Protein 6GSZ (pdb70)

Radius of gyration: 27.94 Å; Cα contacts (8 Å, |Δi|>4): 2329; chains: 1; bounding box: 65×79×64 Å

Sequence (863 aa):
ALSISQVAFEHHRTALGIGETQPRVSWRRFDGNVSDWEQRRAYEIEVKRAGHDADVFRSSESSSDSVLVPWPSSPLQSGEEATVRVRSFGSDGQHDTPWSDAVTVEPGLLTPDDWHDDAVVIASDRPTEVDATHRPIQFRKEFSVDDSYVSARLYITALGLYEARINDQRVGDHVMAPGWQSYQYRHEYNTYDVTDLLKQGPNAIGVTVGEGWYSGRIGYDGGKRNIYGDTLGLLSSLLLVVTKSDGSKLLYIPSDSSSWKSSTGPIISSEIIYDGEEYDSRLEQKGWSQVGFNSTGWLGTHELSFPKERLASPDGPPVRRVAEEHKLANVFSSASGKTVLDFGQNLVGWLRIRRVKGPKGQTIRFVHTEVMENGEVATRPLRQAKATDHFTLSGEEGGVQEEWEPSFTYHGFRYVQVDGWPADTPLDENSVTTAIVVHSDMERTGYFECSNPLISKLHEENILWSMRGNFFSIPTDCPQRDERLGWTGDIHAFSRTANFIYDTAGFLRAWLKDARSEQLNHSYSLPYVIPNIHGNGETPTSIWGDAIVGVPWQLYESFGDKVMMLEEQYGGAKDWVDKGIVRNDVGLWDRSTFQWADWLDPKAPADDPGDATTNKYLVSDAYLLLHSTDMLANISTSLSSKGEEASSNYTEEWHAKLTKKEFQKAWITSSNGTMANETQTGLALPLYFDLFPSAEEQAQSAAKRLVNIIKQNDYKVVGTGFAGTHLLGHTLSKYYGESDAFYSMLRQTEVPSWLYQVVMNGTTTWERWDSMLPNGSINPGQMTSFNHYAVGSSVGSWLHEVIGGLSPAEPGWRRINNIEVVPGGDLQQQASSTKFLTPYGMASTKKWWLDGGFDFHLVAEVPPNTRATVVLPGKGGEKVDVGSGVHEYHVRRCVK

B-factor: mean 21.38, std 12.08, range [8.3, 92.03]

Organism: Aspergillus terreus (NCBI:txid33178)

CATH classification: 2.60.40.10 (+4 more: 2.60.120.260, 2.60.120.260, 1.50.10.10)

Nearest PDB structures (foldseek):
  6gsz-assembly1_A  TM=1.001E+00  e=0.000E+00  Aspergillus terreus
  3w5n-assembly1_A  TM=9.341E-01  e=8.989E-91  Streptomyces avermitilis MA-4680 = NBRC 14893
  6i60-assembly2_B  TM=9.102E-01  e=4.932E-82  Dictyoglomus thermophilum H-6-12
  6i60-assembly1_A  TM=9.029E-01  e=7.164E-81  Dictyoglomus thermophilum H-6-12
  7zg0-assembly1_E  TM=5.127E-01  e=1.166E-01  Mus musculus

InterPro domains:
  IPR008902 Alpha-L-rhamnosidase, concanavalin-like domain [PF05592] (325-424)
  IPR008928 Six-hairpin glycosidase superfamily [SSF48208] (425-848)
  IPR012341 Six-hairpin glycosidase-like superfamily [G3DSA:1.50.10.10] (428-778)
  IPR013737 Bacterial alpha-L-rhamnosidase N-terminal [PF08531] (146-313)
  IPR013783 Immunoglobulin-like fold [G3DSA:2.60.40.10] (1-105)
  IPR016007 Alpha-L-rhamnosidase [PIRSF010631] (3-860)
  IPR016007 Alpha-L-rhamnosidase [PTHR33307] (3-865)
  IPR035396 Alpha-L-rhamnosidase, six-hairpin glycosidase domain [PF17389] (428-776)
  IPR035398 Alpha-L-rhamnosidase C-terminal domain [PF17390] (778-857)
  IPR061277 Rha78A-like, N-terminal immunoglobulin domain [PF25788] (5-107)

Solvent-accessible surface area: 30744 Å² total; per-residue (Å²): 88,18,45,16,68,58,11,10,4,15,31,13,111,111,6,64,3,5,41,39,42,111,0,31,0,16,1,13,4,90,33,101,9,79,95,2,61,4,85,0,10,19,0,27,4,78,34,98,83,115,92,43,75,78,63,116,37,137,34,66,64,0,23,24,2,95,19,40,20,68,74,3,130,36,24,45,80,0,42,0,72,0,75,0,19,0,68,73,52,150,72,67,7,87,64,8,128,58,43,67,0,4,0,0,16,66,68,54,126,37,3,94,90,0,30,2,0,0,8,78,71,113,44,41,121,131,40,34,0,48,2,10,7,0,13,44,70,17,56,1,110,80,69,50,91,32,1,31,0,6,0,0,0,12,0,0,9,42,2,63,0,16,64,75,73,3,38,82,29,14,4,5,11,2,5,4,0,1,78,77,25,0,18,3,8,15,14,84,0,30,131,35,13,95,102,13,79,0,0,2,0,0,18,0,0,0,0,5,8,0,1,34,2,3,70,134,18,27,142,65,44,55,42,26,73,32,8,0,0,0,2,0,2,13,0,27,44,69,120,46,46,88,52,70,16,13,0,38,78,64,4,89,0,19,30,5,15,13,48,17,0,22,4,3,27,3,2,78,30,18,4,116,79,88,54,200,21,34,2,65,45,80,37,109,20,116,67,24,76,31,10,73,103,35,118,28,57,41,136,63,27,26,14,34,8,14,23,32,8,55,107,59,49,86,48,145,21,70,78,59,59,80,8,86,76,50,85,51,0,0,18,1,28,6,6,1,3,0,3,1,77,0,129,0,93,4,64,148,32,60,58,0,91,0,17,1,0,12,18,37,40,133,35,46,18,7,62,106,8,4,79,100,3,139,2,19,1,62,2,11,0,5,34,136,27,82,18,113,11,39,4,26,4,0,1,0,2,0,41,32,0,20,5,43,37,39,2,112,96,20,97,33,45,113,126,5,3,3,0,4,5,0,3,1,25,6,36,55,4,0,88,15,111,16,39,32,102,62,0,26,64,2,4,78,1,0,14,26,0,0,46,2,0,0,1,26,5,0,2,5,0,0,4,2,1,12,2,0,0,21,0,2,7,0,19,6,0,1,62,1,0,2,10,0,10,37,0,0,2,8,0,18,10,6,5,76,2,0,60,31,8,0,96,107,13,93,74,5,2,0,18,0,0,0,24,19,60,44,125,63,32,66,16,1,0,2,6,2,1,1,5,0,4,0,2,72,19,1,22,40,6,15,21,2,120,77,2,4,80,68,15,14,25,1,0,56,24,0,5,63,123,2,11,56,67,41,142,66,8,2,0,37,83,102,15,93,2,37,0,1,39,10,4,37,151,14,68,28,133,75,14,6,76,25,63,3,60,63,40,0,0,0,0,0,1,0,0,31,0,2,55,5,0,5,80,5,0,93,48,24,107,48,50,153,46,12,63,54,4,81,112,112,37,62,103,4,21,123,31,0,35,134,46,32,18,70,116,115,1,47,4,57,40,56,27,7,1,0,0,0,0,0,1,49,13,90,0,18,80,43,62,119,38,9,99,60,0,5,132,68,1,28,83,47,0,118,131,48,90,54,44,1,17,0,2,14,0,0,9,25,8,0,3,15,1,2,29,92,58,69,24,10,104,10,1,2,36,0,0,97,46,52,114,42,26,0,0,2,8,3,12,71,41,114,6,11,1,1,7,5,10,8,42,0,22,53,88,131,25,40,7,4,98,0,71,37,2,0,3,0,4,2,5,6,0,3,4,0,2,2,0,1,32,14,0,0,1,0,24,33,65,56,44,6,10,77,63,1,34,1,71,3,50,30,17,13,105,5,108,88,2,30,0,106,3,33,0,23,13,1,57,0,16,2,99,0,75,38,68,79,86,116,14,0,20,3,27,0,57,3,2,4,6,0,58,2,40,0,30,17,18,41,103,81,28,121,144,50,98,14,2,0,3,91,40,110,30,97,35,176,96,29,110

Foldseek 3Di:
DKAWDQKDWQLENAADAAQFQKTFIATFMDDFDFQWFFQKKWKWKDFPPDDIDIDIDRDRDRARHIRDDPGADAFGKIKMWMKTATPVNPDIYDIDDIGMHHHHQHDPCSLPPAFKKFFPPDFDDPDFGFKKKKKDKDADAAAFDWKKKKKAKLAAKWKDKQNHTFDFFALPPFDALQVQAGEIDMGTCRPSDDHTMMMMMMIGGNFPSFAAADPPRGHGQLNHRTIIMWMWMWTQHPVRDIDIDHHAQPMWMDGFQWGGAHAQAGTEGQNQRHQPQRRGPPGDCVPTGTMHGDDDDCVNYRHFLYFGKGLQDWQFWDDWDAFPVGFIKTFSLFFAKFWKKFWAAADAFFKKKKFFAAADDPRHGDCLLLHPGRSMYIYGHHNPDTDIDIGGRYMAGHRMIGMPRGHPRDDDGRVGMIGGHIAGDFAFFKAKDFPDVLVRLLLLQLLRLQSNQRHLARFQGRHHSHSFNFQLLCLLAVLLVVFGGVCLSSVLSQLVQQQVQCVQQFLFGARTPVDSDPRPAAHEFSRRLSLLRVLLSSQQAAVDLVSLVVSLVSLVSCLVTRADADPQRAHDLVHDYQFQFQQVPDALAGRSPALDDRRLRRRLRSLVSLQSSLVSCVVNVVVVSNVVSVVVSVSSLVVSCVVAADPQLDGVGLFLLSLLSCLVSVSTPDPVSSLVSLVSNLVNCVVVQNADRTGLSRQLRRCVSNVVNVNNQSNLSQQPDCDPQGSSVCVVLSQSHAWNHSPCDPPVGHGDPRSNTGSRGSSNVSCSSCSCCACFVWGAPHRQNLEIERHYDDYNPIFWMKMWGQGSHGIWIWIWGWQDCIKIKIKIAAGRNHKYWYFADADVTDTDITRGRIDIDIHGPGD

Structure (mmCIF, N/CA/C/O backbone):
data_6GSZ
#
_entry.id   6GSZ
#
_cell.length_a   90.260
_cell.length_b   106.248
_cell.length_c   119.832
_cell.angle_alpha   90.00
_cell.angle_beta   90.00
_cell.angle_gamma   90.00
#
_symmetry.space_group_name_H-M   'P 21 21 21'
#
loop_
_entity.id
_entity.type
_entity.pdbx_description
1 polymer Alpha-L-rhamnosidase
2 branched alpha-D-mannopyranose-(1-3)-beta-D-mannopyranose-(1-4)-2-acetamido-2-deoxy-beta-D-glucopyranose-(1-4)-2-acetamido-2-deoxy-beta-D-glucopyranose
3 branched alpha-D-mannopyranose-(1-3)-[alpha-D-mannopyranose-(1-6)]alpha-D-mannopyranose-(1-6)-[alpha-D-mannopyranose-(1-3)]beta-D-mannopyranose-(1-4)-2-acetamido-2-deoxy-beta-D-glucopyranose-(1-4)-2-acetamido-2-deoxy-beta-D-glucopyranose
4 branched alpha-D-mannopyranose-(1-3)-[alpha-D-mannopyranose-(1-6)]beta-D-mannopyranose-(1-4)-2-acetamido-2-deoxy-beta-D-glucopyranose-(1-4)-2-acetamido-2-deoxy-beta-D-glucopyranose
5 branched 2-acetamido-2-deoxy-beta-D-glucopyranose-(1-4)-2-acetamido-2-deoxy-beta-D-glucopyranose
6 branched alpha-D-mannopyranose-(1-3)-[alpha-D-mannopyranose-(1-6)]alpha-D-mannopyranose-(1-6)-beta-D-mannopyranose-(1-4)-2-acetamido-2-deoxy-beta-D-glucopyranose-(1-4)-2-acetamido-2-deoxy-beta-D-glucopyranose
7 non-polymer 2-acetamido-2-deoxy-beta-D-glucopyranose
8 non-polymer 'CALCIUM ION'
9 non-polymer 'PENTAETHYLENE GLYCOL'
10 non-polymer 'TETRAETHYLENE GLYCOL'
11 non-polymer 'TRIETHYLENE GLYCOL'
12 non-polymer 2-(2-METHOXYETHOXY)ETHANOL
13 non-polymer 1,2-ETHANEDIOL
14 non-polymer (2R,3S)-1,4-DIMERCAPTOBUTANE-2,3-DIOL
15 non-polymer 'ACETATE ION'
16 non-polymer '3[N-MORPHOLINO]PROPANE SULFONIC ACID'
17 non-polymer beta-D-glucopyranose
18 water water
#
loop_
_atom_site.group_PDB
_atom_site.id
_atom_site.type_symbol
_atom_site.label_atom_id
_atom_site.label_alt_id
_atom_site.label_comp_id
_atom_site.label_asym_id
_atom_site.label_entity_id
_atom_site.label_seq_id
_atom_site.pdbx_PDB_ins_code
_atom_site.Cartn_x
_atom_site.Cartn_y
_atom_site.Cartn_z
_atom_site.occupancy
_atom_site.B_iso_or_equiv
_atom_site.auth_seq_id
_atom_site.auth_comp_id
_atom_site.auth_asym_id
_atom_site.auth_atom_id
_atom_site.pdbx_PDB_model_num
ATOM 1 N N . ALA A 1 1 ? 68.209 16.859 46.196 1.00 53.12 2 ALA A N 1
ATOM 2 C CA . ALA A 1 1 ? 67.087 17.819 46.192 1.00 41.10 2 ALA A CA 1
ATOM 3 C C . ALA A 1 1 ? 65.939 17.264 45.345 1.00 28.20 2 ALA A C 1
ATOM 4 O O . ALA A 1 1 ? 64.795 17.548 45.704 1.00 30.28 2 ALA A O 1
ATOM 6 N N . LEU A 1 2 ? 66.209 16.517 44.249 1.00 27.68 3 LEU A N 1
ATOM 7 C CA . LEU A 1 2 ? 65.101 15.993 43.442 1.00 22.22 3 LEU A CA 1
ATOM 8 C C . LEU A 1 2 ? 65.493 14.798 42.570 1.00 20.09 3 LEU A C 1
ATOM 9 O O . LEU A 1 2 ? 66.377 14.881 41.716 1.00 23.25 3 LEU A O 1
ATOM 14 N N . SER A 1 3 ? 64.729 13.708 42.713 1.00 17.37 4 SER A N 1
ATOM 15 C CA . SER A 1 3 ? 64.910 12.528 41.882 1.00 18.34 4 SER A CA 1
ATOM 16 C C . SER A 1 3 ? 63.572 11.830 41.643 1.00 16.22 4 SER A C 1
ATOM 17 O O . SER A 1 3 ? 62.575 12.091 42.348 1.00 16.84 4 SER A O 1
ATOM 20 N N . ILE A 1 4 ? 63.594 10.897 40.700 1.00 16.95 5 ILE A N 1
ATOM 21 C CA . ILE A 1 4 ? 62.453 9.999 40.474 1.00 16.52 5 ILE A CA 1
ATOM 22 C C . ILE A 1 4 ? 62.684 8.706 41.267 1.00 17.30 5 ILE A C 1
ATOM 23 O O . ILE A 1 4 ? 63.706 8.049 41.078 1.00 19.14 5 ILE A O 1
ATOM 28 N N . SER A 1 5 ? 61.730 8.388 42.150 1.00 16.89 6 SER A N 1
ATOM 29 C CA . SER A 1 5 ? 61.847 7.255 43.053 1.00 19.37 6 SER A CA 1
ATOM 30 C C . SER A 1 5 ? 61.198 5.987 42.503 1.00 18.13 6 SER A C 1
ATOM 31 O O . SER A 1 5 ? 61.539 4.922 42.985 1.00 23.62 6 SER A O 1
ATOM 34 N N . GLN A 1 6 ? 60.236 6.109 41.581 1.00 17.70 7 GLN A N 1
ATOM 35 C CA . GLN A 1 6 ? 59.445 4.951 41.144 1.00 16.41 7 GLN A CA 1
ATOM 36 C C . GLN A 1 6 ? 58.927 5.309 39.765 1.00 14.91 7 GLN A C 1
ATOM 37 O O . GLN A 1 6 ? 58.484 6.435 39.569 1.00 18.14 7 GLN A O 1
ATOM 43 N N . VAL A 1 7 ? 59.034 4.378 38.833 1.00 14.04 8 VAL A N 1
ATOM 44 C CA . VAL A 1 7 ? 58.407 4.442 37.532 1.00 13.53 8 VAL A CA 1
ATOM 45 C C . VAL A 1 7 ? 57.497 3.224 37.439 1.00 14.66 8 VAL A C 1
ATOM 46 O O . VAL A 1 7 ? 57.983 2.080 37.648 1.00 16.28 8 VAL A O 1
ATOM 50 N N . ALA A 1 8 ? 56.199 3.455 37.170 1.00 12.37 9 ALA A N 1
ATOM 51 C CA . ALA A 1 8 ? 55.248 2.390 37.176 1.00 11.85 9 ALA A CA 1
ATOM 52 C C . ALA A 1 8 ? 54.273 2.496 36.001 1.00 10.50 9 ALA A C 1
ATOM 53 O O . ALA A 1 8 ? 53.991 3.593 35.471 1.00 11.58 9 ALA A O 1
ATOM 55 N N . PHE A 1 9 ? 53.724 1.343 35.606 1.00 11.36 10 PHE A N 1
ATOM 56 C CA . PHE A 1 9 ? 52.819 1.217 34.501 1.00 9.86 10 PHE A CA 1
ATOM 57 C C . PHE A 1 9 ? 51.408 0.915 35.005 1.00 11.46 10 PHE A C 1
ATOM 58 O O . PHE A 1 9 ? 51.217 0.002 35.838 1.00 11.34 10 PHE A O 1
ATOM 66 N N . GLU A 1 10 ? 50.410 1.663 34.496 1.00 11.50 11 GLU A N 1
ATOM 67 C CA . GLU A 1 10 ? 49.038 1.568 35.015 1.00 10.27 11 GLU A CA 1
ATOM 68 C C . GLU A 1 10 ? 49.117 1.652 36.540 1.00 10.59 11 GLU A C 1
ATOM 69 O O . GLU A 1 10 ? 49.754 2.550 37.091 1.00 11.50 11 GLU A O 1
ATOM 75 N N . HIS A 1 11 ? 48.454 0.706 37.228 1.00 9.54 12 HIS A N 1
ATOM 76 C CA . HIS A 1 11 ? 48.472 0.600 38.670 1.00 10.65 12 HIS A CA 1
ATOM 77 C C . HIS A 1 11 ? 49.245 -0.646 39.133 1.00 12.23 12 HIS A C 1
ATOM 78 O O . HIS A 1 11 ? 49.180 -1.024 40.327 1.00 13.28 12 HIS A O 1
ATOM 85 N N . HIS A 1 12 ? 50.089 -1.153 38.242 1.00 11.32 13 HIS A N 1
ATOM 86 C CA . HIS A 1 12 ? 50.901 -2.328 38.564 1.00 11.67 13 HIS A CA 1
ATOM 87 C C . HIS A 1 12 ? 52.119 -1.933 39.402 1.00 12.98 13 HIS A C 1
ATOM 88 O O . HIS A 1 12 ? 52.768 -0.913 39.116 1.00 13.75 13 HIS A O 1
ATOM 95 N N . ARG A 1 13 ? 52.495 -2.738 40.390 1.00 12.01 14 ARG A N 1
ATOM 96 C CA . ARG A 1 13 ? 53.722 -2.497 41.137 1.00 13.47 14 ARG A CA 1
ATOM 97 C C . ARG A 1 13 ? 54.943 -2.823 40.258 1.00 15.65 14 ARG A C 1
ATOM 98 O O . ARG A 1 13 ? 55.980 -2.151 40.318 1.00 19.33 14 ARG A O 1
ATOM 106 N N . THR A 1 14 ? 54.828 -3.938 39.539 1.00 15.19 15 THR A N 1
ATOM 107 C CA . THR A 1 14 ? 55.765 -4.411 38.535 1.00 17.56 15 THR A CA 1
ATOM 108 C C . THR A 1 14 ? 54.945 -4.858 37.324 1.00 13.76 15 THR A C 1
ATOM 109 O O . THR A 1 14 ? 53.780 -5.181 37.467 1.00 15.76 15 THR A O 1
ATOM 113 N N . ALA A 1 15 ? 55.568 -4.874 36.144 1.00 12.35 16 ALA A N 1
ATOM 114 C CA . ALA A 1 15 ? 54.809 -5.006 34.906 1.00 11.70 16 ALA A CA 1
ATOM 115 C C . ALA A 1 15 ? 55.341 -6.151 34.041 1.00 12.93 16 ALA A C 1
ATOM 116 O O . ALA A 1 15 ? 55.885 -5.968 32.971 1.00 14.22 16 ALA A O 1
ATOM 118 N N . LEU A 1 16 ? 55.134 -7.378 34.519 1.00 11.74 17 LEU A N 1
ATOM 119 C CA . LEU A 1 16 ? 55.463 -8.610 33.770 1.00 12.99 17 LEU A CA 1
ATOM 120 C C . LEU A 1 16 ? 54.157 -9.361 33.474 1.00 10.67 17 LEU A C 1
ATOM 121 O O . LEU A 1 16 ? 53.466 -9.802 34.407 1.00 13.01 17 LEU A O 1
ATOM 126 N N . GLY A 1 17 ? 53.852 -9.514 32.187 1.00 10.81 18 GLY A N 1
ATOM 127 C CA . GLY A 1 17 ? 52.700 -10.268 31.757 1.00 12.52 18 GLY A CA 1
ATOM 128 C C . GLY A 1 17 ? 51.391 -9.502 31.803 1.00 13.03 18 GLY A C 1
ATOM 129 O O . GLY A 1 17 ? 50.305 -10.071 31.958 1.00 12.83 18 GLY A O 1
ATOM 130 N N . ILE A 1 18 ? 51.492 -8.172 31.615 1.00 11.82 19 ILE A N 1
ATOM 131 C CA . ILE A 1 18 ? 50.352 -7.276 31.738 1.00 11.10 19 ILE A CA 1
ATOM 132 C C . ILE A 1 18 ? 49.426 -7.386 30.516 1.00 10.44 19 ILE A C 1
ATOM 133 O O . ILE A 1 18 ? 49.768 -7.909 29.447 1.00 12.24 19 ILE A O 1
ATOM 138 N N . GLY A 1 19 ? 48.239 -6.804 30.662 1.00 10.66 20 GLY A N 1
ATOM 139 C CA . GLY A 1 19 ? 47.219 -6.830 29.632 1.00 11.32 20 GLY A CA 1
ATOM 140 C C . GLY A 1 19 ? 47.274 -5.665 28.652 1.00 12.66 20 GLY A C 1
ATOM 141 O O . GLY A 1 19 ? 46.612 -5.687 27.629 1.00 15.64 20 GLY A O 1
ATOM 142 N N . GLU A 1 20 ? 48.037 -4.632 28.970 1.00 11.66 21 GLU A N 1
ATOM 143 C CA . GLU A 1 20 ? 48.065 -3.380 28.178 1.00 12.56 21 GLU A CA 1
ATOM 144 C C . GLU A 1 20 ? 49.219 -3.436 27.171 1.00 12.21 21 GLU A C 1
ATOM 145 O O . GLU A 1 20 ? 50.347 -3.728 27.538 1.00 14.98 21 GLU A O 1
ATOM 151 N N . THR A 1 21 ? 48.939 -3.091 25.920 1.00 13.50 22 THR A N 1
ATOM 152 C CA . THR A 1 21 ? 49.999 -2.930 24.907 1.00 13.88 22 THR A CA 1
ATOM 153 C C . THR A 1 21 ? 50.454 -1.466 24.831 1.00 13.08 22 THR A C 1
ATOM 154 O O . THR A 1 21 ? 51.545 -1.206 24.279 1.00 14.83 22 THR A O 1
ATOM 158 N N . GLN A 1 22 ? 49.660 -0.544 25.402 1.00 11.58 23 GLN A N 1
ATOM 159 C CA . GLN A 1 22 ? 50.010 0.899 25.450 1.00 11.75 23 GLN A CA 1
ATOM 160 C C . GLN A 1 22 ? 49.853 1.337 26.906 1.00 10.94 23 GLN A C 1
ATOM 161 O O . GLN A 1 22 ? 49.022 2.198 27.229 1.00 12.66 23 GLN A O 1
ATOM 167 N N . PRO A 1 23 ? 50.633 0.778 27.850 1.00 11.02 24 PRO A N 1
ATOM 168 C CA . PRO A 1 23 ? 50.436 1.065 29.273 1.00 10.44 24 PRO A CA 1
ATOM 169 C C . PRO A 1 23 ? 50.788 2.519 29.580 1.00 11.03 24 PRO A C 1
ATOM 170 O O . PRO A 1 23 ? 51.834 3.023 29.112 1.00 12.04 24 PRO A O 1
ATOM 174 N N . ARG A 1 24 ? 49.963 3.161 30.417 1.00 10.17 25 ARG A N 1
ATOM 175 C CA . ARG A 1 24 ? 50.266 4.514 30.876 1.00 9.27 25 ARG A CA 1
ATOM 176 C C . ARG A 1 24 ? 51.415 4.448 31.876 1.00 10.27 25 ARG A C 1
ATOM 177 O O . ARG A 1 24 ? 51.622 3.427 32.541 1.00 11.77 25 ARG A O 1
ATOM 185 N N . VAL A 1 25 ? 52.128 5.581 32.001 1.00 10.31 26 VAL A N 1
ATOM 186 C CA . VAL A 1 25 ? 53.348 5.682 32.764 1.00 11.14 26 VAL A CA 1
ATOM 187 C C . VAL A 1 25 ? 53.159 6.739 33.849 1.00 10.68 26 VAL A C 1
ATOM 188 O O . VAL A 1 25 ? 52.611 7.808 33.598 1.00 11.61 26 VAL A O 1
ATOM 192 N N . SER A 1 26 ? 53.707 6.477 35.020 1.00 10.64 27 SER A N 1
ATOM 193 C CA . SER A 1 26 ? 53.714 7.406 36.155 1.00 11.01 27 SER A CA 1
ATOM 194 C C . SER A 1 26 ? 55.085 7.398 36.828 1.00 11.67 27 SER A C 1
ATOM 195 O O . SER A 1 26 ? 55.749 6.372 36.842 1.00 13.27 27 SER A O 1
ATOM 198 N N . TRP A 1 27 ? 55.490 8.531 37.387 1.00 12.38 28 TRP A N 1
ATOM 199 C CA . TRP A 1 27 ? 56.695 8.553 38.180 1.00 13.79 28 TRP A CA 1
ATOM 200 C C . TRP A 1 27 ? 56.442 9.332 39.452 1.00 14.43 28 TRP A C 1
ATOM 201 O O . TRP A 1 27 ? 55.885 10.431 39.408 1.00 17.81 28 TRP A O 1
ATOM 212 N N . ARG A 1 28 ? 56.959 8.829 40.550 1.00 13.68 29 ARG A N 1
ATOM 213 C CA A ARG A 1 28 ? 56.923 9.511 41.821 0.50 15.45 29 ARG A CA 1
ATOM 214 C CA B ARG A 1 28 ? 56.928 9.520 41.851 0.50 14.61 29 ARG A CA 1
ATOM 215 C C . ARG A 1 28 ? 58.270 10.205 42.074 1.00 15.49 29 ARG A C 1
ATOM 216 O O . ARG A 1 28 ? 59.308 9.715 41.672 1.00 17.06 29 ARG A O 1
ATOM 231 N N . PHE A 1 29 ? 58.226 11.344 42.764 1.00 14.57 30 PHE A N 1
ATOM 232 C CA . PHE A 1 29 ? 59.388 12.137 43.064 1.00 14.76 30 PHE A CA 1
ATOM 233 C C . PHE A 1 29 ? 59.826 11.951 44.511 1.00 17.65 30 PHE A C 1
ATOM 234 O O . PHE A 1 29 ? 59.000 11.669 45.416 1.00 20.89 30 PHE A O 1
ATOM 242 N N . ASP A 1 30 ? 61.123 12.166 44.732 1.00 18.78 31 ASP A N 1
ATOM 243 C CA . ASP A 1 30 ? 61.711 12.251 46.080 1.00 19.84 31 ASP A CA 1
ATOM 244 C C . ASP A 1 30 ? 62.562 13.527 46.107 1.00 21.42 31 ASP A C 1
ATOM 245 O O . ASP A 1 30 ? 63.222 13.852 45.167 1.00 24.59 31 ASP A O 1
ATOM 250 N N . GLY A 1 31 ? 62.570 14.223 47.229 1.00 25.51 32 GLY A N 1
ATOM 251 C CA . GLY A 1 31 ? 63.394 15.399 47.342 1.00 25.12 32 GLY A CA 1
ATOM 252 C C . GLY A 1 31 ? 62.674 16.511 48.070 1.00 22.87 32 GLY A C 1
ATOM 253 O O . GLY A 1 31 ? 61.504 16.525 48.153 1.00 25.57 32 GLY A O 1
ATOM 254 N N . ASN A 1 32 ? 63.437 17.469 48.576 1.00 26.02 33 ASN A N 1
ATOM 255 C CA . ASN A 1 32 ? 62.900 18.520 49.435 1.00 25.29 33 ASN A CA 1
ATOM 256 C C . ASN A 1 32 ? 62.855 19.871 48.695 1.00 24.03 33 ASN A C 1
ATOM 257 O O . ASN A 1 32 ? 62.638 20.906 49.322 1.00 28.42 33 ASN A O 1
ATOM 262 N N . VAL A 1 33 ? 62.981 19.856 47.363 1.00 21.99 34 VAL A N 1
ATOM 263 C CA . VAL A 1 33 ? 62.942 21.064 46.553 1.00 22.87 34 VAL A CA 1
ATOM 264 C C . VAL A 1 33 ? 61.661 21.879 46.839 1.00 21.16 34 VAL A C 1
ATOM 265 O O . VAL A 1 33 ? 60.579 21.345 47.000 1.00 20.44 34 VAL A O 1
ATOM 269 N N . SER A 1 34 ? 61.819 23.201 46.808 1.00 22.50 35 SER A N 1
ATOM 270 C CA . SER A 1 34 ? 60.794 24.185 47.095 1.00 20.89 35 SER A CA 1
ATOM 271 C C . SER A 1 34 ? 60.073 24.633 45.821 1.00 18.70 35 SER A C 1
ATOM 272 O O . SER A 1 34 ? 60.711 24.985 44.831 1.00 23.93 35 SER A O 1
ATOM 275 N N . ASP A 1 35 ? 58.739 24.678 45.898 1.00 18.40 36 ASP A N 1
ATOM 276 C CA . ASP A 1 35 ? 57.859 25.262 44.868 1.00 18.04 36 ASP A CA 1
ATOM 277 C C . ASP A 1 35 ? 58.169 24.700 43.480 1.00 19.69 36 ASP A C 1
ATOM 278 O O . ASP A 1 35 ? 58.147 25.411 42.475 1.00 21.96 36 ASP A O 1
ATOM 283 N N . TRP A 1 36 ? 58.381 23.385 43.408 1.00 17.39 37 TRP A N 1
ATOM 284 C CA . TRP A 1 36 ? 58.794 22.777 42.163 1.00 18.03 37 TRP A CA 1
ATOM 285 C C . TRP A 1 36 ? 57.584 22.222 41.406 1.00 14.83 37 TRP A C 1
ATOM 286 O O . TRP A 1 36 ? 56.755 21.507 41.993 1.00 15.61 37 TRP A O 1
ATOM 297 N N . GLU A 1 37 ? 57.546 22.503 40.105 1.00 15.29 38 GLU A N 1
ATOM 298 C CA . GLU A 1 37 ? 56.567 21.945 39.194 1.00 16.36 38 GLU A CA 1
ATOM 299 C C . GLU A 1 37 ? 57.289 21.491 37.932 1.00 16.51 38 GLU A C 1
ATOM 300 O O . GLU A 1 37 ? 58.298 22.068 37.531 1.00 17.89 38 GLU A O 1
ATOM 306 N N . GLN A 1 38 ? 56.767 20.435 37.311 1.00 14.32 39 GLN A N 1
ATOM 307 C CA . GLN A 1 38 ? 57.343 19.923 36.087 1.00 13.71 39 GLN A CA 1
ATOM 308 C C . GLN A 1 38 ? 56.870 20.742 34.871 1.00 13.55 39 GLN A C 1
ATOM 309 O O . GLN A 1 38 ? 55.689 21.069 34.768 1.00 13.58 39 GLN A O 1
ATOM 315 N N . ARG A 1 39 ? 57.791 21.025 33.930 1.00 13.47 40 ARG A N 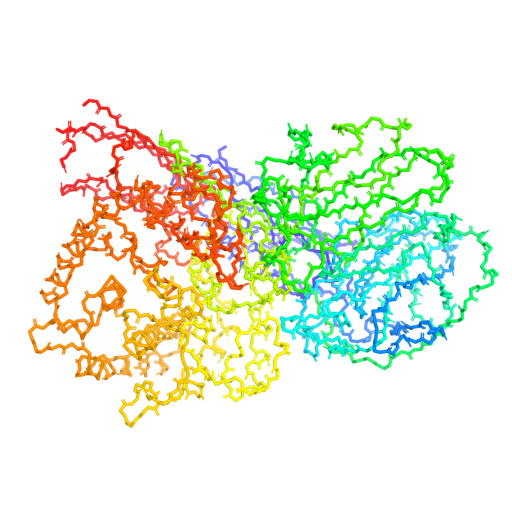1
ATOM 316 C CA A ARG A 1 39 ? 57.433 21.598 32.637 0.40 14.99 40 ARG A CA 1
ATOM 317 C CA B ARG A 1 39 ? 57.388 21.568 32.657 0.60 15.20 40 ARG A CA 1
ATOM 318 C C . ARG A 1 39 ? 57.488 20.561 31.506 1.00 13.96 40 ARG A C 1
ATOM 319 O O . ARG A 1 39 ? 56.796 20.736 30.496 1.00 13.83 40 ARG A O 1
ATOM 334 N N . ALA A 1 40 ? 58.314 19.510 31.655 1.00 12.85 41 ALA A N 1
ATOM 335 C CA . ALA A 1 40 ? 58.513 18.584 30.547 1.00 14.04 41 ALA A CA 1
ATOM 336 C C . ALA A 1 40 ? 59.075 17.293 31.111 1.00 12.38 41 ALA A C 1
ATOM 337 O O . ALA A 1 40 ? 59.558 17.247 32.234 1.00 12.50 41 ALA A O 1
ATOM 339 N N . TYR A 1 41 ? 58.996 16.243 30.305 1.00 12.82 42 TYR A N 1
ATOM 340 C CA . TYR A 1 41 ? 59.602 14.954 30.646 1.00 13.48 42 TYR A CA 1
ATOM 341 C C . TYR A 1 41 ? 60.157 14.324 29.373 1.00 13.88 42 TYR A C 1
ATOM 342 O O . TYR A 1 41 ? 59.761 14.625 28.265 1.00 13.70 42 TYR A O 1
ATOM 351 N N . GLU A 1 42 ? 61.060 13.367 29.613 1.00 14.01 43 GLU A N 1
ATOM 352 C CA . GLU A 1 42 ? 61.585 12.481 28.589 1.00 14.34 43 GLU A CA 1
ATOM 353 C C . GLU A 1 42 ? 61.393 11.040 29.072 1.00 13.46 43 GLU A C 1
ATOM 354 O O . GLU A 1 42 ? 61.715 10.720 30.207 1.00 14.28 43 GLU A O 1
ATOM 360 N N . ILE A 1 43 ? 60.876 10.220 28.167 1.00 13.18 44 ILE A N 1
ATOM 361 C CA . ILE A 1 43 ? 60.767 8.763 28.390 1.00 13.52 44 ILE A CA 1
ATOM 362 C C . ILE A 1 43 ? 61.672 8.078 27.360 1.00 13.11 44 ILE A C 1
ATOM 363 O O . ILE A 1 43 ? 61.495 8.251 26.161 1.00 14.23 44 ILE A O 1
ATOM 368 N N . GLU A 1 44 ? 62.623 7.296 27.873 1.00 14.66 45 GLU A N 1
ATOM 369 C CA . GLU A 1 44 ? 63.525 6.452 27.072 1.00 15.63 45 GLU A CA 1
ATOM 370 C C . GLU A 1 44 ? 62.925 5.048 27.012 1.00 14.64 45 GLU A C 1
ATOM 371 O O . GLU A 1 44 ? 62.659 4.443 28.056 1.00 16.27 45 GLU A O 1
ATOM 377 N N . VAL A 1 45 ? 62.718 4.566 25.795 1.00 14.93 46 VAL A N 1
ATOM 378 C CA . VAL A 1 45 ? 62.246 3.216 25.570 1.00 13.57 46 VAL A CA 1
ATOM 379 C C . VAL A 1 45 ? 63.287 2.429 24.768 1.00 15.94 46 VAL A C 1
ATOM 380 O O . VAL A 1 45 ? 63.595 2.779 23.616 1.00 18.06 46 VAL A O 1
ATOM 384 N N . LYS A 1 46 ? 63.791 1.347 25.381 1.00 15.88 47 LYS A N 1
ATOM 385 C CA . LYS A 1 46 ? 64.812 0.471 24.739 1.00 18.07 47 LYS A CA 1
ATOM 386 C C . LYS A 1 46 ? 64.186 -0.880 24.382 1.00 20.25 47 LYS A C 1
ATOM 387 O O . LYS A 1 46 ? 63.616 -1.520 25.270 1.00 19.83 47 LYS A O 1
ATOM 393 N N . ARG A 1 47 ? 64.282 -1.292 23.117 1.00 21.85 48 ARG A N 1
ATOM 394 C CA . ARG A 1 47 ? 63.883 -2.585 22.631 1.00 25.26 48 ARG A CA 1
ATOM 395 C C . ARG A 1 47 ? 65.150 -3.317 22.223 1.00 30.27 48 ARG A C 1
ATOM 396 O O . ARG A 1 47 ? 66.012 -2.679 21.655 1.00 35.11 48 ARG A O 1
ATOM 404 N N . ALA A 1 48 ? 65.230 -4.615 22.554 1.00 33.80 49 ALA A N 1
ATOM 405 C CA . ALA A 1 48 ? 66.395 -5.418 22.211 1.00 37.68 49 ALA A CA 1
ATOM 406 C C . ALA A 1 48 ? 66.708 -5.193 20.715 1.00 43.67 49 ALA A C 1
ATOM 407 O O . ALA A 1 48 ? 65.702 -5.184 19.864 1.00 51.91 49 ALA A O 1
ATOM 409 N N . GLY A 1 49 ? 68.036 -5.051 20.412 1.00 42.76 50 GLY A N 1
ATOM 410 C CA . GLY A 1 49 ? 68.507 -4.949 19.024 1.00 48.92 50 GLY A CA 1
ATOM 411 C C . GLY A 1 49 ? 68.339 -3.562 18.416 1.00 55.15 50 GLY A C 1
ATOM 412 O O . GLY A 1 49 ? 68.795 -3.355 17.285 1.00 69.77 50 GLY A O 1
ATOM 413 N N . HIS A 1 50 ? 67.695 -2.630 19.140 1.00 46.26 51 HIS A N 1
ATOM 414 C CA . HIS A 1 50 ? 67.465 -1.269 18.632 1.00 44.69 51 HIS A CA 1
ATOM 415 C C . HIS A 1 50 ? 68.102 -0.249 19.577 1.00 45.49 51 HIS A C 1
ATOM 416 O O . HIS A 1 50 ? 68.160 -0.450 20.789 1.00 36.91 51 HIS A O 1
ATOM 423 N N . ASP A 1 51 ? 68.605 0.844 18.991 1.00 41.87 52 ASP A N 1
ATOM 424 C CA . ASP A 1 51 ? 68.917 2.031 19.756 1.00 35.62 52 ASP A CA 1
ATOM 425 C C . ASP A 1 51 ? 67.654 2.444 20.539 1.00 28.88 52 ASP A C 1
ATOM 426 O O . ASP A 1 51 ? 66.530 2.362 20.059 1.00 30.78 52 ASP A O 1
ATOM 428 N N . ALA A 1 52 ? 67.869 2.864 21.781 1.00 28.38 53 ALA A N 1
ATOM 429 C CA . ALA A 1 52 ? 66.883 3.494 22.543 1.00 27.70 53 ALA A CA 1
ATOM 430 C C . ALA A 1 52 ? 66.253 4.650 21.751 1.00 25.61 53 ALA A C 1
ATOM 431 O O . ALA A 1 52 ? 66.935 5.406 21.026 1.00 29.19 53 ALA A O 1
ATOM 433 N N . ASP A 1 53 ? 64.930 4.801 21.902 1.00 21.11 54 ASP A N 1
ATOM 434 C CA . ASP A 1 53 ? 64.233 6.022 21.495 1.00 18.31 54 ASP A CA 1
ATOM 435 C C . ASP A 1 53 ? 63.970 6.869 22.743 1.00 18.41 54 ASP A C 1
ATOM 436 O O . ASP A 1 53 ? 63.672 6.330 23.763 1.00 18.86 54 ASP A O 1
ATOM 441 N N . VAL A 1 54 ? 64.106 8.207 22.610 1.00 18.15 55 VAL A N 1
ATOM 442 C CA . VAL A 1 54 ? 63.759 9.142 23.671 1.00 17.83 55 VAL A CA 1
ATOM 443 C C . VAL A 1 54 ? 62.619 10.011 23.138 1.00 17.12 55 VAL A C 1
ATOM 444 O O . VAL A 1 54 ? 62.724 10.622 22.084 1.00 19.74 55 VAL A O 1
ATOM 448 N N . PHE A 1 55 ? 61.535 10.060 23.907 1.00 15.56 56 PHE A N 1
ATOM 449 C CA . PHE A 1 55 ? 60.347 10.820 23.567 1.00 14.83 56 PHE A CA 1
ATOM 450 C C . PHE A 1 55 ? 60.197 11.960 24.578 1.00 14.58 56 PHE A C 1
ATOM 451 O O . PHE A 1 55 ? 60.094 11.735 25.798 1.00 16.95 56 PHE A O 1
ATOM 459 N N . ARG A 1 56 ? 60.205 13.190 24.085 1.00 15.88 57 ARG A N 1
ATOM 460 C CA . ARG A 1 56 ? 60.038 14.384 24.959 1.00 14.88 57 ARG A CA 1
ATOM 461 C C . ARG A 1 56 ? 58.610 14.914 24.827 1.00 13.80 57 ARG A C 1
ATOM 462 O O . ARG A 1 56 ? 58.058 15.001 23.727 1.00 16.79 57 ARG A O 1
ATOM 470 N N . SER A 1 57 ? 58.040 15.274 25.977 1.00 14.27 58 SER A N 1
ATOM 471 C CA A SER A 1 57 ? 56.729 15.917 26.077 0.50 12.66 58 SER A CA 1
ATOM 472 C CA B SER A 1 57 ? 56.768 15.963 25.989 0.50 13.27 58 SER A CA 1
ATOM 473 C C . SER A 1 57 ? 56.875 17.204 26.871 1.00 12.39 58 SER A C 1
ATOM 474 O O . SER A 1 57 ? 57.409 17.168 27.958 1.00 14.95 58 SER A O 1
ATOM 479 N N . GLU A 1 58 ? 56.322 18.287 26.331 1.00 13.43 59 GLU A N 1
ATOM 480 C CA . GLU A 1 58 ? 56.011 19.504 27.104 1.00 14.82 59 GLU A CA 1
ATOM 481 C C . GLU A 1 58 ? 54.712 19.213 27.838 1.00 13.44 59 GLU A C 1
ATOM 482 O O . GLU A 1 58 ? 53.685 19.024 27.185 1.00 15.66 59 GLU A O 1
ATOM 488 N N . SER A 1 59 ? 54.830 19.016 29.148 1.00 11.45 60 SER A N 1
ATOM 489 C CA . SER A 1 59 ? 53.721 18.568 29.973 1.00 11.11 60 SER A CA 1
ATOM 490 C C . SER A 1 59 ? 54.105 18.688 31.437 1.00 11.81 60 SER A C 1
ATOM 491 O O . SER A 1 59 ? 55.218 18.291 31.803 1.00 13.05 60 SER A O 1
ATOM 494 N N . SER A 1 60 ? 53.148 19.122 32.266 1.00 11.64 61 SER A N 1
ATOM 495 C CA A SER A 1 60 ? 53.344 19.067 33.703 0.50 11.44 61 SER A CA 1
ATOM 496 C CA B SER A 1 60 ? 53.301 19.093 33.698 0.50 13.15 61 SER A CA 1
ATOM 497 C C . SER A 1 60 ? 52.879 17.735 34.292 1.00 13.04 61 SER A C 1
ATOM 498 O O . SER A 1 60 ? 53.035 17.551 35.462 1.00 12.55 61 SER A O 1
ATOM 503 N N . ASP A 1 61 ? 52.314 16.845 33.482 1.00 12.04 62 ASP A N 1
ATOM 504 C CA . ASP A 1 61 ? 51.725 15.601 34.036 1.00 11.99 62 ASP A CA 1
ATOM 505 C C . ASP A 1 61 ? 52.808 14.555 34.326 1.00 12.09 62 ASP A C 1
ATOM 506 O O . ASP A 1 61 ? 53.676 14.287 33.481 1.00 11.17 62 ASP A O 1
ATOM 511 N N . SER A 1 62 ? 52.769 14.041 35.560 1.00 11.85 63 SER A N 1
ATOM 512 C CA . SER A 1 62 ? 53.674 12.955 35.969 1.00 10.98 63 SER A CA 1
ATOM 513 C C . SER A 1 62 ? 52.916 11.675 36.348 1.00 10.94 63 SER A C 1
ATOM 514 O O . SER A 1 62 ? 53.548 10.716 36.817 1.00 11.77 63 SER A O 1
ATOM 517 N N . VAL A 1 63 ? 51.583 11.643 36.112 1.00 10.96 64 VAL A N 1
ATOM 518 C CA . VAL A 1 63 ? 50.758 10.515 36.537 1.00 11.31 64 VAL A CA 1
ATOM 519 C C . VAL A 1 63 ? 49.889 10.054 35.376 1.00 11.06 64 VAL A C 1
ATOM 520 O O . VAL A 1 63 ? 49.071 10.804 34.843 1.00 12.01 64 VAL A O 1
ATOM 524 N N . LEU A 1 64 ? 50.052 8.767 35.047 1.00 10.97 65 LEU A N 1
ATOM 525 C CA . LEU A 1 64 ? 49.216 8.105 34.018 1.00 10.64 65 LEU A CA 1
ATOM 526 C C . LEU A 1 64 ? 49.276 8.857 32.671 1.00 9.64 65 LEU A C 1
ATOM 527 O O . LEU A 1 64 ? 48.236 9.050 31.990 1.00 11.38 65 LEU A O 1
ATOM 532 N N . VAL A 1 65 ? 50.508 9.165 32.252 1.00 10.25 66 VAL A N 1
ATOM 533 C CA . VAL A 1 65 ? 50.733 9.800 30.954 1.00 11.17 66 VAL A CA 1
ATOM 534 C C . VAL A 1 65 ? 50.742 8.720 29.880 1.00 10.10 66 VAL A C 1
ATOM 535 O O . VAL A 1 65 ? 50.863 7.528 30.191 1.00 10.97 66 VAL A O 1
ATOM 539 N N . PRO A 1 66 ? 50.563 9.061 28.591 1.00 11.04 67 PRO A N 1
ATOM 540 C CA . PRO A 1 66 ? 50.503 8.044 27.558 1.00 12.47 67 PRO A CA 1
ATOM 541 C C . PRO A 1 66 ? 51.788 7.258 27.307 1.00 11.74 67 PRO A C 1
ATOM 542 O O . PRO A 1 66 ? 52.891 7.735 27.522 1.00 12.78 67 PRO A O 1
ATOM 546 N N . TRP A 1 67 ? 51.597 5.972 26.961 1.00 10.93 68 TRP A N 1
ATOM 547 C CA . TRP A 1 67 ? 52.713 5.211 26.401 1.00 11.16 68 TRP A CA 1
ATOM 548 C C . TRP A 1 67 ? 53.213 5.936 25.152 1.00 11.66 68 TRP A C 1
ATOM 549 O O . TRP A 1 67 ? 52.406 6.220 24.282 1.00 12.72 68 TRP A O 1
ATOM 560 N N . PRO A 1 68 ? 54.502 6.265 25.060 1.00 12.75 69 PRO A N 1
ATOM 561 C CA . PRO A 1 68 ? 54.969 7.106 23.946 1.00 14.34 69 PRO A CA 1
ATOM 562 C C . PRO A 1 68 ? 55.454 6.385 22.687 1.00 14.18 69 PRO A C 1
ATOM 563 O O . PRO A 1 68 ? 55.732 6.988 21.684 1.00 18.40 69 PRO A O 1
ATOM 567 N N . SER A 1 69 ? 55.580 5.062 22.762 1.00 16.12 70 SER A N 1
ATOM 568 C CA . SER A 1 69 ? 56.202 4.294 21.665 1.00 16.26 70 SER A CA 1
ATOM 569 C C . SER A 1 69 ? 55.101 3.528 20.906 1.00 16.41 70 SER A C 1
ATOM 570 O O . SER A 1 69 ? 53.889 3.721 21.123 1.00 16.61 70 SER A O 1
ATOM 573 N N . SER A 1 70 ? 55.513 2.690 19.948 1.00 17.55 71 SER A N 1
ATOM 574 C CA . SER A 1 70 ? 54.561 1.820 19.286 1.00 17.76 71 SER A CA 1
ATOM 575 C C . SER A 1 70 ? 54.057 0.783 20.302 1.00 15.32 71 SER A C 1
ATOM 576 O O . SER A 1 70 ? 54.712 0.503 21.306 1.00 15.06 71 SER A O 1
ATOM 579 N N . PRO A 1 71 ? 52.858 0.239 20.091 1.00 17.14 72 PRO A N 1
ATOM 580 C CA . PRO A 1 71 ? 52.315 -0.786 21.005 1.00 15.96 72 PRO A CA 1
ATOM 581 C C . PRO A 1 71 ? 53.246 -1.983 21.202 1.00 15.29 72 PRO A C 1
ATOM 582 O O . PRO A 1 71 ? 53.923 -2.415 20.267 1.00 17.05 72 PRO A O 1
ATOM 586 N N . LEU A 1 72 ? 53.338 -2.434 22.441 1.00 15.07 73 LEU A N 1
ATOM 587 C CA . LEU A 1 72 ? 54.085 -3.649 22.756 1.00 14.38 73 LEU A CA 1
ATOM 588 C C . LEU A 1 72 ? 53.301 -4.884 22.293 1.00 15.89 73 LEU A C 1
ATOM 589 O O . LEU A 1 72 ? 52.095 -4.946 22.373 1.00 17.38 73 LEU A O 1
ATOM 594 N N . GLN A 1 73 ? 54.043 -5.854 21.774 1.00 15.74 74 GLN A N 1
ATOM 595 C CA . GLN A 1 73 ? 53.460 -7.159 21.393 1.00 16.43 74 GLN A CA 1
ATOM 596 C C . GLN A 1 73 ? 53.414 -8.114 22.607 1.00 15.24 74 GLN A C 1
ATOM 597 O O . GLN A 1 73 ? 54.147 -7.955 23.596 1.00 14.73 74 GLN A O 1
ATOM 603 N N . SER A 1 74 ? 52.663 -9.217 22.461 1.00 17.08 75 SER A N 1
ATOM 604 C CA . SER A 1 74 ? 52.646 -10.279 23.461 1.00 16.51 75 SER A CA 1
ATOM 605 C C . SER A 1 74 ? 54.071 -10.784 23.689 1.00 14.70 75 SER A C 1
ATOM 606 O O . SER A 1 74 ? 54.784 -11.119 22.706 1.00 16.97 75 SER A O 1
ATOM 609 N N . GLY A 1 75 ? 54.497 -10.850 24.956 1.00 14.24 76 GLY A N 1
ATOM 610 C CA . GLY A 1 75 ? 55.824 -11.339 25.286 1.00 16.51 76 GLY A CA 1
ATOM 611 C C . GLY A 1 75 ? 56.971 -10.395 24.964 1.00 15.20 76 GLY A C 1
ATOM 612 O O . GLY A 1 75 ? 58.140 -10.767 25.151 1.00 18.16 76 GLY A O 1
ATOM 613 N N . GLU A 1 76 ? 56.685 -9.146 24.557 1.00 15.68 77 GLU A N 1
ATOM 614 C CA . GLU A 1 76 ? 57.746 -8.214 24.156 1.00 16.86 77 GLU A CA 1
ATOM 615 C C . GLU A 1 76 ? 58.109 -7.316 25.333 1.00 16.38 77 GLU A C 1
ATOM 616 O O . GLU A 1 76 ? 57.248 -6.569 25.844 1.00 17.37 77 GLU A O 1
ATOM 622 N N . GLU A 1 77 ? 59.366 -7.391 25.764 1.00 15.46 78 GLU A N 1
ATOM 623 C CA . GLU A 1 77 ? 59.855 -6.549 26.863 1.00 15.48 78 GLU A CA 1
ATOM 624 C C . GLU A 1 77 ? 60.439 -5.242 26.319 1.00 16.84 78 GLU A C 1
ATOM 625 O O . GLU A 1 77 ? 61.228 -5.240 25.352 1.00 20.36 78 GLU A O 1
ATOM 631 N N . ALA A 1 78 ? 60.088 -4.156 27.010 1.00 13.92 79 ALA A N 1
ATOM 632 C CA . ALA A 1 78 ? 60.800 -2.875 26.859 1.00 14.37 79 ALA A CA 1
ATOM 633 C C . ALA A 1 78 ? 61.441 -2.490 28.192 1.00 15.06 79 ALA A C 1
ATOM 634 O O . ALA A 1 78 ? 60.889 -2.768 29.295 1.00 14.90 79 ALA A O 1
ATOM 636 N N . THR A 1 79 ? 62.558 -1.753 28.088 1.00 15.19 80 THR A N 1
ATOM 637 C CA . THR A 1 79 ? 63.210 -1.194 29.259 1.00 14.97 80 THR A CA 1
ATOM 638 C C . THR A 1 79 ? 63.018 0.319 29.197 1.00 14.74 80 THR A C 1
ATOM 639 O O . THR A 1 79 ? 63.254 0.893 28.166 1.00 15.77 80 THR A O 1
ATOM 643 N N . VAL A 1 80 ? 62.590 0.908 30.320 1.00 12.79 81 VAL A N 1
ATOM 644 C CA . VAL A 1 80 ? 62.130 2.292 30.338 1.00 13.27 81 VAL A CA 1
ATOM 645 C C . VAL A 1 80 ? 62.874 3.068 31.398 1.00 14.23 81 VAL A C 1
ATOM 646 O O . VAL A 1 80 ? 63.058 2.586 32.515 1.00 13.79 81 VAL A O 1
ATOM 650 N N . ARG A 1 81 ? 63.269 4.312 31.042 1.00 13.86 82 ARG A N 1
ATOM 651 C CA . ARG A 1 81 ? 63.713 5.284 32.038 1.00 14.78 82 ARG A CA 1
ATOM 652 C C . ARG A 1 81 ? 62.980 6.599 31.757 1.00 13.82 82 ARG A C 1
ATOM 653 O O . ARG A 1 81 ? 62.555 6.820 30.636 1.00 13.59 82 ARG A O 1
ATOM 661 N N . VAL A 1 82 ? 62.844 7.422 32.800 1.00 13.46 83 VAL A N 1
ATOM 662 C CA . VAL A 1 82 ? 62.214 8.723 32.705 1.00 13.51 83 VAL A CA 1
ATOM 663 C C . VAL A 1 82 ? 63.121 9.756 33.340 1.00 13.45 83 VAL A C 1
ATOM 664 O O . VAL A 1 82 ? 63.771 9.498 34.328 1.00 14.36 83 VAL A O 1
ATOM 668 N N . ARG A 1 83 ? 63.055 10.985 32.824 1.00 13.67 84 ARG A N 1
ATOM 669 C CA . ARG A 1 83 ? 63.588 12.138 33.558 1.00 14.93 84 ARG A CA 1
ATOM 670 C C . ARG A 1 83 ? 62.631 13.305 33.352 1.00 13.92 84 ARG A C 1
ATOM 671 O O . ARG A 1 83 ? 61.942 13.388 32.377 1.00 14.22 84 ARG A O 1
ATOM 679 N N . SER A 1 84 ? 62.641 14.166 34.350 1.00 14.94 85 SER A N 1
ATOM 680 C CA . SER A 1 84 ? 61.684 15.237 34.483 1.00 14.50 85 SER A CA 1
ATOM 681 C C . SER A 1 84 ? 62.437 16.575 34.602 1.00 16.21 85 SER A C 1
ATOM 682 O O . SER A 1 84 ? 63.451 16.665 35.284 1.00 17.85 85 SER A O 1
ATOM 685 N N . PHE A 1 85 ? 61.899 17.599 33.927 1.00 14.70 86 PHE A N 1
ATOM 686 C CA . PHE A 1 85 ? 62.457 18.938 33.855 1.00 14.84 86 PHE A CA 1
ATOM 687 C C . PHE A 1 85 ? 61.569 19.946 34.598 1.00 15.17 86 PHE A C 1
ATOM 688 O O . PHE A 1 85 ? 60.369 20.027 34.350 1.00 14.70 86 PHE A O 1
ATOM 696 N N . GLY A 1 86 ? 62.205 20.774 35.442 1.00 15.54 87 GLY A N 1
ATOM 697 C CA . GLY A 1 86 ? 61.479 21.750 36.265 1.00 16.60 87 GLY A CA 1
ATOM 698 C C . GLY A 1 86 ? 61.103 23.001 35.498 1.00 18.55 87 GLY A C 1
ATOM 699 O O . GLY A 1 86 ? 61.768 23.398 34.550 1.00 19.10 87 GLY A O 1
ATOM 700 N N . SER A 1 87 ? 59.984 23.593 35.919 1.00 20.65 88 SER A N 1
ATOM 701 C CA . SER A 1 87 ? 59.453 24.785 35.259 1.00 19.99 88 SER A CA 1
ATOM 702 C C . SER A 1 87 ? 60.397 25.969 35.402 1.00 26.34 88 SER A C 1
ATOM 703 O O . SER A 1 87 ? 60.297 26.880 34.594 1.00 34.05 88 SER A O 1
ATOM 706 N N . ASP A 1 88 ? 61.243 25.977 36.436 1.00 26.16 89 ASP A N 1
ATOM 707 C CA . ASP A 1 88 ? 62.113 27.157 36.693 1.00 36.67 89 ASP A CA 1
ATOM 708 C C . ASP A 1 88 ? 63.385 27.053 35.852 1.00 37.08 89 ASP A C 1
ATOM 709 O O . ASP A 1 88 ? 64.255 27.905 35.938 1.00 47.63 89 ASP A O 1
ATOM 714 N N . GLY A 1 89 ? 63.537 25.922 35.155 1.00 37.00 90 GLY A N 1
ATOM 715 C CA . GLY A 1 89 ? 64.699 25.669 34.308 1.00 40.39 90 GLY A CA 1
ATOM 716 C C . GLY A 1 89 ? 65.968 25.426 35.108 1.00 43.61 90 GLY A C 1
ATOM 717 O O . GLY A 1 89 ? 67.044 25.417 34.529 1.00 60.13 90 GLY A O 1
ATOM 718 N N . GLN A 1 90 ? 65.836 25.232 36.431 1.00 43.82 91 GLN A N 1
ATOM 719 C CA . GLN A 1 90 ? 66.988 25.104 37.362 1.00 44.78 91 GLN A CA 1
ATOM 720 C C . GLN A 1 90 ? 67.060 23.719 38.030 1.00 45.66 91 GLN A C 1
ATOM 721 O O . GLN A 1 90 ? 68.192 23.262 38.302 1.00 58.95 91 GLN A O 1
ATOM 727 N N . HIS A 1 91 ? 65.919 23.073 38.341 1.00 34.64 92 HIS A N 1
ATOM 728 C CA . HIS A 1 91 ? 66.016 21.739 38.963 1.00 27.51 92 HIS A CA 1
ATOM 729 C C . HIS A 1 91 ? 65.387 20.668 38.056 1.00 21.42 92 HIS A C 1
ATOM 730 O O . HIS A 1 91 ? 64.159 20.634 37.871 1.00 20.72 92 HIS A O 1
ATOM 737 N N . ASP A 1 92 ? 66.234 19.811 37.478 1.00 19.71 93 ASP A N 1
ATOM 738 C CA . ASP A 1 92 ? 65.816 18.655 36.665 1.00 18.91 93 ASP A CA 1
ATOM 739 C C . ASP A 1 92 ? 66.256 17.378 37.379 1.00 19.46 93 ASP A C 1
ATOM 740 O O . ASP A 1 92 ? 67.237 17.399 38.142 1.00 21.38 93 ASP A O 1
ATOM 745 N N . THR A 1 93 ? 65.531 16.268 37.165 1.00 18.58 94 THR A N 1
ATOM 746 C CA . THR A 1 93 ? 65.933 14.994 37.733 1.00 18.46 94 THR A CA 1
ATOM 747 C C . THR A 1 93 ? 67.012 14.343 36.881 1.00 17.44 94 THR A C 1
ATOM 748 O O . THR A 1 93 ? 67.056 14.510 35.659 1.00 17.50 94 THR A O 1
ATOM 752 N N . PRO A 1 94 ? 67.879 13.520 37.510 1.00 18.87 95 PRO A N 1
ATOM 753 C CA . PRO A 1 94 ? 68.610 12.517 36.751 1.00 19.15 95 PRO A CA 1
ATOM 754 C C . PRO A 1 94 ? 67.626 11.534 36.096 1.00 17.81 95 PRO A C 1
ATOM 755 O O . PRO A 1 94 ? 66.445 11.467 36.455 1.00 17.27 95 PRO A O 1
ATOM 759 N N . TRP A 1 95 ? 68.129 10.738 35.160 1.00 17.66 96 TRP A N 1
ATOM 760 C CA . TRP A 1 95 ? 67.359 9.594 34.684 1.00 16.93 96 TRP A CA 1
ATOM 761 C C . TRP A 1 95 ? 67.030 8.679 35.853 1.00 18.13 96 TRP A C 1
ATOM 762 O O . TRP A 1 95 ? 67.874 8.430 36.730 1.00 17.48 96 TRP A O 1
ATOM 773 N N . SER A 1 96 ? 65.795 8.194 35.840 1.00 15.96 97 SER A N 1
ATOM 774 C CA . SER A 1 96 ? 65.344 7.204 36.776 1.00 16.92 97 SER A CA 1
ATOM 775 C C . SER A 1 96 ? 66.140 5.902 36.629 1.00 17.32 97 SER A C 1
ATOM 776 O O . SER A 1 96 ? 66.759 5.651 35.613 1.00 17.99 97 SER A O 1
ATOM 779 N N . ASP A 1 97 ? 66.063 5.070 37.665 1.00 17.24 98 ASP A N 1
ATOM 780 C CA . ASP A 1 97 ? 66.466 3.681 37.514 1.00 18.05 98 ASP A CA 1
ATOM 781 C C . ASP A 1 97 ? 65.564 3.051 36.454 1.00 19.72 98 ASP A C 1
ATOM 782 O O . ASP A 1 97 ? 64.400 3.408 36.346 1.00 22.64 98 ASP A O 1
ATOM 787 N N . ALA A 1 98 ? 66.136 2.146 35.657 1.00 16.44 99 ALA A N 1
ATOM 788 C CA . ALA A 1 98 ? 65.423 1.477 34.614 1.00 16.38 99 ALA A CA 1
ATOM 789 C C . ALA A 1 98 ? 64.424 0.467 35.206 1.00 15.30 99 ALA A C 1
ATOM 790 O O . ALA A 1 98 ? 64.668 -0.183 36.236 1.00 18.38 99 ALA A O 1
ATOM 792 N N . VAL A 1 99 ? 63.286 0.358 34.528 1.00 14.17 100 VAL A N 1
ATOM 793 C CA . VAL A 1 99 ? 62.271 -0.643 34.832 1.00 14.11 100 VAL A CA 1
ATOM 794 C C . VAL A 1 99 ? 61.869 -1.316 33.518 1.00 14.77 100 VAL A C 1
ATOM 795 O O . VAL A 1 99 ? 62.061 -0.788 32.453 1.00 16.48 100 VAL A O 1
ATOM 799 N N . THR A 1 100 ? 61.267 -2.504 33.635 1.00 16.08 101 THR A N 1
ATOM 800 C CA . THR A 1 100 ? 60.818 -3.251 32.466 1.00 14.45 101 THR A CA 1
ATOM 801 C C . THR A 1 100 ? 59.280 -3.318 32.421 1.00 11.69 101 THR A C 1
ATOM 802 O O . THR A 1 100 ? 58.573 -3.226 33.442 1.00 13.86 101 THR A O 1
ATOM 806 N N . VAL A 1 101 ? 58.778 -3.491 31.210 1.00 13.27 102 VAL A N 1
ATOM 807 C CA . VAL A 1 101 ? 57.354 -3.666 30.958 1.00 12.51 102 VAL A CA 1
ATOM 808 C C . VAL A 1 101 ? 57.172 -4.672 29.818 1.00 12.35 102 VAL A C 1
ATOM 809 O O . VAL A 1 101 ? 57.894 -4.632 28.848 1.00 13.72 102 VAL A O 1
ATOM 813 N N . GLU A 1 102 ? 56.245 -5.622 29.998 1.00 11.93 103 GLU A N 1
ATOM 814 C CA . GLU A 1 102 ? 56.107 -6.727 29.037 1.00 13.37 103 GLU A CA 1
ATOM 815 C C . GLU A 1 102 ? 54.680 -7.246 29.085 1.00 11.39 103 GLU A C 1
ATOM 816 O O . GLU A 1 102 ? 54.228 -7.701 30.144 1.00 12.89 103 GLU A O 1
ATOM 822 N N . PRO A 1 103 ? 53.921 -7.192 27.988 1.00 11.77 104 PRO A N 1
ATOM 823 C CA . PRO A 1 103 ? 52.598 -7.797 27.983 1.00 11.65 104 PRO A CA 1
ATOM 824 C C . PRO A 1 103 ? 52.664 -9.324 28.058 1.00 11.28 104 PRO A C 1
ATOM 825 O O . PRO A 1 103 ? 53.639 -9.949 27.614 1.00 13.47 104 PRO A O 1
ATOM 829 N N . GLY A 1 104 ? 51.556 -9.887 28.546 1.00 10.46 105 GLY A N 1
ATOM 830 C CA . GLY A 1 104 ? 51.353 -11.332 28.613 1.00 11.49 105 GLY A CA 1
ATOM 831 C C . GLY A 1 104 ? 50.803 -11.897 27.312 1.00 12.94 105 GLY A C 1
ATOM 832 O O . GLY A 1 104 ? 51.177 -11.498 26.220 1.00 12.92 105 GLY A O 1
ATOM 833 N N . LEU A 1 105 ? 49.982 -12.931 27.466 1.00 12.25 106 LEU A N 1
ATOM 834 C CA . LEU A 1 105 ? 49.344 -13.628 26.361 1.00 11.41 106 LEU A CA 1
ATOM 835 C C . LEU A 1 105 ? 47.983 -12.980 26.099 1.00 14.38 106 LEU A C 1
ATOM 836 O O . LEU A 1 105 ? 47.070 -13.074 26.931 1.00 16.22 106 LEU A O 1
ATOM 841 N N . LEU A 1 106 ? 47.902 -12.224 25.001 1.00 14.93 107 LEU A N 1
ATOM 842 C CA . LEU A 1 106 ? 46.808 -11.268 24.856 1.00 15.51 107 LEU A CA 1
ATOM 843 C C . LEU A 1 106 ? 45.570 -11.820 24.140 1.00 16.98 107 LEU A C 1
ATOM 844 O O . LEU A 1 106 ? 44.492 -11.271 24.278 1.00 21.11 107 LEU A O 1
ATOM 849 N N . THR A 1 107 ? 45.723 -12.915 23.394 1.00 18.08 108 THR A N 1
ATOM 850 C CA . THR A 1 107 ? 44.652 -13.539 22.700 1.00 18.41 108 THR A CA 1
ATOM 851 C C . THR A 1 107 ? 44.688 -15.039 22.956 1.00 17.23 108 THR A C 1
ATOM 852 O O . THR A 1 107 ? 45.720 -15.565 23.344 1.00 15.15 108 THR A O 1
ATOM 856 N N . PRO A 1 108 ? 43.577 -15.782 22.744 1.00 17.63 109 PRO A N 1
ATOM 857 C CA . PRO A 1 108 ? 43.633 -17.242 22.835 1.00 16.68 109 PRO A CA 1
ATOM 858 C C . PRO A 1 108 ? 44.755 -17.876 22.016 1.00 17.70 109 PRO A C 1
ATOM 859 O O . PRO A 1 108 ? 45.388 -18.803 22.506 1.00 17.85 109 PRO A O 1
ATOM 863 N N . ASP A 1 109 ? 45.004 -17.369 20.809 1.00 17.71 110 ASP A N 1
ATOM 864 C CA . ASP A 1 109 ? 46.028 -17.949 19.944 1.00 18.29 110 ASP A CA 1
ATOM 865 C C . ASP A 1 109 ? 47.406 -17.869 20.614 1.00 15.83 110 ASP A C 1
ATOM 866 O O . ASP A 1 109 ? 48.270 -18.672 20.334 1.00 17.81 110 ASP A O 1
ATOM 871 N N . ASP A 1 110 ? 47.627 -16.846 21.455 1.00 15.55 111 ASP A N 1
ATOM 872 C CA . ASP A 1 110 ? 48.929 -16.667 22.089 1.00 14.76 111 ASP A CA 1
ATOM 873 C C . ASP A 1 110 ? 49.241 -17.800 23.084 1.00 13.71 111 ASP A C 1
ATOM 874 O O . ASP A 1 110 ? 50.375 -17.941 23.506 1.00 15.25 111 ASP A O 1
ATOM 879 N N . TRP A 1 111 ? 48.216 -18.572 23.479 1.00 13.50 112 TRP A N 1
ATOM 880 C CA . TRP A 1 111 ? 48.411 -19.767 24.342 1.00 12.27 112 TRP A CA 1
ATOM 881 C C . TRP A 1 111 ? 48.897 -20.994 23.569 1.00 15.56 112 TRP A C 1
ATOM 882 O O . TRP A 1 111 ? 49.154 -22.018 24.199 1.00 15.54 112 TRP A O 1
ATOM 893 N N . HIS A 1 112 ? 48.988 -20.886 22.237 1.00 16.86 113 HIS A N 1
ATOM 894 C CA . HIS A 1 112 ? 49.507 -21.958 21.411 1.00 20.03 113 HIS A CA 1
ATOM 895 C C . HIS A 1 112 ? 48.659 -23.205 21.696 1.00 19.24 113 HIS A C 1
ATOM 896 O O . HIS A 1 112 ? 47.409 -23.157 21.714 1.00 22.19 113 HIS A O 1
ATOM 903 N N . ASP A 1 113 ? 49.268 -24.326 21.958 1.00 20.86 114 ASP A N 1
ATOM 904 C CA A ASP A 1 113 ? 48.397 -25.526 22.070 0.50 21.79 114 ASP A CA 1
ATOM 905 C CA B ASP A 1 113 ? 48.473 -25.560 22.078 0.50 21.25 114 ASP A CA 1
ATOM 906 C C . ASP A 1 113 ? 48.079 -25.845 23.540 1.00 19.08 114 ASP A C 1
ATOM 907 O O . ASP A 1 113 ? 47.626 -26.916 23.863 1.00 18.72 114 ASP A O 1
ATOM 916 N N . ALA A 1 114 ? 48.290 -24.906 24.442 1.00 15.03 115 ALA A N 1
ATOM 917 C CA . ALA A 1 114 ? 48.019 -25.158 25.865 1.00 13.47 115 ALA A CA 1
ATOM 918 C C . ALA A 1 114 ? 46.516 -25.287 26.071 1.00 13.63 115 ALA A C 1
ATOM 919 O O . ALA A 1 114 ? 45.725 -24.476 25.558 1.00 15.30 115 ALA A O 1
ATOM 921 N N . VAL A 1 115 ? 46.140 -26.344 26.795 1.00 13.13 116 VAL A N 1
ATOM 922 C CA . VAL A 1 115 ? 44.744 -26.590 27.159 1.00 12.49 116 VAL A CA 1
ATOM 923 C C . VAL A 1 115 ? 44.654 -26.884 28.664 1.00 11.11 116 VAL A C 1
ATOM 924 O O . VAL A 1 115 ? 45.643 -27.204 29.346 1.00 12.01 116 VAL A O 1
ATOM 928 N N . VAL A 1 116 ? 43.449 -26.713 29.196 1.00 12.11 117 VAL A N 1
ATOM 929 C CA . VAL A 1 116 ? 43.221 -27.069 30.586 1.00 12.05 117 VAL A CA 1
ATOM 930 C C . VAL A 1 116 ? 43.260 -28.595 30.701 1.00 11.42 117 VAL A C 1
ATOM 931 O O . VAL A 1 116 ? 42.533 -29.259 29.952 1.00 11.98 117 VAL A O 1
ATOM 935 N N . ILE A 1 117 ? 44.063 -29.097 31.652 1.00 10.27 118 ILE A N 1
ATOM 936 C CA . ILE A 1 117 ? 44.103 -30.523 31.870 1.00 11.03 118 ILE A CA 1
ATOM 937 C C . ILE A 1 117 ? 43.636 -30.859 33.278 1.00 11.15 118 ILE A C 1
ATOM 938 O O . ILE A 1 117 ? 43.738 -30.079 34.213 1.00 11.64 118 ILE A O 1
ATOM 943 N N . ALA A 1 118 ? 43.192 -32.120 33.390 1.00 11.87 119 ALA A N 1
ATOM 944 C CA . ALA A 1 118 ? 42.761 -32.725 34.593 1.00 12.32 119 ALA A CA 1
ATOM 945 C C . ALA A 1 118 ? 43.325 -34.140 34.675 1.00 12.23 119 ALA A C 1
ATOM 946 O O . ALA A 1 118 ? 43.639 -34.761 33.663 1.00 13.02 119 ALA A O 1
ATOM 948 N N . SER A 1 119 ? 43.357 -34.660 35.909 1.00 10.79 120 SER A N 1
ATOM 949 C CA . SER A 1 119 ? 43.765 -36.056 36.128 1.00 10.98 120 SER A CA 1
ATOM 950 C C . SER A 1 119 ? 42.752 -37.070 35.591 1.00 12.38 120 SER A C 1
ATOM 951 O O . SER A 1 119 ? 41.547 -36.869 35.645 1.00 12.59 120 SER A O 1
ATOM 954 N N . ASP A 1 120 ? 43.295 -38.219 35.168 1.00 11.98 121 ASP A N 1
ATOM 955 C CA . ASP A 1 120 ? 42.469 -39.379 34.921 1.00 11.62 121 ASP A CA 1
ATOM 956 C C . ASP A 1 120 ? 41.888 -39.958 36.212 1.00 12.04 121 ASP A C 1
ATOM 957 O O . ASP A 1 120 ? 40.999 -40.811 36.142 1.00 14.68 121 ASP A O 1
ATOM 962 N N . ARG A 1 121 ? 42.380 -39.544 37.375 1.00 12.61 122 ARG A N 1
ATOM 963 C CA . ARG A 1 121 ? 41.711 -39.933 38.631 1.00 13.09 122 ARG A CA 1
ATOM 964 C C . ARG A 1 121 ? 40.319 -39.328 38.652 1.00 12.32 122 ARG A C 1
ATOM 965 O O . ARG A 1 121 ? 40.176 -38.151 38.393 1.00 14.32 122 ARG A O 1
ATOM 973 N N . PRO A 1 122 ? 39.252 -40.063 38.989 1.00 12.86 123 PRO A N 1
ATOM 974 C CA . PRO A 1 122 ? 37.926 -39.462 39.011 1.00 14.20 123 PRO A CA 1
ATOM 975 C C . PRO A 1 122 ? 37.819 -38.375 40.083 1.00 13.94 123 PRO A C 1
ATOM 976 O O . PRO A 1 122 ? 38.368 -38.510 41.162 1.00 13.51 123 PRO A O 1
ATOM 980 N N . THR A 1 123 ? 37.092 -37.297 39.761 1.00 11.93 124 THR A N 1
ATOM 981 C CA . THR A 1 123 ? 36.846 -36.264 40.760 1.00 13.02 124 THR A CA 1
ATOM 982 C C . THR A 1 123 ? 35.897 -36.829 41.846 1.00 13.26 124 THR A C 1
ATOM 983 O O . THR A 1 123 ? 35.041 -37.705 41.614 1.00 14.82 124 THR A O 1
ATOM 987 N N . GLU A 1 124 ? 36.031 -36.299 43.050 1.00 12.42 125 GLU A N 1
ATOM 988 C CA . GLU A 1 124 ? 35.193 -36.689 44.138 1.00 12.97 125 GLU A CA 1
ATOM 989 C C . GLU A 1 124 ? 33.770 -36.162 43.921 1.00 12.89 125 GLU A C 1
ATOM 990 O O . GLU A 1 124 ? 33.567 -35.025 43.412 1.00 14.21 125 GLU A O 1
ATOM 996 N N . VAL A 1 125 ? 32.802 -36.936 44.404 1.00 15.13 126 VAL A N 1
ATOM 997 C CA . VAL A 1 125 ? 31.378 -36.615 44.350 1.00 16.96 126 VAL A CA 1
ATOM 998 C C . VAL A 1 125 ? 30.918 -36.208 45.754 1.00 16.20 126 VAL A C 1
ATOM 999 O O . VAL A 1 125 ? 31.155 -36.892 46.756 1.00 19.15 126 VAL A O 1
ATOM 1003 N N . ASP A 1 126 ? 30.341 -35.004 45.823 1.00 16.57 127 ASP A N 1
ATOM 1004 C CA . ASP A 1 126 ? 29.695 -34.473 47.053 1.00 18.33 127 ASP A CA 1
ATOM 1005 C C . ASP A 1 126 ? 30.740 -34.440 48.171 1.00 17.45 127 ASP A C 1
ATOM 1006 O O . ASP A 1 126 ? 30.454 -34.767 49.312 1.00 19.31 127 ASP A O 1
ATOM 1011 N N . ALA A 1 127 ? 31.974 -34.030 47.829 1.00 16.29 128 ALA A N 1
ATOM 1012 C CA . ALA A 1 127 ? 33.067 -34.041 48.823 1.00 14.20 128 ALA A CA 1
ATOM 1013 C C . ALA A 1 127 ? 34.204 -33.119 48.386 1.00 13.00 128 ALA A C 1
ATOM 1014 O O . ALA A 1 127 ? 34.351 -32.816 47.202 1.00 14.22 128 ALA A O 1
ATOM 1016 N N . THR A 1 128 ? 35.058 -32.773 49.351 1.00 12.40 129 THR A N 1
ATOM 1017 C CA . THR A 1 128 ? 36.207 -31.956 49.066 1.00 12.91 129 THR A CA 1
ATOM 1018 C C . THR A 1 128 ? 37.155 -32.669 48.103 1.00 13.51 129 THR A C 1
ATOM 1019 O O . THR A 1 128 ? 37.222 -33.900 48.035 1.00 13.24 129 THR A O 1
ATOM 1023 N N . HIS A 1 129 ? 37.916 -31.900 47.345 1.00 11.73 130 HIS A N 1
ATOM 1024 C CA . HIS A 1 129 ? 38.812 -32.410 46.327 1.00 10.55 130 HIS A CA 1
ATOM 1025 C C . HIS A 1 129 ? 40.234 -32.501 46.858 1.00 11.27 130 HIS A C 1
ATOM 1026 O O . HIS A 1 129 ? 40.881 -31.504 47.190 1.00 13.50 130 HIS A O 1
ATOM 1033 N N . ARG A 1 130 ? 40.763 -33.709 46.870 1.00 12.06 131 ARG A N 1
ATOM 1034 C CA . ARG A 1 130 ? 42.159 -33.913 47.213 1.00 11.82 131 ARG A CA 1
ATOM 1035 C C . ARG A 1 130 ? 43.040 -33.263 46.141 1.00 12.48 131 ARG A C 1
ATOM 1036 O O . ARG A 1 130 ? 42.787 -33.436 44.951 1.00 11.80 131 ARG A O 1
ATOM 1044 N N . PRO A 1 131 ? 44.070 -32.469 46.498 1.00 11.12 132 PRO A N 1
ATOM 1045 C CA . PRO A 1 131 ? 44.898 -31.838 45.478 1.00 10.72 132 PRO A CA 1
ATOM 1046 C C . PRO A 1 131 ? 45.551 -32.849 44.541 1.00 9.97 132 PRO A C 1
ATOM 1047 O O . PRO A 1 131 ? 45.837 -34.018 44.947 1.00 11.75 132 PRO A O 1
ATOM 1051 N N . ILE A 1 132 ? 45.788 -32.426 43.307 1.00 11.35 133 ILE A N 1
ATOM 1052 C CA . ILE A 1 132 ? 46.388 -33.236 42.277 1.00 11.55 133 ILE A CA 1
ATOM 1053 C C . ILE A 1 132 ? 47.739 -32.652 41.881 1.00 12.01 133 ILE A C 1
ATOM 1054 O O . ILE A 1 132 ? 47.836 -31.421 41.681 1.00 12.12 133 ILE A O 1
ATOM 1059 N N . GLN A 1 133 ? 48.767 -33.486 41.797 1.00 11.42 134 GLN A N 1
ATOM 1060 C CA . GLN A 1 133 ? 50.051 -33.181 41.258 1.00 11.73 134 GLN A CA 1
ATOM 1061 C C . GLN A 1 133 ? 50.031 -33.481 39.765 1.00 11.38 134 GLN A C 1
ATOM 1062 O O . GLN A 1 133 ? 49.636 -34.570 39.372 1.00 13.38 134 GLN A O 1
ATOM 1068 N N . PHE A 1 134 ? 50.538 -32.561 38.955 1.00 11.23 135 PHE A N 1
ATOM 1069 C CA . PHE A 1 134 ? 50.670 -32.692 37.529 1.00 10.10 135 PHE A CA 1
ATOM 1070 C C . PHE A 1 134 ? 52.140 -32.532 37.180 1.00 12.03 135 PHE A C 1
ATOM 1071 O O . PHE A 1 134 ? 52.805 -31.668 37.731 1.00 11.95 135 PHE A O 1
ATOM 1079 N N . ARG A 1 135 ? 52.659 -33.380 36.274 1.00 10.75 136 ARG A N 1
ATOM 1080 C CA . ARG A 1 135 ? 54.049 -33.239 35.933 1.00 11.45 136 ARG A CA 1
ATOM 1081 C C . ARG A 1 135 ? 54.298 -33.493 34.438 1.00 11.66 136 ARG A C 1
ATOM 1082 O O . ARG A 1 135 ? 53.575 -34.211 33.761 1.00 12.75 136 ARG A O 1
ATOM 1090 N N . LYS A 1 136 ? 55.392 -32.892 33.977 1.00 11.96 137 LYS A N 1
ATOM 1091 C CA . LYS A 1 136 ? 55.866 -32.973 32.593 1.00 11.73 137 LYS A CA 1
ATOM 1092 C C . LYS A 1 136 ? 57.391 -32.824 32.589 1.00 13.63 137 LYS A C 1
ATOM 1093 O O . LYS A 1 136 ? 57.947 -31.974 33.287 1.00 14.14 137 LYS A O 1
ATOM 1099 N N . GLU A 1 137 ? 58.064 -33.650 31.803 1.00 12.76 138 GLU A N 1
ATOM 1100 C CA . GLU A 1 137 ? 59.490 -33.479 31.516 1.00 13.89 138 GLU A CA 1
ATOM 1101 C C . GLU A 1 137 ? 59.648 -33.034 30.062 1.00 15.92 138 GLU A C 1
ATOM 1102 O O . GLU A 1 137 ? 58.801 -33.353 29.188 1.00 17.42 138 GLU A O 1
ATOM 1108 N N . PHE A 1 138 ? 60.702 -32.234 29.828 1.00 14.62 139 PHE A N 1
ATOM 1109 C CA . PHE A 1 138 ? 60.941 -31.636 28.499 1.00 15.70 139 PHE A CA 1
ATOM 1110 C C . PHE A 1 138 ? 62.433 -31.370 28.381 1.00 16.43 139 PHE A C 1
ATOM 1111 O O . PHE A 1 138 ? 63.156 -31.452 29.358 1.00 19.16 139 PHE A O 1
ATOM 1119 N N . SER A 1 139 ? 62.833 -30.987 27.179 1.00 15.63 140 SER A N 1
ATOM 1120 C CA . SER A 1 139 ? 64.210 -30.761 26.840 1.00 17.75 140 SER A CA 1
ATOM 1121 C C . SER A 1 139 ? 64.395 -29.345 26.330 1.00 17.99 140 SER A C 1
ATOM 1122 O O . SER A 1 139 ? 63.595 -28.882 25.513 1.00 21.62 140 SER A O 1
ATOM 1125 N N . VAL A 1 140 ? 65.492 -28.726 26.750 1.00 16.90 141 VAL A N 1
ATOM 1126 C CA . VAL A 1 140 ? 65.961 -27.482 26.175 1.00 17.31 141 VAL A CA 1
ATOM 1127 C C . VAL A 1 140 ? 67.360 -27.771 25.638 1.00 18.93 141 VAL A C 1
ATOM 1128 O O . VAL A 1 140 ? 68.329 -27.744 26.372 1.00 21.62 141 VAL A O 1
ATOM 1132 N N . ASP A 1 141 ? 67.434 -28.134 24.362 1.00 19.37 142 ASP A N 1
ATOM 1133 C CA . ASP A 1 141 ? 68.717 -28.646 23.812 1.00 21.53 142 ASP A CA 1
ATOM 1134 C C . ASP A 1 141 ? 69.463 -27.628 22.936 1.00 24.07 142 ASP A C 1
ATOM 1135 O O . ASP A 1 141 ? 70.356 -27.966 22.165 1.00 34.46 142 ASP A O 1
ATOM 1140 N N . ASP A 1 142 ? 69.078 -26.372 23.051 1.00 21.60 143 ASP A N 1
ATOM 1141 C CA . ASP A 1 142 ? 69.683 -25.220 22.362 1.00 26.66 143 ASP A CA 1
ATOM 1142 C C . ASP A 1 142 ? 70.034 -24.190 23.436 1.00 27.01 143 ASP A C 1
ATOM 1143 O O . ASP A 1 142 ? 69.415 -24.171 24.510 1.00 25.42 143 ASP A O 1
ATOM 1148 N N . SER A 1 143 ? 70.995 -23.316 23.150 1.00 25.91 144 SER A N 1
ATOM 1149 C CA . SER A 1 143 ? 71.262 -22.196 24.049 1.00 27.96 144 SER A CA 1
ATOM 1150 C C . SER A 1 143 ? 70.035 -21.273 24.079 1.00 25.27 144 SER A C 1
ATOM 1151 O O . SER A 1 143 ? 69.351 -21.073 23.058 1.00 25.11 144 SER A O 1
ATOM 1154 N N . TYR A 1 144 ? 69.743 -20.735 25.265 1.00 23.62 145 TYR A N 1
ATOM 1155 C CA . TYR A 1 144 ? 68.557 -19.895 25.450 1.00 22.49 145 TYR A CA 1
ATOM 1156 C C . TYR A 1 144 ? 68.927 -18.632 26.228 1.00 21.17 145 TYR A C 1
ATOM 1157 O O . TYR A 1 144 ? 69.924 -18.596 26.941 1.00 22.72 145 TYR A O 1
ATOM 1166 N N . VAL A 1 145 ? 68.070 -17.617 26.103 1.00 20.69 146 VAL A N 1
ATOM 1167 C CA . VAL A 1 145 ? 68.324 -16.309 26.699 1.00 21.80 146 VAL A CA 1
ATOM 1168 C C . VAL A 1 145 ? 67.255 -15.903 27.720 1.00 21.94 146 VAL A C 1
ATOM 1169 O O . VAL A 1 145 ? 67.560 -15.097 28.613 1.00 20.72 146 VAL A O 1
ATOM 1173 N N . SER A 1 146 ? 66.029 -16.412 27.588 1.00 19.58 147 SER A N 1
ATOM 1174 C CA . SER A 1 146 ? 64.950 -16.038 28.520 1.00 17.04 147 SER A CA 1
ATOM 1175 C C . SER A 1 146 ? 63.864 -17.101 28.485 1.00 15.81 147 SER A C 1
ATOM 1176 O O . SER A 1 146 ? 63.763 -17.842 27.510 1.00 17.00 147 SER A O 1
ATOM 1179 N N . ALA A 1 147 ? 63.062 -17.148 29.559 1.00 14.66 148 ALA A N 1
ATOM 1180 C CA . ALA A 1 147 ? 61.953 -18.066 29.574 1.00 14.24 148 ALA A CA 1
ATOM 1181 C C . ALA A 1 147 ? 60.836 -17.498 30.442 1.00 13.28 148 ALA A C 1
ATOM 1182 O O . ALA A 1 147 ? 61.096 -16.799 31.435 1.00 13.10 148 ALA A O 1
ATOM 1184 N N . ARG A 1 148 ? 59.607 -17.860 30.058 1.00 12.99 149 ARG A N 1
ATOM 1185 C CA . ARG A 1 148 ? 58.410 -17.441 30.771 1.00 12.62 149 ARG A CA 1
ATOM 1186 C C . ARG A 1 148 ? 57.498 -18.631 31.056 1.00 12.07 149 ARG A C 1
ATOM 1187 O O . ARG A 1 148 ? 57.403 -19.541 30.257 1.00 13.57 149 ARG A O 1
ATOM 1195 N N . LEU A 1 149 ? 56.842 -18.590 32.223 1.00 11.35 150 LEU A N 1
ATOM 1196 C CA . LEU A 1 149 ? 55.750 -19.516 32.536 1.00 12.02 150 LEU A CA 1
ATOM 1197 C C . LEU A 1 149 ? 54.477 -18.695 32.673 1.00 10.78 150 LEU A C 1
ATOM 1198 O O . LEU A 1 149 ? 54.460 -17.724 33.464 1.00 12.16 150 LEU A O 1
ATOM 1203 N N . TYR A 1 150 ? 53.453 -19.073 31.916 1.00 10.11 151 TYR A N 1
ATOM 1204 C CA . TYR A 1 150 ? 52.132 -18.495 31.968 1.00 10.26 151 TYR A CA 1
ATOM 1205 C C . TYR A 1 150 ? 51.200 -19.555 32.536 1.00 9.89 151 TYR A C 1
ATOM 1206 O O . TYR A 1 150 ? 51.223 -20.711 32.044 1.00 11.17 151 TYR A O 1
ATOM 1215 N N . ILE A 1 151 ? 50.475 -19.273 33.622 1.00 9.34 152 ILE A N 1
ATOM 1216 C CA . ILE A 1 151 ? 49.836 -20.362 34.342 1.00 9.72 152 ILE A CA 1
ATOM 1217 C C . ILE A 1 151 ? 48.623 -19.878 35.110 1.00 9.14 152 ILE A C 1
ATOM 1218 O O . ILE A 1 151 ? 48.622 -18.775 35.685 1.00 9.96 152 ILE A O 1
ATOM 1223 N N . THR A 1 152 ? 47.607 -20.723 35.157 1.00 8.95 153 THR A N 1
ATOM 1224 C CA . THR A 1 152 ? 46.502 -20.562 36.055 1.00 9.34 153 THR A CA 1
ATOM 1225 C C . THR A 1 152 ? 45.920 -21.927 36.390 1.00 8.72 153 THR A C 1
ATOM 1226 O O . THR A 1 152 ? 46.366 -22.953 35.896 1.00 10.65 153 THR A O 1
ATOM 1230 N N . ALA A 1 153 ? 44.917 -21.932 37.266 1.00 9.76 154 ALA A N 1
ATOM 1231 C CA . ALA A 1 153 ? 44.259 -23.175 37.634 1.00 9.25 154 ALA A CA 1
ATOM 1232 C C . ALA A 1 153 ? 42.761 -22.968 37.725 1.00 10.26 154 ALA A C 1
ATOM 1233 O O . ALA A 1 153 ? 42.276 -21.840 38.000 1.00 12.22 154 ALA A O 1
ATOM 1235 N N . LEU A 1 154 ? 42.044 -24.066 37.529 1.00 11.15 155 LEU A N 1
ATOM 1236 C CA . LEU A 1 154 ? 40.661 -24.168 37.942 1.00 10.65 155 LEU A CA 1
ATOM 1237 C C . LEU A 1 154 ? 40.718 -24.676 39.384 1.00 9.89 155 LEU A C 1
ATOM 1238 O O . LEU A 1 154 ? 40.681 -25.899 39.645 1.00 11.23 155 LEU A O 1
ATOM 1243 N N . GLY A 1 155 ? 40.953 -23.760 40.297 1.00 10.05 156 GLY A N 1
ATOM 1244 C CA . GLY A 1 155 ? 41.412 -24.020 41.637 1.00 10.08 156 GLY A CA 1
ATOM 1245 C C . GLY A 1 155 ? 42.492 -23.053 41.993 1.00 9.49 156 GLY A C 1
ATOM 1246 O O . GLY A 1 155 ? 42.369 -21.841 41.697 1.00 11.19 156 GLY A O 1
ATOM 1247 N N . LEU A 1 156 ? 43.526 -23.535 42.674 1.00 10.42 157 LEU A N 1
ATOM 1248 C CA . LEU A 1 156 ? 44.719 -22.762 43.049 1.00 9.76 157 LEU A CA 1
ATOM 1249 C C . LEU A 1 156 ? 45.939 -23.598 42.713 1.00 9.60 157 LEU A C 1
ATOM 1250 O O . LEU A 1 156 ? 45.834 -24.853 42.749 1.00 10.81 157 LEU A O 1
ATOM 1255 N N . TYR A 1 157 ? 47.078 -23.001 42.425 1.00 10.20 158 TYR A N 1
ATOM 1256 C CA . TYR A 1 157 ? 48.240 -23.759 42.004 1.00 10.23 158 TYR A CA 1
ATOM 1257 C C . TYR A 1 157 ? 49.495 -23.344 42.766 1.00 10.12 158 TYR A C 1
ATOM 1258 O O . TYR A 1 157 ? 49.668 -22.188 43.185 1.00 11.29 158 TYR A O 1
ATOM 1267 N N . GLU A 1 158 ? 50.448 -24.272 42.829 1.00 10.20 159 GLU A N 1
ATOM 1268 C CA . GLU A 1 158 ? 51.821 -24.023 43.224 1.00 11.08 159 GLU A CA 1
ATOM 1269 C C . GLU A 1 158 ? 52.708 -24.779 42.243 1.00 10.69 159 GLU A C 1
ATOM 1270 O O . GLU A 1 158 ? 52.621 -26.018 42.182 1.00 11.32 159 GLU A O 1
ATOM 1276 N N . ALA A 1 159 ? 53.553 -24.090 41.490 1.00 11.05 160 ALA A N 1
ATOM 1277 C CA . ALA A 1 159 ? 54.411 -24.661 40.470 1.00 11.25 160 ALA A CA 1
ATOM 1278 C C . ALA A 1 159 ? 55.870 -24.710 40.915 1.00 11.93 160 ALA A C 1
ATOM 1279 O O . ALA A 1 159 ? 56.355 -23.861 41.659 1.00 11.53 160 ALA A O 1
ATOM 1281 N N . ARG A 1 160 ? 56.549 -25.772 40.464 1.00 11.45 161 ARG A N 1
ATOM 1282 C CA . ARG A 1 160 ? 57.981 -25.967 40.709 1.00 11.75 161 ARG A CA 1
ATOM 1283 C C . ARG A 1 160 ? 58.635 -26.342 39.376 1.00 12.52 161 ARG A C 1
ATOM 1284 O O . ARG A 1 160 ? 58.094 -27.164 38.612 1.00 13.73 161 ARG A O 1
ATOM 1292 N N . ILE A 1 161 ? 59.831 -25.816 39.113 1.00 11.87 162 ILE A N 1
ATOM 1293 C CA . ILE A 1 161 ? 60.596 -26.207 37.960 1.00 11.81 162 ILE A CA 1
ATOM 1294 C C . ILE A 1 161 ? 61.943 -26.709 38.468 1.00 12.39 162 ILE A C 1
ATOM 1295 O O . ILE A 1 161 ? 62.653 -25.985 39.185 1.00 13.70 162 ILE A O 1
ATOM 1300 N N . ASN A 1 162 ? 62.267 -27.983 38.186 1.00 12.24 163 ASN A N 1
ATOM 1301 C CA . ASN A 1 162 ? 63.486 -28.602 38.725 1.00 14.37 163 ASN A CA 1
ATOM 1302 C C . ASN A 1 162 ? 63.589 -28.421 40.254 1.00 14.34 163 ASN A C 1
ATOM 1303 O O . ASN A 1 162 ? 64.647 -28.042 40.775 1.00 16.72 163 ASN A O 1
ATOM 1308 N N . ASP A 1 163 ? 62.468 -28.675 40.955 1.00 14.65 164 ASP A N 1
ATOM 1309 C CA . ASP A 1 163 ? 62.318 -28.547 42.424 1.00 16.08 164 ASP A CA 1
ATOM 1310 C C . ASP A 1 163 ? 62.630 -27.146 42.966 1.00 17.55 164 ASP A C 1
ATOM 1311 O O . ASP A 1 163 ? 62.975 -27.016 44.142 1.00 21.89 164 ASP A O 1
ATOM 1316 N N . GLN A 1 164 ? 62.470 -26.115 42.152 1.00 13.54 165 GLN A N 1
ATOM 1317 C CA . GLN A 1 164 ? 62.534 -24.737 42.628 1.00 15.28 165 GLN A CA 1
ATOM 1318 C C . GLN A 1 164 ? 61.138 -24.134 42.493 1.00 12.70 165 GLN A C 1
ATOM 1319 O O . GLN A 1 164 ? 60.551 -24.162 41.389 1.00 13.43 165 GLN A O 1
ATOM 1325 N N . ARG A 1 165 ? 60.634 -23.535 43.572 1.00 13.99 166 ARG A N 1
ATOM 1326 C CA . ARG A 1 165 ? 59.328 -22.912 43.508 1.00 13.32 166 ARG A CA 1
ATOM 1327 C C . ARG A 1 165 ? 59.325 -21.809 42.445 1.00 13.19 166 ARG A C 1
ATOM 1328 O O . ARG A 1 165 ? 60.230 -20.989 42.409 1.00 14.48 166 ARG A O 1
ATOM 1336 N N . VAL A 1 166 ? 58.270 -21.753 41.635 1.00 12.34 167 VAL A N 1
ATOM 1337 C CA . VAL A 1 166 ? 58.087 -20.692 40.659 1.00 12.12 167 VAL A CA 1
ATOM 1338 C C . VAL A 1 166 ? 57.371 -19.530 41.334 1.00 12.37 167 VAL A C 1
ATOM 1339 O O . VAL A 1 166 ? 56.240 -19.643 41.705 1.00 13.12 167 VAL A O 1
ATOM 1343 N N . GLY A 1 167 ? 58.098 -18.413 41.441 1.00 11.60 168 GLY A N 1
ATOM 1344 C CA . GLY A 1 167 ? 57.570 -17.204 42.033 1.00 12.29 168 GLY A CA 1
ATOM 1345 C C . GLY A 1 167 ? 57.318 -17.318 43.520 1.00 12.16 168 GLY A C 1
ATOM 1346 O O . GLY A 1 167 ? 57.592 -18.340 44.147 1.00 13.41 168 GLY A O 1
ATOM 1347 N N . ASP A 1 168 ? 56.700 -16.275 44.060 1.00 13.07 169 ASP A N 1
ATOM 1348 C CA . ASP A 1 168 ? 56.387 -16.158 45.490 1.00 14.54 169 ASP A CA 1
ATOM 1349 C C . ASP A 1 168 ? 54.913 -15.803 45.723 1.00 12.10 169 ASP A C 1
ATOM 1350 O O . ASP A 1 168 ? 54.532 -15.271 46.782 1.00 14.15 169 ASP A O 1
ATOM 1355 N N . HIS A 1 169 ? 54.064 -16.067 44.726 1.00 11.32 170 HIS A N 1
ATOM 1356 C CA . HIS A 1 169 ? 52.647 -15.872 44.885 1.00 11.42 170 HIS A CA 1
ATOM 1357 C C . HIS A 1 169 ? 52.029 -17.071 45.604 1.00 12.21 170 HIS A C 1
ATOM 1358 O O . HIS A 1 169 ? 52.312 -18.251 45.236 1.00 13.66 170 HIS A O 1
ATOM 1365 N N . VAL A 1 170 ? 51.129 -16.824 46.548 1.00 10.15 171 VAL A N 1
ATOM 1366 C CA . VAL A 1 170 ? 50.400 -17.885 47.222 1.00 10.27 171 VAL A CA 1
ATOM 1367 C C . VAL A 1 170 ? 48.914 -17.657 46.989 1.00 10.66 171 VAL A C 1
ATOM 1368 O O . VAL A 1 170 ? 48.486 -16.582 46.535 1.00 10.94 171 VAL A O 1
ATOM 1372 N N . MET A 1 171 ? 48.098 -18.660 47.278 1.00 10.69 172 MET A N 1
ATOM 1373 C CA . MET A 1 171 ? 46.655 -18.621 46.995 1.00 11.18 172 MET A CA 1
ATOM 1374 C C . MET A 1 171 ? 46.376 -18.112 45.569 1.00 10.91 172 MET A C 1
ATOM 1375 O O . MET A 1 171 ? 45.452 -17.335 45.318 1.00 12.00 172 MET A O 1
ATOM 1380 N N . ALA A 1 172 ? 47.182 -18.581 44.605 1.00 10.29 173 ALA A N 1
ATOM 1381 C CA . ALA A 1 172 ? 47.172 -18.108 43.236 1.00 10.05 173 ALA A CA 1
ATOM 1382 C C . ALA A 1 172 ? 46.250 -18.961 42.388 1.00 9.15 173 ALA A C 1
ATOM 1383 O O . ALA A 1 172 ? 46.277 -20.199 42.521 1.00 10.04 173 ALA A O 1
ATOM 1385 N N . PRO A 1 173 ? 45.451 -18.402 41.465 1.00 9.49 174 PRO A N 1
ATOM 1386 C CA . PRO A 1 173 ? 45.441 -16.996 41.035 1.00 10.03 174 PRO A CA 1
ATOM 1387 C C . PRO A 1 173 ? 44.517 -16.060 41.795 1.00 10.18 174 PRO A C 1
ATOM 1388 O O . PRO A 1 173 ? 44.391 -14.896 41.394 1.00 11.56 174 PRO A O 1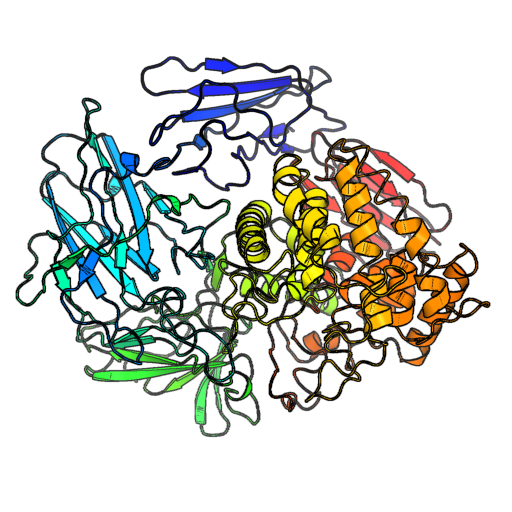
ATOM 1392 N N . GLY A 1 174 ? 43.934 -16.506 42.903 1.00 9.91 175 GLY A N 1
ATOM 1393 C CA . GLY A 1 174 ? 43.035 -15.660 43.670 1.00 9.45 175 GLY A CA 1
ATOM 1394 C C . GLY A 1 174 ? 41.590 -15.898 43.243 1.00 10.31 175 GLY A C 1
ATOM 1395 O O . GLY A 1 174 ? 41.311 -16.860 42.482 1.00 11.15 175 GLY A O 1
ATOM 1396 N N . TRP A 1 175 ? 40.675 -15.084 43.747 1.00 9.86 176 TRP A N 1
ATOM 1397 C CA . TRP A 1 175 ? 39.257 -15.251 43.544 1.00 9.32 176 TRP A CA 1
ATOM 1398 C C . TRP A 1 175 ? 38.692 -14.177 42.608 1.00 10.22 176 TRP A C 1
ATOM 1399 O O . TRP A 1 175 ? 38.517 -13.018 43.030 1.00 11.04 176 TRP A O 1
ATOM 1410 N N . GLN A 1 176 ? 38.455 -14.534 41.343 1.00 9.90 177 GLN A N 1
ATOM 1411 C CA . GLN A 1 176 ? 37.752 -13.694 40.366 1.00 9.87 177 GLN A CA 1
ATOM 1412 C C . GLN A 1 176 ? 36.330 -14.256 40.202 1.00 9.38 177 GLN A C 1
ATOM 1413 O O . GLN A 1 176 ? 36.074 -15.422 40.541 1.00 9.82 177 GLN A O 1
ATOM 1419 N N . SER A 1 177 ? 35.477 -13.499 39.526 1.00 10.22 178 SER A N 1
ATOM 1420 C CA . SER A 1 177 ? 34.205 -13.970 39.021 1.00 10.49 178 SER A CA 1
ATOM 1421 C C . SER A 1 177 ? 34.575 -14.786 37.777 1.00 10.32 178 SER A C 1
ATOM 1422 O O . SER A 1 177 ? 34.441 -14.335 36.650 1.00 11.26 178 SER A O 1
ATOM 1425 N N . TYR A 1 178 ? 34.967 -16.056 38.029 1.00 10.48 179 TYR A N 1
ATOM 1426 C CA . TYR A 1 178 ? 35.726 -16.837 37.036 1.00 10.62 179 TYR A CA 1
ATOM 1427 C C . TYR A 1 178 ? 34.945 -17.076 35.745 1.00 11.26 179 TYR A C 1
ATOM 1428 O O . TYR A 1 178 ? 35.585 -17.241 34.694 1.00 14.73 179 TYR A O 1
ATOM 1437 N N . GLN A 1 179 ? 33.610 -17.126 35.804 1.00 11.42 180 GLN A N 1
ATOM 1438 C CA . GLN A 1 179 ? 32.858 -17.374 34.553 1.00 13.20 180 GLN A CA 1
ATOM 1439 C C . GLN A 1 179 ? 32.953 -16.197 33.574 1.00 13.07 180 GLN A C 1
ATOM 1440 O O . GLN A 1 179 ? 32.577 -16.355 32.400 1.00 15.58 180 GLN A O 1
ATOM 1446 N N . TYR A 1 180 ? 33.341 -15.014 34.078 1.00 11.74 181 TYR A N 1
ATOM 1447 C CA . TYR A 1 180 ? 33.530 -13.806 33.275 1.00 12.04 181 TYR A CA 1
ATOM 1448 C C . TYR A 1 180 ? 35.011 -13.479 33.070 1.00 11.50 181 TYR A C 1
ATOM 1449 O O . TYR A 1 180 ? 35.404 -13.087 31.971 1.00 15.77 181 TYR A O 1
ATOM 1458 N N . ARG A 1 181 ? 35.806 -13.630 34.118 1.00 11.12 182 ARG A N 1
ATOM 1459 C CA . ARG A 1 181 ? 37.199 -13.148 34.121 1.00 10.99 182 ARG A CA 1
ATOM 1460 C C . ARG A 1 181 ? 37.989 -14.108 34.998 1.00 10.72 182 ARG A C 1
ATOM 1461 O O . ARG A 1 181 ? 37.570 -14.380 36.122 1.00 11.96 182 ARG A O 1
ATOM 1469 N N . HIS A 1 182 ? 39.096 -14.594 34.443 1.00 10.00 183 HIS A N 1
ATOM 1470 C CA . HIS A 1 182 ? 39.888 -15.592 35.166 1.00 9.96 183 HIS A CA 1
ATOM 1471 C C . HIS A 1 182 ? 41.356 -15.202 35.022 1.00 8.60 183 HIS A C 1
ATOM 1472 O O . HIS A 1 182 ? 41.887 -15.165 33.908 1.00 10.94 183 HIS A O 1
ATOM 1479 N N . GLU A 1 183 ? 41.976 -14.818 36.150 1.00 9.37 184 GLU A N 1
ATOM 1480 C CA . GLU A 1 183 ? 43.345 -14.283 36.055 1.00 10.27 184 GLU A CA 1
ATOM 1481 C C . GLU A 1 183 ? 44.338 -15.412 35.827 1.00 9.98 184 GLU A C 1
ATOM 1482 O O . GLU A 1 183 ? 44.128 -16.565 36.302 1.00 10.82 184 GLU A O 1
ATOM 1488 N N . TYR A 1 184 ? 45.386 -15.125 35.057 1.00 10.48 185 TYR A N 1
ATOM 1489 C CA . TYR A 1 184 ? 46.526 -16.013 34.920 1.00 10.22 185 TYR A CA 1
ATOM 1490 C C . TYR A 1 184 ? 47.784 -15.219 35.250 1.00 8.39 185 TYR A C 1
ATOM 1491 O O . TYR A 1 184 ? 47.801 -13.965 35.147 1.00 9.74 185 TYR A O 1
ATOM 1500 N N . ASN A 1 185 ? 48.829 -15.890 35.684 1.00 9.79 186 ASN A N 1
ATOM 1501 C CA . ASN A 1 185 ? 50.063 -15.293 36.145 1.00 9.15 186 ASN A CA 1
ATOM 1502 C C . ASN A 1 185 ? 51.217 -15.535 35.188 1.00 9.96 186 ASN A C 1
ATOM 1503 O O . ASN A 1 185 ? 51.243 -16.548 34.493 1.00 10.29 186 ASN A O 1
ATOM 1508 N N . THR A 1 186 ? 52.182 -14.625 35.191 1.00 10.21 187 THR A N 1
ATOM 1509 C CA . THR A 1 186 ? 53.360 -14.689 34.368 1.00 9.80 187 THR A CA 1
ATOM 1510 C C . THR A 1 186 ? 54.603 -14.641 35.259 1.00 10.90 187 THR A C 1
ATOM 1511 O O . THR A 1 186 ? 54.723 -13.759 36.143 1.00 12.13 187 THR A O 1
ATOM 1515 N N . TYR A 1 187 ? 55.556 -15.556 35.014 1.00 10.86 188 TYR A N 1
ATOM 1516 C CA . TYR A 1 187 ? 56.783 -15.616 35.786 1.00 10.37 188 TYR A CA 1
ATOM 1517 C C . TYR A 1 187 ? 57.982 -15.673 34.838 1.00 12.20 188 TYR A C 1
ATOM 1518 O O . TYR A 1 187 ? 57.956 -16.369 33.806 1.00 12.66 188 TYR A O 1
ATOM 1527 N N . ASP A 1 188 ? 59.065 -15.025 35.262 1.00 11.46 189 ASP A N 1
ATOM 1528 C CA . ASP A 1 188 ? 60.347 -15.145 34.584 1.00 12.52 189 ASP A CA 1
ATOM 1529 C C . ASP A 1 188 ? 61.092 -16.348 35.174 1.00 13.84 189 ASP A C 1
ATOM 1530 O O . ASP A 1 188 ? 61.545 -16.317 36.315 1.00 14.44 189 ASP A O 1
ATOM 1535 N N . VAL A 1 189 ? 61.110 -17.441 34.420 1.00 13.44 190 VAL A N 1
ATOM 1536 C CA . VAL A 1 189 ? 61.690 -18.701 34.896 1.00 13.60 190 VAL A CA 1
ATOM 1537 C C . VAL A 1 189 ? 63.045 -18.983 34.227 1.00 13.66 190 VAL A C 1
ATOM 1538 O O . VAL A 1 189 ? 63.555 -20.108 34.297 1.00 14.06 190 VAL A O 1
ATOM 1542 N N . THR A 1 190 ? 63.673 -17.974 33.639 1.00 14.91 191 THR A N 1
ATOM 1543 C CA . THR A 1 190 ? 64.959 -18.102 32.955 1.00 15.11 191 THR A CA 1
ATOM 1544 C C . THR A 1 190 ? 65.971 -18.871 33.816 1.00 15.05 191 THR A C 1
ATOM 1545 O O . THR A 1 190 ? 66.652 -19.771 33.294 1.00 17.80 191 THR A O 1
ATOM 1549 N N . ASP A 1 191 ? 66.083 -18.509 35.102 1.00 15.60 192 ASP A N 1
ATOM 1550 C CA . ASP A 1 191 ? 67.160 -19.000 35.947 1.00 17.00 192 ASP A CA 1
ATOM 1551 C C . ASP A 1 191 ? 66.802 -20.355 36.585 1.00 16.88 192 ASP A C 1
ATOM 1552 O O . ASP A 1 191 ? 67.670 -20.958 37.237 1.00 18.97 192 ASP A O 1
ATOM 1557 N N . LEU A 1 192 ? 65.556 -20.826 36.427 1.00 15.04 193 LEU A N 1
ATOM 1558 C CA . LEU A 1 192 ? 65.155 -22.122 37.003 1.00 14.32 193 LEU A CA 1
ATOM 1559 C C . LEU A 1 192 ? 65.444 -23.259 36.027 1.00 15.41 193 LEU A C 1
ATOM 1560 O O . LEU A 1 192 ? 65.529 -24.419 36.450 1.00 15.26 193 LEU A O 1
ATOM 1565 N N . LEU A 1 193 ? 65.540 -22.954 34.726 1.00 16.46 194 LEU A N 1
ATOM 1566 C CA . LEU A 1 193 ? 65.840 -23.976 33.738 1.00 16.91 194 LEU A CA 1
ATOM 1567 C C . LEU A 1 193 ? 67.311 -24.380 33.811 1.00 18.69 194 LEU A C 1
ATOM 1568 O O . LEU A 1 193 ? 68.187 -23.670 34.350 1.00 20.62 194 LEU A O 1
ATOM 1573 N N . LYS A 1 194 ? 67.576 -25.541 33.221 1.00 20.60 195 LYS A N 1
ATOM 1574 C CA . LYS A 1 194 ? 68.939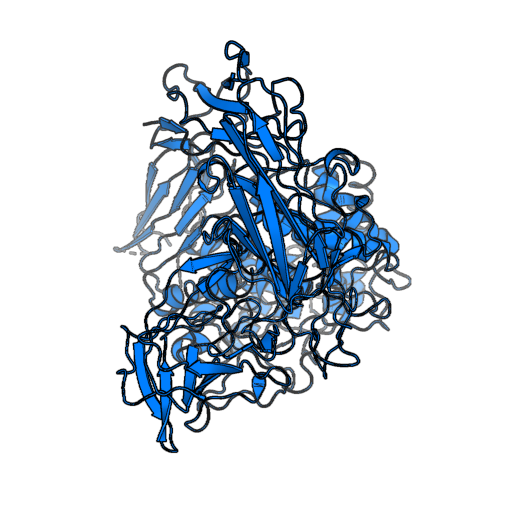 -25.936 32.941 1.00 23.75 195 LYS A CA 1
ATOM 1575 C C . LYS A 1 194 ? 69.006 -26.453 31.506 1.00 19.71 195 LYS A C 1
ATOM 1576 O O . LYS A 1 194 ? 67.999 -26.716 30.818 1.00 19.05 195 LYS A O 1
ATOM 1582 N N . GLN A 1 195 ? 70.232 -26.508 31.013 1.00 24.93 196 GLN A N 1
ATOM 1583 C CA . GLN A 1 195 ? 70.486 -27.019 29.702 1.00 23.87 196 GLN A CA 1
ATOM 1584 C C . GLN A 1 195 ? 70.152 -28.510 29.684 1.00 20.63 196 GLN A C 1
ATOM 1585 O O . GLN A 1 195 ? 70.518 -29.238 30.589 1.00 24.20 196 GLN A O 1
ATOM 1591 N N . GLY A 1 196 ? 69.442 -28.941 28.650 1.00 17.54 197 GLY A N 1
ATOM 1592 C CA . GLY A 1 196 ? 69.133 -30.347 28.519 1.00 17.14 197 GLY A CA 1
ATOM 1593 C C . GLY A 1 196 ? 67.796 -30.675 29.183 1.00 15.59 197 GLY A C 1
ATOM 1594 O O . GLY A 1 196 ? 66.795 -29.990 28.997 1.00 16.65 197 GLY A O 1
ATOM 1595 N N . PRO A 1 197 ? 67.732 -31.751 29.977 1.00 14.97 198 PRO A N 1
ATOM 1596 C CA . PRO A 1 197 ? 66.454 -32.212 30.544 1.00 15.00 198 PRO A CA 1
ATOM 1597 C C . PRO A 1 197 ? 65.964 -31.325 31.683 1.00 14.15 198 PRO A C 1
ATOM 1598 O O . PRO A 1 197 ? 66.773 -30.903 32.501 1.00 15.13 198 PRO A O 1
ATOM 1602 N N . ASN A 1 198 ? 64.648 -31.104 31.717 1.00 12.41 199 ASN A N 1
ATOM 1603 C CA . ASN A 1 198 ? 63.987 -30.279 32.731 1.00 13.63 199 ASN A CA 1
ATOM 1604 C C . ASN A 1 198 ? 62.673 -30.954 33.136 1.00 13.64 199 ASN A C 1
ATOM 1605 O O . ASN A 1 198 ? 62.101 -31.730 32.352 1.00 13.53 199 ASN A O 1
ATOM 1610 N N . ALA A 1 199 ? 62.162 -30.576 34.309 1.00 13.28 200 ALA A N 1
ATOM 1611 C CA . ALA A 1 199 ? 60.844 -31.001 34.708 1.00 13.12 200 ALA A CA 1
ATOM 1612 C C . ALA A 1 199 ? 60.075 -29.831 35.305 1.00 12.39 200 ALA A C 1
ATOM 1613 O O . ALA A 1 199 ? 60.682 -28.969 35.927 1.00 13.49 200 ALA A O 1
ATOM 1615 N N . ILE A 1 200 ? 58.754 -29.867 35.109 1.00 11.83 201 ILE A N 1
ATOM 1616 C CA . ILE A 1 200 ? 57.812 -28.956 35.777 1.00 13.14 201 ILE A CA 1
ATOM 1617 C C . ILE A 1 200 ? 56.811 -29.823 36.523 1.00 12.52 201 ILE A C 1
ATOM 1618 O O . ILE A 1 200 ? 56.312 -30.836 35.972 1.00 13.52 201 ILE A O 1
ATOM 1623 N N . GLY A 1 201 ? 56.550 -29.460 37.776 1.00 12.13 202 GLY A N 1
ATOM 1624 C CA . GLY A 1 201 ? 55.500 -30.077 38.570 1.00 12.18 202 GLY A CA 1
ATOM 1625 C C . GLY A 1 201 ? 54.583 -28.997 39.129 1.00 11.79 202 GLY A C 1
ATOM 1626 O O . GLY A 1 201 ? 55.058 -27.934 39.571 1.00 13.98 202 GLY A O 1
ATOM 1627 N N . VAL A 1 202 ? 53.276 -29.228 39.114 1.00 11.15 203 VAL A N 1
ATOM 1628 C CA . VAL A 1 202 ? 52.329 -28.245 39.633 1.00 10.78 203 VAL A CA 1
ATOM 1629 C C . VAL A 1 202 ? 51.329 -28.982 40.527 1.00 10.33 203 VAL A C 1
ATOM 1630 O O . VAL A 1 202 ? 50.768 -30.036 40.116 1.00 12.01 203 VAL A O 1
ATOM 1634 N N . THR A 1 203 ? 51.099 -28.482 41.726 1.00 11.25 204 THR A N 1
ATOM 1635 C CA . THR A 1 203 ? 50.053 -28.981 42.572 1.00 10.62 204 THR A CA 1
ATOM 1636 C C . THR A 1 203 ? 48.852 -28.066 42.472 1.00 10.44 204 THR A C 1
ATOM 1637 O O . THR A 1 203 ? 49.025 -26.826 42.565 1.00 10.98 204 THR A O 1
ATOM 1641 N N . VAL A 1 204 ? 47.662 -28.616 42.263 1.00 10.59 205 VAL A N 1
ATOM 1642 C CA . VAL A 1 204 ? 46.420 -27.888 42.164 1.00 10.18 205 VAL A CA 1
ATOM 1643 C C . VAL A 1 204 ? 45.493 -28.291 43.292 1.00 10.03 205 VAL A C 1
ATOM 1644 O O . VAL A 1 204 ? 45.256 -29.463 43.482 1.00 11.80 205 VAL A O 1
ATOM 1648 N N . GLY A 1 205 ? 44.963 -27.309 44.007 1.00 10.58 206 GLY A N 1
ATOM 1649 C CA . GLY A 1 205 ? 43.946 -27.439 45.039 1.00 10.44 206 GLY A CA 1
ATOM 1650 C C . GLY A 1 205 ? 42.642 -26.765 44.663 1.00 9.91 206 GLY A C 1
ATOM 1651 O O . GLY A 1 205 ? 42.591 -26.065 43.651 1.00 10.46 206 GLY A O 1
ATOM 1652 N N . GLU A 1 206 ? 41.577 -27.002 45.458 1.00 10.02 207 GLU A N 1
ATOM 1653 C CA . GLU A 1 206 ? 40.229 -26.609 45.010 1.00 10.71 207 GLU A CA 1
ATOM 1654 C C . GLU A 1 206 ? 40.011 -25.084 45.115 1.00 10.42 207 GLU A C 1
ATOM 1655 O O . GLU A 1 206 ? 39.244 -24.543 44.333 1.00 11.28 207 GLU A O 1
ATOM 1661 N N . GLY A 1 207 ? 40.565 -24.446 46.141 1.00 9.59 208 GLY A N 1
ATOM 1662 C CA . GLY A 1 207 ? 40.316 -23.031 46.353 1.00 9.41 208 GLY A CA 1
ATOM 1663 C C . GLY A 1 207 ? 38.838 -22.694 46.368 1.00 10.54 208 GLY A C 1
ATOM 1664 O O . GLY A 1 207 ? 37.998 -23.358 46.983 1.00 11.74 208 GLY A O 1
ATOM 1665 N N . TRP A 1 208 ? 38.560 -21.509 45.824 1.00 10.13 209 TRP A N 1
ATOM 1666 C CA . TRP A 1 208 ? 37.226 -20.994 45.636 1.00 10.30 209 TRP A CA 1
ATOM 1667 C C . TRP A 1 208 ? 36.517 -21.614 44.431 1.00 10.01 209 TRP A C 1
ATOM 1668 O O . TRP A 1 208 ? 35.286 -21.601 44.354 1.00 11.09 209 TRP A O 1
ATOM 1679 N N . TYR A 1 209 ? 37.307 -22.058 43.427 1.00 10.02 210 TYR A N 1
ATOM 1680 C CA . TYR A 1 209 ? 36.733 -22.541 42.154 1.00 10.29 210 TYR A CA 1
ATOM 1681 C C . TYR A 1 209 ? 35.768 -23.725 42.391 1.00 10.14 210 TYR A C 1
ATOM 1682 O O . TYR A 1 209 ? 34.667 -23.783 41.838 1.00 11.15 210 TYR A O 1
ATOM 1691 N N . SER A 1 210 ? 36.204 -24.667 43.220 1.00 10.02 211 SER A N 1
ATOM 1692 C CA . SER A 1 210 ? 35.405 -25.860 43.532 1.00 9.63 211 SER A CA 1
ATOM 1693 C C . SER A 1 210 ? 35.241 -26.135 45.032 1.00 10.77 211 SER A C 1
ATOM 1694 O O . SER A 1 210 ? 34.544 -27.103 45.355 1.00 11.26 211 SER A O 1
ATOM 1697 N N . GLY A 1 211 ? 35.890 -25.398 45.935 1.00 10.54 212 GLY A N 1
ATOM 1698 C CA . GLY A 1 211 ? 35.742 -25.630 47.331 1.00 11.59 212 GLY A CA 1
ATOM 1699 C C . GLY A 1 211 ? 34.388 -25.244 47.8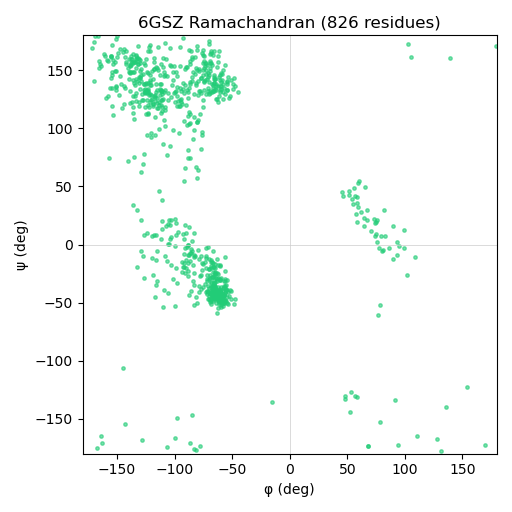99 1.00 10.43 212 GLY A C 1
ATOM 1700 O O . GLY A 1 211 ? 33.563 -24.604 47.259 1.00 11.19 212 GLY A O 1
ATOM 1701 N N . ARG A 1 212 ? 34.182 -25.604 49.163 1.00 10.84 213 ARG A N 1
ATOM 1702 C CA . ARG A 1 212 ? 32.960 -25.259 49.898 1.00 11.43 213 ARG A CA 1
ATOM 1703 C C . ARG A 1 212 ? 33.036 -23.786 50.357 1.00 11.91 213 ARG A C 1
ATOM 1704 O O . ARG A 1 212 ? 33.838 -23.464 51.199 1.00 12.86 213 ARG A O 1
ATOM 1712 N N . ILE A 1 213 ? 32.171 -22.951 49.772 1.00 10.28 214 ILE A N 1
ATOM 1713 C CA . ILE A 1 213 ? 32.197 -21.518 50.033 1.00 10.55 214 ILE A CA 1
ATOM 1714 C C . ILE A 1 213 ? 30.770 -21.100 50.399 1.00 10.48 214 ILE A C 1
ATOM 1715 O O . ILE A 1 213 ? 29.792 -21.551 49.811 1.00 12.10 214 ILE A O 1
ATOM 1720 N N . GLY A 1 214 ? 30.685 -20.125 51.310 1.00 10.92 215 GLY A N 1
ATOM 1721 C CA . GLY A 1 214 ? 29.397 -19.643 51.813 1.00 12.12 215 GLY A CA 1
ATOM 1722 C C . GLY A 1 214 ? 29.070 -20.115 53.214 1.00 12.68 215 GLY A C 1
ATOM 1723 O O . GLY A 1 214 ? 29.572 -21.147 53.655 1.00 13.07 215 GLY A O 1
ATOM 1724 N N . TYR A 1 215 ? 28.130 -19.418 53.861 1.00 13.97 216 TYR A N 1
ATOM 1725 C CA . TYR A 1 215 ? 27.697 -19.719 55.194 1.00 15.45 216 TYR A CA 1
ATOM 1726 C C . TYR A 1 215 ? 26.484 -20.658 55.134 1.00 16.34 216 TYR A C 1
ATOM 1727 O O . TYR A 1 215 ? 25.991 -21.010 54.057 1.00 15.51 216 TYR A O 1
ATOM 1736 N N . ASP A 1 216 ? 26.001 -21.053 56.304 1.00 16.48 217 ASP A N 1
ATOM 1737 C CA . ASP A 1 216 ? 24.835 -21.966 56.420 1.00 19.11 217 ASP A CA 1
ATOM 1738 C C . ASP A 1 216 ? 25.127 -23.281 55.690 1.00 18.00 217 ASP A C 1
ATOM 1739 O O . ASP A 1 216 ? 24.210 -23.951 55.178 1.00 21.65 217 ASP A O 1
ATOM 1744 N N . GLY A 1 217 ? 26.398 -23.691 55.772 1.00 17.10 218 GLY A N 1
ATOM 1745 C CA . GLY A 1 217 ? 26.895 -24.939 55.194 1.00 17.84 218 GLY A CA 1
ATOM 1746 C C . GLY A 1 217 ? 27.638 -24.715 53.893 1.00 16.64 218 GLY A C 1
ATOM 1747 O O . GLY A 1 217 ? 28.485 -25.519 53.495 1.00 18.33 218 GLY A O 1
ATOM 1748 N N . GLY A 1 218 ? 27.297 -23.634 53.192 1.00 14.87 219 GLY A N 1
ATOM 1749 C CA . GLY A 1 218 ? 27.917 -23.327 51.907 1.00 14.24 219 GLY A CA 1
ATOM 1750 C C . GLY A 1 218 ? 27.560 -24.303 50.806 1.00 14.26 219 GLY A C 1
ATOM 1751 O O . GLY A 1 218 ? 26.708 -25.183 50.970 1.00 17.84 219 GLY A O 1
ATOM 1752 N N . LYS A 1 219 ? 28.229 -24.121 49.674 1.00 12.89 220 LYS A N 1
ATOM 1753 C CA . LYS A 1 219 ? 28.057 -24.935 48.486 1.00 13.42 220 LYS A CA 1
ATOM 1754 C C . LYS A 1 219 ? 29.442 -25.171 47.904 1.00 12.63 220 LYS A C 1
ATOM 1755 O O . LYS A 1 219 ? 30.301 -24.307 47.956 1.00 12.42 220 LYS A O 1
ATOM 1761 N N . ARG A 1 220 ? 29.664 -26.382 47.377 1.00 12.97 221 ARG A N 1
ATOM 1762 C CA . ARG A 1 220 ? 30.906 -26.667 46.713 1.00 12.64 221 ARG A CA 1
ATOM 1763 C C . ARG A 1 220 ? 30.681 -26.775 45.203 1.00 10.71 221 ARG A C 1
ATOM 1764 O O . ARG A 1 220 ? 29.537 -26.735 44.707 1.00 12.17 221 ARG A O 1
ATOM 1772 N N . ASN A 1 221 ? 31.796 -26.911 44.466 1.00 11.40 222 ASN A N 1
ATOM 1773 C CA . ASN A 1 221 ? 31.747 -27.087 43.004 1.00 11.95 222 ASN A CA 1
ATOM 1774 C C . ASN A 1 221 ? 30.992 -25.944 42.329 1.00 11.61 222 ASN A C 1
ATOM 1775 O O . ASN A 1 221 ? 30.231 -26.159 41.370 1.00 11.88 222 ASN A O 1
ATOM 1780 N N . ILE A 1 222 ? 31.249 -24.705 42.797 1.00 10.92 223 ILE A N 1
ATOM 1781 C CA . ILE A 1 222 ? 30.439 -23.581 42.338 1.00 11.97 223 ILE A CA 1
ATOM 1782 C C . ILE A 1 222 ? 30.740 -23.269 40.854 1.00 9.55 223 ILE A C 1
ATOM 1783 O O . ILE A 1 222 ? 29.817 -23.002 40.045 1.00 12.29 223 ILE A O 1
ATOM 1788 N N . TYR A 1 223 ? 32.029 -23.257 40.510 1.00 11.24 224 TYR A N 1
ATOM 1789 C CA . TYR A 1 223 ? 32.474 -22.868 39.171 1.00 10.83 224 TYR A CA 1
ATOM 1790 C C . TYR A 1 223 ? 32.764 -24.073 38.272 1.00 11.02 224 TYR A C 1
ATOM 1791 O O . TYR A 1 223 ? 32.752 -23.978 37.040 1.00 13.64 224 TYR A O 1
ATOM 1800 N N . GLY A 1 224 ? 32.985 -25.235 38.892 1.00 11.64 225 GLY A N 1
ATOM 1801 C CA . GLY A 1 224 ? 33.324 -26.508 38.246 1.00 12.48 225 GLY A CA 1
ATOM 1802 C C . GLY A 1 224 ? 33.503 -27.515 39.345 1.00 11.73 225 GLY A C 1
ATOM 1803 O O . GLY A 1 224 ? 33.527 -27.188 40.505 1.00 12.37 225 GLY A O 1
ATOM 1804 N N . ASP A 1 225 ? 33.631 -28.790 38.949 1.00 12.20 226 ASP A N 1
ATOM 1805 C CA . ASP A 1 225 ? 33.721 -29.864 39.940 1.00 13.36 226 ASP A CA 1
ATOM 1806 C C . ASP A 1 225 ? 35.024 -30.628 39.819 1.00 10.97 226 ASP A C 1
ATOM 1807 O O . ASP A 1 225 ? 35.147 -31.684 40.481 1.00 13.09 226 ASP A O 1
ATOM 1812 N N . THR A 1 226 ? 35.964 -30.174 38.991 1.00 11.34 227 THR A N 1
ATOM 1813 C CA . THR A 1 226 ? 37.179 -30.932 38.651 1.00 11.57 227 THR A CA 1
ATOM 1814 C C . THR A 1 226 ? 38.414 -30.010 38.718 1.00 11.84 227 THR A C 1
ATOM 1815 O O . THR A 1 226 ? 38.410 -28.912 38.153 1.00 13.54 227 THR A O 1
ATOM 1819 N N . LEU A 1 227 ? 39.465 -30.401 39.465 1.00 10.99 228 LEU A N 1
ATOM 1820 C CA . LEU A 1 227 ? 40.687 -29.612 39.503 1.00 10.99 228 LEU A CA 1
ATOM 1821 C C . LEU A 1 227 ? 41.346 -29.596 38.120 1.00 11.56 228 LEU A C 1
ATOM 1822 O O . LEU A 1 227 ? 41.442 -30.610 37.461 1.00 12.29 228 LEU A O 1
ATOM 1827 N N . GLY A 1 228 ? 41.768 -28.411 37.671 1.00 11.73 229 GLY A N 1
ATOM 1828 C CA . GLY A 1 228 ? 42.343 -28.236 36.362 1.00 11.74 229 GLY A CA 1
ATOM 1829 C C . GLY A 1 228 ? 43.549 -27.314 36.348 1.00 10.85 229 GLY A C 1
ATOM 1830 O O . GLY A 1 228 ? 43.644 -26.419 37.191 1.00 10.98 229 GLY A O 1
ATOM 1831 N N . LEU A 1 229 ? 44.429 -27.519 35.371 1.00 10.24 230 LEU A N 1
ATOM 1832 C CA . LEU A 1 229 ? 45.671 -26.737 35.228 1.00 10.31 230 LEU A CA 1
ATOM 1833 C C . LEU A 1 229 ? 45.756 -26.240 33.777 1.00 10.46 230 LEU A C 1
ATOM 1834 O O . LEU A 1 229 ? 45.566 -26.997 32.833 1.00 11.31 230 LEU A O 1
ATOM 1839 N N . LEU A 1 230 ? 46.086 -24.953 33.603 1.00 9.96 231 LEU A N 1
ATOM 1840 C CA . LEU A 1 230 ? 46.478 -24.422 32.295 1.00 11.03 231 LEU A CA 1
ATOM 1841 C C . LEU A 1 230 ? 47.884 -23.844 32.443 1.00 11.12 231 LEU A C 1
ATOM 1842 O O . LEU A 1 230 ? 48.094 -22.956 33.302 1.00 11.49 231 LEU A O 1
ATOM 1847 N N . SER A 1 231 ? 48.805 -24.222 31.553 1.00 10.97 232 SER A N 1
ATOM 1848 C CA A SER A 1 231 ? 50.217 -23.840 31.688 0.50 11.18 232 SER A CA 1
ATOM 1849 C CA B SER A 1 231 ? 50.127 -23.657 31.634 0.50 11.34 232 SER A CA 1
ATOM 1850 C C . SER A 1 231 ? 50.834 -23.721 30.289 1.00 12.31 232 SER A C 1
ATOM 1851 O O . SER A 1 231 ? 50.623 -24.603 29.474 1.00 14.00 232 SER A O 1
ATOM 1856 N N . LEU A 1 232 ? 51.640 -22.698 30.059 1.00 11.42 233 LEU A N 1
ATOM 1857 C CA . LEU A 1 232 ? 52.476 -22.632 28.883 1.00 10.82 233 LEU A CA 1
ATOM 1858 C C . LEU A 1 232 ? 53.851 -22.125 29.312 1.00 11.42 233 LEU A C 1
ATOM 1859 O O . LEU A 1 232 ? 53.953 -21.002 29.849 1.00 11.72 233 LEU A O 1
ATOM 1864 N N . LEU A 1 233 ? 54.891 -22.905 29.037 1.00 12.71 234 LEU A N 1
ATOM 1865 C CA A LEU A 1 233 ? 56.279 -22.506 29.199 0.50 12.66 234 LEU A CA 1
ATOM 1866 C CA B LEU A 1 233 ? 56.272 -22.476 29.209 0.50 13.26 234 LEU A CA 1
ATOM 1867 C C . LEU A 1 233 ? 56.812 -22.110 27.823 1.00 13.90 234 LEU A C 1
ATOM 1868 O O . LEU A 1 233 ? 56.662 -22.851 26.865 1.00 15.88 234 LEU A O 1
ATOM 1877 N N . VAL A 1 234 ? 57.343 -20.887 27.716 1.00 13.44 235 VAL A N 1
ATOM 1878 C CA . VAL A 1 234 ? 57.894 -20.379 26.472 1.00 14.63 235 VAL A CA 1
ATOM 1879 C C . VAL A 1 234 ? 59.377 -20.094 26.718 1.00 14.48 235 VAL A C 1
ATOM 1880 O O . VAL A 1 234 ? 59.713 -19.237 27.563 1.00 15.60 235 VAL A O 1
ATOM 1884 N N . VAL A 1 235 ? 60.254 -20.741 25.958 1.00 15.62 236 VAL A N 1
ATOM 1885 C CA . VAL A 1 235 ? 61.683 -20.535 26.054 1.00 15.04 236 VAL A CA 1
ATOM 1886 C C . VAL A 1 235 ? 62.148 -19.836 24.772 1.00 17.13 236 VAL A C 1
ATOM 1887 O O . VAL A 1 235 ? 61.810 -20.267 23.674 1.00 18.50 236 VAL A O 1
ATOM 1891 N N . THR A 1 236 ? 62.806 -18.688 24.940 1.00 16.44 237 THR A N 1
ATOM 1892 C CA . THR A 1 236 ? 63.360 -17.953 23.810 1.00 17.32 237 THR A CA 1
ATOM 1893 C C . THR A 1 236 ? 64.828 -18.347 23.647 1.00 19.31 237 THR A C 1
ATOM 1894 O O . THR A 1 236 ? 65.633 -18.168 24.538 1.00 19.11 237 THR A O 1
ATOM 1898 N N . LYS A 1 237 ? 65.129 -18.910 22.486 1.00 22.10 238 LYS A N 1
ATOM 1899 C CA . LYS A 1 237 ? 66.457 -19.352 22.162 1.00 21.26 238 LYS A CA 1
ATOM 1900 C C . LYS A 1 237 ? 67.314 -18.163 21.714 1.00 24.73 238 LYS A C 1
ATOM 1901 O O . LYS A 1 237 ? 66.810 -17.068 21.408 1.00 24.92 238 LYS A O 1
ATOM 1907 N N . SER A 1 238 ? 68.620 -18.415 21.651 1.00 27.03 239 SER A N 1
ATOM 1908 C CA . SER A 1 238 ? 69.632 -17.425 21.325 1.00 30.61 239 SER A CA 1
ATOM 1909 C C . SER A 1 238 ? 69.374 -16.769 19.957 1.00 31.58 239 SER A C 1
ATOM 1910 O O . SER A 1 238 ? 69.709 -15.621 19.775 1.00 36.17 239 SER A O 1
ATOM 1913 N N . ASP A 1 239 ? 68.780 -17.508 19.017 1.00 32.68 240 ASP A N 1
ATOM 1914 C CA . ASP A 1 239 ? 68.503 -17.027 17.663 1.00 33.72 240 ASP A CA 1
ATOM 1915 C C . ASP A 1 239 ? 67.138 -16.314 17.569 1.00 34.30 240 ASP A C 1
ATOM 1916 O O . ASP A 1 239 ? 66.763 -15.842 16.471 1.00 34.17 240 ASP A O 1
ATOM 1921 N N . GLY A 1 240 ? 66.406 -16.229 18.694 1.00 32.68 241 GLY A N 1
ATOM 1922 C CA . GLY A 1 240 ? 65.129 -15.503 18.787 1.00 31.19 241 GLY A CA 1
ATOM 1923 C C . GLY A 1 240 ? 63.902 -16.384 18.541 1.00 29.24 241 GLY A C 1
ATOM 1924 O O . GLY A 1 240 ? 62.777 -15.921 18.716 1.00 31.19 241 GLY A O 1
ATOM 1925 N N . SER A 1 241 ? 64.112 -17.634 18.096 1.00 28.92 242 SER A N 1
ATOM 1926 C CA . SER A 1 241 ? 63.041 -18.584 17.936 1.00 29.91 242 SER A CA 1
ATOM 1927 C C . SER A 1 241 ? 62.653 -19.113 19.316 1.00 25.00 242 SER A C 1
ATOM 1928 O O . SER A 1 241 ? 63.399 -18.954 20.296 1.00 23.81 242 SER A O 1
ATOM 1931 N N . LYS A 1 242 ? 61.485 -19.749 19.373 1.00 24.55 243 LYS A N 1
ATOM 1932 C CA . LYS A 1 242 ? 60.889 -20.118 20.654 1.00 22.73 243 LYS A CA 1
ATOM 1933 C C . LYS A 1 242 ? 60.528 -21.605 20.700 1.00 20.42 243 LYS A C 1
ATOM 1934 O O . LYS A 1 242 ? 60.056 -22.198 19.707 1.00 24.71 243 LYS A O 1
ATOM 1940 N N . LEU A 1 243 ? 60.662 -22.152 21.908 1.00 17.98 244 LEU A N 1
ATOM 1941 C CA A LEU A 1 243 ? 60.141 -23.466 22.284 0.50 17.54 244 LEU A CA 1
ATOM 1942 C CA B LEU A 1 243 ? 60.133 -23.469 22.295 0.50 17.71 244 LEU A CA 1
ATOM 1943 C C . LEU A 1 243 ? 58.900 -23.261 23.167 1.00 16.52 244 LEU A C 1
ATOM 1944 O O . LEU A 1 243 ? 58.914 -22.422 24.062 1.00 18.15 244 LEU A O 1
ATOM 1953 N N . TYR A 1 244 ? 57.847 -24.024 22.892 1.00 17.03 245 TYR A N 1
ATOM 1954 C CA . TYR A 1 244 ? 56.558 -23.985 23.620 1.00 16.30 245 TYR A CA 1
ATOM 1955 C C . TYR A 1 244 ? 56.299 -25.320 24.309 1.00 15.28 245 TYR A C 1
ATOM 1956 O O . TYR A 1 244 ? 56.258 -26.348 23.645 1.00 20.64 245 TYR A O 1
ATOM 1965 N N . ILE A 1 245 ? 56.092 -25.310 25.626 1.00 14.29 246 ILE A N 1
ATOM 1966 C CA . ILE A 1 245 ? 55.814 -26.535 26.356 1.00 13.57 246 ILE A CA 1
ATOM 1967 C C . ILE A 1 245 ? 54.452 -26.332 26.995 1.00 13.60 246 ILE A C 1
ATOM 1968 O O . ILE A 1 245 ? 54.335 -25.646 28.043 1.00 15.70 246 ILE A O 1
ATOM 1973 N N . PRO A 1 246 ? 53.387 -26.825 26.346 1.00 14.16 247 PRO A N 1
ATOM 1974 C CA . PRO A 1 246 ? 52.036 -26.620 26.838 1.00 13.52 247 PRO A CA 1
ATOM 1975 C C . PRO A 1 246 ? 51.578 -27.656 27.853 1.00 11.83 247 PRO A C 1
ATOM 1976 O O . PRO A 1 246 ? 52.018 -28.828 27.801 1.00 13.49 247 PRO A O 1
ATOM 1980 N N . SER A 1 247 ? 50.580 -27.299 28.667 1.00 12.26 248 SER A N 1
ATOM 1981 C CA . SER A 1 247 ? 49.751 -28.284 29.343 1.00 12.26 248 SER A CA 1
ATOM 1982 C C . SER A 1 247 ? 48.935 -29.009 28.286 1.00 12.82 248 SER A C 1
ATOM 1983 O O . SER A 1 247 ? 48.264 -28.402 27.454 1.00 13.87 248 SER A O 1
ATOM 1986 N N . ASP A 1 248 ? 48.938 -30.354 28.350 1.00 12.87 249 ASP A N 1
ATOM 1987 C CA . ASP A 1 248 ? 48.159 -31.187 27.408 1.00 13.31 249 ASP A CA 1
ATOM 1988 C C . ASP A 1 248 ? 48.139 -32.610 27.974 1.00 13.93 249 ASP A C 1
ATOM 1989 O O . ASP A 1 248 ? 48.656 -32.841 29.075 1.00 14.04 249 ASP A O 1
ATOM 1994 N N . SER A 1 249 ? 47.555 -33.538 27.203 1.00 14.56 250 SER A N 1
ATOM 1995 C CA A SER A 1 249 ? 47.279 -34.913 27.635 0.50 15.29 250 SER A CA 1
ATOM 1996 C CA B SER A 1 249 ? 47.268 -34.876 27.740 0.50 14.64 250 SER A CA 1
ATOM 1997 C C . SER A 1 249 ? 48.553 -35.754 27.717 1.00 15.30 250 SER A C 1
ATOM 1998 O O . SER A 1 249 ? 48.495 -36.970 28.006 1.00 17.61 250 SER A O 1
ATOM 2003 N N . SER A 1 250 ? 49.729 -35.177 27.408 1.00 14.86 251 SER A N 1
ATOM 2004 C CA . SER A 1 250 ? 51.033 -35.835 27.618 1.00 15.40 251 SER A CA 1
ATOM 2005 C C . SER A 1 250 ? 51.533 -35.788 29.075 1.00 15.52 251 SER A C 1
ATOM 2006 O O . SER A 1 250 ? 52.518 -36.459 29.404 1.00 17.76 251 SER A O 1
ATOM 2009 N N . TRP A 1 251 ? 50.905 -34.962 29.923 1.00 13.01 252 TRP A N 1
ATOM 2010 C CA . TRP A 1 251 ? 51.305 -34.874 31.307 1.00 12.75 252 TRP A CA 1
ATOM 2011 C C . TRP A 1 251 ? 50.808 -36.100 32.073 1.00 12.41 252 TRP A C 1
ATOM 2012 O O . TRP A 1 251 ? 49.886 -36.776 31.637 1.00 14.11 252 TRP A O 1
ATOM 2023 N N . LYS A 1 252 ? 51.409 -36.295 33.229 1.00 12.19 253 LYS A N 1
ATOM 2024 C CA . LYS A 1 252 ? 50.971 -37.325 34.173 1.00 12.51 253 LYS A CA 1
ATOM 2025 C C . LYS A 1 252 ? 50.529 -36.684 35.476 1.00 11.82 253 LYS A C 1
ATOM 2026 O O . LYS A 1 252 ? 50.846 -35.516 35.754 1.00 12.11 253 LYS A O 1
ATOM 2032 N N . SER A 1 253 ? 49.750 -37.406 36.263 1.00 11.39 254 SER A N 1
ATOM 2033 C CA . SER A 1 253 ? 49.139 -36.869 37.474 1.00 12.08 254 SER A CA 1
ATOM 2034 C C . SER A 1 253 ? 49.113 -37.905 38.596 1.00 11.73 254 SER A C 1
ATOM 2035 O O . SER A 1 253 ? 49.161 -39.135 38.384 1.00 12.50 254 SER A O 1
ATOM 2038 N N . SER A 1 254 ? 49.034 -37.440 39.822 1.00 11.91 255 SER A N 1
ATOM 2039 C CA . SER A 1 254 ? 48.962 -38.310 41.024 1.00 12.64 255 SER A CA 1
ATOM 2040 C C . SER A 1 254 ? 48.487 -37.480 42.201 1.00 11.82 255 SER A C 1
ATOM 2041 O O . SER A 1 254 ? 48.762 -36.276 42.264 1.00 14.28 255 SER A O 1
ATOM 2044 N N . THR A 1 255 ? 47.858 -38.094 43.191 1.00 13.27 256 THR A N 1
ATOM 2045 C CA . THR A 1 255 ? 47.755 -37.512 44.479 1.00 14.48 256 THR A CA 1
ATOM 2046 C C . THR A 1 255 ? 49.129 -37.463 45.139 1.00 13.83 256 THR A C 1
ATOM 2047 O O . THR A 1 255 ? 50.077 -38.129 44.707 1.00 14.35 256 THR A O 1
ATOM 2051 N N . GLY A 1 256 ? 49.218 -36.668 46.207 1.00 14.22 257 GLY A N 1
ATOM 2052 C CA . GLY A 1 256 ? 50.440 -36.532 46.949 1.00 13.74 257 GLY A CA 1
ATOM 2053 C C . GLY A 1 256 ? 50.177 -36.403 48.443 1.00 13.46 257 GLY A C 1
ATOM 2054 O O . GLY A 1 256 ? 49.154 -36.872 48.936 1.00 14.24 257 GLY A O 1
ATOM 2055 N N . PRO A 1 257 ? 51.087 -35.759 49.203 1.00 13.95 258 PRO A N 1
ATOM 2056 C CA . PRO A 1 257 ? 50.922 -35.714 50.645 1.00 14.37 258 PRO A CA 1
ATOM 2057 C C . PRO A 1 257 ? 49.721 -34.909 51.142 1.00 12.93 258 PRO A C 1
ATOM 2058 O O . PRO A 1 257 ? 49.282 -35.107 52.290 1.00 12.89 258 PRO A O 1
ATOM 2062 N N . ILE A 1 258 ? 49.243 -33.950 50.334 1.00 12.88 259 ILE A N 1
ATOM 2063 C CA . ILE A 1 258 ? 48.061 -33.230 50.811 1.00 12.66 259 ILE A CA 1
ATOM 2064 C C . ILE A 1 258 ? 46.850 -34.144 50.640 1.00 12.87 259 ILE A C 1
ATOM 2065 O O . ILE A 1 258 ? 46.474 -34.466 49.514 1.00 14.47 259 ILE A O 1
ATOM 2070 N N . ILE A 1 259 ? 46.204 -34.467 51.776 1.00 13.43 260 ILE A N 1
ATOM 2071 C CA . ILE A 1 259 ? 44.993 -35.269 51.770 1.00 14.27 260 ILE A CA 1
ATOM 2072 C C . ILE A 1 259 ? 43.776 -34.405 51.449 1.00 13.09 260 ILE A C 1
ATOM 2073 O O . ILE A 1 259 ? 42.899 -34.790 50.670 1.00 12.97 260 ILE A O 1
ATOM 2078 N N . SER A 1 260 ? 43.718 -33.226 52.101 1.00 12.39 261 SER A N 1
ATOM 2079 C CA . SER A 1 260 ? 42.664 -32.265 51.845 1.00 13.24 261 SER A CA 1
ATOM 2080 C C . SER A 1 260 ? 43.228 -30.881 52.142 1.00 11.59 261 SER A C 1
ATOM 2081 O O . SER A 1 260 ? 44.084 -30.749 52.995 1.00 12.50 261 SER A O 1
ATOM 2084 N N . SER A 1 261 ? 42.725 -29.880 51.433 1.00 11.31 262 SER A N 1
ATOM 2085 C CA . SER A 1 261 ? 43.125 -28.480 51.726 1.00 11.62 262 SER A CA 1
ATOM 2086 C C . SER A 1 261 ? 42.000 -27.547 51.299 1.00 10.93 262 SER A C 1
ATOM 2087 O O . SER A 1 261 ? 41.700 -27.489 50.118 1.00 11.73 262 SER A O 1
ATOM 2090 N N . GLU A 1 262 ? 41.358 -26.941 52.293 1.00 11.27 263 GLU A N 1
ATOM 2091 C CA . GLU A 1 262 ? 40.074 -26.246 52.127 1.00 12.24 263 GLU A CA 1
ATOM 2092 C C . GLU A 1 262 ? 40.207 -24.878 52.787 1.00 11.72 263 GLU A C 1
ATOM 2093 O O . GLU A 1 262 ? 40.772 -24.772 53.851 1.00 12.43 263 GLU A O 1
ATOM 2099 N N . ILE A 1 263 ? 39.646 -23.862 52.118 1.00 10.10 264 ILE A N 1
ATOM 2100 C CA A ILE A 1 263 ? 39.666 -22.469 52.603 0.50 10.59 264 ILE A CA 1
ATOM 2101 C CA B ILE A 1 263 ? 39.773 -22.522 52.650 0.50 10.54 264 ILE A CA 1
ATOM 2102 C C . ILE A 1 263 ? 39.182 -22.457 54.061 1.00 10.59 264 ILE A C 1
ATOM 2103 O O . ILE A 1 263 ? 39.842 -21.919 54.972 1.00 11.38 264 ILE A O 1
ATOM 2112 N N . TYR A 1 264 ? 37.967 -23.005 54.275 1.00 10.11 265 TYR A N 1
ATOM 2113 C CA . TYR A 1 264 ? 37.343 -22.909 55.612 1.00 11.42 265 TYR A CA 1
ATOM 2114 C C . TYR A 1 264 ? 37.872 -23.943 56.597 1.00 11.36 265 TYR A C 1
ATOM 2115 O O . TYR A 1 264 ? 38.247 -23.640 57.752 1.00 13.10 265 TYR A O 1
ATOM 2124 N N . ASP A 1 265 ? 37.889 -25.217 56.186 1.00 12.06 266 ASP A N 1
ATOM 2125 C CA . ASP A 1 265 ? 38.152 -26.247 57.183 1.00 12.50 266 ASP A CA 1
ATOM 2126 C C . ASP A 1 265 ? 39.634 -26.482 57.489 1.00 11.18 266 ASP A C 1
ATOM 2127 O O . ASP A 1 265 ? 39.946 -26.930 58.584 1.00 14.33 266 ASP A O 1
ATOM 2132 N N . GLY A 1 266 ? 40.538 -26.161 56.566 1.00 11.56 267 GLY A N 1
ATOM 2133 C CA . GLY A 1 266 ? 41.959 -26.303 56.763 1.00 11.60 267 GLY A CA 1
ATOM 2134 C C . GLY A 1 266 ? 42.543 -27.424 55.906 1.00 12.32 267 GLY A C 1
ATOM 2135 O O . GLY A 1 266 ? 41.940 -27.901 54.957 1.00 12.26 267 GLY A O 1
ATOM 2136 N N . GLU A 1 267 ? 43.753 -27.809 56.266 1.00 11.96 268 GLU A N 1
ATOM 2137 C CA . GLU A 1 267 ? 44.568 -28.734 55.472 1.00 12.73 268 GLU A CA 1
ATOM 2138 C C . GLU A 1 267 ? 44.985 -29.941 56.327 1.00 12.37 268 GLU A C 1
ATOM 2139 O O . GLU A 1 267 ? 45.485 -29.765 57.456 1.00 14.23 268 GLU A O 1
ATOM 2145 N N . GLU A 1 268 ? 44.814 -31.147 55.749 1.00 12.62 269 GLU A N 1
ATOM 2146 C CA . GLU A 1 268 ? 45.353 -32.418 56.277 1.00 14.40 269 GLU A CA 1
ATOM 2147 C C . GLU A 1 268 ? 46.501 -32.824 55.338 1.00 13.34 269 GLU A C 1
ATOM 2148 O O . GLU A 1 268 ? 46.283 -33.001 54.132 1.00 14.65 269 GLU A O 1
ATOM 2154 N N . TYR A 1 269 ? 47.704 -32.910 55.912 1.00 13.02 270 TYR A N 1
ATOM 2155 C CA . TYR A 1 269 ? 48.920 -33.233 55.170 1.00 13.26 270 TYR A CA 1
ATOM 2156 C C . TYR A 1 269 ? 49.542 -34.474 55.803 1.00 14.38 270 TYR A C 1
ATOM 2157 O O . TYR A 1 269 ? 49.849 -34.453 56.992 1.00 15.44 270 TYR A O 1
ATOM 2166 N N . ASP A 1 270 ? 49.835 -35.463 54.966 1.00 14.50 271 ASP A N 1
ATOM 2167 C CA . ASP A 1 270 ? 50.492 -36.714 55.421 1.00 14.00 271 ASP A CA 1
ATOM 2168 C C . ASP A 1 270 ? 51.872 -36.762 54.785 1.00 13.91 271 ASP A C 1
ATOM 2169 O O . ASP A 1 270 ? 51.996 -37.157 53.622 1.00 14.04 271 ASP A O 1
ATOM 2174 N N . SER A 1 271 ? 52.902 -36.380 55.547 1.00 13.89 272 SER A N 1
ATOM 2175 C CA . SER A 1 271 ? 54.243 -36.256 54.975 1.00 15.63 272 SER A CA 1
ATOM 2176 C C . SER A 1 271 ? 54.831 -37.622 54.564 1.00 16.28 272 SER A C 1
ATOM 2177 O O . SER A 1 271 ? 55.796 -37.677 53.802 1.00 17.20 272 SER A O 1
ATOM 2180 N N . ARG A 1 272 ? 54.231 -38.717 55.037 1.00 15.20 273 ARG A N 1
ATOM 2181 C CA . ARG A 1 272 ? 54.650 -40.039 54.641 1.00 15.79 273 ARG A CA 1
ATOM 2182 C C . ARG A 1 272 ? 54.406 -40.278 53.147 1.00 16.98 273 ARG A C 1
ATOM 2183 O O . ARG A 1 272 ? 55.005 -41.191 52.547 1.00 18.62 273 ARG A O 1
ATOM 2191 N N . LEU A 1 273 ? 53.512 -39.486 52.558 1.00 16.31 274 LEU A N 1
ATOM 2192 C CA . LEU A 1 273 ? 53.141 -39.641 51.148 1.00 15.70 274 LEU A CA 1
ATOM 2193 C C . LEU A 1 273 ? 53.899 -38.681 50.224 1.00 17.03 274 LEU A C 1
ATOM 2194 O O . LEU A 1 273 ? 53.579 -38.641 49.051 1.00 20.13 274 LEU A O 1
ATOM 2199 N N . GLU A 1 274 ? 54.933 -37.993 50.720 1.00 16.44 275 GLU A N 1
ATOM 2200 C CA . GLU A 1 274 ? 55.766 -37.180 49.869 1.00 16.10 275 GLU A CA 1
ATOM 2201 C C . GLU A 1 274 ? 56.487 -38.075 48.870 1.00 17.72 275 GLU A C 1
ATOM 2202 O O . GLU A 1 274 ? 57.000 -39.142 49.243 1.00 20.34 275 GLU A O 1
ATOM 2208 N N . GLN A 1 275 ? 56.531 -37.643 47.618 1.00 17.44 276 GLN A N 1
ATOM 2209 C CA . GLN A 1 275 ? 57.282 -38.315 46.553 1.00 19.10 276 GLN A CA 1
ATOM 2210 C C . GLN A 1 275 ? 58.476 -37.452 46.151 1.00 20.05 276 GLN A C 1
ATOM 2211 O O . GLN A 1 275 ? 58.382 -36.613 45.262 1.00 19.38 276 GLN A O 1
ATOM 2217 N N . LYS A 1 276 ? 59.588 -37.619 46.855 1.00 21.55 277 LYS A N 1
ATOM 2218 C CA . LYS A 1 276 ? 60.738 -36.771 46.635 1.00 22.13 277 LYS A CA 1
ATOM 2219 C C . LYS A 1 276 ? 61.199 -36.906 45.171 1.00 20.75 277 LYS A C 1
ATOM 2220 O O . LYS A 1 276 ? 61.265 -37.990 44.623 1.00 23.18 277 LYS A O 1
ATOM 2226 N N . GLY A 1 277 ? 61.465 -35.774 44.526 1.00 19.90 278 GLY A N 1
ATOM 2227 C CA . GLY A 1 277 ? 61.948 -35.742 43.158 1.00 20.81 278 GLY A CA 1
ATOM 2228 C C . GLY A 1 277 ? 60.854 -35.607 42.101 1.00 16.67 278 GLY A C 1
ATOM 2229 O O . GLY A 1 277 ? 61.171 -35.607 40.923 1.00 17.32 278 GLY A O 1
ATOM 2230 N N . TRP A 1 278 ? 59.573 -35.492 42.487 1.00 14.66 279 TRP A N 1
ATOM 2231 C CA . TRP A 1 278 ? 58.520 -35.479 41.489 1.00 14.90 279 TRP A CA 1
ATOM 2232 C C . TRP A 1 278 ? 58.603 -34.281 40.541 1.00 14.51 279 TRP A C 1
ATOM 2233 O O . TRP A 1 278 ? 58.007 -34.336 39.466 1.00 15.29 279 TRP A O 1
ATOM 2244 N N . SER A 1 279 ? 59.220 -33.171 40.967 1.00 15.11 280 SER A N 1
ATOM 2245 C CA . SER A 1 279 ? 59.375 -32.017 40.102 1.00 15.82 280 SER A CA 1
ATOM 2246 C C . SER A 1 279 ? 60.770 -31.941 39.475 1.00 14.40 280 SER A C 1
ATOM 2247 O O . SER A 1 279 ? 61.200 -30.878 39.075 1.00 14.63 280 SER A O 1
ATOM 2250 N N . GLN A 1 280 ? 61.475 -33.086 39.401 1.00 14.81 281 GLN A N 1
ATOM 2251 C CA . GLN A 1 280 ? 62.786 -33.177 38.807 1.00 15.90 281 GLN A CA 1
ATOM 2252 C C . GLN A 1 280 ? 62.836 -34.330 37.803 1.00 15.25 281 GLN A C 1
ATOM 2253 O O . GLN A 1 280 ? 62.019 -35.247 37.810 1.00 16.08 281 GLN A O 1
ATOM 2259 N N . VAL A 1 281 ? 63.796 -34.245 36.900 1.00 16.10 282 VAL A N 1
ATOM 2260 C CA . VAL A 1 281 ? 63.967 -35.331 35.906 1.00 18.14 282 VAL A CA 1
ATOM 2261 C C . VAL A 1 281 ? 64.483 -36.606 36.569 1.00 19.46 282 VAL A C 1
ATOM 2262 O O . VAL A 1 281 ? 64.938 -36.609 37.701 1.00 20.46 282 VAL A O 1
ATOM 2266 N N . GLY A 1 282 ? 64.344 -37.707 35.840 1.00 19.27 283 GLY A N 1
ATOM 2267 C CA . GLY A 1 282 ? 64.825 -38.993 36.330 1.00 24.60 283 GLY A CA 1
ATOM 2268 C C . GLY A 1 282 ? 63.933 -39.575 37.407 1.00 24.85 283 GLY A C 1
ATOM 2269 O O . GLY A 1 282 ? 64.335 -40.504 38.126 1.00 28.97 283 GLY A O 1
ATOM 2270 N N . PHE A 1 283 ? 62.688 -39.102 37.477 1.00 22.39 284 PHE A N 1
ATOM 2271 C CA . PHE A 1 283 ? 61.747 -39.507 38.496 1.00 19.10 284 PHE A CA 1
ATOM 2272 C C . PHE A 1 283 ? 61.080 -40.826 38.125 1.00 19.90 284 PHE A C 1
ATOM 2273 O O . PHE A 1 283 ? 60.773 -41.042 36.950 1.00 23.58 284 PHE A O 1
ATOM 2281 N N . ASN A 1 284 ? 60.775 -41.635 39.145 1.00 21.31 285 ASN A N 1
ATOM 2282 C CA . ASN A 1 284 ? 60.006 -42.872 38.986 1.00 25.27 285 ASN A CA 1
ATOM 2283 C C . ASN A 1 284 ? 58.518 -42.518 38.972 1.00 20.96 285 ASN A C 1
ATOM 2284 O O . ASN A 1 284 ? 57.928 -42.386 40.019 1.00 25.51 285 ASN A O 1
ATOM 2289 N N . SER A 1 285 ? 57.918 -42.429 37.791 1.00 20.45 286 SER A N 1
ATOM 2290 C CA . SER A 1 285 ? 56.520 -42.040 37.686 1.00 21.45 286 SER A CA 1
ATOM 2291 C C . SER A 1 285 ? 55.614 -43.264 37.523 1.00 24.59 286 SER A C 1
ATOM 2292 O O . SER A 1 285 ? 54.478 -43.126 37.073 1.00 25.84 286 SER A O 1
ATOM 2295 N N . THR A 1 286 ? 56.127 -44.455 37.878 1.00 25.78 287 THR A N 1
ATOM 2296 C CA . THR A 1 286 ? 55.323 -45.628 37.991 1.00 31.28 287 THR A CA 1
ATOM 2297 C C . THR A 1 286 ? 54.170 -45.350 38.936 1.00 25.83 287 THR A C 1
ATOM 2298 O O . THR A 1 286 ? 54.342 -44.769 40.045 1.00 34.24 287 THR A O 1
ATOM 2302 N N . GLY A 1 287 ? 52.993 -45.743 38.483 1.00 26.33 288 GLY A N 1
ATOM 2303 C CA . GLY A 1 287 ? 51.826 -45.561 39.287 1.00 26.75 288 GLY A CA 1
ATOM 2304 C C . GLY A 1 287 ? 51.148 -44.228 39.061 1.00 21.89 288 GLY A C 1
ATOM 2305 O O . GLY A 1 287 ? 50.021 -44.085 39.517 1.00 25.09 288 GLY A O 1
ATOM 2306 N N . TRP A 1 288 ? 51.799 -43.283 38.366 1.00 18.60 289 TRP A N 1
ATOM 2307 C CA . TRP A 1 288 ? 51.127 -42.051 38.001 1.00 15.03 289 TRP A CA 1
ATOM 2308 C C . TRP A 1 288 ? 50.117 -42.344 36.894 1.00 15.32 289 TRP A C 1
ATOM 2309 O O . TRP A 1 288 ? 50.276 -43.272 36.076 1.00 18.88 289 TRP A O 1
ATOM 2320 N N . LEU A 1 289 ? 49.063 -41.558 36.898 1.00 13.31 290 LEU A N 1
ATOM 2321 C CA . LEU A 1 289 ? 47.970 -41.671 35.960 1.00 14.15 290 LEU A CA 1
ATOM 2322 C C . LEU A 1 289 ? 48.178 -40.723 34.790 1.00 13.74 290 LEU A C 1
ATOM 2323 O O . LEU A 1 289 ? 48.976 -39.777 34.875 1.00 14.10 290 LEU A O 1
ATOM 2328 N N . GLY A 1 290 ? 47.331 -40.893 33.769 1.00 13.93 291 GLY A N 1
ATOM 2329 C CA . GLY A 1 290 ? 47.286 -39.934 32.697 1.00 14.90 291 GLY A CA 1
ATOM 2330 C C . GLY A 1 290 ? 46.528 -38.665 33.061 1.00 13.54 291 GLY A C 1
ATOM 2331 O O . GLY A 1 290 ? 46.091 -38.458 34.215 1.00 12.95 291 GLY A O 1
ATOM 2332 N N . THR A 1 291 ? 46.373 -37.858 32.014 1.00 13.85 292 THR A N 1
ATOM 2333 C CA . THR A 1 291 ? 45.660 -36.585 32.067 1.00 12.28 292 THR A CA 1
ATOM 2334 C C . THR A 1 291 ? 44.803 -36.463 30.805 1.00 13.66 292 THR A C 1
ATOM 2335 O O . THR A 1 291 ? 45.029 -37.179 29.816 1.00 15.88 292 THR A O 1
ATOM 2339 N N . HIS A 1 292 ? 43.819 -35.557 30.859 1.00 12.65 293 HIS A N 1
ATOM 2340 C CA . HIS A 1 292 ? 42.900 -35.309 29.729 1.00 12.56 293 HIS A CA 1
ATOM 2341 C C . HIS A 1 292 ? 42.542 -33.824 29.697 1.00 13.16 293 HIS A C 1
ATOM 2342 O O . HIS A 1 292 ? 42.756 -33.157 30.706 1.00 13.31 293 HIS A O 1
ATOM 2349 N N . GLU A 1 293 ? 41.961 -33.366 28.586 1.00 12.92 294 GLU A N 1
ATOM 2350 C CA . GLU A 1 293 ? 41.609 -31.971 28.408 1.00 13.37 294 GLU A CA 1
ATOM 2351 C C . GLU A 1 293 ? 40.234 -31.677 29.021 1.00 13.80 294 GLU A C 1
ATOM 2352 O O . GLU A 1 293 ? 39.316 -32.541 28.942 1.00 15.32 294 GLU A O 1
ATOM 2358 N N . LEU A 1 294 ? 40.069 -30.490 29.590 1.00 13.63 295 LEU A N 1
ATOM 2359 C CA . LEU A 1 294 ? 38.777 -29.948 30.062 1.00 14.20 295 LEU A CA 1
ATOM 2360 C C . LEU A 1 294 ? 38.391 -28.786 29.146 1.00 15.20 295 LEU A C 1
ATOM 2361 O O . LEU A 1 294 ? 39.195 -27.872 28.973 1.00 16.44 295 LEU A O 1
ATOM 2366 N N . SER A 1 295 ? 37.160 -28.803 28.624 1.00 15.32 296 SER A N 1
ATOM 2367 C CA . SER A 1 295 ? 36.678 -27.679 27.808 1.00 15.54 296 SER A CA 1
ATOM 2368 C C . SER A 1 295 ? 36.729 -26.377 28.613 1.00 14.77 296 SER A C 1
ATOM 2369 O O . SER A 1 295 ? 36.289 -26.323 29.753 1.00 15.96 296 SER A O 1
ATOM 2372 N N . PHE A 1 296 ? 37.304 -25.330 28.003 1.00 14.21 297 PHE A N 1
ATOM 2373 C CA . PHE A 1 296 ? 37.491 -24.046 28.730 1.00 13.82 297 PHE A CA 1
ATOM 2374 C C . PHE A 1 296 ? 37.630 -22.890 27.747 1.00 14.94 297 PHE A C 1
ATOM 2375 O O . PHE A 1 296 ? 38.464 -22.951 26.839 1.00 15.92 297 PHE A O 1
ATOM 2383 N N . PRO A 1 297 ? 36.832 -21.811 27.899 1.00 14.64 298 PRO A N 1
ATOM 2384 C CA . PRO A 1 297 ? 36.969 -20.667 26.999 1.00 14.78 298 PRO A CA 1
ATOM 2385 C C . PRO A 1 297 ? 38.079 -19.687 27.381 1.00 13.52 298 PRO A C 1
ATOM 2386 O O . PRO A 1 297 ? 37.946 -18.956 28.388 1.00 13.32 298 PRO A O 1
ATOM 2390 N N . LYS A 1 298 ? 39.150 -19.669 26.577 1.00 14.20 299 LYS A N 1
ATOM 2391 C CA . LYS A 1 298 ? 40.349 -18.823 26.847 1.00 13.75 299 LYS A CA 1
ATOM 2392 C C . LYS A 1 298 ? 40.039 -17.327 26.732 1.00 13.36 299 LYS A C 1
ATOM 2393 O O . LYS A 1 298 ? 40.903 -16.534 27.071 1.00 15.17 299 LYS A O 1
ATOM 2399 N N . GLU A 1 299 ? 38.816 -16.965 26.305 1.00 13.88 300 GLU A N 1
ATOM 2400 C CA . GLU A 1 299 ? 38.414 -15.551 26.204 1.00 14.13 300 GLU A CA 1
ATOM 2401 C C . GLU A 1 299 ? 38.290 -14.919 27.592 1.00 13.75 300 GLU A C 1
ATOM 2402 O O . GLU A 1 299 ? 38.353 -13.702 27.687 1.00 15.49 300 GLU A O 1
ATOM 2408 N N . ARG A 1 300 ? 38.127 -15.725 28.660 1.00 13.04 301 ARG A N 1
ATOM 2409 C CA . ARG A 1 300 ? 37.981 -15.149 30.002 1.00 13.39 301 ARG A CA 1
ATOM 2410 C C . ARG A 1 300 ? 39.336 -14.828 30.640 1.00 11.62 301 ARG A C 1
ATOM 2411 O O . ARG A 1 300 ? 39.353 -14.179 31.711 1.00 13.36 301 ARG A O 1
ATOM 2419 N N . LEU A 1 301 ? 40.436 -15.293 30.033 1.00 11.43 302 LEU A N 1
ATOM 2420 C CA . LEU A 1 301 ? 41.731 -15.146 30.683 1.00 11.57 302 LEU A CA 1
ATOM 2421 C C . LEU A 1 301 ? 42.183 -13.675 30.685 1.00 12.64 302 LEU A C 1
ATOM 2422 O O . LEU A 1 301 ? 42.087 -13.013 29.652 1.00 16.86 302 LEU A O 1
ATOM 2427 N N . ALA A 1 302 ? 42.667 -13.227 31.852 1.00 9.82 303 ALA A N 1
ATOM 2428 C CA . ALA A 1 302 ? 43.057 -11.840 32.023 1.00 10.00 303 ALA A CA 1
ATOM 2429 C C . ALA A 1 302 ? 44.340 -11.755 32.853 1.00 10.67 303 ALA A C 1
ATOM 2430 O O . ALA A 1 302 ? 44.555 -12.505 33.803 1.00 12.06 303 ALA A O 1
ATOM 2432 N N . SER A 1 303 ? 45.151 -10.719 32.568 1.00 10.78 304 SER A N 1
ATOM 2433 C CA . SER A 1 303 ? 46.248 -10.337 33.433 1.00 10.41 304 SER A CA 1
ATOM 2434 C C . SER A 1 303 ? 45.682 -9.684 34.695 1.00 10.11 304 SER A C 1
ATOM 2435 O O . SER A 1 303 ? 44.683 -8.964 34.624 1.00 11.57 304 SER A O 1
ATOM 2438 N N . PRO A 1 304 ? 46.325 -9.846 35.851 1.00 9.68 305 PRO A N 1
ATOM 2439 C CA . PRO A 1 304 ? 45.984 -9.061 37.038 1.00 10.04 305 PRO A CA 1
ATOM 2440 C C . PRO A 1 304 ? 46.129 -7.560 36.795 1.00 10.51 305 PRO A C 1
ATOM 2441 O O . PRO A 1 304 ? 47.069 -7.148 36.095 1.00 12.53 305 PRO A O 1
ATOM 2445 N N . ASP A 1 305 ? 45.264 -6.783 37.449 1.00 9.54 306 ASP A N 1
ATOM 2446 C CA . ASP A 1 305 ? 45.407 -5.333 37.507 1.00 9.29 306 ASP A CA 1
ATOM 2447 C C . ASP A 1 305 ? 46.223 -4.917 38.710 1.00 10.24 306 ASP A C 1
ATOM 2448 O O . ASP A 1 305 ? 46.731 -3.767 38.715 1.00 12.27 306 ASP A O 1
ATOM 2453 N N . GLY A 1 306 ? 46.266 -5.731 39.753 1.00 11.55 307 GLY A N 1
ATOM 2454 C CA . GLY A 1 306 ? 46.915 -5.416 40.971 1.00 11.68 307 GLY A CA 1
ATOM 2455 C C . GLY A 1 306 ? 47.886 -6.493 41.414 1.00 11.23 307 GLY A C 1
ATOM 2456 O O . GLY A 1 306 ? 48.219 -7.365 40.651 1.00 11.75 307 GLY A O 1
ATOM 2457 N N . PRO A 1 307 ? 48.357 -6.407 42.660 1.00 12.34 308 PRO A N 1
ATOM 2458 C CA . PRO A 1 307 ? 49.424 -7.272 43.115 1.00 12.33 308 PRO A CA 1
ATOM 2459 C C . PRO A 1 307 ? 48.854 -8.594 43.585 1.00 12.38 308 PRO A C 1
ATOM 2460 O O . PRO A 1 307 ? 47.666 -8.715 43.860 1.00 14.03 308 PRO A O 1
ATOM 2464 N N . PRO A 1 308 ? 49.721 -9.618 43.664 1.00 11.55 309 PRO A N 1
ATOM 2465 C CA . PRO A 1 308 ? 49.304 -10.939 44.113 1.00 11.14 309 PRO A CA 1
ATOM 2466 C C . PRO A 1 308 ? 49.218 -11.026 45.629 1.00 10.74 309 PRO A C 1
ATOM 2467 O O . PRO A 1 308 ? 49.684 -10.165 46.360 1.00 11.26 309 PRO A O 1
ATOM 2471 N N . VAL A 1 309 ? 48.660 -12.146 46.079 1.00 11.09 310 VAL A N 1
ATOM 2472 C CA . VAL A 1 309 ? 48.726 -12.532 47.493 1.00 10.34 310 VAL A CA 1
ATOM 2473 C C . VAL A 1 309 ? 50.117 -13.122 47.728 1.00 9.74 310 VAL A C 1
ATOM 2474 O O . VAL A 1 309 ? 50.573 -13.986 46.953 1.00 11.74 310 VAL A O 1
ATOM 2478 N N . ARG A 1 310 ? 50.780 -12.678 48.793 1.00 10.16 311 ARG A N 1
ATOM 2479 C CA . ARG A 1 310 ? 52.095 -13.145 49.169 1.00 11.91 311 ARG A CA 1
ATOM 2480 C C . ARG A 1 310 ? 52.139 -13.395 50.670 1.00 11.59 311 ARG A C 1
ATOM 2481 O O . ARG A 1 310 ? 51.296 -12.935 51.441 1.00 11.30 311 ARG A O 1
ATOM 2489 N N . ARG A 1 311 ? 53.189 -14.145 51.043 1.00 12.20 312 ARG A N 1
ATOM 2490 C CA . ARG A 1 311 ? 53.644 -14.223 52.394 1.00 12.96 312 ARG A CA 1
ATOM 2491 C C . ARG A 1 311 ? 54.404 -12.924 52.669 1.00 13.14 312 ARG A C 1
ATOM 2492 O O . ARG A 1 311 ? 55.554 -12.774 52.280 1.00 13.85 312 ARG A O 1
ATOM 2500 N N . VAL A 1 312 ? 53.701 -11.967 53.270 1.00 13.46 313 VAL A N 1
ATOM 2501 C CA . VAL A 1 312 ? 54.216 -10.609 53.350 1.00 13.67 313 VAL A CA 1
ATOM 2502 C C . VAL A 1 312 ? 55.184 -10.458 54.524 1.00 13.84 313 VAL A C 1
ATOM 2503 O O . VAL A 1 312 ? 56.158 -9.682 54.422 1.00 16.41 313 VAL A O 1
ATOM 2507 N N . ALA A 1 313 ? 54.929 -11.159 55.636 1.00 13.96 314 ALA A N 1
ATOM 2508 C CA . ALA A 1 313 ? 55.741 -11.035 56.837 1.00 14.91 314 ALA A CA 1
ATOM 2509 C C . ALA A 1 313 ? 55.634 -12.306 57.674 1.00 16.36 314 ALA A C 1
ATOM 2510 O O . ALA A 1 313 ? 54.721 -13.067 57.533 1.00 16.96 314 ALA A O 1
ATOM 2512 N N . GLU A 1 314 ? 56.598 -12.448 58.569 1.00 18.12 315 GLU A N 1
ATOM 2513 C CA A GLU A 1 314 ? 56.568 -13.338 59.687 0.70 19.70 315 GLU A CA 1
ATOM 2514 C CA B GLU A 1 314 ? 56.521 -13.373 59.687 0.30 19.08 315 GLU A CA 1
ATOM 2515 C C . GLU A 1 314 ? 56.005 -12.598 60.904 1.00 18.21 315 GLU A C 1
ATOM 2516 O O . GLU A 1 314 ? 56.253 -11.377 61.055 1.00 20.64 315 GLU A O 1
ATOM 2527 N N . HIS A 1 315 ? 55.306 -13.303 61.777 1.00 17.87 316 HIS A N 1
ATOM 2528 C CA . HIS A 1 315 ? 54.926 -12.763 63.078 1.00 17.73 316 HIS A CA 1
ATOM 2529 C C . HIS A 1 315 ? 55.288 -13.799 64.136 1.00 18.28 316 HIS A C 1
ATOM 2530 O O . HIS A 1 315 ? 54.794 -14.928 64.123 1.00 18.87 316 HIS A O 1
ATOM 2537 N N . LYS A 1 316 ? 56.178 -13.389 65.049 1.00 19.19 317 LYS A N 1
ATOM 2538 C CA . LYS A 1 316 ? 56.745 -14.340 66.009 1.00 20.02 317 LYS A CA 1
ATOM 2539 C C . LYS A 1 316 ? 55.739 -14.720 67.097 1.00 20.08 317 LYS A C 1
ATOM 2540 O O . LYS A 1 316 ? 54.855 -13.949 67.475 1.00 20.32 317 LYS A O 1
ATOM 2546 N N . LEU A 1 317 ? 55.934 -15.937 67.609 1.00 20.22 318 LEU A N 1
ATOM 2547 C CA . LEU A 1 317 ? 55.224 -16.422 68.752 1.00 21.36 318 LEU A CA 1
ATOM 2548 C C . LEU A 1 317 ? 55.527 -15.502 69.938 1.00 24.26 318 LEU A C 1
ATOM 2549 O O . LEU A 1 317 ? 56.680 -15.165 70.178 1.00 27.05 318 LEU A O 1
ATOM 2554 N N . ALA A 1 318 ? 54.476 -15.106 70.663 1.00 23.88 319 ALA A N 1
ATOM 2555 C CA . ALA A 1 318 ? 54.611 -14.249 71.834 1.00 24.33 319 ALA A CA 1
ATOM 2556 C C . ALA A 1 318 ? 54.602 -15.051 73.146 1.00 24.72 319 ALA A C 1
ATOM 2557 O O . ALA A 1 318 ? 55.219 -14.656 74.102 1.00 25.31 319 ALA A O 1
ATOM 2559 N N . ASN A 1 319 ? 53.861 -16.162 73.191 1.00 21.02 320 ASN A N 1
ATOM 2560 C CA . ASN A 1 319 ? 53.707 -16.908 74.420 1.00 24.38 320 ASN A CA 1
ATOM 2561 C C . ASN A 1 319 ? 53.121 -18.285 74.091 1.00 24.59 320 ASN A C 1
ATOM 2562 O O . ASN A 1 319 ? 52.398 -18.453 73.110 1.00 23.72 320 ASN A O 1
ATOM 2567 N N . VAL A 1 320 ? 53.446 -19.249 74.949 1.00 24.28 321 VAL A N 1
ATOM 2568 C CA . VAL A 1 320 ? 52.848 -20.552 74.980 1.00 23.57 321 VAL A CA 1
ATOM 2569 C C . VAL A 1 320 ? 52.300 -20.743 76.390 1.00 23.71 321 VAL A C 1
ATOM 2570 O O . VAL A 1 320 ? 52.997 -20.455 77.361 1.00 27.85 321 VAL A O 1
ATOM 2574 N N . PHE A 1 321 ? 51.039 -21.168 76.492 1.00 22.13 322 PHE A N 1
ATOM 2575 C CA . PHE A 1 321 ? 50.399 -21.261 77.808 1.00 25.68 322 PHE A CA 1
ATOM 2576 C C . PHE A 1 321 ? 49.470 -22.472 77.853 1.00 25.12 322 PHE A C 1
ATOM 2577 O O . PHE A 1 321 ? 49.173 -23.071 76.829 1.00 24.28 322 PHE A O 1
ATOM 2585 N N . SER A 1 322 ? 49.031 -22.795 79.071 1.00 25.97 323 SER A N 1
ATOM 2586 C CA . SER A 1 322 ? 48.150 -23.881 79.302 1.00 25.60 323 SER A CA 1
ATOM 2587 C C . SER A 1 322 ? 46.715 -23.358 79.422 1.00 23.83 323 SER A C 1
ATOM 2588 O O . SER A 1 322 ? 46.483 -22.396 80.127 1.00 27.43 323 SER A O 1
ATOM 2591 N N . SER A 1 323 ? 45.767 -23.988 78.722 1.00 24.23 324 SER A N 1
ATOM 2592 C CA . SER A 1 323 ? 44.354 -23.650 78.828 1.00 23.66 324 SER A CA 1
ATOM 2593 C C . SER A 1 323 ? 43.808 -24.086 80.190 1.00 25.89 324 SER A C 1
ATOM 2594 O O . SER A 1 323 ? 44.511 -24.753 80.950 1.00 27.21 324 SER A O 1
ATOM 2597 N N . ALA A 1 324 ? 42.537 -23.755 80.472 1.00 25.84 325 ALA A N 1
ATOM 2598 C CA . ALA A 1 324 ? 41.910 -24.137 81.756 1.00 29.52 325 ALA A CA 1
ATOM 2599 C C . ALA A 1 324 ? 41.986 -25.653 81.962 1.00 29.61 325 ALA A C 1
ATOM 2600 O O . ALA A 1 324 ? 42.167 -26.118 83.079 1.00 32.97 325 ALA A O 1
ATOM 2602 N N . SER A 1 325 ? 41.863 -26.418 80.872 1.00 29.46 326 SER A N 1
ATOM 2603 C CA . SER A 1 325 ? 41.842 -27.912 80.957 1.00 28.83 326 SER A CA 1
ATOM 2604 C C . SER A 1 325 ? 43.212 -28.529 80.640 1.00 28.26 326 SER A C 1
ATOM 2605 O O . SER A 1 325 ? 43.312 -29.743 80.501 1.00 33.75 326 SER A O 1
ATOM 2608 N N . GLY A 1 326 ? 44.250 -27.702 80.512 1.00 25.53 327 GLY A N 1
ATOM 2609 C CA . GLY A 1 326 ? 45.616 -28.145 80.325 1.00 28.88 327 GLY A CA 1
ATOM 2610 C C . GLY A 1 326 ? 46.009 -28.329 78.862 1.00 28.07 327 GLY A C 1
ATOM 2611 O O . GLY A 1 326 ? 47.045 -28.931 78.596 1.00 26.90 327 GLY A O 1
ATOM 2612 N N . LYS A 1 327 ? 45.229 -27.784 77.920 1.00 26.19 328 LYS A N 1
ATOM 2613 C CA . LYS A 1 327 ? 45.619 -27.848 76.499 1.00 24.59 328 LYS A CA 1
ATOM 2614 C C . LYS A 1 327 ? 46.776 -26.860 76.248 1.00 22.77 328 LYS A C 1
ATOM 2615 O O . LYS A 1 327 ? 46.896 -25.810 76.909 1.00 25.01 328 LYS A O 1
ATOM 2621 N N . THR A 1 328 ? 47.597 -27.148 75.238 1.00 22.03 329 THR A N 1
ATOM 2622 C CA . THR A 1 328 ? 48.703 -26.275 74.863 1.00 21.61 329 THR A CA 1
ATOM 2623 C C . THR A 1 328 ? 48.204 -25.239 73.858 1.00 20.97 329 THR A C 1
ATOM 2624 O O . THR A 1 328 ? 47.648 -25.625 72.832 1.00 19.41 329 THR A O 1
ATOM 2628 N N . VAL A 1 329 ? 48.433 -23.951 74.165 1.00 20.37 330 VAL A N 1
ATOM 2629 C CA . VAL A 1 329 ? 47.963 -22.841 73.326 1.00 19.90 330 VAL A CA 1
ATOM 2630 C C . VAL A 1 329 ? 49.117 -21.886 73.003 1.00 20.12 330 VAL A C 1
ATOM 2631 O O . VAL A 1 329 ? 49.858 -21.425 73.876 1.00 21.19 330 VAL A O 1
ATOM 2635 N N . LEU A 1 330 ? 49.245 -21.604 71.705 1.00 18.40 331 LEU A N 1
ATOM 2636 C CA . LEU A 1 330 ? 50.105 -20.558 71.182 1.00 17.72 331 LEU A CA 1
ATOM 2637 C C . LEU A 1 330 ? 49.340 -19.231 71.177 1.00 17.72 331 LEU A C 1
ATOM 2638 O O . LEU A 1 330 ? 48.161 -19.184 70.830 1.00 17.96 331 LEU A O 1
ATOM 2643 N N . ASP A 1 331 ? 50.054 -18.168 71.542 1.00 16.86 332 ASP A N 1
ATOM 2644 C CA . ASP A 1 331 ? 49.587 -16.789 71.451 1.00 18.36 332 ASP A CA 1
ATOM 2645 C C . ASP A 1 331 ? 50.589 -16.037 70.572 1.00 16.80 332 ASP A C 1
ATOM 2646 O O . ASP A 1 331 ? 51.763 -15.886 70.943 1.00 18.45 332 ASP A O 1
ATOM 2651 N N . PHE A 1 332 ? 50.102 -15.519 69.431 1.00 16.59 333 PHE A N 1
ATOM 2652 C CA . PHE A 1 332 ? 50.950 -14.708 68.536 1.00 16.68 333 PHE A CA 1
ATOM 2653 C C . PHE A 1 332 ? 50.893 -13.199 68.849 1.00 16.82 333 PHE A C 1
ATOM 2654 O O . PHE A 1 332 ? 51.591 -12.425 68.183 1.00 19.25 333 PHE A O 1
ATOM 2662 N N . GLY A 1 333 ? 50.067 -12.786 69.819 1.00 17.01 334 GLY A N 1
ATOM 2663 C CA . GLY A 1 333 ? 50.022 -11.378 70.262 1.00 17.30 334 GLY A CA 1
ATOM 2664 C C . GLY A 1 333 ? 49.257 -10.437 69.343 1.00 18.34 334 GLY A C 1
ATOM 2665 O O . GLY A 1 333 ? 49.087 -9.248 69.659 1.00 20.30 334 GLY A O 1
ATOM 2666 N N . GLN A 1 334 ? 48.773 -10.956 68.231 1.00 16.82 335 GLN A N 1
ATOM 2667 C CA . GLN A 1 334 ? 48.131 -10.195 67.163 1.00 14.49 335 GLN A CA 1
ATOM 2668 C C . GLN A 1 334 ? 47.144 -11.144 66.502 1.00 14.73 335 GLN A C 1
ATOM 2669 O O . GLN A 1 334 ? 47.516 -12.281 66.235 1.00 15.28 335 GLN A O 1
ATOM 2675 N N . ASN A 1 335 ? 45.936 -10.649 66.233 1.00 13.17 336 ASN A N 1
ATOM 2676 C CA . ASN A 1 335 ? 44.960 -11.357 65.431 1.00 14.13 336 ASN A CA 1
ATOM 2677 C C . ASN A 1 335 ? 45.341 -11.115 63.968 1.00 13.03 336 ASN A C 1
ATOM 2678 O O . ASN A 1 335 ? 45.181 -9.994 63.458 1.00 13.25 336 ASN A O 1
ATOM 2683 N N . LEU A 1 336 ? 45.900 -12.138 63.334 1.00 13.02 337 LEU A N 1
ATOM 2684 C CA . LEU A 1 336 ? 46.481 -12.057 62.024 1.00 12.83 337 LEU A CA 1
ATOM 2685 C C . LEU A 1 336 ? 45.792 -13.023 61.075 1.00 12.78 337 LEU A C 1
ATOM 2686 O O . LEU A 1 336 ? 44.976 -13.854 61.471 1.00 13.23 337 LEU A O 1
ATOM 2691 N N . VAL A 1 337 ? 46.149 -12.892 59.808 1.00 11.00 338 VAL A N 1
ATOM 2692 C CA . VAL A 1 337 ? 45.563 -13.682 58.727 1.00 11.19 338 VAL A CA 1
ATOM 2693 C C . VAL A 1 337 ? 46.684 -14.303 57.913 1.00 10.73 338 VAL A C 1
ATOM 2694 O O . VAL A 1 337 ? 47.590 -13.617 57.472 1.00 12.17 338 VAL A O 1
ATOM 2698 N N . GLY A 1 338 ? 46.622 -15.640 57.788 1.00 10.96 339 GLY A N 1
ATOM 2699 C CA . GLY A 1 338 ? 47.596 -16.441 57.083 1.00 12.46 339 GLY A CA 1
ATOM 2700 C C . GLY A 1 338 ? 47.600 -17.850 57.658 1.00 11.71 339 GLY A C 1
ATOM 2701 O O . GLY A 1 338 ? 46.586 -18.489 57.664 1.00 12.23 339 GLY A O 1
ATOM 2702 N N . TRP A 1 339 ? 48.762 -18.297 58.129 1.00 11.11 340 TRP A N 1
ATOM 2703 C CA . TRP A 1 339 ? 48.895 -19.693 58.547 1.00 11.02 340 TRP A CA 1
ATOM 2704 C C . TRP A 1 339 ? 50.191 -19.848 59.339 1.00 12.82 340 TRP A C 1
ATOM 2705 O O . TRP A 1 339 ? 50.940 -18.892 59.513 1.00 13.91 340 TRP A O 1
ATOM 2716 N N . LEU A 1 340 ? 50.448 -21.070 59.800 1.00 13.26 341 LEU A N 1
ATOM 2717 C CA . LEU A 1 340 ? 51.697 -21.374 60.513 1.00 13.81 341 LEU A CA 1
ATOM 2718 C C . LEU A 1 340 ? 52.768 -21.948 59.582 1.00 13.39 341 LEU A C 1
ATOM 2719 O O . LEU A 1 340 ? 52.462 -22.540 58.570 1.00 14.16 341 LEU A O 1
ATOM 2724 N N . ARG A 1 341 ? 54.013 -21.741 59.976 1.00 14.51 342 ARG A N 1
ATOM 2725 C CA . ARG A 1 341 ? 55.172 -22.474 59.456 1.00 15.47 342 ARG A CA 1
ATOM 2726 C C . ARG A 1 341 ? 55.792 -23.216 60.634 1.00 16.47 342 ARG A C 1
ATOM 2727 O O . ARG A 1 341 ? 56.041 -22.618 61.688 1.00 16.51 342 ARG A O 1
ATOM 2735 N N . ILE A 1 342 ? 55.993 -24.527 60.467 1.00 15.37 343 ILE A N 1
ATOM 2736 C CA . ILE A 1 342 ? 56.528 -25.364 61.541 1.00 17.14 343 ILE A CA 1
ATOM 2737 C C . ILE A 1 342 ? 57.843 -25.968 61.057 1.00 16.77 343 ILE A C 1
ATOM 2738 O O . ILE A 1 342 ? 58.033 -26.156 59.846 1.00 16.98 343 ILE A O 1
ATOM 2743 N N . ARG A 1 343 ? 58.740 -26.202 62.028 1.00 16.44 344 ARG A N 1
ATOM 2744 C CA A ARG A 1 343 ? 59.978 -26.913 61.813 0.40 18.23 344 ARG A CA 1
ATOM 2745 C CA B ARG A 1 343 ? 59.966 -26.910 61.818 0.60 18.30 344 ARG A CA 1
ATOM 2746 C C . ARG A 1 343 ? 60.090 -27.911 62.961 1.00 20.06 344 ARG A C 1
ATOM 2747 O O . ARG A 1 343 ? 60.261 -27.506 64.113 1.00 21.84 344 ARG A O 1
ATOM 2762 N N . VAL A 1 344 ? 59.941 -29.199 62.645 1.00 19.36 345 VAL A N 1
ATOM 2763 C CA . VAL A 1 344 ? 59.649 -30.147 63.687 1.00 20.62 345 VAL A CA 1
ATOM 2764 C C . VAL A 1 344 ? 60.143 -31.533 63.270 1.00 21.33 345 VAL A C 1
ATOM 2765 O O . VAL A 1 344 ? 60.068 -31.895 62.112 1.00 19.80 345 VAL A O 1
ATOM 2769 N N . LYS A 1 345 ? 60.596 -32.308 64.264 1.00 20.15 346 LYS A N 1
ATOM 2770 C CA . LYS A 1 345 ? 60.928 -33.721 64.104 1.00 22.59 346 LYS A CA 1
ATOM 2771 C C . LYS A 1 345 ? 60.071 -34.530 65.081 1.00 19.53 346 LYS A C 1
ATOM 2772 O O . LYS A 1 345 ? 59.875 -34.157 66.227 1.00 22.51 346 LYS A O 1
ATOM 2778 N N . GLY A 1 346 ? 59.575 -35.674 64.640 1.00 20.14 347 GLY A N 1
ATOM 2779 C CA . GLY A 1 346 ? 58.816 -36.489 65.544 1.00 21.36 347 GLY A CA 1
ATOM 2780 C C . GLY A 1 346 ? 58.544 -37.862 64.963 1.00 22.06 347 GLY A C 1
ATOM 2781 O O . GLY A 1 346 ? 58.935 -38.144 63.832 1.00 23.13 347 GLY A O 1
ATOM 2782 N N . PRO A 1 347 ? 57.848 -38.728 65.723 1.00 22.25 348 PRO A N 1
ATOM 2783 C CA . PRO A 1 347 ? 57.611 -40.099 65.301 1.00 24.53 348 PRO A CA 1
ATOM 2784 C C . PRO A 1 347 ? 56.782 -40.246 64.014 1.00 23.85 348 PRO A C 1
ATOM 2785 O O . PRO A 1 347 ? 55.744 -39.589 63.827 1.00 22.86 348 PRO A O 1
ATOM 2789 N N . LYS A 1 348 ? 57.243 -41.161 63.155 1.00 23.95 349 LYS A N 1
ATOM 2790 C CA . LYS A 1 348 ? 56.529 -41.509 61.955 1.00 22.84 349 LYS A CA 1
ATOM 2791 C C . LYS A 1 348 ? 55.079 -41.891 62.291 1.00 21.62 349 LYS A C 1
ATOM 2792 O O . LYS A 1 348 ? 54.828 -42.764 63.126 1.00 23.16 349 LYS A O 1
ATOM 2798 N N . GLY A 1 349 ? 54.123 -41.228 61.618 1.00 18.55 350 GLY A N 1
ATOM 2799 C CA . GLY A 1 349 ? 52.690 -41.507 61.742 1.00 20.30 350 GLY A CA 1
ATOM 2800 C C . GLY A 1 349 ? 52.000 -40.781 62.876 1.00 19.19 350 GLY A C 1
ATOM 2801 O O . GLY A 1 349 ? 50.780 -40.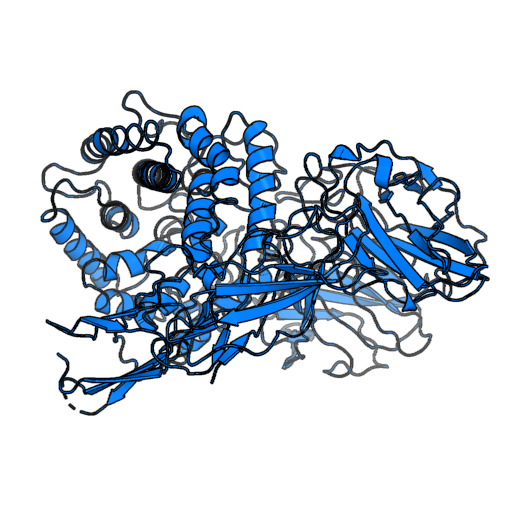891 63.013 1.00 21.42 350 GLY A O 1
ATOM 2802 N N . GLN A 1 350 ? 52.754 -40.018 63.677 1.00 19.07 351 GLN A N 1
ATOM 2803 C CA . GLN A 1 350 ? 52.153 -39.149 64.688 1.00 19.79 351 GLN A CA 1
ATOM 2804 C C . GLN A 1 350 ? 51.604 -37.877 64.033 1.00 18.87 351 GLN A C 1
ATOM 2805 O O . GLN A 1 350 ? 52.302 -37.209 63.249 1.00 19.18 351 GLN A O 1
ATOM 2811 N N . THR A 1 351 ? 50.361 -37.534 64.380 1.00 18.91 352 THR A N 1
ATOM 2812 C CA . THR A 1 351 ? 49.687 -36.387 63.822 1.00 18.04 352 THR A CA 1
ATOM 2813 C C . THR A 1 351 ? 49.623 -35.241 64.841 1.00 20.16 352 THR A C 1
ATOM 2814 O O . THR A 1 351 ? 49.164 -35.410 65.981 1.00 20.78 352 THR A O 1
ATOM 2818 N N . ILE A 1 352 ? 50.034 -34.053 64.381 1.00 17.11 353 ILE A N 1
ATOM 2819 C CA . ILE A 1 352 ? 49.861 -32.811 65.097 1.00 16.69 353 ILE A CA 1
ATOM 2820 C C . ILE A 1 352 ? 48.618 -32.091 64.557 1.00 17.06 353 ILE A C 1
ATOM 2821 O O . ILE A 1 352 ? 48.459 -31.977 63.343 1.00 18.02 353 ILE A O 1
ATOM 2826 N N . ARG A 1 353 ? 47.801 -31.563 65.475 1.00 17.18 354 ARG A N 1
ATOM 2827 C CA . ARG A 1 353 ? 46.612 -30.806 65.121 1.00 17.59 354 ARG A CA 1
ATOM 2828 C C . ARG A 1 353 ? 46.769 -29.363 65.609 1.00 18.89 354 ARG A C 1
ATOM 2829 O O . ARG A 1 353 ? 47.256 -29.130 66.744 1.00 17.69 354 ARG A O 1
ATOM 2837 N N . PHE A 1 354 ? 46.349 -28.430 64.732 1.00 15.13 355 PHE A N 1
ATOM 2838 C CA . PHE A 1 354 ? 46.418 -26.988 64.995 1.00 15.75 355 PHE A CA 1
ATOM 2839 C C . PHE A 1 354 ? 45.033 -26.385 64.817 1.00 15.60 355 PHE A C 1
ATOM 2840 O O . PHE A 1 354 ? 44.506 -26.415 63.707 1.00 14.97 355 PHE A O 1
ATOM 2848 N N . VAL A 1 355 ? 44.430 -25.923 65.927 1.00 15.03 356 VAL A N 1
ATOM 2849 C CA . VAL A 1 355 ? 43.101 -25.336 65.887 1.00 15.55 356 VAL A CA 1
ATOM 2850 C C . VAL A 1 355 ? 43.247 -23.824 66.101 1.00 15.98 356 VAL A C 1
ATOM 2851 O O . VAL A 1 355 ? 43.703 -23.399 67.183 1.00 16.29 356 VAL A O 1
ATOM 2855 N N . HIS A 1 356 ? 42.873 -23.050 65.071 1.00 13.74 357 HIS A N 1
ATOM 2856 C CA . HIS A 1 356 ? 43.166 -21.600 65.063 1.00 14.69 357 HIS A CA 1
ATOM 2857 C C . HIS A 1 356 ? 41.930 -20.788 65.465 1.00 14.36 357 HIS A C 1
ATOM 2858 O O . HIS A 1 356 ? 40.864 -20.988 64.903 1.00 14.59 357 HIS A O 1
ATOM 2865 N N . THR A 1 357 ? 42.089 -19.848 66.420 1.00 15.30 358 THR A N 1
ATOM 2866 C CA . THR A 1 357 ? 40.961 -18.996 66.849 1.00 14.33 358 THR A CA 1
ATOM 2867 C C . THR A 1 357 ? 41.422 -17.543 67.031 1.00 14.40 358 THR A C 1
ATOM 2868 O O . THR A 1 357 ? 42.589 -17.260 67.234 1.00 14.55 358 THR A O 1
ATOM 2872 N N . GLU A 1 358 ? 40.441 -16.638 67.001 1.00 13.99 359 GLU A N 1
ATOM 2873 C CA . GLU A 1 358 ? 40.709 -15.196 67.194 1.00 14.96 359 GLU A CA 1
ATOM 2874 C C . GLU A 1 358 ? 40.897 -14.850 68.668 1.00 15.95 359 GLU A C 1
ATOM 2875 O O . GLU A 1 358 ? 41.678 -13.949 69.020 1.00 17.81 359 GLU A O 1
ATOM 2881 N N . VAL A 1 359 ? 40.138 -15.540 69.519 1.00 15.72 360 VAL A N 1
ATOM 2882 C CA . VAL A 1 359 ? 40.020 -15.198 70.937 1.00 17.77 360 VAL A CA 1
ATOM 2883 C C . VAL A 1 359 ? 39.940 -16.481 71.753 1.00 17.86 360 VAL A C 1
ATOM 2884 O O . VAL A 1 359 ? 39.720 -17.585 71.227 1.00 17.24 360 VAL A O 1
ATOM 2888 N N . MET A 1 360 ? 40.113 -16.287 73.059 1.00 20.29 361 MET A N 1
ATOM 2889 C CA . MET A 1 360 ? 39.843 -17.269 74.056 1.00 21.57 361 MET A CA 1
ATOM 2890 C C . MET A 1 360 ? 38.476 -16.950 74.680 1.00 23.41 361 MET A C 1
ATOM 2891 O O . MET A 1 360 ? 38.043 -15.781 74.730 1.00 23.14 361 MET A O 1
ATOM 2896 N N . GLU A 1 361 ? 37.817 -17.977 75.191 1.00 23.64 362 GLU A N 1
ATOM 2897 C CA . GLU A 1 361 ? 36.602 -17.797 75.957 1.00 24.35 362 GLU A CA 1
ATOM 2898 C C . GLU A 1 361 ? 36.484 -18.940 76.968 1.00 26.49 362 GLU A C 1
ATOM 2899 O O . GLU A 1 361 ? 36.653 -20.101 76.621 1.00 24.72 362 GLU A O 1
ATOM 2905 N N . ASN A 1 362 ? 36.174 -18.605 78.223 1.00 28.57 363 ASN A N 1
ATOM 2906 C CA . ASN A 1 362 ? 35.976 -19.654 79.221 1.00 30.55 363 ASN A CA 1
ATOM 2907 C C . ASN A 1 362 ? 37.250 -20.504 79.352 1.00 28.62 363 ASN A C 1
ATOM 2908 O O . ASN A 1 362 ? 37.174 -21.704 79.667 1.00 33.34 363 ASN A O 1
ATOM 2913 N N . GLY A 1 363 ? 38.418 -19.870 79.161 1.00 26.65 364 GLY A N 1
ATOM 2914 C CA . GLY A 1 363 ? 39.717 -20.505 79.414 1.00 28.80 364 GLY A CA 1
ATOM 2915 C C . GLY A 1 363 ? 40.174 -21.450 78.304 1.00 27.05 364 GLY A C 1
ATOM 2916 O O . GLY A 1 363 ? 41.169 -22.133 78.484 1.00 26.24 364 GLY A O 1
ATOM 2917 N N . GLU A 1 364 ? 39.461 -21.501 77.167 1.00 23.94 365 GLU A N 1
ATOM 2918 C CA . GLU A 1 364 ? 39.852 -22.338 76.012 1.00 23.02 365 GLU A CA 1
ATOM 2919 C C . GLU A 1 364 ? 39.742 -21.520 74.715 1.00 21.95 365 GLU A C 1
ATOM 2920 O O . GLU A 1 364 ? 39.019 -20.514 74.635 1.00 21.12 365 GLU A O 1
ATOM 2926 N N . VAL A 1 365 ? 40.398 -22.003 73.665 1.00 21.01 366 VAL A N 1
ATOM 2927 C CA . VAL A 1 365 ? 40.281 -21.372 72.365 1.00 19.00 366 VAL A CA 1
ATOM 2928 C C . VAL A 1 365 ? 38.799 -21.378 71.953 1.00 18.76 366 VAL A C 1
ATOM 2929 O O . VAL A 1 365 ? 38.075 -22.298 72.261 1.00 22.31 366 VAL A O 1
ATOM 2933 N N . ALA A 1 366 ? 38.340 -20.285 71.321 1.00 17.33 367 ALA A N 1
ATOM 2934 C CA . ALA A 1 366 ? 36.925 -20.139 71.005 1.00 16.48 367 ALA A CA 1
ATOM 2935 C C . ALA A 1 366 ? 36.642 -20.466 69.536 1.00 17.29 367 ALA A C 1
ATOM 2936 O O . ALA A 1 366 ? 36.838 -19.632 68.670 1.00 18.14 367 ALA A O 1
ATOM 2938 N N . THR A 1 367 ? 36.169 -21.687 69.252 1.00 17.26 368 THR A N 1
ATOM 2939 C CA . THR A 1 367 ? 35.845 -22.082 67.895 1.00 17.64 368 THR A CA 1
ATOM 2940 C C . THR A 1 367 ? 34.388 -21.764 67.553 1.00 16.72 368 THR A C 1
ATOM 2941 O O . THR A 1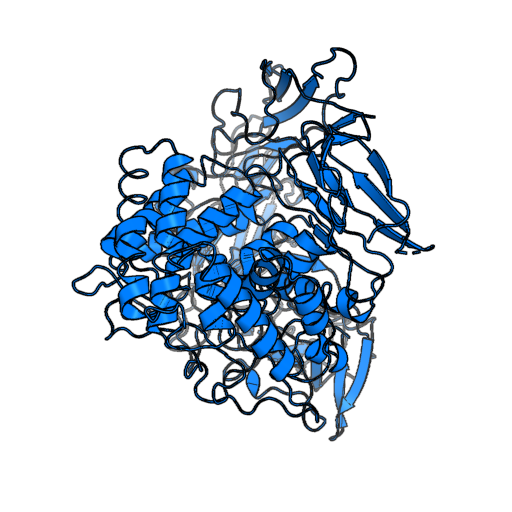 367 ? 34.005 -21.732 66.396 1.00 17.53 368 THR A O 1
ATOM 2945 N N . ARG A 1 368 ? 33.535 -21.585 68.575 1.00 16.40 369 ARG A N 1
ATOM 2946 C CA . ARG A 1 368 ? 32.109 -21.413 68.328 1.00 17.20 369 ARG A CA 1
ATOM 2947 C C . ARG A 1 368 ? 31.828 -20.366 67.237 1.00 16.36 369 ARG A C 1
ATOM 2948 O O . ARG A 1 368 ? 31.064 -20.652 66.313 1.00 16.39 369 ARG A O 1
ATOM 2956 N N . PRO A 1 369 ? 32.369 -19.116 67.272 1.00 15.48 370 PRO A N 1
ATOM 2957 C CA . PRO A 1 369 ? 31.984 -18.115 66.270 1.00 16.93 370 PRO A CA 1
ATOM 2958 C C . PRO A 1 369 ? 32.503 -18.331 64.838 1.00 14.98 370 PRO A C 1
ATOM 2959 O O . PRO A 1 369 ? 32.147 -17.615 63.931 1.00 14.80 370 PRO A O 1
ATOM 2963 N N . LEU A 1 370 ? 33.292 -19.381 64.641 1.00 14.14 371 LEU A N 1
ATOM 2964 C CA . LEU A 1 370 ? 33.763 -19.787 63.310 1.00 15.29 371 LEU A CA 1
ATOM 2965 C C . LEU A 1 370 ? 32.644 -20.475 62.537 1.00 13.75 371 LEU A C 1
ATOM 2966 O O . LEU A 1 370 ? 32.758 -20.639 61.323 1.00 13.95 371 LEU A O 1
ATOM 2971 N N . ARG A 1 371 ? 31.594 -20.907 63.250 1.00 13.80 372 ARG A N 1
ATOM 2972 C CA . ARG A 1 371 ? 30.456 -21.581 62.597 1.00 14.40 372 ARG A CA 1
ATOM 2973 C C . ARG A 1 371 ? 30.976 -22.828 61.865 1.00 16.09 372 ARG A C 1
ATOM 2974 O O . ARG A 1 371 ? 31.688 -23.592 62.480 1.00 17.84 372 ARG A O 1
ATOM 2982 N N . GLN A 1 372 ? 30.605 -23.011 60.588 1.00 14.71 373 GLN A N 1
ATOM 2983 C CA . GLN A 1 372 ? 30.997 -24.241 59.833 1.00 14.28 373 GLN A CA 1
ATOM 2984 C C . GLN A 1 372 ? 32.328 -23.984 59.099 1.00 14.88 373 GLN A C 1
ATOM 2985 O O . GLN A 1 372 ? 32.396 -24.164 57.869 1.00 17.80 373 GLN A O 1
ATOM 2991 N N . ALA A 1 373 ? 33.352 -23.558 59.843 1.00 14.65 374 ALA A N 1
ATOM 2992 C CA . ALA A 1 373 ? 34.738 -23.440 59.386 1.00 12.91 374 ALA A CA 1
ATOM 2993 C C . ALA A 1 373 ? 35.632 -24.031 60.479 1.00 15.20 374 ALA A C 1
ATOM 2994 O O . ALA A 1 373 ? 35.772 -23.411 61.546 1.00 17.20 374 ALA A O 1
ATOM 2996 N N . LYS A 1 374 ? 36.216 -25.207 60.231 1.00 14.12 375 LYS A N 1
ATOM 2997 C CA . LYS A 1 374 ? 37.000 -25.842 61.299 1.00 15.29 375 LYS A CA 1
ATOM 2998 C C . LYS A 1 374 ? 38.305 -25.100 61.597 1.00 15.51 375 LYS A C 1
ATOM 2999 O O . LYS A 1 374 ? 38.807 -25.208 62.705 1.00 15.84 375 LYS A O 1
ATOM 3005 N N . ALA A 1 375 ? 38.893 -24.424 60.587 1.00 14.13 376 ALA A N 1
ATOM 3006 C CA . ALA A 1 375 ? 40.188 -23.705 60.738 1.00 14.98 376 ALA A CA 1
ATOM 3007 C C . ALA A 1 375 ? 41.211 -24.574 61.477 1.00 13.83 376 ALA A C 1
ATOM 3008 O O . ALA A 1 375 ? 41.869 -24.110 62.407 1.00 14.60 376 ALA A O 1
ATOM 3010 N N . THR A 1 376 ? 41.272 -25.855 61.060 1.00 13.02 377 THR A N 1
ATOM 3011 C CA . THR A 1 376 ? 42.081 -26.874 61.718 1.00 14.52 377 THR A CA 1
ATOM 3012 C C . THR A 1 376 ? 42.975 -27.561 60.691 1.00 13.12 377 THR A C 1
ATOM 3013 O O . THR A 1 376 ? 42.468 -28.083 59.694 1.00 15.05 377 THR A O 1
ATOM 3017 N N . ASP A 1 377 ? 44.280 -27.536 60.971 1.00 13.82 378 ASP A N 1
ATOM 3018 C CA . ASP A 1 377 ? 45.243 -28.221 60.137 1.00 14.64 378 ASP A CA 1
ATOM 3019 C C . ASP A 1 377 ? 45.783 -29.441 60.882 1.00 15.33 378 ASP A C 1
ATOM 3020 O O . ASP A 1 377 ? 45.944 -29.405 62.102 1.00 16.00 378 ASP A O 1
ATOM 3025 N N . HIS A 1 378 ? 46.053 -30.506 60.127 1.00 13.39 379 HIS A N 1
ATOM 3026 C CA . HIS A 1 378 ? 46.655 -31.722 60.654 1.00 14.40 379 HIS A CA 1
ATOM 3027 C C . HIS A 1 378 ? 47.928 -32.003 59.874 1.00 14.40 379 HIS A C 1
ATOM 3028 O O . HIS A 1 378 ? 47.868 -32.034 58.635 1.00 15.91 379 HIS A O 1
ATOM 3035 N N . PHE A 1 379 ? 49.022 -32.276 60.590 1.00 14.67 380 PHE A N 1
ATOM 3036 C CA . PHE A 1 379 ? 50.267 -32.609 59.947 1.00 15.14 380 PHE A CA 1
ATOM 3037 C C . PHE A 1 379 ? 50.749 -33.941 60.510 1.00 16.01 380 PHE A C 1
ATOM 3038 O O . PHE A 1 379 ? 51.018 -34.031 61.707 1.00 16.55 380 PHE A O 1
ATOM 3046 N N . THR A 1 380 ? 50.855 -34.936 59.633 1.00 14.46 381 THR A N 1
ATOM 3047 C CA . THR A 1 380 ? 51.370 -36.246 60.066 1.00 14.88 381 THR A CA 1
ATOM 3048 C C . THR A 1 380 ? 52.865 -36.315 59.731 1.00 14.39 381 THR A C 1
ATOM 3049 O O . THR A 1 380 ? 53.292 -36.146 58.550 1.00 15.00 381 THR A O 1
ATOM 3053 N N . LEU A 1 381 ? 53.654 -36.565 60.784 1.00 16.14 382 LEU A N 1
ATOM 3054 C CA . LEU A 1 381 ? 55.120 -36.599 60.744 1.00 16.32 382 LEU A CA 1
ATOM 3055 C C . LEU A 1 381 ? 55.605 -37.874 60.037 1.00 16.98 382 LEU A C 1
ATOM 3056 O O . LEU A 1 381 ? 54.903 -38.907 60.003 1.00 17.21 382 LEU A O 1
ATOM 3061 N N . SER A 1 382 ? 56.822 -37.813 59.501 1.00 17.43 383 SER A N 1
ATOM 3062 C CA . SER A 1 382 ? 57.428 -38.940 58.782 1.00 19.43 383 SER A CA 1
ATOM 3063 C C . SER A 1 382 ? 58.543 -39.619 59.592 1.00 21.61 383 SER A C 1
ATOM 3064 O O . SER A 1 382 ? 58.957 -40.712 59.197 1.00 23.60 383 SER A O 1
ATOM 3067 N N . GLY A 1 383 ? 59.016 -38.963 60.660 1.00 22.18 384 GLY A N 1
ATOM 3068 C CA . GLY A 1 383 ? 60.228 -39.330 61.490 1.00 25.71 384 GLY A CA 1
ATOM 3069 C C . GLY A 1 383 ? 61.520 -39.371 60.713 1.00 31.65 384 GLY A C 1
ATOM 3070 O O . GLY A 1 383 ? 62.512 -39.957 61.217 1.00 46.43 384 GLY A O 1
ATOM 3071 N N A GLU A 1 384 ? 61.496 -38.802 59.493 0.50 30.95 385 GLU A N 1
ATOM 3072 N N B GLU A 1 384 ? 61.580 -38.758 59.529 0.50 31.22 385 GLU A N 1
ATOM 3073 C CA A GLU A 1 384 ? 62.663 -38.668 58.610 0.50 31.43 385 GLU A CA 1
ATOM 3074 C CA B GLU A 1 384 ? 62.735 -38.975 58.649 0.50 29.09 385 GLU A CA 1
ATOM 3075 C C A GLU A 1 384 ? 63.269 -37.284 58.836 0.50 34.44 385 GLU A C 1
ATOM 3076 C C B GLU A 1 384 ? 63.868 -38.028 59.035 0.50 29.53 385 GLU A C 1
ATOM 3077 O O A GLU A 1 384 ? 63.263 -36.420 57.936 0.50 39.89 385 GLU A O 1
ATOM 3078 O O B GLU A 1 384 ? 65.029 -38.338 58.861 0.50 33.95 385 GLU A O 1
ATOM 3085 N N A GLY A 1 385 ? 63.708 -37.059 60.078 0.50 27.39 386 GLY A N 1
ATOM 3086 N N B GLY A 1 385 ? 63.472 -36.891 59.597 0.50 31.31 386 GLY A N 1
ATOM 3087 C CA A GLY A 1 385 ? 64.440 -35.877 60.431 0.50 29.99 386 GLY A CA 1
ATOM 3088 C CA B GLY A 1 385 ? 64.345 -35.854 60.076 0.50 28.30 386 GLY A CA 1
ATOM 3089 C C A GLY A 1 385 ? 63.528 -34.679 60.622 0.50 25.62 386 GLY A C 1
ATOM 3090 C C B GLY A 1 385 ? 63.520 -34.675 60.567 0.50 25.65 386 GLY A C 1
ATOM 3091 O O A GLY A 1 385 ? 62.309 -34.824 60.780 0.50 23.21 386 GLY A O 1
ATOM 3092 O O B GLY A 1 385 ? 62.341 -34.836 60.903 0.50 24.76 386 GLY A O 1
ATOM 3093 N N . VAL A 1 386 ? 64.143 -33.495 60.600 1.00 23.87 387 VAL A N 1
ATOM 3094 C CA . VAL A 1 386 ? 63.437 -32.267 60.837 1.00 24.31 387 VAL A CA 1
ATOM 3095 C C . VAL A 1 386 ? 62.640 -31.914 59.577 1.00 25.63 387 VAL A C 1
ATOM 3096 O O . VAL A 1 386 ? 63.176 -31.870 58.486 1.00 28.19 387 VAL A O 1
ATOM 3100 N N . GLN A 1 387 ? 61.355 -31.653 59.749 1.00 20.47 388 GLN A N 1
ATOM 3101 C CA . GLN A 1 387 ? 60.479 -31.355 58.607 1.00 18.42 388 GLN A CA 1
ATOM 3102 C C . GLN A 1 387 ? 60.029 -29.891 58.706 1.00 17.10 388 GLN A C 1
ATOM 3103 O O . GLN A 1 387 ? 59.856 -29.396 59.784 1.00 19.88 388 GLN A O 1
ATOM 3109 N N . GLU A 1 388 ? 59.868 -29.226 57.554 1.00 18.49 389 GLU A N 1
ATOM 3110 C CA A GLU A 1 388 ? 59.317 -27.871 57.488 0.30 18.27 389 GLU A CA 1
ATOM 3111 C CA B GLU A 1 388 ? 59.302 -27.904 57.507 0.70 18.20 389 GLU A CA 1
ATOM 3112 C C . GLU A 1 388 ? 58.004 -27.953 56.700 1.00 18.49 389 GLU A C 1
ATOM 3113 O O . GLU A 1 388 ? 57.946 -28.597 55.642 1.00 21.37 389 GLU A O 1
ATOM 3124 N N . TRP A 1 389 ? 56.977 -27.266 57.206 1.00 15.90 390 TRP A N 1
ATOM 3125 C CA . TRP A 1 389 ? 55.664 -27.294 56.551 1.00 13.76 390 TRP A CA 1
ATOM 3126 C C . TRP A 1 389 ? 54.962 -25.964 56.746 1.00 13.76 390 TRP A C 1
ATOM 3127 O O . TRP A 1 389 ? 54.989 -25.367 57.819 1.00 14.74 390 TRP A O 1
ATOM 3138 N N . GLU A 1 390 ? 54.233 -25.623 55.684 1.00 13.77 391 GLU A N 1
ATOM 3139 C CA . GLU A 1 390 ? 53.179 -24.629 55.688 1.00 12.48 391 GLU A CA 1
ATOM 3140 C C . GLU A 1 390 ? 52.052 -25.215 54.848 1.00 13.53 391 GLU A C 1
ATOM 3141 O O . GLU A 1 390 ? 52.333 -25.937 53.872 1.00 13.69 391 GLU A O 1
ATOM 3147 N N . PRO A 1 391 ? 50.779 -24.913 55.162 1.00 12.11 392 PRO A N 1
ATOM 3148 C CA . PRO A 1 391 ? 49.692 -25.360 54.295 1.00 13.25 392 PRO A CA 1
ATOM 3149 C C . PRO A 1 391 ? 49.767 -24.653 52.946 1.00 13.04 392 PRO A C 1
ATOM 3150 O O . PRO A 1 391 ? 50.379 -23.563 52.830 1.00 13.76 392 PRO A O 1
ATOM 3154 N N . SER A 1 392 ? 49.061 -25.209 51.969 1.00 12.16 393 SER A N 1
ATOM 3155 C CA . SER A 1 392 ? 49.123 -24.736 50.588 1.00 12.08 393 SER A CA 1
ATOM 3156 C C . SER A 1 392 ? 47.864 -24.030 50.112 1.00 12.20 393 SER A C 1
ATOM 3157 O O . SER A 1 392 ? 47.968 -23.007 49.403 1.00 13.12 393 SER A O 1
ATOM 3160 N N . PHE A 1 393 ? 46.686 -24.503 50.490 1.00 10.94 394 PHE A N 1
ATOM 3161 C CA . PHE A 1 393 ? 45.442 -23.989 49.859 1.00 10.44 394 PHE A CA 1
ATOM 3162 C C . PHE A 1 393 ? 44.373 -23.629 50.892 1.00 10.32 394 PHE A C 1
ATOM 3163 O O . PHE A 1 393 ? 43.152 -23.673 50.593 1.00 12.60 394 PHE A O 1
ATOM 3171 N N . THR A 1 394 ? 44.818 -23.219 52.078 1.00 10.56 395 THR A N 1
ATOM 3172 C CA . THR A 1 394 ? 43.894 -22.749 53.107 1.00 10.78 395 THR A CA 1
ATOM 3173 C C . THR A 1 394 ? 44.427 -21.424 53.656 1.00 11.38 395 THR A C 1
ATOM 3174 O O . THR A 1 394 ? 45.575 -21.074 53.448 1.00 13.14 395 THR A O 1
ATOM 3178 N N . TYR A 1 395 ? 43.603 -20.755 54.476 1.00 10.57 396 TYR A N 1
ATOM 3179 C CA . TYR A 1 395 ? 44.135 -19.681 55.299 1.00 10.84 396 TYR A CA 1
ATOM 3180 C C . TYR A 1 395 ? 43.225 -19.533 56.511 1.00 11.60 396 TYR A C 1
ATOM 3181 O O . TYR A 1 395 ? 42.076 -19.968 56.457 1.00 10.72 396 TYR A O 1
ATOM 3190 N N . HIS A 1 396 ? 43.747 -18.887 57.558 1.00 11.42 397 HIS A N 1
ATOM 3191 C CA . HIS A 1 396 ? 43.006 -18.740 58.801 1.00 11.29 397 HIS A CA 1
ATOM 3192 C C . HIS A 1 396 ? 43.157 -17.310 59.332 1.00 11.36 397 HIS A C 1
ATOM 3193 O O . HIS A 1 396 ? 44.158 -16.666 59.081 1.00 12.59 397 HIS A O 1
ATOM 3200 N N . GLY A 1 397 ? 42.189 -16.921 60.147 1.00 10.80 398 GLY A N 1
ATOM 3201 C CA . GLY A 1 397 ? 42.238 -15.656 60.872 1.00 12.41 398 GLY A CA 1
ATOM 3202 C C . GLY A 1 397 ? 42.322 -15.984 62.356 1.00 13.26 398 GLY A C 1
ATOM 3203 O O . GLY A 1 397 ? 41.441 -16.631 62.868 1.00 13.37 398 GLY A O 1
ATOM 3204 N N . PHE A 1 398 ? 43.416 -15.602 63.035 1.00 12.21 399 PHE A N 1
ATOM 3205 C CA . PHE A 1 398 ? 43.668 -16.105 64.377 1.00 12.92 399 PHE A CA 1
ATOM 3206 C C . PHE A 1 398 ? 44.724 -15.298 65.129 1.00 13.65 399 PHE A C 1
ATOM 3207 O O . PHE A 1 398 ? 45.620 -14.717 64.523 1.00 13.18 399 PHE A O 1
ATOM 3215 N N . ARG A 1 399 ? 44.634 -15.369 66.473 1.00 15.08 400 ARG A N 1
ATOM 3216 C CA . ARG A 1 399 ? 45.710 -14.978 67.375 1.00 14.27 400 ARG A CA 1
ATOM 3217 C C . ARG A 1 399 ? 46.242 -16.196 68.173 1.00 13.70 400 ARG A C 1
ATOM 3218 O O . ARG A 1 399 ? 47.413 -16.234 68.529 1.00 15.35 400 ARG A O 1
ATOM 3226 N N . TYR A 1 400 ? 45.341 -17.155 68.439 1.00 14.50 401 TYR A N 1
ATOM 3227 C CA . TYR A 1 400 ? 45.628 -18.322 69.268 1.00 16.11 401 TYR A CA 1
ATOM 3228 C C . TYR A 1 400 ? 45.561 -19.606 68.442 1.00 15.63 401 TYR A C 1
ATOM 3229 O O . TYR A 1 400 ? 44.757 -19.735 67.538 1.00 14.85 401 TYR A O 1
ATOM 3238 N N . VAL A 1 401 ? 46.360 -20.581 68.866 1.00 15.97 402 VAL A N 1
ATOM 3239 C CA . VAL A 1 401 ? 46.329 -21.907 68.255 1.00 15.60 402 VAL A CA 1
ATOM 3240 C C . VAL A 1 401 ? 46.426 -22.947 69.369 1.00 15.33 402 VAL A C 1
ATOM 3241 O O . VAL A 1 401 ? 47.414 -22.976 70.093 1.00 18.22 402 VAL A O 1
ATOM 3245 N N . GLN A 1 402 ? 45.419 -23.816 69.454 1.00 14.86 403 GLN A N 1
ATOM 3246 C CA . GLN A 1 402 ? 45.528 -25.006 70.308 1.00 17.52 403 GLN A CA 1
ATOM 3247 C C . GLN A 1 402 ? 46.279 -26.078 69.520 1.00 18.31 403 GLN A C 1
ATOM 3248 O O . GLN A 1 402 ? 45.911 -26.373 68.373 1.00 16.99 403 GLN A O 1
ATOM 3254 N N . VAL A 1 403 ? 47.305 -26.653 70.156 1.00 17.14 404 VAL A N 1
ATOM 3255 C CA . VAL A 1 403 ? 48.177 -27.613 69.492 1.00 17.99 404 VAL A CA 1
ATOM 3256 C C . VAL A 1 403 ? 48.089 -28.939 70.227 1.00 20.45 404 VAL A C 1
ATOM 3257 O O . VAL A 1 403 ? 48.353 -28.951 71.441 1.00 20.71 404 VAL A O 1
ATOM 3261 N N . ASP A 1 404 ? 47.680 -29.998 69.508 1.00 17.21 405 ASP A N 1
ATOM 3262 C CA . ASP A 1 404 ? 47.618 -31.354 70.084 1.00 18.99 405 ASP A CA 1
ATOM 3263 C C . ASP A 1 404 ? 48.551 -32.260 69.300 1.00 20.20 405 ASP A C 1
ATOM 3264 O O . ASP A 1 404 ? 48.621 -32.189 68.070 1.00 22.03 405 ASP A O 1
ATOM 3269 N N . GLY A 1 405 ? 49.220 -33.168 70.014 1.00 21.08 406 GLY A N 1
ATOM 3270 C CA . GLY A 1 405 ? 50.077 -34.148 69.361 1.00 22.13 406 GLY A CA 1
ATOM 3271 C C . GLY A 1 405 ? 51.468 -33.644 69.030 1.00 21.51 406 GLY A C 1
ATOM 3272 O O . GLY A 1 405 ? 52.205 -34.310 68.305 1.00 22.59 406 GLY A O 1
ATOM 3273 N N . TRP A 1 406 ? 51.838 -32.439 69.492 1.00 22.58 407 TRP A N 1
ATOM 3274 C CA . TRP A 1 406 ? 53.184 -31.926 69.236 1.00 19.91 407 TRP A CA 1
ATOM 3275 C C . TRP A 1 406 ? 54.213 -32.867 69.847 1.00 22.67 407 TRP A C 1
ATOM 3276 O O . TRP A 1 406 ? 54.061 -33.280 70.994 1.00 25.99 407 TRP A O 1
ATOM 3287 N N . PRO A 1 407 ? 55.263 -33.264 69.099 1.00 23.03 408 PRO A N 1
ATOM 3288 C CA . PRO A 1 407 ? 56.189 -34.281 69.583 1.00 26.07 408 PRO A CA 1
ATOM 3289 C C . PRO A 1 407 ? 57.151 -33.768 70.662 1.00 27.99 408 PRO A C 1
ATOM 3290 O O . PRO A 1 407 ? 57.659 -32.644 70.604 1.00 30.10 408 PRO A O 1
ATOM 3294 N N . ALA A 1 408 ? 57.370 -34.626 71.651 1.00 35.15 409 ALA A N 1
ATOM 3295 C CA . ALA A 1 408 ? 58.345 -34.402 72.706 1.00 40.98 409 ALA A CA 1
ATOM 3296 C C . ALA A 1 408 ? 59.747 -34.151 72.118 1.00 34.41 409 ALA A C 1
ATOM 3297 O O . ALA A 1 408 ? 60.548 -33.418 72.711 1.00 37.18 409 ALA A O 1
ATOM 3299 N N . ASP A 1 409 ? 60.036 -34.744 70.946 1.00 35.81 410 ASP A N 1
ATOM 3300 C CA . ASP A 1 409 ? 61.365 -34.652 70.303 1.00 37.66 410 ASP A CA 1
ATOM 3301 C C . ASP A 1 409 ? 61.756 -33.198 69.984 1.00 34.44 410 ASP A C 1
ATOM 3302 O O . ASP A 1 409 ? 62.942 -32.906 69.907 1.00 36.82 410 ASP A O 1
ATOM 3307 N N . THR A 1 410 ? 60.780 -32.308 69.739 1.00 34.04 411 THR A N 1
ATOM 3308 C CA . THR A 1 410 ? 61.055 -30.923 69.376 1.00 31.72 411 THR A CA 1
ATOM 3309 C C . THR A 1 410 ? 60.426 -29.977 70.404 1.00 32.04 411 THR A C 1
ATOM 3310 O O . THR A 1 410 ? 59.234 -30.059 70.719 1.00 33.19 411 THR A O 1
ATOM 3314 N N . PRO A 1 411 ? 61.182 -29.015 70.968 1.00 32.00 412 PRO A N 1
ATOM 3315 C CA . PRO A 1 411 ? 60.581 -28.000 71.836 1.00 32.33 412 PRO A CA 1
ATOM 3316 C C . PRO A 1 411 ? 59.643 -27.078 71.039 1.00 31.80 412 PRO A C 1
ATOM 3317 O O . PRO A 1 411 ? 59.945 -26.705 69.935 1.00 30.13 412 PRO A O 1
ATOM 3321 N N . LEU A 1 412 ? 58.484 -26.773 71.609 1.00 32.88 413 LEU A N 1
ATOM 3322 C CA . LEU A 1 412 ? 57.516 -25.911 70.974 1.00 29.66 413 LEU A CA 1
ATOM 3323 C C . LEU A 1 412 ? 57.788 -24.455 71.363 1.00 29.13 413 LEU A C 1
ATOM 3324 O O . LEU A 1 412 ? 57.480 -24.031 72.476 1.00 34.26 413 LEU A O 1
ATOM 3329 N N . ASP A 1 413 ? 58.395 -23.703 70.440 1.00 29.07 414 ASP A N 1
ATOM 3330 C CA . ASP A 1 413 ? 58.874 -22.344 70.734 1.00 26.87 414 ASP A CA 1
ATOM 3331 C C . ASP A 1 413 ? 59.134 -21.581 69.428 1.00 25.72 414 ASP A C 1
ATOM 3332 O O . ASP A 1 413 ? 58.786 -22.023 68.327 1.00 25.66 414 ASP A O 1
ATOM 3337 N N . GLU A 1 414 ? 59.744 -20.400 69.550 1.00 29.04 415 GLU A N 1
ATOM 3338 C CA . GLU A 1 414 ? 59.894 -19.509 68.410 1.00 30.18 415 GLU A CA 1
ATOM 3339 C C . GLU A 1 414 ? 60.802 -20.107 67.324 1.00 29.82 415 GLU A C 1
ATOM 3340 O O . GLU A 1 414 ? 60.761 -19.653 66.194 1.00 30.94 415 GLU A O 1
ATOM 3346 N N . ASN A 1 415 ? 61.605 -21.133 67.647 1.00 28.43 416 ASN A N 1
ATOM 3347 C CA . ASN A 1 415 ? 62.457 -21.806 66.647 1.00 30.37 416 ASN A CA 1
ATOM 3348 C C . ASN A 1 415 ? 61.718 -22.929 65.898 1.00 25.04 416 ASN A C 1
ATOM 3349 O O . ASN A 1 415 ? 62.215 -23.421 64.883 1.00 30.59 416 ASN A O 1
ATOM 3354 N N . SER A 1 416 ? 60.569 -23.368 66.386 1.00 20.77 417 SER A N 1
ATOM 3355 C CA . SER A 1 416 ? 59.847 -24.477 65.733 1.00 20.02 417 SER A CA 1
ATOM 3356 C C . SER A 1 416 ? 58.478 -24.050 65.176 1.00 20.65 417 SER A C 1
ATOM 3357 O O . SER A 1 416 ? 57.906 -24.801 64.431 1.00 19.61 417 SER A 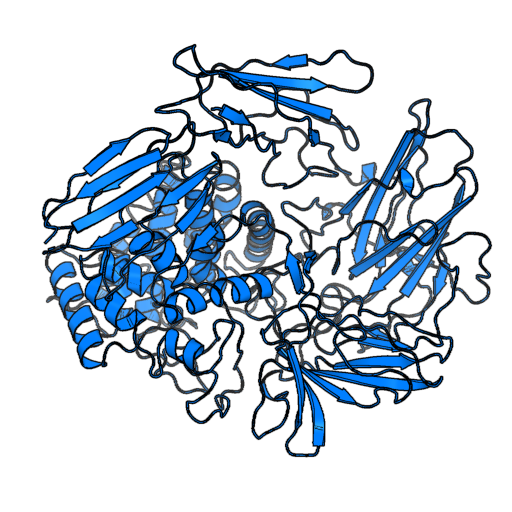O 1
ATOM 3360 N N . VAL A 1 417 ? 57.973 -22.863 65.549 1.00 19.21 418 VAL A N 1
ATOM 3361 C CA . VAL A 1 417 ? 56.686 -22.392 65.019 1.00 18.14 418 VAL A CA 1
ATOM 3362 C C . VAL A 1 417 ? 56.739 -20.869 64.890 1.00 17.56 418 VAL A C 1
ATOM 3363 O O . VAL A 1 417 ? 57.216 -20.176 65.769 1.00 20.96 418 VAL A O 1
ATOM 3367 N N . THR A 1 418 ? 56.187 -20.390 63.767 1.00 16.41 419 THR A N 1
ATOM 3368 C CA A THR A 1 418 ? 55.999 -18.971 63.546 0.50 15.57 419 THR A CA 1
ATOM 3369 C CA B THR A 1 418 ? 56.001 -18.983 63.529 0.50 16.78 419 THR A CA 1
ATOM 3370 C C . THR A 1 418 ? 54.718 -18.786 62.720 1.00 15.02 419 THR A C 1
ATOM 3371 O O . THR A 1 418 ? 54.237 -19.715 62.085 1.00 17.43 419 THR A O 1
ATOM 3378 N N . ALA A 1 419 ? 54.165 -17.571 62.746 1.00 15.85 420 ALA A N 1
ATOM 3379 C CA . ALA A 1 419 ? 53.001 -17.239 61.939 1.00 13.82 420 ALA A CA 1
ATOM 3380 C C . ALA A 1 419 ? 53.480 -16.532 60.673 1.00 13.97 420 ALA A C 1
ATOM 3381 O O . ALA A 1 419 ? 54.414 -15.732 60.707 1.00 15.96 420 ALA A O 1
ATOM 3383 N N . ILE A 1 420 ? 52.765 -16.813 59.588 1.00 13.11 421 ILE A N 1
ATOM 3384 C CA . ILE A 1 420 ? 53.009 -16.203 58.307 1.00 14.22 421 ILE A CA 1
ATOM 3385 C C . ILE A 1 420 ? 51.790 -15.348 58.000 1.00 13.15 421 ILE A C 1
ATOM 3386 O O . ILE A 1 420 ? 50.694 -15.832 57.955 1.00 12.37 421 ILE A O 1
ATOM 3391 N N . VAL A 1 421 ? 52.049 -14.054 57.780 1.00 12.20 422 VAL A N 1
ATOM 3392 C CA . VAL A 1 421 ? 51.049 -13.041 57.475 1.00 11.63 422 VAL A CA 1
ATOM 3393 C C . VAL A 1 421 ? 50.881 -12.978 55.956 1.00 10.81 422 VAL A C 1
ATOM 3394 O O . VAL A 1 421 ? 51.865 -12.759 55.266 1.00 12.64 422 VAL A O 1
ATOM 3398 N N . VAL A 1 422 ? 49.640 -13.241 55.483 1.00 10.30 423 VAL A N 1
ATOM 3399 C CA . VAL A 1 422 ? 49.372 -13.436 54.061 1.00 10.36 423 VAL A CA 1
ATOM 3400 C C . VAL A 1 422 ? 48.257 -12.458 53.659 1.00 10.83 423 VAL A C 1
ATOM 3401 O O . VAL A 1 422 ? 47.218 -12.434 54.288 1.00 11.32 423 VAL A O 1
ATOM 3405 N N . HIS A 1 423 ? 48.495 -11.715 52.563 1.00 9.95 424 HIS A N 1
ATOM 3406 C CA . HIS A 1 423 ? 47.472 -10.846 52.001 1.00 10.51 424 HIS A CA 1
ATOM 3407 C C . HIS A 1 423 ? 47.931 -10.334 50.637 1.00 9.57 424 HIS A C 1
ATOM 3408 O O . HIS A 1 423 ? 49.098 -10.538 50.232 1.00 10.28 424 HIS A O 1
ATOM 3415 N N . SER A 1 424 ? 47.009 -9.617 49.958 1.00 9.80 425 SER A N 1
ATOM 3416 C CA . SER A 1 424 ? 47.370 -8.957 48.709 1.00 10.04 425 SER A CA 1
ATOM 3417 C C . SER A 1 424 ? 48.475 -7.930 48.969 1.00 9.94 425 SER A C 1
ATOM 3418 O O . SER A 1 424 ? 48.327 -7.059 49.839 1.00 11.17 425 SER A O 1
ATOM 3421 N N . ASP A 1 425 ? 49.563 -8.023 48.202 1.00 10.01 426 ASP A N 1
ATOM 3422 C CA . ASP A 1 425 ? 50.820 -7.342 48.561 1.00 10.65 426 ASP A CA 1
ATOM 3423 C C . ASP A 1 425 ? 50.885 -5.933 47.950 1.00 11.01 426 ASP A C 1
ATOM 3424 O O . ASP A 1 425 ? 51.677 -5.656 47.086 1.00 11.84 426 ASP A O 1
ATOM 3429 N N . MET A 1 426 ? 49.980 -5.085 48.426 1.00 10.46 427 MET A N 1
ATOM 3430 C CA . MET A 1 426 ? 49.877 -3.709 47.983 1.00 10.60 427 MET A CA 1
ATOM 3431 C C . MET A 1 426 ? 51.013 -2.878 48.585 1.00 10.13 427 MET A C 1
ATOM 3432 O O . MET A 1 426 ? 51.511 -3.151 49.652 1.00 11.44 427 MET A O 1
ATOM 3437 N N . GLU A 1 427 ? 51.337 -1.771 47.905 1.00 11.62 428 GLU A N 1
ATOM 3438 C CA . GLU A 1 427 ? 52.355 -0.852 48.420 1.00 12.22 428 GLU A CA 1
ATOM 3439 C C . GLU A 1 427 ? 51.757 -0.048 49.584 1.00 10.78 428 GLU A C 1
ATOM 3440 O O . GLU A 1 427 ? 50.696 0.564 49.426 1.00 11.86 428 GLU A O 1
ATOM 3446 N N . ARG A 1 428 ? 52.409 -0.097 50.735 1.00 11.77 429 ARG A N 1
ATOM 3447 C CA . ARG A 1 428 ? 52.020 0.707 51.879 1.00 10.52 429 ARG A CA 1
ATOM 3448 C C . ARG A 1 428 ? 52.245 2.199 51.590 1.00 11.33 429 ARG A C 1
ATOM 3449 O O . ARG A 1 428 ? 53.319 2.594 51.103 1.00 12.73 429 ARG A O 1
ATOM 3457 N N . THR A 1 429 ? 51.210 2.992 51.895 1.00 10.54 430 THR A N 1
ATOM 3458 C CA . THR A 1 429 ? 51.248 4.430 51.612 1.00 10.43 430 THR A CA 1
ATOM 3459 C C . THR A 1 429 ? 50.938 5.298 52.830 1.00 10.30 430 THR A C 1
ATOM 3460 O O . THR A 1 429 ? 51.377 6.472 52.819 1.00 12.74 430 THR A O 1
ATOM 3464 N N . GLY A 1 430 ? 50.151 4.869 53.797 1.00 10.83 431 GLY A N 1
ATOM 3465 C CA . GLY A 1 430 ? 49.634 5.784 54.810 1.00 10.79 431 GLY A CA 1
ATOM 3466 C C . GLY A 1 430 ? 49.939 5.353 56.221 1.00 12.29 431 GLY A C 1
ATOM 3467 O O . GLY A 1 430 ? 49.816 4.156 56.549 1.00 12.74 431 GLY A O 1
ATOM 3468 N N . TYR A 1 431 ? 50.321 6.315 57.064 1.00 12.37 432 TYR A N 1
ATOM 3469 C CA . TYR A 1 431 ? 50.816 6.070 58.406 1.00 13.19 432 TYR A CA 1
ATOM 3470 C C . TYR A 1 431 ? 50.210 7.109 59.347 1.00 11.32 432 TYR A C 1
ATOM 3471 O O . TYR A 1 431 ? 50.076 8.280 58.964 1.00 13.50 432 TYR A O 1
ATOM 3480 N N . PHE A 1 432 ? 49.991 6.716 60.602 1.00 12.93 433 PHE A N 1
ATOM 3481 C CA . PHE A 1 432 ? 49.440 7.618 61.590 1.00 13.11 433 PHE A CA 1
ATOM 3482 C C . PHE A 1 432 ? 49.864 7.179 62.991 1.00 14.94 433 PHE A C 1
ATOM 3483 O O . PHE A 1 432 ? 49.698 5.994 63.349 1.00 14.95 433 PHE A O 1
ATOM 3491 N N . GLU A 1 433 ? 50.295 8.139 63.810 1.00 15.03 434 GLU A N 1
ATOM 3492 C CA . GLU A 1 433 ? 50.439 7.904 65.242 1.00 17.01 434 GLU A CA 1
ATOM 3493 C C . GLU A 1 433 ? 50.202 9.235 65.956 1.00 15.48 434 GLU A C 1
ATOM 3494 O O . GLU A 1 433 ? 50.314 10.305 65.346 1.00 16.55 434 GLU A O 1
ATOM 3500 N N . CYS A 1 434 ? 49.914 9.149 67.256 1.00 16.31 435 CYS A N 1
ATOM 3501 C CA . CYS A 1 434 ? 49.703 10.348 67.999 1.00 16.30 435 CYS A CA 1
ATOM 3502 C C . CYS A 1 434 ? 50.120 10.136 69.444 1.00 18.82 435 CYS A C 1
ATOM 3503 O O . CYS A 1 434 ? 50.553 9.077 69.810 1.00 20.49 435 CYS A O 1
ATOM 3506 N N . SER A 1 435 ? 49.981 11.187 70.261 1.00 18.47 436 SER A N 1
ATOM 3507 C CA . SER A 1 435 ? 50.411 11.156 71.647 1.00 18.21 436 SER A CA 1
ATOM 3508 C C . SER A 1 435 ? 49.552 10.247 72.532 1.00 18.62 436 SER A C 1
ATOM 3509 O O . SER A 1 435 ? 49.997 9.888 73.618 1.00 21.57 436 SER A O 1
ATOM 3512 N N . ASN A 1 436 ? 48.318 9.941 72.114 1.00 17.55 437 ASN A N 1
ATOM 3513 C CA . ASN A 1 436 ? 47.424 9.074 72.853 1.00 16.64 437 ASN A CA 1
ATOM 3514 C C . ASN A 1 436 ? 47.691 7.638 72.422 1.00 17.30 437 ASN A C 1
ATOM 3515 O O . ASN A 1 436 ? 47.396 7.246 71.287 1.00 17.60 437 ASN A O 1
ATOM 3520 N N . PRO A 1 437 ? 48.266 6.809 73.308 1.00 18.73 438 PRO A N 1
ATOM 3521 C CA . PRO A 1 437 ? 48.648 5.454 72.925 1.00 17.09 438 PRO A CA 1
ATOM 3522 C C . PRO A 1 437 ? 47.468 4.562 72.531 1.00 16.62 438 PRO A C 1
ATOM 3523 O O . PRO A 1 437 ? 47.659 3.647 71.726 1.00 18.36 438 PRO A O 1
ATOM 3527 N N . LEU A 1 438 ? 46.284 4.806 73.104 1.00 15.77 439 LEU A N 1
ATOM 3528 C CA . LEU A 1 438 ? 45.113 4.014 72.715 1.00 15.74 439 LEU A CA 1
ATOM 3529 C C . LEU A 1 438 ? 44.697 4.359 71.276 1.00 15.14 439 LEU A C 1
ATOM 3530 O O . LEU A 1 438 ? 44.273 3.477 70.545 1.00 15.73 439 LEU A O 1
ATOM 3535 N N . ILE A 1 439 ? 44.691 5.644 70.901 1.00 15.50 440 ILE A N 1
ATOM 3536 C CA . ILE A 1 439 ? 44.284 6.045 69.541 1.00 14.39 440 ILE A CA 1
ATOM 3537 C C . ILE A 1 439 ? 45.369 5.582 68.556 1.00 14.40 440 ILE A C 1
ATOM 3538 O O . ILE A 1 439 ? 45.061 5.120 67.434 1.00 15.75 440 ILE A O 1
ATOM 3543 N N . SER A 1 440 ? 46.643 5.658 68.954 1.00 15.77 441 SER A N 1
ATOM 3544 C CA . SER A 1 440 ? 47.699 5.089 68.084 1.00 15.26 441 SER A CA 1
ATOM 3545 C C . SER A 1 440 ? 47.470 3.579 67.872 1.00 15.35 441 SER A C 1
ATOM 3546 O O . SER A 1 440 ? 47.620 3.090 66.740 1.00 15.98 441 SER A O 1
ATOM 3549 N N . LYS A 1 441 ? 47.104 2.859 68.943 1.00 14.29 442 LYS A N 1
ATOM 3550 C CA . LYS A 1 441 ? 46.843 1.433 68.802 1.00 14.43 442 LYS A CA 1
ATOM 3551 C C . LYS A 1 441 ? 45.606 1.189 67.932 1.00 14.82 442 LYS A C 1
ATOM 3552 O O . LYS A 1 441 ? 45.581 0.221 67.155 1.00 15.19 442 LYS A O 1
ATOM 3558 N N . LEU A 1 442 ? 44.566 2.009 68.087 1.00 13.84 443 LEU A N 1
ATOM 3559 C CA . LEU A 1 442 ? 43.383 1.912 67.207 1.00 13.18 443 LEU A CA 1
ATOM 3560 C C . LEU A 1 442 ? 43.805 1.925 65.731 1.00 12.28 443 LEU A C 1
ATOM 3561 O O . LEU A 1 442 ? 43.343 1.091 64.948 1.00 13.87 443 LEU A O 1
ATOM 3566 N N . HIS A 1 443 ? 44.680 2.848 65.341 1.00 13.48 444 HIS A N 1
ATOM 3567 C CA . HIS A 1 443 ? 45.123 2.911 63.960 1.00 12.26 444 HIS A CA 1
ATOM 3568 C C . HIS A 1 443 ? 45.863 1.614 63.565 1.00 12.37 444 HIS A C 1
ATOM 3569 O O . HIS A 1 443 ? 45.661 1.100 62.482 1.00 12.95 444 HIS A O 1
ATOM 3576 N N . GLU A 1 444 ? 46.749 1.116 64.436 1.00 13.27 445 GLU A N 1
ATOM 3577 C CA A GLU A 1 444 ? 47.438 -0.143 64.168 0.50 12.66 445 GLU A CA 1
ATOM 3578 C CA B GLU A 1 444 ? 47.445 -0.171 64.195 0.50 13.03 445 GLU A CA 1
ATOM 3579 C C . GLU A 1 444 ? 46.408 -1.271 63.949 1.00 12.34 445 GLU A C 1
ATOM 3580 O O . GLU A 1 444 ? 46.567 -2.124 63.040 1.00 13.72 445 GLU A O 1
ATOM 3591 N N . ASN A 1 445 ? 45.349 -1.266 64.754 1.00 12.22 446 ASN A N 1
ATOM 3592 C CA . ASN A 1 445 ? 44.316 -2.298 64.658 1.00 12.66 446 ASN A CA 1
ATOM 3593 C C . ASN A 1 445 ? 43.549 -2.195 63.336 1.00 12.67 446 ASN A C 1
ATOM 3594 O O . ASN A 1 445 ? 43.212 -3.238 62.739 1.00 13.15 446 ASN A O 1
ATOM 3599 N N . ILE A 1 446 ? 43.309 -0.967 62.865 1.00 12.13 447 ILE A N 1
ATOM 3600 C CA . ILE A 1 446 ? 42.672 -0.747 61.573 1.00 11.38 447 ILE A CA 1
ATOM 3601 C C . ILE A 1 446 ? 43.557 -1.263 60.441 1.00 11.41 447 ILE A C 1
ATOM 3602 O O . ILE A 1 446 ? 43.125 -1.990 59.509 1.00 12.21 447 ILE A O 1
ATOM 3607 N N . LEU A 1 447 ? 44.828 -0.953 60.551 1.00 12.19 448 LEU A N 1
ATOM 3608 C CA . LEU A 1 447 ? 45.836 -1.447 59.594 1.00 11.47 448 LEU A CA 1
ATOM 3609 C C . LEU A 1 447 ? 45.799 -2.990 59.526 1.00 11.95 448 LEU A C 1
ATOM 3610 O O . LEU A 1 447 ? 45.801 -3.569 58.406 1.00 12.02 448 LEU A O 1
ATOM 3615 N N . TRP A 1 448 ? 45.792 -3.633 60.690 1.00 11.00 449 TRP A N 1
ATOM 3616 C CA . TRP A 1 448 ? 45.749 -5.075 60.703 1.00 11.00 449 TRP A CA 1
ATOM 3617 C C . TRP A 1 448 ? 44.420 -5.637 60.174 1.00 11.55 449 TRP A C 1
ATOM 3618 O O . TRP A 1 448 ? 44.445 -6.737 59.563 1.00 12.11 449 TRP A O 1
ATOM 3629 N N . SER A 1 449 ? 43.282 -4.977 60.436 1.00 10.96 450 SER A N 1
ATOM 3630 C CA . SER A 1 449 ? 42.029 -5.423 59.853 1.00 10.56 450 SER A CA 1
ATOM 3631 C C . SER A 1 449 ? 42.032 -5.276 58.320 1.00 11.14 450 SER A C 1
ATOM 3632 O O . SER A 1 449 ? 41.429 -6.094 57.584 1.00 12.32 450 SER A O 1
ATOM 3635 N N . MET A 1 450 ? 42.665 -4.218 57.810 1.00 11.09 451 MET A N 1
ATOM 3636 C CA . MET A 1 450 ? 42.808 -4.067 56.388 1.00 10.23 451 MET A CA 1
ATOM 3637 C C . MET A 1 450 ? 43.671 -5.213 55.814 1.00 11.05 451 MET A C 1
ATOM 3638 O O . MET A 1 450 ? 43.301 -5.819 54.781 1.00 11.63 451 MET A O 1
ATOM 3643 N N . ARG A 1 451 ? 44.824 -5.429 56.434 1.00 11.45 452 ARG A N 1
ATOM 3644 C CA . ARG A 1 451 ? 45.687 -6.524 55.981 1.00 11.33 452 ARG A CA 1
ATOM 3645 C C . ARG A 1 451 ? 44.941 -7.868 55.965 1.00 11.85 452 ARG A C 1
ATOM 3646 O O . ARG A 1 451 ? 45.099 -8.662 55.025 1.00 12.87 452 ARG A O 1
ATOM 3654 N N . GLY A 1 452 ? 44.087 -8.114 56.958 1.00 10.32 453 GLY A N 1
ATOM 3655 C CA . GLY A 1 452 ? 43.472 -9.385 57.031 1.00 11.28 453 GLY A CA 1
ATOM 3656 C C . GLY A 1 452 ? 42.419 -9.622 55.945 1.00 11.42 453 GLY A C 1
ATOM 3657 O O . GLY A 1 452 ? 42.105 -10.776 55.603 1.00 12.71 453 GLY A O 1
ATOM 3658 N N . ASN A 1 453 ? 41.835 -8.528 55.455 1.00 10.45 454 ASN A N 1
ATOM 3659 C CA . ASN A 1 453 ? 40.668 -8.547 54.614 1.00 10.63 454 ASN A CA 1
ATOM 3660 C C . ASN A 1 453 ? 40.901 -7.996 53.197 1.00 10.68 454 ASN A C 1
ATOM 3661 O O . ASN A 1 453 ? 39.935 -7.918 52.413 1.00 12.60 454 ASN A O 1
ATOM 3666 N N . PHE A 1 454 ? 42.146 -7.710 52.821 1.00 9.88 455 PHE A N 1
ATOM 3667 C CA . PHE A 1 454 ? 42.485 -7.436 51.420 1.00 9.83 455 PHE A CA 1
ATOM 3668 C C . PHE A 1 454 ? 43.241 -8.667 50.930 1.00 10.34 455 PHE A C 1
ATOM 3669 O O . PHE A 1 454 ? 44.454 -8.720 50.962 1.00 11.00 455 PHE A O 1
ATOM 3677 N N . PHE A 1 455 ? 42.455 -9.713 50.663 1.00 10.34 456 PHE A N 1
ATOM 3678 C CA . PHE A 1 455 ? 43.007 -11.067 50.389 1.00 10.41 456 PHE A CA 1
ATOM 3679 C C . PHE A 1 455 ? 42.414 -11.530 49.063 1.00 10.36 456 PHE A C 1
ATOM 3680 O O . PHE A 1 455 ? 41.413 -12.270 49.096 1.00 13.22 456 PHE A O 1
ATOM 3688 N N . SER A 1 456 ? 42.957 -11.020 47.946 1.00 10.18 457 SER A N 1
ATOM 3689 C CA . SER A 1 456 ? 42.489 -11.196 46.518 1.00 10.92 457 SER A CA 1
ATOM 3690 C C . SER A 1 456 ? 41.280 -10.267 46.246 1.00 10.45 457 SER A C 1
ATOM 3691 O O . SER A 1 456 ? 41.286 -9.565 45.253 1.00 11.86 457 SER A O 1
ATOM 3694 N N . ILE A 1 457 ? 40.263 -10.348 47.118 1.00 10.65 458 ILE A N 1
ATOM 3695 C CA . ILE A 1 457 ? 39.040 -9.530 47.096 1.00 10.94 458 ILE A CA 1
ATOM 3696 C C . ILE A 1 457 ? 38.918 -8.858 48.474 1.00 10.12 458 ILE A C 1
ATOM 3697 O O . ILE A 1 457 ? 39.541 -9.305 49.441 1.00 9.81 458 ILE A O 1
ATOM 3702 N N . PRO A 1 458 ? 38.143 -7.763 48.607 1.00 11.05 459 PRO A N 1
ATOM 3703 C CA . PRO A 1 458 ? 37.919 -7.137 49.896 1.00 11.24 459 PRO A CA 1
ATOM 3704 C C . PRO A 1 458 ? 36.847 -7.911 50.657 1.00 10.77 459 PRO A C 1
ATOM 3705 O O . PRO A 1 458 ? 35.659 -7.822 50.340 1.00 11.57 459 PRO A O 1
ATOM 3709 N N . THR A 1 459 ? 37.307 -8.650 51.642 1.00 11.23 460 THR A N 1
ATOM 3710 C CA . THR A 1 459 ? 36.439 -9.565 52.379 1.00 10.67 460 THR A CA 1
ATOM 3711 C C . THR A 1 459 ? 35.815 -8.894 53.607 1.00 11.55 460 THR A C 1
ATOM 3712 O O . THR A 1 459 ? 36.383 -7.963 54.172 1.00 11.28 460 THR A O 1
ATOM 3716 N N . ASP A 1 460 ? 34.619 -9.359 53.991 1.00 10.81 461 ASP A N 1
ATOM 3717 C CA . ASP A 1 460 ? 34.033 -8.961 55.227 1.00 10.55 461 ASP A CA 1
ATOM 3718 C C . ASP A 1 460 ? 34.862 -9.416 56.431 1.00 10.44 461 ASP A C 1
ATOM 3719 O O . ASP A 1 460 ? 35.051 -8.689 57.399 1.00 11.74 461 ASP A O 1
ATOM 3724 N N . CYS A 1 461 ? 35.302 -10.686 56.386 1.00 10.22 462 CYS A N 1
ATOM 3725 C CA . CYS A 1 461 ? 36.088 -11.245 57.471 1.00 12.02 462 CYS A CA 1
ATOM 3726 C C . CYS A 1 461 ? 36.951 -12.390 56.940 1.00 11.19 462 CYS A C 1
ATOM 3727 O O . CYS A 1 461 ? 36.745 -12.825 55.825 1.00 12.10 462 CYS A O 1
ATOM 3730 N N . PRO A 1 462 ? 37.996 -12.782 57.679 1.00 11.09 463 PRO A N 1
ATOM 3731 C CA . PRO A 1 462 ? 38.943 -13.786 57.214 1.00 11.20 463 PRO A CA 1
ATOM 3732 C C . PRO A 1 462 ? 38.925 -15.120 57.950 1.00 11.02 463 PRO A C 1
ATOM 3733 O O . PRO A 1 462 ? 39.743 -15.942 57.608 1.00 12.64 463 PRO A O 1
ATOM 3737 N N . GLN A 1 463 ? 38.008 -15.316 58.885 1.00 11.37 464 GLN A N 1
ATOM 3738 C CA . GLN A 1 463 ? 38.142 -16.462 59.825 1.00 11.57 464 GLN A CA 1
ATOM 3739 C C . GLN A 1 463 ? 37.008 -17.476 59.716 1.00 11.36 464 GLN A C 1
ATOM 3740 O O . GLN A 1 463 ? 37.314 -18.677 59.722 1.00 12.70 464 GLN A O 1
ATOM 3746 N N . ARG A 1 464 ? 35.761 -17.055 59.656 1.00 11.85 465 ARG A N 1
ATOM 3747 C CA . ARG A 1 464 ? 34.627 -17.947 59.685 1.00 11.84 465 ARG A CA 1
ATOM 3748 C C . ARG A 1 464 ? 34.300 -18.431 58.265 1.00 11.72 465 ARG A C 1
ATOM 3749 O O . ARG A 1 464 ? 35.063 -18.255 57.326 1.00 11.31 465 ARG A O 1
ATOM 3757 N N . ASP A 1 465 ? 33.152 -19.105 58.162 1.00 11.52 466 ASP A N 1
ATOM 3758 C CA . ASP A 1 465 ? 32.643 -19.672 56.914 1.00 11.59 466 ASP A CA 1
ATOM 3759 C C . ASP A 1 465 ? 31.964 -18.604 56.068 1.00 11.87 466 ASP A C 1
ATOM 3760 O O . ASP A 1 465 ? 30.828 -18.703 55.754 1.00 11.70 466 ASP A O 1
ATOM 3765 N N . GLU A 1 466 ? 32.722 -17.569 55.756 1.00 10.54 467 GLU A N 1
ATOM 3766 C CA . GLU A 1 466 ? 32.201 -16.432 54.968 1.00 11.29 467 GLU A CA 1
ATOM 3767 C C . GLU A 1 466 ? 33.349 -15.947 54.085 1.00 10.57 467 GLU A C 1
ATOM 3768 O O . GLU A 1 466 ? 33.640 -16.560 53.106 1.00 11.15 467 GLU A O 1
ATOM 3774 N N . ARG A 1 467 ? 33.955 -14.793 54.409 1.00 9.51 468 ARG A N 1
ATOM 3775 C CA . ARG A 1 467 ? 35.127 -14.281 53.657 1.00 11.07 468 ARG A CA 1
ATOM 3776 C C . ARG A 1 467 ? 34.676 -13.956 52.236 1.00 9.61 468 ARG A C 1
ATOM 3777 O O . ARG A 1 467 ? 35.330 -14.315 51.273 1.00 10.61 468 ARG A O 1
ATOM 3785 N N . LEU A 1 468 ? 33.561 -13.209 52.127 1.00 10.23 469 LEU A N 1
ATOM 3786 C CA . LEU A 1 468 ? 32.975 -12.887 50.838 1.00 9.84 469 LEU A CA 1
ATOM 3787 C C . LEU A 1 468 ? 33.179 -11.395 50.550 1.00 8.86 469 LEU A C 1
ATOM 3788 O O . LEU A 1 468 ? 33.409 -10.571 51.489 1.00 10.91 469 LEU A O 1
ATOM 3793 N N . GLY A 1 469 ? 33.062 -11.064 49.267 1.00 8.89 470 GLY A N 1
ATOM 3794 C CA . GLY A 1 469 ? 33.279 -9.662 48.855 1.00 10.17 470 GLY A CA 1
ATOM 3795 C C . GLY A 1 469 ? 32.078 -8.763 49.104 1.00 10.27 470 GLY A C 1
ATOM 3796 O O . GLY A 1 469 ? 31.418 -8.322 48.162 1.00 10.04 470 GLY A O 1
ATOM 3797 N N . TRP A 1 470 ? 31.748 -8.600 50.388 1.00 10.85 471 TRP A N 1
ATOM 3798 C CA . TRP A 1 470 ? 30.559 -7.828 50.771 1.00 10.11 471 TRP A CA 1
ATOM 3799 C C . TRP A 1 470 ? 30.664 -6.351 50.330 1.00 9.54 471 TRP A C 1
ATOM 3800 O O . TRP A 1 470 ? 31.606 -5.619 50.656 1.00 10.83 471 TRP A O 1
ATOM 3811 N N . THR A 1 471 ? 29.674 -5.953 49.545 1.00 9.63 472 THR A N 1
ATOM 3812 C CA . THR A 1 471 ? 29.686 -4.652 48.864 1.00 9.27 472 THR A CA 1
ATOM 3813 C C . THR A 1 471 ? 29.578 -3.465 49.829 1.00 10.05 472 THR A C 1
ATOM 3814 O O . THR A 1 471 ? 30.265 -2.472 49.679 1.00 11.30 472 THR A O 1
ATOM 3818 N N . GLY A 1 472 ? 28.676 -3.546 50.809 1.00 9.79 473 GLY A N 1
ATOM 3819 C CA . GLY A 1 472 ? 28.483 -2.416 51.683 1.00 10.32 473 GLY A CA 1
ATOM 3820 C C . GLY A 1 472 ? 29.729 -2.131 52.508 1.00 9.92 473 GLY A C 1
ATOM 3821 O O . GLY A 1 472 ? 30.095 -0.964 52.751 1.00 11.07 473 GLY A O 1
ATOM 3822 N N . ASP A 1 473 ? 30.429 -3.169 52.976 1.00 10.96 474 ASP A N 1
ATOM 3823 C CA . ASP A 1 473 ? 31.561 -2.998 53.853 1.00 10.73 474 ASP A CA 1
ATOM 3824 C C . ASP A 1 473 ? 32.670 -2.202 53.131 1.00 10.51 474 ASP A C 1
ATOM 3825 O O . ASP A 1 473 ? 33.270 -1.303 53.722 1.00 10.87 474 ASP A O 1
ATOM 3830 N N . ILE A 1 474 ? 32.956 -2.555 51.872 1.00 10.35 475 ILE A N 1
ATOM 3831 C CA . ILE A 1 474 ? 33.999 -1.856 51.146 1.00 10.02 475 ILE A CA 1
ATOM 3832 C C . ILE A 1 474 ? 33.545 -0.445 50.766 1.00 10.55 475 ILE A C 1
ATOM 3833 O O . ILE A 1 474 ? 34.363 0.455 50.713 1.00 10.27 475 ILE A O 1
ATOM 3838 N N . HIS A 1 475 ? 32.254 -0.259 50.535 1.00 9.42 476 HIS A N 1
ATOM 3839 C CA . HIS A 1 475 ? 31.741 1.091 50.316 1.00 9.33 476 HIS A CA 1
ATOM 3840 C C . HIS A 1 475 ? 32.104 1.966 51.527 1.00 10.64 476 HIS A C 1
ATOM 3841 O O . HIS A 1 475 ? 32.641 3.079 51.383 1.00 10.63 476 HIS A O 1
ATOM 3848 N N . ALA A 1 476 ? 31.810 1.493 52.725 1.00 9.39 477 ALA A N 1
ATOM 3849 C CA . ALA A 1 476 ? 32.081 2.248 53.948 1.00 10.30 477 ALA A CA 1
ATOM 3850 C C . ALA A 1 476 ? 33.577 2.469 54.193 1.00 10.07 477 ALA A C 1
ATOM 3851 O O . ALA A 1 476 ? 33.979 3.551 54.642 1.00 11.81 477 ALA A O 1
ATOM 3853 N N . PHE A 1 477 ? 34.403 1.479 53.873 1.00 9.68 478 PHE A N 1
ATOM 3854 C CA . PHE A 1 477 ? 35.819 1.479 54.307 1.00 9.00 478 PHE A CA 1
ATOM 3855 C C . PHE A 1 477 ? 36.780 2.101 53.269 1.00 9.03 478 PHE A C 1
ATOM 3856 O O . PHE A 1 477 ? 37.906 2.412 53.647 1.00 9.38 478 PHE A O 1
ATOM 3864 N N . SER A 1 478 ? 36.408 2.227 51.985 1.00 8.92 479 SER A N 1
ATOM 3865 C CA . SER A 1 478 ? 37.464 2.481 50.969 1.00 10.52 479 SER A CA 1
ATOM 3866 C C . SER A 1 478 ? 38.143 3.873 51.160 1.00 9.05 479 SER A C 1
ATOM 3867 O O . SER A 1 478 ? 39.326 3.981 50.824 1.00 10.85 479 SER A O 1
ATOM 3870 N N . ARG A 1 479 ? 37.458 4.890 51.747 1.00 9.70 480 ARG A N 1
ATOM 3871 C CA . ARG A 1 479 ? 38.109 6.151 51.985 1.00 10.72 480 ARG A CA 1
ATOM 3872 C C . ARG A 1 479 ? 39.324 5.972 52.909 1.00 9.96 480 ARG A C 1
ATOM 3873 O O . ARG A 1 479 ? 40.384 6.596 52.719 1.00 11.29 480 ARG A O 1
ATOM 3881 N N . THR A 1 480 ? 39.168 5.134 53.927 1.00 10.20 481 THR A N 1
ATOM 3882 C CA . THR A 1 480 ? 40.233 4.758 54.826 1.00 10.28 481 THR A CA 1
ATOM 3883 C C . THR A 1 480 ? 41.291 3.891 54.088 1.00 10.42 481 THR A C 1
ATOM 3884 O O . THR A 1 480 ? 42.509 4.127 54.147 1.00 11.21 481 THR A O 1
ATOM 3888 N N . ALA A 1 481 ? 40.807 2.841 53.418 1.00 9.66 482 ALA A N 1
ATOM 3889 C CA . ALA A 1 481 ? 41.686 1.846 52.828 1.00 10.38 482 ALA A CA 1
ATOM 3890 C C . ALA A 1 481 ? 42.671 2.474 51.841 1.00 9.91 482 ALA A C 1
ATOM 3891 O O . ALA A 1 481 ? 43.849 2.153 51.831 1.00 10.68 482 ALA A O 1
ATOM 3893 N N . ASN A 1 482 ? 42.166 3.400 50.985 1.00 9.24 483 ASN A N 1
ATOM 3894 C CA . ASN A 1 482 ? 42.922 3.941 49.909 1.00 9.66 483 ASN A CA 1
ATOM 3895 C C . ASN A 1 482 ? 44.022 4.921 50.380 1.00 11.12 483 ASN A C 1
ATOM 3896 O O . ASN A 1 482 ? 44.907 5.287 49.584 1.00 11.69 483 ASN A O 1
ATOM 3901 N N . PHE A 1 483 ? 43.962 5.317 51.651 1.00 9.94 484 PHE A N 1
ATOM 3902 C CA . PHE A 1 483 ? 45.025 6.082 52.253 1.00 10.41 484 PHE A CA 1
ATOM 3903 C C . PHE A 1 483 ? 46.119 5.147 52.792 1.00 10.00 484 PHE A C 1
ATOM 3904 O O . PHE A 1 483 ? 47.337 5.422 52.688 1.00 10.89 484 PHE A O 1
ATOM 3912 N N . ILE A 1 484 ? 45.708 4.024 53.400 1.00 10.24 485 ILE A N 1
ATOM 3913 C CA . ILE A 1 484 ? 46.699 3.156 54.076 1.00 10.05 485 ILE A CA 1
ATOM 3914 C C . ILE A 1 484 ? 47.579 2.400 53.070 1.00 9.91 485 ILE A C 1
ATOM 3915 O O . ILE A 1 484 ? 48.780 2.284 53.287 1.00 10.35 485 ILE A O 1
ATOM 3920 N N . TYR A 1 485 ? 46.947 1.902 51.989 1.00 10.36 486 TYR A N 1
ATOM 3921 C CA . TYR A 1 485 ? 47.668 1.179 50.950 1.00 10.15 486 TYR A CA 1
ATOM 3922 C C . TYR A 1 485 ? 47.209 1.673 49.582 1.00 10.90 486 TYR A C 1
ATOM 3923 O O . TYR A 1 485 ? 46.106 2.186 49.441 1.00 10.82 486 TYR A O 1
ATOM 3932 N N . ASP A 1 486 ? 48.064 1.480 48.571 1.00 10.17 487 ASP A N 1
ATOM 3933 C CA . ASP A 1 486 ? 47.719 1.728 47.186 1.00 10.97 487 ASP A CA 1
ATOM 3934 C C . ASP A 1 486 ? 46.840 0.569 46.688 1.00 10.18 487 ASP A C 1
ATOM 3935 O O . ASP A 1 486 ? 47.322 -0.513 46.320 1.00 10.66 487 ASP A O 1
ATOM 3940 N N . THR A 1 487 ? 45.523 0.800 46.782 1.00 9.64 488 THR A N 1
ATOM 3941 C CA . THR A 1 487 ? 44.507 -0.182 46.447 1.00 9.13 488 THR A CA 1
ATOM 3942 C C . THR A 1 487 ? 44.023 -0.102 45.005 1.00 9.94 488 THR A C 1
ATOM 3943 O O . THR A 1 487 ? 43.088 -0.827 44.648 1.00 9.82 488 THR A O 1
ATOM 3947 N N . ALA A 1 488 ? 44.636 0.767 44.179 1.00 9.62 489 ALA A N 1
ATOM 3948 C CA . ALA A 1 488 ? 44.030 1.085 42.897 1.00 9.93 489 ALA A CA 1
ATOM 3949 C C . ALA A 1 488 ? 43.863 -0.166 42.001 1.00 9.36 489 ALA A C 1
ATOM 3950 O O . ALA A 1 488 ? 42.758 -0.378 41.461 1.00 10.09 489 ALA A O 1
ATOM 3952 N N . GLY A 1 489 ? 44.952 -0.901 41.785 1.00 9.52 490 GLY A N 1
ATOM 3953 C CA . GLY A 1 489 ? 44.852 -2.092 40.919 1.00 10.02 490 GLY A CA 1
ATOM 3954 C C . GLY A 1 489 ? 43.971 -3.200 41.482 1.00 8.86 490 GLY A C 1
ATOM 3955 O O . GLY A 1 489 ? 43.171 -3.823 40.739 1.00 10.24 490 GLY A O 1
ATOM 3956 N N . PHE A 1 490 ? 44.071 -3.384 42.789 1.00 8.64 491 PHE A N 1
ATOM 3957 C CA . PHE A 1 490 ? 43.237 -4.358 43.496 1.00 9.13 491 PHE A CA 1
ATOM 3958 C C . PHE A 1 490 ? 41.761 -4.059 43.262 1.00 9.64 491 PHE A C 1
ATOM 3959 O O . PHE A 1 490 ? 40.968 -4.931 42.949 1.00 9.98 491 PHE A O 1
ATOM 3967 N N . LEU A 1 491 ? 41.364 -2.803 43.467 1.00 9.67 492 LEU A N 1
ATOM 3968 C CA . LEU A 1 491 ? 39.944 -2.437 43.330 1.00 8.74 492 LEU A CA 1
ATOM 3969 C C . LEU A 1 491 ? 39.546 -2.310 41.864 1.00 9.10 492 LEU A C 1
ATOM 3970 O O . LEU A 1 491 ? 38.383 -2.573 41.543 1.00 10.51 492 LEU A O 1
ATOM 3975 N N . ARG A 1 492 ? 40.508 -2.003 40.974 1.00 9.05 493 ARG A N 1
ATOM 3976 C CA . ARG A 1 492 ? 40.171 -2.007 39.573 1.00 9.20 493 ARG A CA 1
ATOM 3977 C C . ARG A 1 492 ? 39.610 -3.381 39.143 1.00 8.82 493 ARG A C 1
ATOM 3978 O O . ARG A 1 492 ? 38.602 -3.479 38.412 1.00 10.34 493 ARG A O 1
ATOM 3986 N N . ALA A 1 493 ? 40.341 -4.428 39.547 1.00 9.18 494 ALA A N 1
ATOM 3987 C CA . ALA A 1 493 ? 39.968 -5.804 39.212 1.00 10.35 494 ALA A CA 1
ATOM 3988 C C . ALA A 1 493 ? 38.605 -6.162 39.829 1.00 8.85 494 ALA A C 1
ATOM 3989 O O . ALA A 1 493 ? 37.706 -6.725 39.145 1.00 9.88 494 ALA A O 1
ATOM 3991 N N . TRP A 1 494 ? 38.452 -5.849 41.112 1.00 9.34 495 TRP A N 1
ATOM 3992 C CA . TRP A 1 494 ? 37.210 -6.168 41.809 1.00 9.43 495 TRP A CA 1
ATOM 3993 C C . TRP A 1 494 ? 36.006 -5.527 41.119 1.00 9.77 495 TRP A C 1
ATOM 3994 O O . TRP A 1 494 ? 34.929 -6.118 40.960 1.00 10.46 495 TRP A O 1
ATOM 4005 N N . LEU A 1 495 ? 36.168 -4.237 40.747 1.00 9.34 496 LEU A N 1
ATOM 4006 C CA . LEU A 1 495 ? 35.086 -3.506 40.140 1.00 9.22 496 LEU A CA 1
ATOM 4007 C C . LEU A 1 495 ? 34.739 -3.984 38.722 1.00 8.30 496 LEU A C 1
ATOM 4008 O O . LEU A 1 495 ? 33.570 -3.852 38.316 1.00 9.23 496 LEU A O 1
ATOM 4013 N N . LYS A 1 496 ? 35.721 -4.573 38.003 1.00 9.74 497 LYS A N 1
ATOM 4014 C CA . LYS A 1 496 ? 35.382 -5.239 36.743 1.00 10.06 497 LYS A CA 1
ATOM 4015 C C . LYS A 1 496 ? 34.389 -6.397 36.976 1.00 10.32 497 LYS A C 1
ATOM 4016 O O . LYS A 1 496 ? 33.414 -6.569 36.250 1.00 11.18 497 LYS A O 1
ATOM 4022 N N . ASP A 1 497 ? 34.669 -7.161 38.025 1.00 9.64 498 ASP A N 1
ATOM 4023 C CA . ASP A 1 497 ? 33.795 -8.303 38.375 1.00 10.31 498 ASP A CA 1
ATOM 4024 C C . ASP A 1 497 ? 32.441 -7.791 38.842 1.00 10.33 498 ASP A C 1
ATOM 4025 O O . ASP A 1 497 ? 31.385 -8.345 38.482 1.00 11.50 498 ASP A O 1
ATOM 4030 N N . ALA A 1 498 ? 32.445 -6.678 39.612 1.00 9.75 499 ALA A N 1
ATOM 4031 C CA . ALA A 1 498 ? 31.179 -6.139 40.091 1.00 10.12 499 ALA A CA 1
ATOM 4032 C C . ALA A 1 498 ? 30.286 -5.825 38.869 1.00 10.24 499 ALA A C 1
ATOM 4033 O O . ALA A 1 498 ? 29.083 -6.098 38.863 1.00 10.66 499 ALA A O 1
ATOM 4035 N N . ARG A 1 499 ? 30.876 -5.178 37.840 1.00 9.86 500 ARG A N 1
ATOM 4036 C CA . ARG A 1 499 ? 30.167 -4.796 36.642 1.00 10.29 500 ARG A CA 1
ATOM 4037 C C . ARG A 1 499 ? 29.628 -6.053 35.923 1.00 10.27 500 ARG A C 1
ATOM 4038 O O . ARG A 1 499 ? 28.470 -6.077 35.511 1.00 12.00 500 ARG A O 1
ATOM 4046 N N . SER A 1 500 ? 30.487 -7.059 35.706 1.00 10.16 501 SER A N 1
ATOM 4047 C CA . SER A 1 500 ? 30.050 -8.280 35.037 1.00 10.91 501 SER A CA 1
ATOM 4048 C C . SER A 1 500 ? 28.871 -8.941 35.776 1.00 10.14 501 SER A C 1
ATOM 4049 O O . SER A 1 500 ? 27.869 -9.361 35.112 1.00 12.26 501 SER A O 1
ATOM 4052 N N . GLU A 1 501 ? 28.969 -8.991 37.108 1.00 10.20 502 GLU A N 1
ATOM 4053 C CA . GLU A 1 501 ? 27.950 -9.603 37.909 1.00 10.43 502 GLU A CA 1
ATOM 4054 C C . GLU A 1 501 ? 26.635 -8.830 37.775 1.00 10.31 502 GLU A C 1
ATOM 4055 O O . GLU A 1 501 ? 25.538 -9.401 37.643 1.00 12.16 502 GLU A O 1
ATOM 4061 N N . GLN A 1 502 ? 26.721 -7.480 37.866 1.00 10.31 503 GLN A N 1
ATOM 4062 C CA . GLN A 1 502 ? 25.569 -6.603 37.721 1.00 11.20 503 GLN A CA 1
ATOM 4063 C C . GLN A 1 502 ? 24.862 -6.823 36.383 1.00 10.98 503 GLN A C 1
ATOM 4064 O O . GLN A 1 502 ? 23.600 -6.780 36.328 1.00 12.15 503 GLN A O 1
ATOM 4070 N N . LEU A 1 503 ? 25.631 -6.986 35.303 1.00 11.73 504 LEU A N 1
ATOM 4071 C CA . LEU A 1 503 ? 25.006 -7.109 33.983 1.00 12.36 504 LEU A CA 1
ATOM 4072 C C . LEU A 1 503 ? 24.189 -8.409 33.871 1.00 14.45 504 LEU A C 1
ATOM 4073 O O . LEU A 1 503 ? 23.336 -8.480 32.976 1.00 18.66 504 LEU A O 1
ATOM 4078 N N . ASN A 1 504 ? 24.448 -9.397 34.723 1.00 13.41 505 ASN A N 1
ATOM 4079 C CA . ASN A 1 504 ? 23.603 -10.595 34.762 1.00 14.62 505 ASN A CA 1
ATOM 4080 C C . ASN A 1 504 ? 22.643 -10.615 35.943 1.00 14.62 505 ASN A C 1
ATOM 4081 O O . ASN A 1 504 ? 22.094 -11.664 36.290 1.00 18.23 505 ASN A O 1
ATOM 4086 N N . HIS A 1 505 ? 22.349 -9.456 36.515 1.00 13.77 506 HIS A N 1
ATOM 4087 C CA . HIS A 1 505 ? 21.488 -9.306 37.688 1.00 13.64 506 HIS A CA 1
ATOM 4088 C C . HIS A 1 505 ? 20.517 -8.129 37.508 1.00 14.79 506 HIS A C 1
ATOM 4089 O O . HIS A 1 505 ? 20.176 -7.439 38.477 1.00 14.93 506 HIS A O 1
ATOM 4096 N N . SER A 1 506 ? 20.085 -7.918 36.261 1.00 15.35 507 SER A N 1
ATOM 4097 C CA . SER A 1 506 ? 19.064 -6.900 35.924 1.00 18.33 507 SER A CA 1
ATOM 4098 C C . SER A 1 506 ? 19.457 -5.512 36.455 1.00 16.24 507 SER A C 1
ATOM 4099 O O . SER A 1 506 ? 18.613 -4.755 36.990 1.00 18.61 507 SER A O 1
ATOM 4102 N N . TYR A 1 507 ? 20.766 -5.220 36.355 1.00 13.59 508 TYR A N 1
ATOM 4103 C CA . TYR A 1 507 ? 21.377 -3.901 36.623 1.00 13.02 508 TYR A CA 1
ATOM 4104 C C . TYR A 1 507 ? 21.484 -3.614 38.114 1.00 12.04 508 TYR A C 1
ATOM 4105 O O . TYR A 1 507 ? 21.977 -2.560 38.513 1.00 12.95 508 TYR A O 1
ATOM 4114 N N . SER A 1 508 ? 21.076 -4.559 38.956 1.00 13.90 509 SER A N 1
ATOM 4115 C CA . SER A 1 508 ? 21.286 -4.529 40.378 1.00 13.95 509 SER A CA 1
ATOM 4116 C C . SER A 1 508 ? 22.628 -5.199 40.705 1.00 13.88 509 SER A C 1
ATOM 4117 O O . SER A 1 508 ? 23.105 -6.070 40.016 1.00 17.24 509 SER A O 1
ATOM 4120 N N . LEU A 1 509 ? 23.244 -4.807 41.805 1.00 14.66 510 LEU A N 1
ATOM 4121 C CA . LEU A 1 509 ? 24.497 -5.385 42.253 1.00 13.16 510 LEU A CA 1
ATOM 4122 C C . LEU A 1 509 ? 24.209 -6.507 43.246 1.00 13.71 510 LEU A C 1
ATOM 4123 O O . LEU A 1 509 ? 23.513 -6.313 44.236 1.00 13.90 510 LEU A O 1
ATOM 4128 N N . PRO A 1 510 ? 24.724 -7.731 43.013 1.00 12.26 511 PRO A N 1
ATOM 4129 C CA . PRO A 1 510 ? 24.641 -8.773 44.036 1.00 11.74 511 PRO A CA 1
ATOM 4130 C C . PRO A 1 510 ? 25.273 -8.297 45.340 1.00 11.62 511 PRO A C 1
ATOM 4131 O O . PRO A 1 510 ? 26.126 -7.428 45.342 1.00 11.66 511 PRO A O 1
ATOM 4135 N N . TYR A 1 511 ? 24.847 -8.867 46.450 1.00 10.72 512 TYR A N 1
ATOM 4136 C CA . TYR A 1 511 ? 25.358 -8.468 47.756 1.00 10.15 512 TYR A CA 1
ATOM 4137 C C . TYR A 1 511 ? 26.857 -8.680 47.909 1.00 10.33 512 TYR A C 1
ATOM 4138 O O . TYR A 1 511 ? 27.534 -7.909 48.572 1.00 10.91 512 TYR A O 1
ATOM 4147 N N . VAL A 1 512 ? 27.347 -9.802 47.369 1.00 10.33 513 VAL A N 1
ATOM 4148 C CA . VAL A 1 512 ? 28.770 -10.103 47.411 1.00 10.48 513 VAL A CA 1
ATOM 4149 C C . VAL A 1 512 ? 29.316 -10.314 46.006 1.00 9.63 513 VAL A C 1
ATOM 4150 O O . VAL A 1 512 ? 28.597 -10.759 45.118 1.00 10.63 513 VAL A O 1
ATOM 4154 N N . ILE A 1 513 ? 30.586 -9.930 45.840 1.00 9.39 514 ILE A N 1
ATOM 4155 C CA . ILE A 1 513 ? 31.296 -10.025 44.575 1.00 9.09 514 ILE A CA 1
ATOM 4156 C C . ILE A 1 513 ? 32.658 -10.627 44.849 1.00 9.19 514 ILE A C 1
ATOM 4157 O O . ILE A 1 513 ? 33.457 -10.085 45.639 1.00 10.20 514 ILE A O 1
ATOM 4162 N N . PRO A 1 514 ? 33.032 -11.758 44.203 1.00 10.19 515 PRO A N 1
ATOM 4163 C CA . PRO A 1 514 ? 32.207 -12.539 43.258 1.00 9.46 515 PRO A CA 1
ATOM 4164 C C . PRO A 1 514 ? 30.905 -13.079 43.866 1.00 8.91 515 PRO A C 1
ATOM 4165 O O . PRO A 1 514 ? 30.827 -13.326 45.093 1.00 10.29 515 PRO A O 1
ATOM 4169 N N . ASN A 1 515 ? 29.894 -13.166 43.012 1.00 10.46 516 ASN A N 1
ATOM 4170 C CA . ASN A 1 515 ? 28.562 -13.509 43.461 1.00 11.64 516 ASN A CA 1
ATOM 4171 C C . ASN A 1 515 ? 28.387 -15.046 43.497 1.00 12.72 516 ASN A C 1
ATOM 4172 O O . ASN A 1 515 ? 28.260 -15.653 42.443 1.00 14.89 516 ASN A O 1
ATOM 4177 N N . ILE A 1 516 ? 28.243 -15.598 44.705 1.00 11.94 517 ILE A N 1
ATOM 4178 C CA . ILE A 1 516 ? 28.018 -17.030 44.891 1.00 12.67 517 ILE A CA 1
ATOM 4179 C C . ILE A 1 516 ? 26.541 -17.325 45.119 1.00 15.13 517 ILE A C 1
ATOM 4180 O O . ILE A 1 516 ? 26.204 -18.472 45.337 1.00 18.83 517 ILE A O 1
ATOM 4185 N N . HIS A 1 517 ? 25.674 -16.309 45.153 1.00 15.55 518 HIS A N 1
ATOM 4186 C CA . HIS A 1 517 ? 24.288 -16.425 45.617 1.00 16.81 518 HIS A CA 1
ATOM 4187 C C . HIS A 1 517 ? 23.241 -16.431 44.493 1.00 20.21 518 HIS A C 1
ATOM 4188 O O . HIS A 1 517 ? 22.024 -16.530 44.799 1.00 32.15 518 HIS A O 1
ATOM 4195 N N . GLY A 1 518 ? 23.637 -16.349 43.229 1.00 19.22 519 GLY A N 1
ATOM 4196 C CA . GLY A 1 518 ? 22.633 -16.414 42.132 1.00 25.48 519 GLY A CA 1
ATOM 4197 C C . GLY A 1 518 ? 21.908 -15.084 41.945 1.00 21.80 519 GLY A C 1
ATOM 4198 O O . GLY A 1 518 ? 22.478 -14.048 42.280 1.00 20.84 519 GLY A O 1
ATOM 4199 N N . ASN A 1 519 ? 20.658 -15.117 41.441 1.00 21.88 520 ASN A N 1
ATOM 4200 C CA . ASN A 1 519 ? 20.001 -13.912 40.985 1.00 23.00 520 ASN A CA 1
ATOM 4201 C C . ASN A 1 519 ? 18.819 -13.474 41.873 1.00 23.31 520 ASN A C 1
ATOM 4202 O O . ASN A 1 519 ? 18.093 -12.550 41.509 1.00 31.52 520 ASN A O 1
ATOM 4207 N N . GLY A 1 520 ? 18.685 -14.037 43.064 1.00 25.87 521 GLY A N 1
ATOM 4208 C CA . GLY A 1 520 ? 17.472 -13.850 43.891 1.00 27.21 521 GLY A CA 1
ATOM 4209 C C . GLY A 1 520 ? 17.517 -12.632 44.810 1.00 25.30 521 GLY A C 1
ATOM 4210 O O . GLY A 1 520 ? 16.478 -12.209 45.332 1.00 27.73 521 GLY A O 1
ATOM 4211 N N . GLU A 1 521 ? 18.699 -12.062 45.037 1.00 22.98 522 GLU A N 1
ATOM 4212 C CA . GLU A 1 521 ? 18.840 -10.950 45.960 1.00 19.07 522 GLU A CA 1
ATOM 4213 C C . GLU A 1 521 ? 18.201 -9.692 45.360 1.00 23.89 522 GLU A C 1
ATOM 4214 O O . GLU A 1 521 ? 18.469 -9.367 44.222 1.00 28.81 522 GLU A O 1
ATOM 4220 N N . THR A 1 522 ? 17.387 -8.998 46.149 1.00 14.88 523 THR A N 1
ATOM 4221 C CA . THR A 1 522 ? 16.757 -7.769 45.688 1.00 14.94 523 THR A CA 1
ATOM 4222 C C . THR A 1 522 ? 17.665 -6.567 45.929 1.00 13.33 523 THR A C 1
ATOM 4223 O O . THR A 1 522 ? 18.542 -6.604 46.789 1.00 15.02 523 THR A O 1
ATOM 4227 N N . PRO A 1 523 ? 17.509 -5.473 45.148 1.00 14.41 524 PRO A N 1
ATOM 4228 C CA . PRO A 1 523 ? 18.439 -4.336 45.243 1.00 13.41 524 PRO A CA 1
ATOM 4229 C C . PRO A 1 523 ? 18.391 -3.648 46.617 1.00 10.75 524 PRO A C 1
ATOM 4230 O O . PRO A 1 523 ? 17.311 -3.410 47.164 1.00 12.43 524 PRO A O 1
ATOM 4234 N N . THR A 1 524 ? 19.573 -3.287 47.150 1.00 10.88 525 THR A N 1
ATOM 4235 C CA . THR A 1 524 ? 19.656 -2.626 48.468 1.00 12.09 525 THR A CA 1
ATOM 4236 C C . THR A 1 524 ? 20.514 -1.355 48.373 1.00 12.58 525 THR A C 1
ATOM 4237 O O . THR A 1 524 ? 21.486 -1.273 47.622 1.00 11.45 525 THR A O 1
ATOM 4241 N N . SER A 1 525 ? 20.173 -0.407 49.244 1.00 10.93 526 SER A N 1
ATOM 4242 C CA . SER A 1 525 ? 20.978 0.802 49.437 1.00 11.00 526 SER A CA 1
ATOM 4243 C C . SER A 1 525 ? 22.264 0.429 50.173 1.00 10.65 526 SER A C 1
ATOM 4244 O O . SER A 1 525 ? 22.306 -0.609 50.847 1.00 11.06 526 SER A O 1
ATOM 4247 N N . ILE A 1 526 ? 23.312 1.227 49.972 1.00 10.92 527 ILE A N 1
ATOM 4248 C CA . ILE A 1 526 ? 24.644 1.152 50.622 1.00 10.94 527 ILE A CA 1
ATOM 4249 C C . ILE A 1 526 ? 25.469 0.012 50.004 1.00 10.56 527 ILE A C 1
ATOM 4250 O O . ILE A 1 526 ? 26.544 0.255 49.519 1.00 12.13 527 ILE A O 1
ATOM 4255 N N . TRP A 1 527 ? 24.951 -1.213 50.123 1.00 10.51 528 TRP A N 1
ATOM 4256 C CA . TRP A 1 527 ? 25.502 -2.417 49.485 1.00 10.71 528 TRP A CA 1
ATOM 4257 C C . TRP A 1 527 ? 25.422 -2.233 47.967 1.00 10.17 528 TRP A C 1
ATOM 4258 O O . TRP A 1 527 ? 26.471 -2.138 47.338 1.00 10.24 528 TRP A O 1
ATOM 4269 N N . GLY A 1 528 ? 24.236 -2.030 47.397 1.00 10.27 529 GLY A N 1
ATOM 4270 C CA . GLY A 1 528 ? 24.172 -1.846 45.978 1.00 11.17 529 GLY A CA 1
ATOM 4271 C C . GLY A 1 528 ? 24.868 -0.564 45.524 1.00 9.73 529 GLY A C 1
ATOM 4272 O O . GLY A 1 528 ? 25.429 -0.496 44.427 1.00 10.77 529 GLY A O 1
ATOM 4273 N N . ASP A 1 529 ? 24.791 0.462 46.384 1.00 10.02 530 ASP A N 1
ATOM 4274 C CA . ASP A 1 529 ? 25.408 1.752 46.098 1.00 9.71 530 ASP A CA 1
ATOM 4275 C C . ASP A 1 529 ? 26.932 1.657 45.987 1.00 9.99 530 ASP A C 1
ATOM 4276 O O . ASP A 1 529 ? 27.547 2.622 45.532 1.00 10.37 530 ASP A O 1
ATOM 4281 N N . ALA A 1 530 ? 27.559 0.534 46.390 1.00 9.81 531 ALA A N 1
ATOM 4282 C CA . ALA A 1 530 ? 28.994 0.394 46.204 1.00 8.76 531 ALA A CA 1
ATOM 4283 C C . ALA A 1 530 ? 29.445 0.602 44.757 1.00 9.10 531 ALA A C 1
ATOM 4284 O O . ALA A 1 530 ? 30.604 1.037 44.530 1.00 10.17 531 ALA A O 1
ATOM 4286 N N . ILE A 1 531 ? 28.567 0.252 43.802 1.00 9.48 532 ILE A N 1
ATOM 4287 C CA . ILE A 1 531 ? 28.934 0.348 42.382 1.00 9.65 532 ILE A CA 1
ATOM 4288 C C . ILE A 1 531 ? 29.095 1.819 41.926 1.00 9.93 532 ILE A C 1
ATOM 4289 O O . ILE A 1 531 ? 29.650 2.059 40.842 1.00 10.07 532 ILE A O 1
ATOM 4294 N N . VAL A 1 532 ? 28.589 2.751 42.746 1.00 9.42 533 VAL A N 1
ATOM 4295 C CA . VAL A 1 532 ? 28.798 4.207 42.555 1.00 9.33 533 VAL A CA 1
ATOM 4296 C C . VAL A 1 532 ? 29.917 4.683 43.481 1.00 10.21 533 VAL A C 1
ATOM 4297 O O . VAL A 1 532 ? 30.817 5.406 43.072 1.00 10.87 533 VAL A O 1
ATOM 4301 N N . GLY A 1 533 ? 29.758 4.371 44.758 1.00 9.94 534 GLY A N 1
ATOM 4302 C CA . GLY A 1 533 ? 30.604 4.948 45.816 1.00 10.79 534 GLY A CA 1
ATOM 4303 C C . GLY A 1 533 ? 32.066 4.531 45.733 1.00 10.80 534 GLY A C 1
ATOM 4304 O O . GLY A 1 533 ? 32.995 5.290 46.039 1.00 12.22 534 GLY A O 1
ATOM 4305 N N . VAL A 1 534 ? 32.309 3.234 45.452 1.00 9.85 535 VAL A N 1
ATOM 4306 C CA . VAL A 1 534 ? 33.697 2.762 45.414 1.00 9.60 535 VAL A CA 1
ATOM 4307 C C . VAL A 1 534 ? 34.410 3.425 44.223 1.00 9.97 535 VAL A C 1
ATOM 4308 O O . VAL A 1 534 ? 35.497 3.968 44.408 1.00 10.35 535 VAL A O 1
ATOM 4312 N N . PRO A 1 535 ? 33.850 3.442 42.995 1.00 9.51 536 PRO A N 1
ATOM 4313 C CA . PRO A 1 535 ? 34.415 4.250 41.899 1.00 9.64 536 PRO A CA 1
ATOM 4314 C C . PRO A 1 535 ? 34.624 5.735 42.242 1.00 10.60 536 PRO A C 1
ATOM 4315 O O . PRO A 1 535 ? 35.697 6.289 41.910 1.00 10.82 536 PRO A O 1
ATOM 4319 N N . TRP A 1 536 ? 33.630 6.351 42.889 1.00 9.42 537 TRP A N 1
ATOM 4320 C CA . TRP A 1 536 ? 33.779 7.782 43.189 1.00 10.14 537 TRP A CA 1
ATOM 4321 C C . TRP A 1 536 ? 35.016 7.992 44.081 1.00 10.52 537 TRP A C 1
ATOM 4322 O O . TRP A 1 536 ? 35.845 8.877 43.842 1.00 11.48 537 TRP A O 1
ATOM 4333 N N . GLN A 1 537 ? 35.132 7.189 45.139 1.00 10.16 538 GLN A N 1
ATOM 4334 C CA . GLN A 1 537 ? 36.259 7.276 46.061 1.00 9.91 538 GLN A CA 1
ATOM 4335 C C . GLN A 1 537 ? 37.590 6.932 45.367 1.00 10.24 538 GLN A C 1
ATOM 4336 O O . GLN A 1 537 ? 38.669 7.453 45.734 1.00 11.53 538 GLN A O 1
ATOM 4342 N N . LEU A 1 538 ? 37.554 5.920 44.485 1.00 10.35 539 LEU A N 1
ATOM 4343 C CA . LEU A 1 538 ? 38.756 5.524 43.817 1.00 10.56 539 LEU A CA 1
ATOM 4344 C C . LEU A 1 538 ? 39.316 6.712 43.019 1.00 9.96 539 LEU A C 1
ATOM 4345 O O . LEU A 1 538 ? 40.534 6.877 42.933 1.00 10.40 539 LEU A O 1
ATOM 4350 N N . TYR A 1 539 ? 38.407 7.448 42.355 1.00 10.58 540 TYR A N 1
ATOM 4351 C CA . TYR A 1 539 ? 38.827 8.623 41.587 1.00 10.23 540 TYR A CA 1
ATOM 4352 C C . TYR A 1 539 ? 39.344 9.765 42.506 1.00 10.25 540 TYR A C 1
ATOM 4353 O O . TYR A 1 539 ? 40.414 10.309 42.228 1.00 11.82 540 TYR A O 1
ATOM 4362 N N . GLU A 1 540 ? 38.664 9.980 43.633 1.00 10.48 541 GLU A N 1
ATOM 4363 C CA . GLU A 1 540 ? 39.140 10.961 44.601 1.00 10.44 541 GLU A CA 1
ATOM 4364 C C . GLU A 1 540 ? 40.580 10.622 45.023 1.00 11.22 541 GLU A C 1
ATOM 4365 O O . GLU A 1 540 ? 41.461 11.499 45.128 1.00 12.10 541 GLU A O 1
ATOM 4371 N N . SER A 1 541 ? 40.839 9.321 45.223 1.00 10.45 542 SER A N 1
ATOM 4372 C CA . SER A 1 541 ? 42.146 8.907 45.770 1.00 9.89 542 SER A CA 1
ATOM 4373 C C . SER A 1 541 ? 43.254 8.900 44.701 1.00 10.38 542 SER A C 1
ATOM 4374 O O . SER A 1 541 ? 44.414 9.288 44.999 1.00 13.56 542 SER A O 1
ATOM 4377 N N . PHE A 1 542 ? 42.933 8.418 43.484 1.00 10.87 543 PHE A N 1
ATOM 4378 C CA . PHE A 1 542 ? 44.019 8.127 42.495 1.00 10.67 543 PHE A CA 1
ATOM 4379 C C . PHE A 1 542 ? 43.923 8.938 41.193 1.00 11.02 543 PHE A C 1
ATOM 4380 O O . PHE A 1 542 ? 44.860 8.970 40.411 1.00 12.80 543 PHE A O 1
ATOM 4388 N N . GLY A 1 543 ? 42.789 9.610 40.979 1.00 11.15 544 GLY A N 1
ATOM 4389 C CA . GLY A 1 543 ? 42.632 10.523 39.865 1.00 11.94 544 GLY A CA 1
ATOM 4390 C C . GLY A 1 543 ? 42.624 9.936 38.467 1.00 11.52 544 GLY A C 1
ATOM 4391 O O . GLY A 1 543 ? 42.910 10.624 37.487 1.00 14.14 544 GLY A O 1
ATOM 4392 N N . ASP A 1 544 ? 42.330 8.631 38.332 1.00 10.37 545 ASP A N 1
ATOM 4393 C CA . ASP A 1 544 ? 42.446 7.963 37.060 1.00 10.37 545 ASP A CA 1
ATOM 4394 C C . ASP A 1 544 ? 41.152 8.116 36.232 1.00 9.77 545 ASP A C 1
ATOM 4395 O O . ASP A 1 544 ? 40.153 7.452 36.539 1.00 10.37 545 ASP A O 1
ATOM 4400 N N . LYS A 1 545 ? 41.166 8.981 35.206 1.00 10.17 546 LYS A N 1
ATOM 4401 C CA . LYS A 1 545 ? 39.969 9.251 34.411 1.00 12.65 546 LYS A CA 1
ATOM 4402 C C . LYS A 1 545 ? 39.562 8.026 33.573 1.00 12.53 546 LYS A C 1
ATOM 4403 O O . LYS A 1 545 ? 38.398 7.864 33.261 1.00 12.24 546 LYS A O 1
ATOM 4409 N N . VAL A 1 546 ? 40.541 7.226 33.133 1.00 11.94 547 VAL A N 1
ATOM 4410 C CA . VAL A 1 546 ? 40.254 6.025 32.335 1.00 12.36 547 VAL A CA 1
ATOM 4411 C C . VAL A 1 546 ? 39.468 5.005 33.170 1.00 11.27 547 VAL A C 1
ATOM 4412 O O . VAL A 1 546 ? 38.469 4.443 32.701 1.00 12.16 547 VAL A O 1
ATOM 4416 N N . MET A 1 547 ? 39.935 4.786 34.398 1.00 10.73 548 MET A N 1
ATOM 4417 C CA A MET A 1 547 ? 39.257 3.877 35.267 0.60 11.65 548 MET A CA 1
ATOM 4418 C CA B MET A 1 547 ? 39.246 3.870 35.337 0.40 11.01 548 MET A CA 1
ATOM 4419 C C . MET A 1 547 ? 37.858 4.407 35.654 1.00 10.62 548 MET A C 1
ATOM 4420 O O . MET A 1 547 ? 36.886 3.652 35.755 1.00 11.74 548 MET A O 1
ATOM 4429 N N . LEU A 1 548 ? 37.750 5.730 35.837 1.00 11.09 549 LEU A N 1
ATOM 4430 C CA . LEU A 1 548 ? 36.416 6.299 36.141 1.00 10.88 549 LEU A CA 1
ATOM 4431 C C . LEU A 1 548 ? 35.450 6.049 34.977 1.00 10.50 549 LEU A C 1
ATOM 4432 O O . LEU A 1 548 ? 34.304 5.634 35.169 1.00 11.87 549 LEU A O 1
ATOM 4437 N N . GLU A 1 549 ? 35.937 6.241 33.743 1.00 11.50 550 GLU A N 1
ATOM 4438 C CA . GLU A 1 549 ? 35.110 5.959 32.569 1.00 10.57 550 GLU A CA 1
ATOM 4439 C C . GLU A 1 549 ? 34.725 4.466 32.501 1.00 11.35 550 GLU A C 1
ATOM 4440 O O . GLU A 1 549 ? 33.558 4.183 32.212 1.00 12.62 550 GLU A O 1
ATOM 4446 N N . GLU A 1 550 ? 35.656 3.536 32.781 1.00 11.11 551 GLU A N 1
ATOM 4447 C CA . GLU A 1 550 ? 35.261 2.105 32.697 1.00 11.44 551 GLU A CA 1
ATOM 4448 C C . GLU A 1 550 ? 34.237 1.748 33.772 1.00 11.38 551 GLU A C 1
ATOM 4449 O O . GLU A 1 550 ? 33.431 0.815 33.560 1.00 12.53 551 GLU A O 1
ATOM 4455 N N . GLN A 1 551 ? 34.258 2.460 34.899 1.00 9.39 552 GLN A N 1
ATOM 4456 C CA . GLN A 1 551 ? 33.360 2.208 36.030 1.00 10.26 552 GLN A CA 1
ATOM 4457 C C . GLN A 1 551 ? 32.023 2.966 35.906 1.00 10.44 552 GLN A C 1
ATOM 4458 O O . GLN A 1 551 ? 31.104 2.760 36.711 1.00 11.69 552 GLN A O 1
ATOM 4464 N N . TYR A 1 552 ? 31.929 3.863 34.922 1.00 11.32 553 TYR A N 1
ATOM 4465 C CA . TYR A 1 552 ? 30.768 4.690 34.782 1.00 10.80 553 TYR A CA 1
ATOM 4466 C C . TYR A 1 552 ? 29.495 3.915 34.481 1.00 9.70 553 TYR A C 1
ATOM 4467 O O . TYR A 1 552 ? 28.444 4.187 35.111 1.00 12.13 553 TYR A O 1
ATOM 4476 N N . GLY A 1 553 ? 29.598 2.933 33.575 1.00 12.04 554 GLY A N 1
ATOM 4477 C CA . GLY A 1 553 ? 28.373 2.235 33.173 1.00 11.84 554 GLY A CA 1
ATOM 4478 C C . GLY A 1 553 ? 27.709 1.502 34.332 1.00 11.15 554 GLY A C 1
ATOM 4479 O O . GLY A 1 553 ? 26.483 1.531 34.494 1.00 12.29 554 GLY A O 1
ATOM 4480 N N . GLY A 1 554 ? 28.520 0.931 35.219 1.00 10.33 555 GLY A N 1
ATOM 4481 C CA . GLY A 1 554 ? 27.962 0.283 36.402 1.00 10.98 555 GLY A CA 1
ATOM 4482 C C . GLY A 1 554 ? 27.193 1.250 37.285 1.00 10.54 555 GLY A C 1
ATOM 4483 O O . GLY A 1 554 ? 26.087 0.971 37.780 1.00 11.35 555 GLY A O 1
ATOM 4484 N N . ALA A 1 555 ? 27.818 2.410 37.541 1.00 10.69 556 ALA A N 1
ATOM 4485 C CA . ALA A 1 555 ? 27.205 3.439 38.377 1.00 10.59 556 ALA A CA 1
ATOM 4486 C C . ALA A 1 555 ? 25.895 3.966 37.767 1.00 10.07 556 ALA A C 1
ATOM 4487 O O . ALA A 1 555 ? 24.884 4.049 38.449 1.00 11.60 556 ALA A O 1
ATOM 4489 N N . LYS A 1 556 ? 25.938 4.285 36.484 1.00 10.43 557 LYS A N 1
ATOM 4490 C CA . LYS A 1 556 ? 24.782 4.827 35.815 1.00 11.29 557 LYS A CA 1
ATOM 4491 C C . LYS A 1 556 ? 23.641 3.801 35.718 1.00 11.36 557 LYS A C 1
ATOM 4492 O O . LYS A 1 556 ? 22.479 4.111 35.987 1.00 12.74 557 LYS A O 1
ATOM 4498 N N . ASP A 1 557 ? 23.961 2.547 35.399 1.00 11.36 558 ASP A N 1
ATOM 4499 C CA . ASP A 1 557 ? 22.914 1.540 35.260 1.00 12.17 558 ASP A CA 1
ATOM 4500 C C . ASP A 1 557 ? 22.276 1.243 36.622 1.00 11.03 558 ASP A C 1
ATOM 4501 O O . ASP A 1 557 ? 21.076 0.968 36.682 1.00 12.12 558 ASP A O 1
ATOM 4506 N N . TRP A 1 558 ? 23.053 1.309 37.709 1.00 11.33 559 TRP A N 1
ATOM 4507 C CA . TRP A 1 558 ? 22.505 1.116 39.029 1.00 10.74 559 TRP A CA 1
ATOM 4508 C C . TRP A 1 558 ? 21.415 2.159 39.334 1.00 11.56 559 TRP A C 1
ATOM 4509 O O . TRP A 1 558 ? 20.306 1.825 39.785 1.00 12.18 559 TRP A O 1
ATOM 4520 N N . VAL A 1 559 ? 21.758 3.442 39.134 1.00 12.17 560 VAL A N 1
ATOM 4521 C CA . VAL A 1 559 ? 20.800 4.492 39.434 1.00 11.40 560 VAL A CA 1
ATOM 4522 C C . VAL A 1 559 ? 19.606 4.379 38.472 1.00 11.28 560 VAL A C 1
ATOM 4523 O O . VAL A 1 559 ? 18.449 4.521 38.889 1.00 13.39 560 VAL A O 1
ATOM 4527 N N . ASP A 1 560 ? 19.879 4.159 37.184 1.00 12.29 561 ASP A N 1
ATOM 4528 C CA . ASP A 1 560 ? 18.835 4.216 36.194 1.00 12.73 561 ASP A CA 1
ATOM 4529 C C . ASP A 1 560 ? 17.867 3.017 36.287 1.00 13.41 561 ASP A C 1
ATOM 4530 O O . ASP A 1 560 ? 16.662 3.178 35.993 1.00 14.04 561 ASP A O 1
ATOM 4535 N N . LYS A 1 561 ? 18.404 1.817 36.543 1.00 13.65 562 LYS A N 1
ATOM 4536 C CA . LYS A 1 561 ? 17.648 0.581 36.321 1.00 14.89 562 LYS A CA 1
ATOM 4537 C C . LYS A 1 561 ? 17.719 -0.415 37.492 1.00 15.10 562 LYS A C 1
ATOM 4538 O O . LYS A 1 561 ? 16.947 -1.390 37.532 1.00 19.53 562 LYS A O 1
ATOM 4544 N N . GLY A 1 562 ? 18.719 -0.261 38.367 1.00 12.13 563 GLY A N 1
ATOM 4545 C CA . GLY A 1 562 ? 18.912 -1.172 39.488 1.00 13.94 563 GLY A CA 1
ATOM 4546 C C . GLY A 1 562 ? 18.042 -0.853 40.700 1.00 13.45 563 GLY A C 1
ATOM 4547 O O . GLY A 1 562 ? 17.344 -1.703 41.220 1.00 15.67 563 GLY A O 1
ATOM 4548 N N . ILE A 1 563 ? 18.087 0.405 41.150 1.00 13.40 564 ILE A N 1
ATOM 4549 C CA . ILE A 1 563 ? 17.279 0.835 42.276 1.00 13.17 564 ILE A CA 1
ATOM 4550 C C . ILE A 1 563 ? 15.793 0.653 41.938 1.00 14.20 564 ILE A C 1
ATOM 4551 O O . ILE A 1 563 ? 15.369 0.942 40.821 1.00 15.10 564 ILE A O 1
ATOM 4556 N N . VAL A 1 564 ? 15.028 0.127 42.914 1.00 14.71 565 VAL A N 1
ATOM 4557 C CA . VAL A 1 564 ? 13.599 -0.108 42.781 1.00 15.62 565 VAL A CA 1
ATOM 4558 C C . VAL A 1 564 ? 12.884 1.056 43.482 1.00 15.77 565 VAL A C 1
ATOM 4559 O O . VAL A 1 564 ? 13.055 1.263 44.657 1.00 15.83 565 VAL A O 1
ATOM 4563 N N . ARG A 1 565 ? 12.034 1.770 42.745 1.00 14.88 566 ARG A N 1
ATOM 4564 C CA . ARG A 1 565 ? 11.528 3.047 43.197 1.00 13.96 566 ARG A CA 1
ATOM 4565 C C . ARG A 1 565 ? 10.004 3.022 43.421 1.00 15.53 566 ARG A C 1
ATOM 4566 O O . ARG A 1 565 ? 9.266 2.252 42.795 1.00 16.66 566 ARG A O 1
ATOM 4574 N N . ASN A 1 566 ? 9.572 3.901 44.325 1.00 15.12 567 ASN A N 1
ATOM 4575 C CA . ASN A 1 566 ? 8.161 4.224 44.521 1.00 16.41 567 ASN A CA 1
ATOM 4576 C C . ASN A 1 566 ? 7.721 5.253 43.459 1.00 18.22 567 ASN A C 1
ATOM 4577 O O . ASN A 1 566 ? 8.499 5.634 42.554 1.00 17.55 567 ASN A O 1
ATOM 4582 N N . ASP A 1 567 ? 6.455 5.683 43.563 1.00 20.40 568 ASP A N 1
ATOM 4583 C CA . ASP A 1 567 ? 5.858 6.529 42.542 1.00 22.28 568 ASP A CA 1
ATOM 4584 C C . ASP A 1 567 ? 6.529 7.904 42.444 1.00 21.26 568 ASP A C 1
ATOM 4585 O O . ASP A 1 567 ? 6.378 8.537 41.432 1.00 27.61 568 ASP A O 1
ATOM 4590 N N . VAL A 1 568 ? 7.188 8.395 43.493 1.00 18.11 569 VAL A N 1
ATOM 4591 C CA . VAL A 1 568 ? 7.836 9.728 43.428 1.00 19.35 569 VAL A CA 1
ATOM 4592 C C . VAL A 1 568 ? 9.358 9.593 43.258 1.00 17.37 569 VAL A C 1
ATOM 4593 O O . VAL A 1 568 ? 10.060 10.560 43.310 1.00 20.75 569 VAL A O 1
ATOM 4597 N N . GLY A 1 569 ? 9.868 8.383 43.069 1.00 15.11 570 GLY A N 1
ATOM 4598 C CA . GLY A 1 569 ? 11.272 8.190 42.725 1.00 15.51 570 GLY A CA 1
ATOM 4599 C C . GLY A 1 569 ? 12.196 7.818 43.882 1.00 13.30 570 GLY A C 1
ATOM 4600 O O . GLY A 1 569 ? 13.417 7.668 43.640 1.00 14.89 570 GLY A O 1
ATOM 4601 N N . LEU A 1 570 ? 11.673 7.749 45.116 1.00 13.25 571 LEU A N 1
ATOM 4602 C CA . LEU A 1 570 ? 12.451 7.274 46.243 1.00 13.63 571 LEU A CA 1
ATOM 4603 C C . LEU A 1 570 ? 12.396 5.736 46.231 1.00 14.34 571 LEU A C 1
ATOM 4604 O O . LEU A 1 570 ? 11.867 5.156 45.285 1.00 14.58 571 LEU A O 1
ATOM 4609 N N . TRP A 1 571 ? 12.980 5.111 47.239 1.00 12.40 572 TRP A N 1
ATOM 4610 C CA . TRP A 1 571 ? 12.965 3.674 47.303 1.00 12.82 572 TRP A CA 1
ATOM 4611 C C . TRP A 1 571 ? 11.542 3.140 47.498 1.00 14.97 572 TRP A C 1
ATOM 4612 O O . TRP A 1 571 ? 10.766 3.640 48.283 1.00 16.84 572 TRP A O 1
ATOM 4623 N N . ASP A 1 572 ? 11.283 2.014 46.837 1.00 15.49 573 ASP A N 1
ATOM 4624 C CA . ASP A 1 572 ? 10.077 1.226 47.076 1.00 16.39 573 ASP A CA 1
ATOM 4625 C C . ASP A 1 572 ? 10.108 0.725 48.529 1.00 16.02 573 ASP A C 1
ATOM 4626 O O . ASP A 1 572 ? 11.107 0.144 48.982 1.00 16.68 573 ASP A O 1
ATOM 4631 N N . ARG A 1 573 ? 9.040 1.021 49.275 1.00 18.67 574 ARG A N 1
ATOM 4632 C CA . ARG A 1 573 ? 9.019 0.772 50.721 1.00 18.97 574 ARG A CA 1
ATOM 4633 C C . ARG A 1 573 ? 8.652 -0.687 51.054 1.00 20.97 574 ARG A C 1
ATOM 4634 O O . ARG A 1 573 ? 8.415 -0.980 52.230 1.00 23.77 574 ARG A O 1
ATOM 4642 N N . SER A 1 574 ? 8.595 -1.579 50.053 1.00 18.19 575 SER A N 1
ATOM 4643 C CA . SER A 1 574 ? 8.402 -3.003 50.321 1.00 19.90 575 SER A CA 1
ATOM 4644 C C . SER A 1 574 ? 9.709 -3.784 50.152 1.00 19.90 575 SER A C 1
ATOM 4645 O O . SER A 1 574 ? 9.704 -5.019 50.248 1.00 23.05 575 SER A O 1
ATOM 4648 N N . THR A 1 575 ? 10.823 -3.099 49.900 1.00 16.86 576 THR A N 1
ATOM 4649 C CA . THR A 1 575 ? 12.076 -3.782 49.650 1.00 15.75 576 THR A CA 1
ATOM 4650 C C . THR A 1 575 ? 12.828 -4.142 50.939 1.00 15.60 576 THR A C 1
ATOM 4651 O O . THR A 1 575 ? 12.873 -3.418 51.895 1.00 16.74 576 THR A O 1
ATOM 4655 N N . PHE A 1 576 ? 13.438 -5.335 50.932 1.00 15.05 577 PHE A N 1
ATOM 4656 C CA . PHE A 1 576 ? 14.437 -5.682 51.907 1.00 15.04 577 PHE A CA 1
ATOM 4657 C C . PHE A 1 576 ? 15.546 -4.622 51.899 1.00 13.31 577 PHE A C 1
ATOM 4658 O O . PHE A 1 576 ? 16.032 -4.233 50.802 1.00 13.11 577 PHE A O 1
ATOM 4666 N N . GLN A 1 577 ? 16.031 -4.283 53.095 1.00 13.07 578 GLN A N 1
ATOM 4667 C CA . GLN A 1 577 ? 17.162 -3.389 53.219 1.00 12.61 578 GLN A CA 1
ATOM 4668 C C . GLN A 1 577 ? 18.057 -3.802 54.406 1.00 13.16 578 GLN A C 1
ATOM 4669 O O . GLN A 1 577 ? 17.548 -4.182 55.478 1.00 17.65 578 GLN A O 1
ATOM 4675 N N . TRP A 1 578 ? 19.385 -3.783 54.190 1.00 12.99 579 TRP A N 1
ATOM 4676 C CA . TRP A 1 578 ? 20.375 -3.879 55.261 1.00 13.00 579 TRP A CA 1
ATOM 4677 C C . TRP A 1 578 ? 20.410 -2.595 56.103 1.00 14.08 579 TRP A C 1
ATOM 4678 O O . TRP A 1 578 ? 20.396 -2.628 57.364 1.00 14.97 579 TRP A O 1
ATOM 4689 N N . ALA A 1 579 ? 20.450 -1.460 55.392 1.00 13.47 580 ALA A N 1
ATOM 4690 C CA . ALA A 1 579 ? 20.428 -0.086 55.977 1.00 14.69 580 ALA A CA 1
ATOM 4691 C C . ALA A 1 579 ? 21.446 0.004 57.121 1.00 12.63 580 ALA A C 1
ATOM 4692 O O . ALA A 1 579 ? 22.617 -0.328 56.918 1.00 13.20 580 ALA A O 1
ATOM 4694 N N . ASP A 1 580 ? 21.062 0.570 58.286 1.00 12.91 581 ASP A N 1
ATOM 4695 C CA . ASP A 1 580 ? 22.048 0.823 59.343 1.00 12.73 581 ASP A CA 1
ATOM 4696 C C . ASP A 1 580 ? 22.318 -0.435 60.165 1.00 13.94 581 ASP A C 1
ATOM 4697 O O . ASP A 1 580 ? 22.098 -0.476 61.381 1.00 15.68 581 ASP A O 1
ATOM 4702 N N . TRP A 1 581 ? 22.931 -1.406 59.487 1.00 13.28 582 TRP A N 1
ATOM 4703 C CA . TRP A 1 581 ? 23.279 -2.713 60.014 1.00 12.55 582 TRP A CA 1
ATOM 4704 C C . TRP A 1 581 ? 24.171 -2.575 61.252 1.00 13.81 582 TRP A C 1
ATOM 4705 O O . TRP A 1 581 ? 25.119 -1.824 61.235 1.00 13.85 582 TRP A O 1
ATOM 4716 N N . LEU A 1 582 ? 23.871 -3.345 62.313 1.00 14.41 583 LEU A N 1
ATOM 4717 C CA . LEU A 1 582 ? 24.720 -3.465 63.495 1.00 14.42 583 LEU A CA 1
ATOM 4718 C C . LEU A 1 582 ? 24.770 -2.146 64.278 1.00 14.59 583 LEU A C 1
ATOM 4719 O O . LEU A 1 582 ? 25.702 -1.909 65.013 1.00 15.08 583 LEU A O 1
ATOM 4724 N N . ASP A 1 583 ? 23.680 -1.371 64.199 1.00 15.30 584 ASP A N 1
ATOM 4725 C CA . ASP A 1 583 ? 23.370 -0.342 65.204 1.00 14.97 584 ASP A CA 1
ATOM 4726 C C . ASP A 1 583 ? 23.612 -1.006 66.553 1.00 17.09 584 ASP A C 1
ATOM 4727 O O . ASP A 1 583 ? 23.146 -2.126 66.747 1.00 15.85 584 ASP A O 1
ATOM 4732 N N . PRO A 1 584 ? 24.343 -0.406 67.508 1.00 15.07 585 PRO A N 1
ATOM 4733 C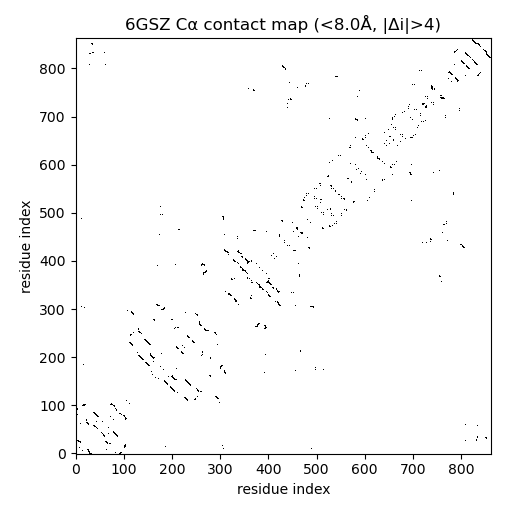 CA . PRO A 1 584 ? 24.611 -1.076 68.785 1.00 15.83 585 PRO A CA 1
ATOM 4734 C C . PRO A 1 584 ? 23.359 -1.426 69.611 1.00 16.43 585 PRO A C 1
ATOM 4735 O O . PRO A 1 584 ? 23.429 -2.288 70.505 1.00 18.23 585 PRO A O 1
ATOM 4739 N N . LYS A 1 585 ? 22.219 -0.801 69.326 1.00 16.83 586 LYS A N 1
ATOM 4740 C CA . LYS A 1 585 ? 20.967 -1.085 69.999 1.00 19.13 586 LYS A CA 1
ATOM 4741 C C . LYS A 1 585 ? 20.176 -2.218 69.315 1.00 18.43 586 LYS A C 1
ATOM 4742 O O . LYS A 1 585 ? 19.182 -2.673 69.886 1.00 20.76 586 LYS A O 1
ATOM 4748 N N . ALA A 1 586 ? 20.599 -2.672 68.126 1.00 17.33 587 ALA A N 1
ATOM 4749 C CA . ALA A 1 586 ? 19.905 -3.800 67.493 1.00 18.28 587 ALA A CA 1
ATOM 4750 C C . ALA A 1 586 ? 20.109 -5.059 68.343 1.00 17.91 587 ALA A C 1
ATOM 4751 O O . ALA A 1 586 ? 21.188 -5.264 68.920 1.00 18.73 587 ALA A O 1
ATOM 4753 N N . PRO A 1 587 ? 19.095 -5.946 68.432 1.00 18.24 588 PRO A N 1
ATOM 4754 C CA . PRO A 1 587 ? 19.261 -7.217 69.136 1.00 19.44 588 PRO A CA 1
ATOM 4755 C C . PRO A 1 587 ? 20.374 -8.048 68.484 1.00 19.94 588 PRO A C 1
ATOM 4756 O O . PRO A 1 587 ? 20.525 -7.982 67.257 1.00 18.03 588 PRO A O 1
ATOM 4760 N N . ALA A 1 588 ? 21.129 -8.821 69.286 1.00 17.62 589 ALA A N 1
ATOM 4761 C CA . ALA A 1 588 ? 22.253 -9.644 68.722 1.00 18.58 589 ALA A CA 1
ATOM 4762 C C . ALA A 1 588 ? 21.784 -10.581 67.591 1.00 19.47 589 ALA A C 1
ATOM 4763 O O . ALA A 1 588 ? 22.526 -10.755 66.593 1.00 19.15 589 ALA A O 1
ATOM 4765 N N . ASP A 1 589 ? 20.554 -11.123 67.684 1.00 18.38 590 ASP A N 1
ATOM 4766 C CA . ASP A 1 589 ? 20.050 -12.059 66.688 1.00 19.50 590 ASP A CA 1
ATOM 4767 C C . ASP A 1 589 ? 19.479 -11.385 65.436 1.00 20.18 590 ASP A C 1
ATOM 4768 O O . ASP A 1 589 ? 19.252 -12.078 64.430 1.00 21.53 590 ASP A O 1
ATOM 4773 N N . ASP A 1 590 ? 19.298 -10.051 65.451 1.00 17.91 591 ASP A N 1
ATOM 4774 C CA . ASP A 1 590 ? 18.614 -9.347 64.342 1.00 18.39 591 ASP A CA 1
ATOM 4775 C C . ASP A 1 590 ? 19.355 -8.043 64.095 1.00 16.05 591 ASP A C 1
ATOM 4776 O O . ASP A 1 590 ? 18.871 -6.948 64.429 1.00 17.51 591 ASP A O 1
ATOM 4781 N N . PRO A 1 591 ? 20.573 -8.116 63.520 1.00 16.31 592 PRO A N 1
ATOM 4782 C CA . PRO A 1 591 ? 21.399 -6.930 63.336 1.00 17.86 592 PRO A CA 1
ATOM 4783 C C . PRO A 1 591 ? 20.787 -5.835 62.464 1.00 15.58 592 PRO A C 1
ATOM 4784 O O . PRO A 1 591 ? 21.276 -4.702 62.556 1.00 18.04 592 PRO A O 1
ATOM 4788 N N . GLY A 1 592 ? 19.759 -6.146 61.669 1.00 15.93 593 GLY A N 1
ATOM 4789 C CA . GLY A 1 592 ? 19.091 -5.134 60.852 1.00 16.46 593 GLY A CA 1
ATOM 4790 C C . GLY A 1 592 ? 17.992 -4.370 61.577 1.00 16.14 593 GLY A C 1
ATOM 4791 O O . GLY A 1 592 ? 17.440 -3.390 61.038 1.00 17.60 593 GLY A O 1
ATOM 4792 N N . ASP A 1 593 ? 17.693 -4.725 62.821 1.00 16.67 594 ASP A N 1
ATOM 4793 C CA . ASP A 1 593 ? 16.565 -4.094 63.566 1.00 16.56 594 ASP A CA 1
ATOM 4794 C C . ASP A 1 593 ? 17.085 -2.824 64.248 1.00 17.11 594 ASP A C 1
ATOM 4795 O O . ASP A 1 593 ? 17.293 -2.785 65.425 1.00 18.31 594 ASP A O 1
ATOM 4800 N N . ALA A 1 594 ? 17.298 -1.790 63.429 1.00 17.80 595 ALA A N 1
ATOM 4801 C CA . ALA A 1 594 ? 17.969 -0.560 63.837 1.00 16.95 595 ALA A CA 1
ATOM 4802 C C . ALA A 1 594 ? 16.967 0.431 64.413 1.00 16.67 595 ALA A C 1
ATOM 4803 O O . ALA A 1 594 ? 15.741 0.347 64.209 1.00 18.20 595 ALA A O 1
ATOM 4805 N N . THR A 1 595 ? 17.548 1.454 65.048 1.00 17.08 596 THR A N 1
ATOM 4806 C CA . THR A 1 595 ? 16.763 2.562 65.614 1.00 17.21 596 THR A CA 1
ATOM 4807 C C . THR A 1 595 ? 16.407 3.626 64.565 1.00 17.78 596 THR A C 1
ATOM 4808 O O . THR A 1 595 ? 15.654 4.568 64.866 1.00 18.59 596 THR A O 1
ATOM 4812 N N . THR A 1 596 ? 16.978 3.524 63.376 1.00 16.31 597 THR A N 1
ATOM 4813 C CA . THR A 1 596 ? 16.694 4.435 62.273 1.00 16.16 597 THR A CA 1
ATOM 4814 C C . THR A 1 596 ? 15.942 3.682 61.174 1.00 14.55 597 THR A C 1
ATOM 4815 O O . THR A 1 596 ? 16.353 2.584 60.795 1.00 15.36 597 THR A O 1
ATOM 4819 N N . ASN A 1 597 ? 14.861 4.258 60.672 1.00 15.51 598 ASN A N 1
ATOM 4820 C CA . ASN A 1 597 ? 14.032 3.663 59.625 1.00 14.74 598 ASN A CA 1
ATOM 4821 C C . ASN A 1 597 ? 14.896 3.291 58.405 1.00 13.54 598 ASN A C 1
ATOM 4822 O O . ASN A 1 597 ? 15.710 4.092 57.912 1.00 14.05 598 ASN A O 1
ATOM 4827 N N . LYS A 1 598 ? 14.695 2.064 57.901 1.00 14.20 599 LYS A N 1
ATOM 4828 C CA . LYS A 1 598 ? 15.507 1.526 56.814 1.00 13.21 599 LYS A CA 1
ATOM 4829 C C . LYS A 1 598 ? 15.349 2.331 55.525 1.00 12.69 599 LYS A C 1
ATOM 4830 O O . LYS A 1 598 ? 16.294 2.380 54.725 1.00 13.10 599 LYS A O 1
ATOM 4836 N N . TYR A 1 599 ? 14.168 2.915 55.308 1.00 13.46 600 TYR A N 1
ATOM 4837 C CA . TYR A 1 599 ? 13.876 3.682 54.086 1.00 12.99 600 TYR A CA 1
ATOM 4838 C C . TYR A 1 599 ? 14.383 5.123 54.208 1.00 13.76 600 TYR A C 1
ATOM 4839 O O . TYR A 1 599 ? 14.772 5.695 53.174 1.00 13.88 600 TYR A O 1
ATOM 4848 N N . LEU A 1 600 ? 14.399 5.688 55.419 1.00 13.22 601 LEU A N 1
ATOM 4849 C CA . LEU A 1 600 ? 15.048 7.003 55.606 1.00 13.54 601 LEU A CA 1
ATOM 4850 C C . LEU A 1 600 ? 16.526 6.846 55.224 1.00 13.41 601 LEU A C 1
ATOM 4851 O O . LEU A 1 600 ? 17.086 7.620 54.427 1.00 13.53 601 LEU A O 1
ATOM 4856 N N . VAL A 1 601 ? 17.145 5.767 55.742 1.00 12.28 602 VAL A N 1
ATOM 4857 C CA . VAL A 1 601 ? 18.550 5.480 55.439 1.00 12.66 602 VAL A CA 1
ATOM 4858 C C . VAL A 1 601 ? 18.742 5.271 53.932 1.00 12.56 602 VAL A C 1
ATOM 4859 O O . VAL A 1 601 ? 19.653 5.839 53.305 1.00 12.43 602 VAL A O 1
ATOM 4863 N N . SER A 1 602 ? 17.893 4.418 53.352 1.00 11.54 603 SER A N 1
ATOM 4864 C CA . SER A 1 602 ? 18.016 4.074 51.944 1.00 11.27 603 SER A CA 1
ATOM 4865 C C . SER A 1 602 ? 17.855 5.292 51.025 1.00 11.91 603 SER A C 1
ATOM 4866 O O . SER A 1 602 ? 18.569 5.455 50.035 1.00 12.34 603 SER A O 1
ATOM 4869 N N . ASP A 1 603 ? 16.840 6.103 51.328 1.00 11.70 604 ASP A N 1
ATOM 4870 C CA . ASP A 1 603 ? 16.587 7.283 50.516 1.00 13.37 604 ASP A CA 1
ATOM 4871 C C . ASP A 1 603 ? 17.731 8.282 50.626 1.00 12.13 604 ASP A C 1
ATOM 4872 O O . ASP A 1 603 ? 18.088 8.916 49.589 1.00 13.04 604 ASP A O 1
ATOM 4877 N N . ALA A 1 604 ? 18.323 8.386 51.820 1.00 11.33 605 ALA A N 1
ATOM 4878 C CA . ALA A 1 604 ? 19.494 9.279 51.974 1.00 11.63 605 ALA A CA 1
ATOM 4879 C C . ALA A 1 604 ? 20.618 8.816 51.040 1.00 10.69 605 ALA A C 1
ATOM 4880 O O . ALA A 1 604 ? 21.215 9.637 50.325 1.00 11.41 605 ALA A O 1
ATOM 4882 N N . TYR A 1 605 ? 20.881 7.490 51.039 1.00 11.61 606 TYR A N 1
ATOM 4883 C CA . TYR A 1 605 ? 21.916 6.960 50.180 1.00 10.83 606 TYR A CA 1
ATOM 4884 C C . TYR A 1 605 ? 21.570 7.021 48.670 1.00 10.41 606 TYR A C 1
ATOM 4885 O O . TYR A 1 605 ? 22.479 7.154 47.829 1.00 11.26 606 TYR A O 1
ATOM 4894 N N . LEU A 1 606 ? 20.269 6.968 48.330 1.00 10.67 607 LEU A N 1
ATOM 4895 C CA A LEU A 1 606 ? 19.840 7.187 46.942 0.50 11.11 607 LEU A CA 1
ATOM 4896 C CA B LEU A 1 606 ? 19.818 7.191 46.951 0.50 11.35 607 LEU A CA 1
ATOM 4897 C C . LEU A 1 606 ? 20.210 8.614 46.508 1.00 11.09 607 LEU A C 1
ATOM 4898 O O . LEU A 1 606 ? 20.728 8.799 45.410 1.00 12.62 607 LEU A O 1
ATOM 4907 N N . LEU A 1 607 ? 19.915 9.596 47.355 1.00 11.76 608 LEU A N 1
ATOM 4908 C CA . LEU A 1 607 ? 20.286 10.971 47.044 1.00 12.48 608 LEU A CA 1
ATOM 4909 C C . LEU A 1 607 ? 21.815 11.082 46.895 1.00 11.98 608 LEU A C 1
ATOM 4910 O O . LEU A 1 607 ? 22.305 11.712 45.977 1.00 11.69 608 LEU A O 1
ATOM 4915 N N . HIS A 1 608 ? 22.546 10.454 47.828 1.00 11.25 609 HIS A N 1
ATOM 4916 C CA . HIS A 1 608 ? 24.016 10.497 47.789 1.00 11.00 609 HIS A CA 1
ATOM 4917 C C . HIS A 1 608 ? 24.536 9.885 46.468 1.00 11.61 609 HIS A C 1
ATOM 4918 O O . HIS A 1 608 ? 25.470 10.416 45.822 1.00 11.79 609 HIS A O 1
ATOM 4925 N N . SER A 1 609 ? 24.008 8.712 46.072 1.00 11.23 610 SER A N 1
ATOM 4926 C CA . SER A 1 609 ? 24.442 8.133 44.803 1.00 11.25 610 SER A CA 1
ATOM 4927 C C . SER A 1 609 ? 24.116 9.029 43.600 1.00 10.89 610 SER A C 1
ATOM 4928 O O . SER A 1 609 ? 24.873 9.065 42.621 1.00 11.57 610 SER A O 1
ATOM 4931 N N . THR A 1 610 ? 22.938 9.679 43.651 1.00 11.67 611 THR A N 1
ATOM 4932 C CA . THR A 1 610 ? 22.554 10.553 42.555 1.00 11.67 611 THR A CA 1
ATOM 4933 C C . THR A 1 610 ? 23.521 11.742 42.448 1.00 11.31 611 THR A C 1
ATOM 4934 O O . THR A 1 610 ? 23.904 12.134 41.321 1.00 12.30 611 THR A O 1
ATOM 4938 N N . ASP A 1 611 ? 23.921 12.258 43.622 1.00 11.67 612 ASP A N 1
ATOM 4939 C CA . ASP A 1 611 ? 24.859 13.374 43.708 1.00 12.25 612 ASP A CA 1
ATOM 4940 C C . ASP A 1 611 ? 26.241 12.944 43.168 1.00 12.14 612 ASP A C 1
ATOM 4941 O O . ASP A 1 611 ? 26.859 13.599 42.300 1.00 13.14 612 ASP A O 1
ATOM 4946 N N . MET A 1 612 ? 26.698 11.758 43.618 1.00 11.95 613 MET A N 1
ATOM 4947 C CA . MET A 1 612 ? 27.984 11.241 43.155 1.00 12.15 613 MET A CA 1
ATOM 4948 C C . MET A 1 612 ? 27.942 11.023 41.643 1.00 11.69 613 MET A C 1
ATOM 4949 O O . MET A 1 612 ? 28.935 11.330 40.930 1.00 13.09 613 MET A O 1
ATOM 4954 N N . LEU A 1 613 ? 26.826 10.493 41.137 1.00 11.33 614 LEU A N 1
ATOM 4955 C CA . LEU A 1 613 ? 26.728 10.215 39.699 1.00 12.47 614 LEU A CA 1
ATOM 4956 C C . LEU A 1 613 ? 26.713 11.532 38.876 1.00 12.86 614 LEU A C 1
ATOM 4957 O O . LEU A 1 613 ? 27.319 11.588 37.818 1.00 12.63 614 LEU A O 1
ATOM 4962 N N . ALA A 1 614 ? 26.031 12.571 39.370 1.00 12.45 615 ALA A N 1
ATOM 4963 C CA . ALA A 1 614 ? 26.088 13.902 38.751 1.00 13.40 615 ALA A CA 1
ATOM 4964 C C . ALA A 1 614 ? 27.548 14.357 38.664 1.00 11.41 615 ALA A C 1
ATOM 4965 O O . ALA A 1 614 ? 27.983 14.820 37.616 1.00 12.74 615 ALA A O 1
ATOM 4967 N N . ASN A 1 615 ? 28.280 14.230 39.780 1.00 12.15 616 ASN A N 1
ATOM 4968 C CA . ASN A 1 615 ? 29.636 14.729 39.882 1.00 13.80 616 ASN A CA 1
ATOM 4969 C C . ASN A 1 615 ? 30.578 13.931 38.984 1.00 12.68 616 ASN A C 1
ATOM 4970 O O . ASN A 1 615 ? 31.432 14.507 38.300 1.00 13.95 616 ASN A O 1
ATOM 4975 N N . ILE A 1 616 ? 30.401 12.599 38.965 1.00 12.65 617 ILE A N 1
ATOM 4976 C CA . ILE A 1 616 ? 31.218 11.763 38.072 1.00 12.74 617 ILE A CA 1
ATOM 4977 C C . ILE A 1 616 ? 30.939 12.135 36.615 1.00 11.45 617 ILE A C 1
ATOM 4978 O O . ILE A 1 616 ? 31.857 12.224 35.788 1.00 12.86 617 ILE A O 1
ATOM 4983 N N . SER A 1 617 ? 29.645 12.364 36.311 1.00 11.84 618 SER A N 1
ATOM 4984 C CA . SER A 1 617 ? 29.257 12.764 34.954 1.00 12.52 618 SER A CA 1
ATOM 4985 C C . SER A 1 617 ? 30.002 14.058 34.566 1.00 13.35 618 SER A C 1
ATOM 4986 O O . SER A 1 617 ? 30.535 14.144 33.480 1.00 14.09 618 SER A O 1
ATOM 4989 N N . THR A 1 618 ? 30.035 15.033 35.476 1.00 13.21 619 THR A N 1
ATOM 4990 C CA . THR A 1 618 ? 30.745 16.280 35.215 1.00 14.07 619 THR A CA 1
ATOM 4991 C C . THR A 1 618 ? 32.243 16.038 34.984 1.00 14.10 619 THR A C 1
ATOM 4992 O O . THR A 1 618 ? 32.831 16.558 34.040 1.00 14.39 619 THR A O 1
ATOM 4996 N N . SER A 1 619 ? 32.854 15.193 35.812 1.00 13.68 620 SER A N 1
ATOM 4997 C CA . SER A 1 619 ? 34.284 14.871 35.692 1.00 13.07 620 SER A CA 1
ATOM 4998 C C . SER A 1 619 ? 34.583 14.298 34.302 1.00 14.08 620 SER A C 1
ATOM 4999 O O . SER A 1 619 ? 35.681 14.515 33.746 1.00 17.67 620 SER A O 1
ATOM 5002 N N . LEU A 1 620 ? 33.634 13.499 33.788 1.00 13.55 621 LEU A N 1
ATOM 5003 C CA . LEU A 1 620 ? 33.792 12.812 32.499 1.00 13.09 621 LEU A CA 1
ATOM 5004 C C . LEU A 1 620 ? 33.225 13.581 31.309 1.00 13.61 621 LEU A C 1
ATOM 5005 O O . LEU A 1 620 ? 33.231 13.095 30.217 1.00 14.11 621 LEU A O 1
ATOM 5010 N N . SER A 1 621 ? 32.834 14.841 31.516 1.00 13.83 622 SER A N 1
ATOM 5011 C CA A SER A 1 621 ? 32.315 15.689 30.415 0.50 15.34 622 SER A CA 1
ATOM 5012 C CA B SER A 1 621 ? 32.348 15.671 30.421 0.50 16.36 622 SER A CA 1
ATOM 5013 C C . SER A 1 621 ? 31.096 15.055 29.750 1.00 14.53 622 SER A C 1
ATOM 5014 O O . SER A 1 621 ? 30.889 15.155 28.545 1.00 16.77 622 SER A O 1
ATOM 5019 N N . LYS A 1 622 ? 30.229 14.455 30.564 1.00 14.54 623 LYS A N 1
ATOM 5020 C CA . LYS A 1 622 ? 28.958 13.939 30.110 1.00 14.39 623 LYS A CA 1
ATOM 5021 C C . LYS A 1 622 ? 27.867 14.924 30.571 1.00 14.02 623 LYS A C 1
ATOM 5022 O O . LYS A 1 622 ? 27.264 14.791 31.630 1.00 15.79 623 LYS A O 1
ATOM 5028 N N . GLY A 1 623 ? 27.642 15.973 29.760 1.00 13.75 624 GLY A N 1
ATOM 5029 C CA . GLY A 1 623 ? 26.822 17.102 30.157 1.00 13.95 624 GLY A CA 1
ATOM 5030 C C . GLY A 1 623 ? 25.353 16.761 30.327 1.00 12.93 624 GLY A C 1
ATOM 5031 O O . GLY A 1 623 ? 24.715 17.226 31.272 1.00 13.62 624 GLY A O 1
ATOM 5032 N N . GLU A 1 624 ? 24.801 16.005 29.366 1.00 13.75 625 GLU A N 1
ATOM 5033 C CA . GLU A 1 624 ? 23.406 15.651 29.457 1.00 15.00 625 GLU A CA 1
ATOM 5034 C C . GLU A 1 624 ? 23.128 14.904 30.765 1.00 13.33 625 GLU A C 1
ATOM 5035 O O . GLU A 1 624 ? 22.159 15.161 31.501 1.00 14.13 625 GLU A O 1
ATOM 5041 N N . GLU A 1 625 ? 23.980 13.936 31.038 1.00 13.51 626 GLU A N 1
ATOM 5042 C CA . GLU A 1 625 ? 23.879 13.137 32.256 1.00 13.63 626 GLU A CA 1
ATOM 5043 C C . GLU A 1 625 ? 24.062 13.991 33.509 1.00 12.67 626 GLU A C 1
ATOM 5044 O O . GLU A 1 625 ? 23.268 13.886 34.448 1.00 14.56 626 GLU A O 1
ATOM 5050 N N . ALA A 1 626 ? 25.067 14.881 33.498 1.00 12.70 627 ALA A N 1
ATOM 5051 C CA . ALA A 1 626 ? 25.342 15.678 34.684 1.00 14.18 627 ALA A CA 1
ATOM 5052 C C . ALA A 1 626 ? 24.116 16.533 35.015 1.00 14.29 627 ALA A C 1
ATOM 5053 O O . ALA A 1 626 ? 23.682 16.584 36.173 1.00 14.01 627 ALA A O 1
ATOM 5055 N N . SER A 1 627 ? 23.555 17.206 34.010 1.00 12.58 628 SER A N 1
ATOM 5056 C CA A SER A 1 627 ? 22.370 18.029 34.269 0.50 13.51 628 SER A CA 1
ATOM 5057 C CA B SER A 1 627 ? 22.362 18.021 34.214 0.50 14.41 628 SER A CA 1
ATOM 5058 C C . SER A 1 627 ? 21.182 17.175 34.716 1.00 12.88 628 SER A C 1
ATOM 5059 O O . SER A 1 627 ? 20.446 17.584 35.624 1.00 14.94 628 SER A O 1
ATOM 5064 N N . ASN A 1 628 ? 21.000 15.998 34.092 1.00 12.52 629 ASN A N 1
ATOM 5065 C CA . ASN A 1 628 ? 19.908 15.118 34.415 1.00 13.40 629 ASN A CA 1
ATOM 5066 C C . ASN A 1 628 ? 19.997 14.736 35.888 1.00 12.76 629 ASN A C 1
ATOM 5067 O O . ASN A 1 628 ? 19.004 14.816 36.624 1.00 13.68 629 ASN A O 1
ATOM 5072 N N . TYR A 1 629 ? 21.179 14.288 36.335 1.00 12.66 630 TYR A N 1
ATOM 5073 C CA . TYR A 1 629 ? 21.283 13.821 37.732 1.00 13.54 630 TYR A CA 1
ATOM 5074 C C . TYR A 1 629 ? 21.222 14.965 38.730 1.00 12.86 630 TYR A C 1
ATOM 5075 O O . TYR A 1 629 ? 20.704 14.787 39.830 1.00 14.31 630 TYR A O 1
ATOM 5084 N N . THR A 1 630 ? 21.687 16.165 38.316 1.00 13.07 631 THR A N 1
ATOM 5085 C CA . THR A 1 630 ? 21.532 17.351 39.145 1.00 13.84 631 THR A CA 1
ATOM 5086 C C . THR A 1 630 ? 20.033 17.635 39.359 1.00 12.26 631 THR A C 1
ATOM 5087 O O . THR A 1 630 ? 19.595 17.948 40.517 1.00 15.22 631 THR A O 1
ATOM 5091 N N . GLU A 1 631 ? 19.258 17.544 38.278 1.00 13.87 632 GLU A N 1
ATOM 5092 C CA A GLU A 1 631 ? 17.783 17.775 38.271 0.50 15.32 632 GLU A CA 1
ATOM 5093 C CA B GLU A 1 631 ? 17.823 17.848 38.390 0.50 16.12 632 GLU A CA 1
ATOM 5094 C C . GLU A 1 631 ? 17.094 16.746 39.182 1.00 14.83 632 GLU A C 1
ATOM 5095 O O . GLU A 1 631 ? 16.234 17.058 40.007 1.00 15.57 632 GLU A O 1
ATOM 5106 N N . TRP A 1 632 ? 17.413 15.467 38.958 1.00 13.35 633 TRP A N 1
ATOM 5107 C CA . TRP A 1 632 ? 16.834 14.373 39.774 1.00 14.74 633 TRP A CA 1
ATOM 5108 C C . TRP A 1 632 ? 17.198 14.572 41.244 1.00 13.19 633 TRP A C 1
ATOM 5109 O O . TRP A 1 632 ? 16.359 14.385 42.126 1.00 13.88 633 TRP A O 1
ATOM 5120 N N . HIS A 1 633 ? 18.448 14.963 41.520 1.00 13.77 634 HIS A N 1
ATOM 5121 C CA . HIS A 1 633 ? 18.855 15.176 42.902 1.00 13.28 634 HIS A CA 1
ATOM 5122 C C . HIS A 1 633 ? 17.991 16.270 43.557 1.00 15.99 634 HIS A C 1
ATOM 5123 O O . HIS A 1 633 ? 17.564 16.131 44.699 1.00 15.23 634 HIS A O 1
ATOM 5130 N N . ALA A 1 634 ? 17.739 17.373 42.830 1.00 15.07 635 ALA A N 1
ATOM 5131 C CA . ALA A 1 634 ? 16.956 18.441 43.413 1.00 16.61 635 ALA A CA 1
ATOM 5132 C C . ALA A 1 634 ? 15.516 17.980 43.657 1.00 16.30 635 ALA A C 1
ATOM 5133 O O . ALA A 1 634 ? 14.961 18.247 44.720 1.00 18.71 635 ALA A O 1
ATOM 5135 N N . LYS A 1 635 ? 14.916 17.265 42.690 1.00 15.58 636 LYS A N 1
ATOM 5136 C CA . LYS A 1 635 ? 13.527 16.823 42.840 1.00 17.14 636 LYS A CA 1
ATOM 5137 C C . LYS A 1 635 ? 13.406 15.806 43.980 1.00 16.25 636 LYS A C 1
ATOM 5138 O O . LYS A 1 635 ? 12.473 15.867 44.808 1.00 17.56 636 LYS A O 1
ATOM 5142 N N . LEU A 1 636 ? 14.369 14.889 44.073 1.00 14.99 637 LEU A N 1
ATOM 5143 C CA . LEU A 1 636 ? 14.310 13.875 45.105 1.00 15.01 637 LEU A CA 1
ATOM 5144 C C . LEU A 1 636 ? 14.703 14.401 46.485 1.00 14.59 637 LEU A C 1
ATOM 5145 O O . LEU A 1 636 ? 14.292 13.845 47.492 1.00 16.00 637 LEU A O 1
ATOM 5150 N N . THR A 1 637 ? 15.462 15.506 46.540 1.00 14.56 638 THR A N 1
ATOM 5151 C CA . THR A 1 637 ? 15.737 16.133 47.798 1.00 15.66 638 THR A CA 1
ATOM 5152 C C . THR A 1 637 ? 14.407 16.638 48.415 1.00 16.18 638 THR A C 1
ATOM 5153 O O . THR A 1 637 ? 14.148 16.462 49.613 1.00 16.19 638 THR A O 1
ATOM 5157 N N . LYS A 1 638 ? 13.559 17.249 47.577 1.00 15.45 639 LYS A N 1
ATOM 5158 C CA A LYS A 1 638 ? 12.205 17.680 47.998 0.50 16.35 639 LYS A CA 1
ATOM 5159 C CA B LYS A 1 638 ? 12.220 17.670 47.999 0.50 16.66 639 LYS A CA 1
ATOM 5160 C C . LYS A 1 638 ? 11.393 16.474 48.501 1.00 15.26 639 LYS A C 1
ATOM 5161 O O . LYS A 1 638 ? 10.768 16.540 49.575 1.00 16.26 639 LYS A O 1
ATOM 5172 N N . GLU A 1 639 ? 11.460 15.349 47.763 1.00 15.27 640 GLU A N 1
ATOM 5173 C CA . GLU A 1 639 ? 10.713 14.137 48.183 1.00 15.97 640 GLU A CA 1
ATOM 5174 C C . GLU A 1 639 ? 11.281 13.566 49.499 1.00 14.71 640 GLU A C 1
ATOM 5175 O O . GLU A 1 639 ? 10.517 13.134 50.366 1.00 16.64 640 GLU A O 1
ATOM 5181 N N . PHE A 1 640 ? 12.604 13.593 49.674 1.00 14.90 641 PHE A N 1
ATOM 5182 C CA . PHE A 1 640 ? 13.249 13.181 50.921 1.00 14.02 641 PHE A CA 1
ATOM 5183 C C . PHE A 1 640 ? 12.709 13.982 52.102 1.00 13.92 641 PHE A C 1
ATOM 5184 O O . PHE A 1 640 ? 12.355 13.431 53.165 1.00 14.91 641 PHE A O 1
ATOM 5192 N N . GLN A 1 641 ? 12.668 15.306 51.917 1.00 13.63 642 GLN A N 1
ATOM 5193 C CA . GLN A 1 641 ? 12.168 16.228 52.945 1.00 16.15 642 GLN A CA 1
ATOM 5194 C C . GLN A 1 641 ? 10.706 15.913 53.290 1.00 14.55 642 GLN A C 1
ATOM 5195 O O . GLN A 1 641 ? 10.355 15.792 54.480 1.00 16.06 642 GLN A O 1
ATOM 5201 N N . LYS A 1 642 ? 9.869 15.759 52.260 1.00 14.93 643 LYS A N 1
ATOM 5202 C CA . LYS A 1 642 ? 8.463 15.449 52.483 1.00 17.82 643 LYS A CA 1
ATOM 5203 C C . LYS A 1 642 ? 8.296 14.160 53.290 1.00 16.23 643 LYS A C 1
ATOM 5204 O O . LYS A 1 642 ? 7.409 14.071 54.134 1.00 18.34 643 LYS A O 1
ATOM 5210 N N . ALA A 1 643 ? 9.126 13.156 52.984 1.00 15.61 644 ALA A N 1
ATOM 5211 C CA . ALA A 1 643 ? 8.977 11.857 53.611 1.00 15.37 644 ALA A CA 1
ATOM 5212 C C . ALA A 1 643 ? 9.518 11.811 55.053 1.00 15.91 644 ALA A C 1
ATOM 5213 O O . ALA A 1 643 ? 8.918 11.128 55.905 1.00 18.02 644 ALA A O 1
ATOM 5215 N N . TRP A 1 644 ? 10.644 12.492 55.331 1.00 15.33 645 TRP A N 1
ATOM 5216 C CA . TRP A 1 644 ? 11.465 12.197 56.499 1.00 15.44 645 TRP A CA 1
ATOM 5217 C C . TRP A 1 644 ? 11.781 13.392 57.400 1.00 15.15 645 TRP A C 1
ATOM 5218 O O . TRP A 1 644 ? 12.319 13.189 58.486 1.00 15.97 645 TRP A O 1
ATOM 5229 N N . ILE A 1 645 ? 11.472 14.617 56.968 1.00 14.84 646 ILE A N 1
ATOM 5230 C CA . ILE A 1 645 ? 11.821 15.816 57.743 1.00 16.47 646 ILE A CA 1
ATOM 5231 C C . ILE A 1 645 ? 10.536 16.604 58.000 1.00 14.61 646 ILE A C 1
ATOM 5232 O O . ILE A 1 645 ? 9.808 16.946 57.047 1.00 17.33 646 ILE A O 1
ATOM 5237 N N . THR A 1 646 ? 10.245 16.875 59.274 1.00 15.34 647 THR A N 1
ATOM 5238 C CA . THR A 1 646 ? 9.050 17.673 59.597 1.00 16.83 647 THR A CA 1
ATOM 5239 C C . THR A 1 646 ? 9.260 19.113 59.126 1.00 17.78 647 THR A C 1
ATOM 5240 O O . THR A 1 646 ? 10.385 19.525 58.879 1.00 17.63 647 THR A O 1
ATOM 5244 N N . SER A 1 647 ? 8.168 19.879 59.095 1.00 17.86 648 SER A N 1
ATOM 5245 C CA A SER A 1 647 ? 8.219 21.252 58.615 0.50 18.25 648 SER A CA 1
ATOM 5246 C CA B SER A 1 647 ? 8.199 21.261 58.640 0.50 18.40 648 SER A CA 1
ATOM 5247 C C . SER A 1 647 ? 9.255 22.074 59.395 1.00 18.34 648 SER A C 1
ATOM 5248 O O . SER A 1 647 ? 9.950 22.892 58.785 1.00 18.09 648 SER A O 1
ATOM 5253 N N . ASN A 1 648 ? 9.373 21.839 60.702 1.00 17.91 649 ASN A N 1
ATOM 5254 C CA . ASN A 1 648 ? 10.311 22.593 61.534 1.00 19.07 649 ASN A CA 1
ATOM 5255 C C . ASN A 1 648 ? 11.738 22.031 61.527 1.00 17.93 649 ASN A C 1
ATOM 5256 O O . ASN A 1 648 ? 12.593 22.528 62.265 1.00 19.49 649 ASN A O 1
ATOM 5261 N N . GLY A 1 649 ? 12.013 20.977 60.749 1.00 16.19 650 GLY A N 1
ATOM 5262 C CA . GLY A 1 649 ? 13.382 20.513 60.568 1.00 16.24 650 GLY A CA 1
ATOM 5263 C C . GLY A 1 649 ? 13.779 19.309 61.421 1.00 15.85 650 GLY A C 1
ATOM 5264 O O . GLY A 1 649 ? 14.981 19.071 61.564 1.00 18.46 650 GLY A O 1
ATOM 5265 N N . THR A 1 650 ? 12.800 18.630 62.046 1.00 16.53 651 THR A N 1
ATOM 5266 C CA . THR A 1 650 ? 13.039 17.448 62.868 1.00 17.64 651 THR A CA 1
ATOM 5267 C C . THR A 1 650 ? 13.024 16.175 62.009 1.00 15.97 651 THR A C 1
ATOM 5268 O O . THR A 1 650 ? 12.167 15.999 61.168 1.00 16.03 651 THR A O 1
ATOM 5272 N N . MET A 1 651 ? 14.003 15.293 62.236 1.00 15.76 652 MET A N 1
ATOM 5273 C CA . MET A 1 651 ? 14.034 14.035 61.509 1.00 15.89 652 MET A CA 1
ATOM 5274 C C . MET A 1 651 ? 12.977 13.072 62.074 1.00 16.93 652 MET A C 1
ATOM 5275 O O . MET A 1 651 ? 12.701 13.082 63.287 1.00 17.80 652 MET A O 1
ATOM 5280 N N . ALA A 1 652 ? 12.450 12.195 61.204 1.00 17.62 653 ALA A N 1
ATOM 5281 C CA . ALA A 1 652 ? 11.497 11.172 61.631 1.00 17.96 653 ALA A CA 1
ATOM 5282 C C . ALA A 1 652 ? 12.095 10.328 62.775 1.00 17.35 653 ALA A C 1
ATOM 5283 O O . ALA A 1 652 ? 11.388 9.973 63.727 1.00 19.62 653 ALA A O 1
ATOM 5285 N N . ASN A 1 653 ? 13.392 10.037 62.683 1.00 17.52 654 ASN A N 1
ATOM 5286 C CA . ASN A 1 653 ? 14.155 9.393 63.770 1.00 17.77 654 ASN A CA 1
ATOM 5287 C C . ASN A 1 653 ? 15.340 10.285 64.148 1.00 18.71 654 ASN A C 1
ATOM 5288 O O . ASN A 1 653 ? 16.276 10.457 63.370 1.00 17.14 654 ASN A O 1
ATOM 5293 N N . GLU A 1 654 ? 15.300 10.830 65.366 1.00 18.89 655 GLU A N 1
ATOM 5294 C CA . GLU A 1 654 ? 16.371 11.681 65.882 1.00 18.42 655 GLU A CA 1
ATOM 5295 C C . GLU A 1 654 ? 17.432 10.813 66.576 1.00 18.86 655 GLU A C 1
ATOM 5296 O O . GLU A 1 654 ? 17.528 10.730 67.782 1.00 20.84 655 GLU A O 1
ATOM 5302 N N . THR A 1 655 ? 18.208 10.140 65.731 1.00 16.24 656 THR A N 1
ATOM 5303 C CA . THR A 1 655 ? 19.255 9.209 66.088 1.00 15.84 656 THR A CA 1
ATOM 5304 C C . THR A 1 655 ? 20.561 9.681 65.458 1.00 15.56 656 THR A C 1
ATOM 5305 O O . THR A 1 655 ? 20.573 10.585 64.611 1.00 14.99 656 THR A O 1
ATOM 5309 N N . GLN A 1 656 ? 21.673 9.114 65.904 1.00 15.15 657 GLN A N 1
ATOM 5310 C CA . GLN A 1 656 ? 22.948 9.495 65.355 1.00 14.98 657 GLN A CA 1
ATOM 5311 C C . GLN A 1 656 ? 22.932 9.329 63.833 1.00 14.95 657 GLN A C 1
ATOM 5312 O O . GLN A 1 656 ? 23.365 10.230 63.115 1.00 14.93 657 GLN A O 1
ATOM 5318 N N . THR A 1 657 ? 22.504 8.157 63.336 1.00 14.11 658 THR A N 1
ATOM 5319 C CA . THR A 1 657 ? 22.475 7.959 61.880 1.00 12.95 658 THR A CA 1
ATOM 5320 C C . THR A 1 657 ? 21.395 8.824 61.203 1.00 14.01 658 THR A C 1
ATOM 5321 O O . THR A 1 657 ? 21.625 9.375 60.108 1.00 14.24 658 THR A O 1
ATOM 5325 N N . GLY A 1 658 ? 20.218 8.910 61.822 1.00 13.84 659 GLY A N 1
ATOM 5326 C CA . GLY A 1 658 ? 19.113 9.654 61.246 1.00 14.15 659 GLY A CA 1
ATOM 5327 C C . GLY A 1 658 ? 19.393 11.145 61.040 1.00 14.15 659 GLY A C 1
ATOM 5328 O O . GLY A 1 658 ? 18.879 11.724 60.065 1.00 14.98 659 GLY A O 1
ATOM 5329 N N . LEU A 1 659 ? 20.239 11.712 61.907 1.00 14.31 660 LEU A N 1
ATOM 5330 C CA . LEU A 1 659 ? 20.699 13.079 61.743 1.00 14.31 660 LEU A CA 1
ATOM 5331 C C . LEU A 1 659 ? 21.953 13.135 60.861 1.00 14.12 660 LEU A C 1
ATOM 5332 O O . LEU A 1 659 ? 22.112 14.035 60.058 1.00 13.98 660 LEU A O 1
ATOM 5337 N N . ALA A 1 660 ? 22.917 12.233 61.070 1.00 13.80 661 ALA A N 1
ATOM 5338 C CA . ALA A 1 660 ? 24.214 12.367 60.381 1.00 12.97 661 ALA A CA 1
ATOM 5339 C C . ALA A 1 660 ? 24.030 12.293 58.858 1.00 13.81 661 ALA A C 1
ATOM 5340 O O . ALA A 1 660 ? 24.668 13.022 58.091 1.00 13.59 661 ALA A O 1
ATOM 5342 N N . LEU A 1 661 ? 23.178 11.381 58.381 1.00 13.41 662 LEU A N 1
ATOM 5343 C CA . LEU A 1 661 ? 23.043 11.233 56.916 1.00 12.80 662 LEU A CA 1
ATOM 5344 C C . LEU A 1 661 ? 22.527 12.494 56.226 1.00 11.93 662 LEU A C 1
ATOM 5345 O O . LEU A 1 661 ? 23.176 12.943 55.259 1.00 12.88 662 LEU A O 1
ATOM 5350 N N . PRO A 1 662 ? 21.369 13.075 56.623 1.00 12.78 663 PRO A N 1
ATOM 5351 C CA . PRO A 1 662 ? 20.956 14.301 55.950 1.00 12.71 663 PRO A CA 1
ATOM 5352 C C . PRO A 1 662 ? 21.912 15.491 56.172 1.00 13.80 663 PRO A C 1
ATOM 5353 O O . PRO A 1 662 ? 21.990 16.337 55.314 1.00 14.21 663 PRO A O 1
ATOM 5357 N N . LEU A 1 663 ? 22.665 15.507 57.273 1.00 13.55 664 LEU A N 1
ATOM 5358 C CA . LEU A 1 663 ? 23.676 16.524 57.463 1.00 14.16 664 LEU A CA 1
ATOM 5359 C C . LEU A 1 663 ? 24.820 16.346 56.465 1.00 14.50 664 LEU A C 1
ATOM 5360 O O . LEU A 1 663 ? 25.228 17.294 55.793 1.00 16.18 664 LEU A O 1
ATOM 5365 N N . TYR A 1 664 ? 25.353 15.132 56.333 1.00 13.57 665 TYR A N 1
ATOM 5366 C CA . TYR A 1 664 ? 26.507 14.945 55.452 1.00 12.36 665 TYR A CA 1
ATOM 5367 C C . TYR A 1 664 ? 26.096 15.085 53.979 1.00 11.81 665 TYR A C 1
ATOM 5368 O O . TYR A 1 664 ? 26.887 15.569 53.136 1.00 13.88 665 TYR A O 1
ATOM 5377 N N . PHE A 1 665 ? 24.874 14.623 53.654 1.00 12.48 666 PHE A N 1
ATOM 5378 C CA . PHE A 1 665 ? 24.380 14.619 52.286 1.00 13.43 666 PHE A CA 1
ATOM 5379 C C . PHE A 1 665 ? 23.666 15.931 51.900 1.00 13.55 666 PHE A C 1
ATOM 5380 O O . PHE A 1 665 ? 23.198 16.063 50.766 1.00 14.25 666 PHE A O 1
ATOM 5388 N N . ASP A 1 666 ? 23.591 16.879 52.842 1.00 13.70 667 ASP A N 1
ATOM 5389 C CA . ASP A 1 666 ? 23.073 18.258 52.604 1.00 15.16 667 ASP A CA 1
ATOM 5390 C C . ASP A 1 666 ? 21.608 18.206 52.132 1.00 14.73 667 ASP A C 1
ATOM 5391 O O . ASP A 1 666 ? 21.227 18.780 51.106 1.00 16.42 667 ASP A O 1
ATOM 5396 N N . LEU A 1 667 ? 20.757 17.537 52.922 1.00 13.17 668 LEU A N 1
ATOM 5397 C CA . LEU A 1 667 ? 19.370 17.278 52.531 1.00 13.33 668 LEU A CA 1
ATOM 5398 C C . LEU A 1 667 ? 18.348 18.162 53.275 1.00 15.89 668 LEU A C 1
ATOM 5399 O O . LEU A 1 667 ? 17.169 18.035 53.011 1.00 14.76 668 LEU A O 1
ATOM 5404 N N . PHE A 1 668 ? 18.801 19.061 54.160 1.00 15.45 669 PHE A N 1
ATOM 5405 C CA . PHE A 1 668 ? 17.876 19.979 54.857 1.00 16.41 669 PHE A CA 1
ATOM 5406 C C . PHE A 1 668 ? 17.513 21.099 53.896 1.00 16.33 669 PHE A C 1
ATOM 5407 O O . PHE A 1 668 ? 18.283 21.427 52.996 1.00 17.24 669 PHE A O 1
ATOM 5415 N N . PRO A 1 669 ? 16.316 21.690 54.032 1.00 17.51 670 PRO A N 1
ATOM 5416 C CA . PRO A 1 669 ? 15.909 22.768 53.130 1.00 17.78 670 PRO A CA 1
ATOM 5417 C C . PRO A 1 669 ? 16.598 24.120 53.334 1.00 17.64 670 PRO A C 1
ATOM 5418 O O . PRO A 1 669 ? 16.431 24.987 52.501 1.00 22.03 670 PRO A O 1
ATOM 5422 N N . SER A 1 670 ? 17.351 24.279 54.416 1.00 17.29 671 SER A N 1
ATOM 5423 C CA . SER A 1 670 ? 18.054 25.525 54.646 1.00 16.59 671 SER A CA 1
ATOM 5424 C C . SER A 1 670 ? 19.285 25.270 55.506 1.00 18.24 671 SER A C 1
ATOM 5425 O O . SER A 1 670 ? 19.346 24.290 56.267 1.00 17.63 671 SER A O 1
ATOM 5428 N N . ALA A 1 671 ? 20.266 26.171 55.362 1.00 19.75 672 ALA A N 1
ATOM 5429 C CA . ALA A 1 671 ? 21.502 26.099 56.129 1.00 19.61 672 ALA A CA 1
ATOM 5430 C C . ALA A 1 671 ? 21.153 26.180 57.622 1.00 18.38 672 ALA A C 1
ATOM 5431 O O . ALA A 1 671 ? 21.822 25.565 58.466 1.00 20.28 672 ALA A O 1
ATOM 5433 N N . GLU A 1 672 ? 20.134 26.988 57.953 1.00 19.72 673 GLU A N 1
ATOM 5434 C CA A GLU A 1 672 ? 19.676 27.149 59.350 0.60 19.52 673 GLU A CA 1
ATOM 5435 C CA B GLU A 1 672 ? 19.689 27.139 59.365 0.40 19.77 673 GLU A CA 1
ATOM 5436 C C . GLU A 1 672 ? 19.106 25.844 60.042 1.00 16.97 673 GLU A C 1
ATOM 5437 O O . GLU A 1 672 ? 19.232 25.442 61.274 1.00 21.09 673 GLU A O 1
ATOM 5448 N N . GLN A 1 673 ? 18.317 25.164 59.216 1.00 17.40 674 GLN A N 1
ATOM 5449 C CA . GLN A 1 673 ? 17.722 23.880 59.679 1.00 16.59 674 GLN A CA 1
ATOM 5450 C C . GLN A 1 673 ? 18.837 22.843 59.820 1.00 16.08 674 GLN A C 1
ATOM 5451 O O . GLN A 1 673 ? 18.767 22.047 60.755 1.00 15.87 674 GLN A O 1
ATOM 5457 N N . ALA A 1 674 ? 19.828 22.875 58.910 1.00 14.34 675 ALA A N 1
ATOM 5458 C CA . ALA A 1 674 ? 20.963 21.964 59.020 1.00 15.32 675 ALA A CA 1
ATOM 5459 C C . ALA A 1 674 ? 21.777 22.296 60.274 1.00 15.13 675 ALA A C 1
ATOM 5460 O O . ALA A 1 674 ? 22.136 21.423 61.040 1.00 16.46 675 ALA A O 1
ATOM 5462 N N . GLN A 1 675 ? 22.048 23.592 60.520 1.00 15.86 676 GLN A N 1
ATOM 5463 C CA . GLN A 1 675 ? 22.845 23.961 61.688 1.00 17.60 676 GLN A CA 1
ATOM 5464 C C . GLN A 1 675 ? 22.101 23.540 62.984 1.00 16.38 676 GLN A C 1
ATOM 5465 O O . GLN A 1 675 ? 22.713 23.083 63.948 1.00 17.29 676 GLN A O 1
ATOM 5471 N N . SER A 1 676 ? 20.777 23.728 63.034 1.00 16.10 677 SER A N 1
ATOM 5472 C CA . SER A 1 676 ? 19.982 23.323 64.190 1.00 18.07 677 SER A CA 1
ATOM 5473 C C . SER A 1 676 ? 20.097 21.809 64.392 1.00 16.33 677 SER A C 1
ATOM 5474 O O . SER A 1 676 ? 20.264 21.354 65.515 1.00 16.70 677 SER A O 1
ATOM 5477 N N . ALA A 1 677 ? 19.997 21.054 63.285 1.00 15.88 678 ALA A N 1
ATOM 5478 C CA . ALA A 1 677 ? 20.112 19.570 63.345 1.00 15.80 678 ALA A CA 1
ATOM 5479 C C . ALA A 1 677 ? 21.497 19.147 63.868 1.00 14.84 678 ALA A C 1
ATOM 5480 O O . ALA A 1 677 ? 21.620 18.203 64.683 1.00 17.58 678 ALA A O 1
ATOM 5482 N N . ALA A 1 678 ? 22.552 19.828 63.432 1.00 14.82 679 ALA A N 1
ATOM 5483 C CA . ALA A 1 678 ? 23.942 19.535 63.923 1.00 15.36 679 ALA A CA 1
ATOM 5484 C C . ALA A 1 678 ? 24.016 19.703 65.441 1.00 16.83 679 ALA A C 1
ATOM 5485 O O . ALA A 1 678 ? 24.617 18.897 66.148 1.00 16.67 679 ALA A O 1
ATOM 5487 N N . LYS A 1 679 ? 23.439 20.790 65.963 1.00 16.87 680 LYS A N 1
ATOM 5488 C CA . LYS A 1 679 ? 23.453 20.975 67.425 1.00 17.57 680 LYS A CA 1
ATOM 5489 C C . LYS A 1 679 ? 22.630 19.876 68.135 1.00 16.29 680 LYS A C 1
ATOM 5490 O O . LYS A 1 679 ? 23.020 19.430 69.240 1.00 18.96 680 LYS A O 1
ATOM 5496 N N . ARG A 1 680 ? 21.515 19.440 67.543 1.00 15.86 681 ARG A N 1
ATOM 5497 C CA . ARG A 1 680 ? 20.750 18.350 68.143 1.00 17.09 681 ARG A CA 1
ATOM 5498 C C . ARG A 1 680 ? 21.530 17.036 68.107 1.00 17.61 681 ARG A C 1
ATOM 5499 O O . ARG A 1 680 ? 21.452 16.267 69.072 1.00 18.50 681 ARG A O 1
ATOM 5507 N N . LEU A 1 681 ? 22.303 16.815 67.034 1.00 16.79 682 LEU A N 1
ATOM 5508 C CA . LEU A 1 681 ? 23.154 15.616 66.949 1.00 14.87 682 LEU A CA 1
ATOM 5509 C C . LEU A 1 681 ? 24.153 15.600 68.117 1.00 16.04 682 LEU A C 1
ATOM 5510 O O . LEU A 1 681 ? 24.340 14.577 68.828 1.00 17.56 682 LEU A O 1
ATOM 5515 N N . VAL A 1 682 ? 24.812 16.738 68.338 1.00 16.05 683 VAL A N 1
ATOM 5516 C CA . VAL A 1 682 ? 25.814 16.851 69.421 1.00 16.98 683 VAL A CA 1
ATOM 5517 C C . VAL A 1 682 ? 25.132 16.594 70.776 1.00 19.23 683 VAL A C 1
ATOM 5518 O O . VAL A 1 682 ? 25.726 15.925 71.635 1.00 19.29 683 VAL A O 1
ATOM 5522 N N . ASN A 1 683 ? 23.912 17.113 70.958 1.00 18.30 684 ASN A N 1
ATOM 5523 C CA . ASN A 1 683 ? 23.174 16.935 72.202 1.00 21.08 684 ASN A CA 1
ATOM 5524 C C . ASN A 1 683 ? 22.846 15.453 72.432 1.00 20.19 684 ASN A C 1
ATOM 5525 O O . ASN A 1 683 ? 23.033 14.984 73.570 1.00 21.45 684 ASN A O 1
ATOM 5530 N N . ILE A 1 684 ? 22.373 14.750 71.389 1.00 19.95 685 ILE A N 1
ATOM 5531 C CA . ILE A 1 684 ? 22.054 13.299 71.486 1.00 17.91 685 ILE A CA 1
ATOM 5532 C C . ILE A 1 684 ? 23.320 12.513 71.863 1.00 19.31 685 ILE A C 1
ATOM 5533 O O . ILE A 1 684 ? 23.245 11.610 72.705 1.00 20.34 685 ILE A O 1
ATOM 5538 N N . ILE A 1 685 ? 24.455 12.863 71.245 1.00 17.68 686 ILE A N 1
ATOM 5539 C CA . ILE A 1 685 ? 25.725 12.210 71.529 1.00 17.79 686 ILE A CA 1
ATOM 5540 C C . ILE A 1 685 ? 26.124 12.440 72.995 1.00 19.79 686 ILE A C 1
ATOM 5541 O O . ILE A 1 685 ? 26.532 11.521 73.692 1.00 18.22 686 ILE A O 1
ATOM 5546 N N . LYS A 1 686 ? 26.005 13.690 73.450 1.00 19.82 687 LYS A N 1
ATOM 5547 C CA . LYS A 1 686 ? 26.372 14.061 74.828 1.00 21.53 687 LYS A CA 1
ATOM 5548 C C . LYS A 1 686 ? 25.489 13.316 75.843 1.00 20.63 687 LYS A C 1
ATOM 5549 O O . LYS A 1 686 ? 26.001 12.816 76.870 1.00 23.47 687 LYS A O 1
ATOM 5555 N N . GLN A 1 687 ? 24.189 13.214 75.557 1.00 20.55 688 GLN A N 1
ATOM 5556 C CA . GLN A 1 687 ? 23.243 12.552 76.453 1.00 23.24 688 GLN A CA 1
ATOM 5557 C C . GLN A 1 687 ? 23.494 11.038 76.462 1.00 23.73 688 GLN A C 1
ATOM 5558 O O . GLN A 1 687 ? 23.166 10.387 77.415 1.00 24.81 688 GLN A O 1
ATOM 5564 N N . ASN A 1 688 ? 24.158 10.525 75.422 1.00 21.83 689 ASN A N 1
ATOM 5565 C CA . ASN A 1 688 ? 24.563 9.123 75.362 1.00 19.67 689 ASN A CA 1
ATOM 5566 C C . ASN A 1 688 ? 25.964 8.899 75.931 1.00 18.35 689 ASN A C 1
ATOM 5567 O O . ASN A 1 688 ? 26.565 7.858 75.675 1.00 19.04 689 ASN A O 1
ATOM 5572 N N . ASP A 1 689 ? 26.509 9.841 76.702 1.00 19.78 690 ASP A N 1
ATOM 5573 C CA . ASP A 1 689 ? 27.858 9.760 77.287 1.00 19.59 690 ASP A CA 1
ATOM 5574 C C . ASP A 1 689 ? 28.910 9.516 76.198 1.00 19.91 690 ASP A C 1
ATOM 5575 O O . ASP A 1 689 ? 29.917 8.845 76.421 1.00 20.35 690 ASP A O 1
ATOM 5580 N N . TYR A 1 690 ? 28.674 10.110 75.019 1.00 17.63 691 TYR A N 1
ATOM 5581 C CA . TYR A 1 690 ? 29.601 10.103 73.878 1.00 17.87 691 TYR A CA 1
ATOM 5582 C C . TYR A 1 690 ? 29.842 8.694 73.310 1.00 17.13 691 TYR A C 1
ATOM 5583 O O . TYR A 1 690 ? 30.766 8.508 72.520 1.00 18.79 691 TYR A O 1
ATOM 5592 N N . LYS A 1 691 ? 28.989 7.744 73.651 1.00 17.23 692 LYS A N 1
ATOM 5593 C CA . LYS A 1 691 ? 29.072 6.395 73.088 1.00 17.05 692 LYS A CA 1
ATOM 5594 C C . LYS A 1 691 ? 28.510 6.416 71.670 1.00 16.87 692 LYS A C 1
ATOM 5595 O O . LYS A 1 691 ? 27.548 7.128 71.339 1.00 16.27 692 LYS A O 1
ATOM 5605 N N . VAL A 1 692 ? 29.140 5.632 70.805 1.00 16.07 693 VAL A N 1
ATOM 5606 C CA A VAL A 1 692 ? 28.757 5.566 69.389 0.50 16.55 693 VAL A CA 1
ATOM 5607 C CA B VAL A 1 692 ? 28.757 5.610 69.398 0.50 15.33 693 VAL A CA 1
ATOM 5608 C C . VAL A 1 692 ? 27.364 4.965 69.289 1.00 15.82 693 VAL A C 1
ATOM 5609 O O . VAL A 1 692 ? 27.032 4.005 70.013 1.00 16.16 693 VAL A O 1
ATOM 5616 N N . GLY A 1 693 ? 26.564 5.487 68.366 1.00 15.50 694 GLY A N 1
ATOM 5617 C CA . GLY A 1 693 ? 25.202 5.082 68.187 1.00 14.14 694 GLY A CA 1
ATOM 5618 C C . GLY A 1 693 ? 24.848 4.676 66.763 1.00 14.89 694 GLY A C 1
ATOM 5619 O O . GLY A 1 693 ? 23.706 4.409 66.482 1.00 15.38 694 GLY A O 1
ATOM 5620 N N . THR A 1 694 ? 25.870 4.583 65.912 1.00 14.76 695 THR A N 1
ATOM 5621 C CA . THR A 1 694 ? 25.724 4.292 64.475 1.00 14.65 695 THR A CA 1
ATOM 5622 C C . THR A 1 694 ? 26.052 2.824 64.166 1.00 14.55 695 THR A C 1
ATOM 5623 O O . THR A 1 694 ? 26.951 2.271 64.755 1.00 15.26 695 THR A O 1
ATOM 5627 N N . GLY A 1 695 ? 25.370 2.291 63.137 1.00 14.00 696 GLY A N 1
ATOM 5628 C CA . GLY A 1 695 ? 25.778 1.049 62.483 1.00 13.74 696 GLY A CA 1
ATOM 5629 C C . GLY A 1 695 ? 26.572 1.319 61.210 1.00 14.11 696 GLY A C 1
ATOM 5630 O O . GLY A 1 695 ? 27.222 2.365 61.070 1.00 14.23 696 GLY A O 1
ATOM 5631 N N . PHE A 1 696 ? 26.466 0.415 60.227 1.00 13.23 697 PHE A N 1
ATOM 5632 C CA . PHE A 1 696 ? 27.309 0.490 59.039 1.00 14.06 697 PHE A CA 1
ATOM 5633 C C . PHE A 1 696 ? 26.952 1.722 58.203 1.00 13.38 697 PHE A C 1
ATOM 5634 O O . PHE A 1 696 ? 27.782 2.173 57.420 1.00 14.04 697 PHE A O 1
ATOM 5642 N N . ALA A 1 697 ? 25.692 2.161 58.290 1.00 12.96 698 ALA A N 1
ATOM 5643 C CA . ALA A 1 697 ? 25.266 3.285 57.436 1.00 12.83 698 ALA A CA 1
ATOM 5644 C C . ALA A 1 697 ? 25.843 4.619 57.930 1.00 13.31 698 ALA A C 1
ATOM 5645 O O . ALA A 1 697 ? 26.081 5.495 57.122 1.00 13.79 698 ALA A O 1
ATOM 5647 N N . GLY A 1 698 ? 25.980 4.757 59.259 1.00 12.95 699 GLY A N 1
ATOM 5648 C CA . GLY A 1 698 ? 26.353 6.024 59.865 1.00 12.69 699 GLY A CA 1
ATOM 5649 C C . GLY A 1 698 ? 27.822 6.120 60.269 1.00 13.40 699 GLY A C 1
ATOM 5650 O O . GLY A 1 698 ? 28.377 7.221 60.308 1.00 13.80 699 GLY A O 1
ATOM 5651 N N . THR A 1 699 ? 28.460 5.008 60.613 1.00 13.58 700 THR A N 1
ATOM 5652 C CA . THR A 1 699 ? 29.746 5.058 61.322 1.00 12.74 700 THR A CA 1
ATOM 5653 C C . THR A 1 699 ? 30.846 5.724 60.482 1.00 13.77 700 THR A C 1
ATOM 5654 O O . THR A 1 699 ? 31.562 6.638 60.979 1.00 13.53 700 THR A O 1
ATOM 5658 N N . HIS A 1 700 ? 30.951 5.356 59.191 1.00 12.54 701 HIS A N 1
ATOM 5659 C CA . HIS A 1 700 ? 32.040 5.856 58.368 1.00 11.92 701 HIS A CA 1
ATOM 5660 C C . HIS A 1 700 ? 31.956 7.367 58.133 1.00 11.66 701 HIS A C 1
ATOM 5661 O O . HIS A 1 700 ? 32.994 7.988 57.755 1.00 13.67 701 HIS A O 1
ATOM 5668 N N . LEU A 1 701 ? 30.768 7.944 58.340 1.00 12.07 702 LEU A N 1
ATOM 5669 C CA . LEU A 1 701 ? 30.563 9.369 58.058 1.00 12.95 702 LEU A CA 1
ATOM 5670 C C . LEU A 1 701 ? 30.423 10.211 59.329 1.00 12.70 702 LEU A C 1
ATOM 5671 O O . LEU A 1 701 ? 30.417 11.441 59.260 1.00 14.31 702 LEU A O 1
ATOM 5676 N N . LEU A 1 702 ? 30.303 9.598 60.494 1.00 12.28 703 LEU A N 1
ATOM 5677 C CA . LEU A 1 702 ? 29.919 10.334 61.705 1.00 14.07 703 LEU A CA 1
ATOM 5678 C C . LEU A 1 702 ? 30.943 11.421 62.050 1.00 12.77 703 LEU A C 1
ATOM 5679 O O . LEU A 1 702 ? 30.593 12.579 62.287 1.00 13.22 703 LEU A O 1
ATOM 5684 N N . GLY A 1 703 ? 32.233 11.099 62.115 1.00 12.31 704 GLY A N 1
ATOM 5685 C CA . GLY A 1 703 ? 33.243 12.080 62.455 1.00 13.36 704 GLY A CA 1
ATOM 5686 C C . GLY A 1 703 ? 33.308 13.189 61.428 1.00 12.97 704 GLY A C 1
ATOM 5687 O O . GLY A 1 703 ? 33.451 14.370 61.781 1.00 13.57 704 GLY A O 1
ATOM 5688 N N . HIS A 1 704 ? 33.223 12.841 60.149 1.00 12.76 705 HIS A N 1
ATOM 5689 C CA . HIS A 1 704 ? 33.295 13.823 59.082 1.00 13.62 705 HIS A CA 1
ATOM 5690 C C . HIS A 1 704 ? 32.096 14.756 59.134 1.00 13.29 705 HIS A C 1
ATOM 5691 O O . HIS A 1 704 ? 32.227 15.952 58.812 1.00 14.54 705 HIS A O 1
ATOM 5698 N N . THR A 1 705 ? 30.942 14.246 59.551 1.00 12.82 706 THR A N 1
ATOM 5699 C CA . THR A 1 705 ? 29.741 15.034 59.636 1.00 12.92 706 THR A CA 1
ATOM 5700 C C . THR A 1 705 ? 29.915 16.064 60.754 1.00 13.21 706 THR A C 1
ATOM 5701 O O . THR A 1 705 ? 29.598 17.270 60.600 1.00 14.31 706 THR A O 1
ATOM 5705 N N . LEU A 1 706 ? 30.398 15.617 61.922 1.00 13.63 707 LEU A N 1
ATOM 5706 C CA . LEU A 1 706 ? 30.554 16.513 63.050 1.00 14.54 707 LEU A CA 1
ATOM 5707 C C . LEU A 1 706 ? 31.587 17.583 62.709 1.00 14.58 707 LEU A C 1
ATOM 5708 O O . LEU A 1 706 ? 31.370 18.785 62.978 1.00 14.84 707 LEU A O 1
ATOM 5713 N N . SER A 1 707 ? 32.700 17.215 62.097 1.00 14.25 708 SER A N 1
ATOM 5714 C CA . SER A 1 707 ? 33.730 18.192 61.723 1.00 14.46 708 SER A CA 1
ATOM 5715 C C . SER A 1 707 ? 33.203 19.177 60.670 1.00 14.37 708 SER A C 1
ATOM 5716 O O . SER A 1 707 ? 33.533 20.362 60.719 1.00 15.64 708 SER A O 1
ATOM 5719 N N . LYS A 1 708 ? 32.362 18.739 59.736 1.00 15.48 709 LYS A N 1
ATOM 5720 C CA . LYS A 1 708 ? 31.778 19.589 58.693 1.00 15.94 709 LYS A CA 1
ATOM 5721 C C . LYS A 1 708 ? 31.034 20.765 59.344 1.00 17.19 709 LYS A C 1
ATOM 5722 O O . LYS A 1 708 ? 31.040 21.880 58.787 1.00 18.86 709 LYS A O 1
ATOM 5728 N N . TYR A 1 709 ? 30.467 20.543 60.538 1.00 15.09 710 TYR A N 1
ATOM 5729 C CA A TYR A 1 709 ? 29.665 21.553 61.270 0.50 15.98 710 TYR A CA 1
ATOM 5730 C CA B TYR A 1 709 ? 29.643 21.570 61.255 0.50 15.62 710 TYR A CA 1
ATOM 5731 C C . TYR A 1 709 ? 30.408 22.148 62.461 1.00 17.56 710 TYR A C 1
ATOM 5732 O O . TYR A 1 709 ? 29.786 22.808 63.337 1.00 21.63 710 TYR A O 1
ATOM 5749 N N . GLY A 1 710 ? 31.739 21.992 62.468 1.00 17.25 711 GLY A N 1
ATOM 5750 C CA . GLY A 1 710 ? 32.583 22.643 63.478 1.00 18.71 711 GLY A CA 1
ATOM 5751 C C . GLY A 1 710 ? 32.533 21.982 64.838 1.00 18.66 711 GLY A C 1
ATOM 5752 O O . GLY A 1 710 ? 32.904 22.595 65.860 1.00 20.74 711 GLY A O 1
ATOM 5753 N N . GLU A 1 711 ? 32.116 20.704 64.854 1.00 16.27 712 GLU A N 1
ATOM 5754 C CA . GLU A 1 711 ? 31.933 19.995 66.110 1.00 17.08 712 GLU A CA 1
ATOM 5755 C C . GLU A 1 711 ? 32.980 18.884 66.282 1.00 15.87 712 GLU A C 1
ATOM 5756 O O . GLU A 1 711 ? 32.657 17.812 66.820 1.00 15.44 712 GLU A O 1
ATOM 5762 N N . SER A 1 712 ? 34.225 19.135 65.859 1.00 15.72 713 SER A N 1
ATOM 5763 C CA . SER A 1 712 ? 35.293 18.173 66.063 1.00 16.27 713 SER A CA 1
ATOM 5764 C C . SER A 1 712 ? 35.489 17.814 67.543 1.00 18.60 713 SER A C 1
ATOM 5765 O O . SER A 1 712 ? 35.864 16.695 67.836 1.00 17.89 713 SER A O 1
ATOM 5768 N N . ASP A 1 713 ? 35.319 18.752 68.477 1.00 17.74 714 ASP A N 1
ATOM 5769 C CA . ASP A 1 713 ? 35.524 18.447 69.910 1.00 18.90 714 ASP A CA 1
ATOM 5770 C C . ASP A 1 713 ? 34.563 17.350 70.376 1.00 17.46 714 ASP A C 1
ATOM 5771 O O . ASP A 1 713 ? 34.968 16.454 71.123 1.00 19.09 714 ASP A O 1
ATOM 5776 N N . ALA A 1 714 ? 33.315 17.378 69.903 1.00 17.19 715 ALA A N 1
ATOM 5777 C CA . ALA A 1 714 ? 32.356 16.326 70.232 1.00 17.01 715 ALA A CA 1
ATOM 5778 C C . ALA A 1 714 ? 32.854 14.962 69.734 1.00 16.40 715 ALA A C 1
ATOM 5779 O O . ALA A 1 714 ? 32.728 13.974 70.427 1.00 17.10 715 ALA A O 1
ATOM 5781 N N . PHE A 1 715 ? 33.418 14.930 68.532 1.00 14.86 716 PHE A N 1
ATOM 5782 C CA . PHE A 1 715 ? 33.866 13.644 67.987 1.00 14.55 716 PHE A CA 1
ATOM 5783 C C . PHE A 1 715 ? 35.091 13.174 68.763 1.00 14.88 716 PHE A C 1
ATOM 5784 O O . PHE A 1 715 ? 35.243 11.981 69.007 1.00 15.46 716 PHE A O 1
ATOM 5792 N N . TYR A 1 716 ? 36.008 14.098 69.088 1.00 15.60 717 TYR A N 1
ATOM 5793 C CA . TYR A 1 716 ? 37.157 13.719 69.909 1.00 14.78 717 TYR A CA 1
ATOM 5794 C C . TYR A 1 716 ? 36.668 13.042 71.204 1.00 17.04 717 TYR A C 1
ATOM 5795 O O . TYR A 1 716 ? 37.306 12.085 71.701 1.00 17.26 717 TYR A O 1
ATOM 5804 N N . SER A 1 717 ? 35.591 13.576 71.794 1.00 16.06 718 SER A N 1
ATOM 5805 C CA . SER A 1 717 ? 35.077 12.997 73.045 1.00 16.77 718 SER A CA 1
ATOM 5806 C C . SER A 1 717 ? 34.548 11.582 72.786 1.00 17.51 718 SER A C 1
ATOM 5807 O O . SER A 1 717 ? 34.750 10.712 73.619 1.00 18.85 718 SER A O 1
ATOM 5810 N N . MET A 1 718 ? 33.876 11.369 71.635 1.00 16.04 719 MET A N 1
ATOM 5811 C CA . MET A 1 718 ? 33.469 10.008 71.256 1.00 15.06 719 MET A CA 1
ATOM 5812 C C . MET A 1 718 ? 34.696 9.112 71.069 1.00 15.19 719 MET A C 1
ATOM 5813 O O . MET A 1 718 ? 34.722 7.959 71.551 1.00 16.89 719 MET A O 1
ATOM 5818 N N . LEU A 1 719 ? 35.704 9.609 70.369 1.00 14.82 720 LEU A N 1
ATOM 5819 C CA . LEU A 1 719 ? 36.889 8.808 70.030 1.00 15.73 720 LEU A CA 1
ATOM 5820 C C . LEU A 1 719 ? 37.665 8.389 71.276 1.00 17.08 720 LEU A C 1
ATOM 5821 O O . LEU A 1 719 ? 38.227 7.290 71.295 1.00 18.08 720 LEU A O 1
ATOM 5826 N N . ARG A 1 720 ? 37.601 9.190 72.343 1.00 18.58 721 ARG A N 1
ATOM 5827 C CA . ARG A 1 720 ? 38.334 8.897 73.575 1.00 18.83 721 ARG A CA 1
ATOM 5828 C C . ARG A 1 720 ? 37.546 7.979 74.520 1.00 19.61 721 ARG A C 1
ATOM 5829 O O . ARG A 1 720 ? 38.138 7.528 75.518 1.00 21.36 721 ARG A O 1
ATOM 5837 N N . GLN A 1 721 ? 36.274 7.687 74.218 1.00 18.54 722 GLN A N 1
ATOM 5838 C CA . GLN A 1 721 ? 35.476 6.815 75.120 1.00 20.71 722 GLN A CA 1
ATOM 5839 C C . GLN A 1 721 ? 36.077 5.405 75.119 1.00 19.63 722 GLN A C 1
ATOM 5840 O O . GLN A 1 721 ? 36.471 4.922 74.075 1.00 20.17 722 GLN A O 1
ATOM 5846 N N . THR A 1 722 ? 36.137 4.782 76.299 1.00 18.56 723 THR A N 1
ATOM 5847 C CA . THR A 1 722 ? 36.669 3.443 76.409 1.00 20.32 723 THR A CA 1
ATOM 5848 C C . THR A 1 722 ? 35.627 2.423 76.851 1.00 18.68 723 THR A C 1
ATOM 5849 O O . THR A 1 722 ? 35.971 1.223 76.892 1.00 19.91 723 THR A O 1
ATOM 5853 N N . GLU A 1 723 ? 34.409 2.865 77.186 1.00 19.91 724 GLU A N 1
ATOM 5854 C CA . GLU A 1 723 ? 33.329 1.955 77.540 1.00 20.58 724 GLU A CA 1
ATOM 5855 C C . GLU A 1 723 ? 32.540 1.564 76.294 1.00 19.24 724 GLU A C 1
ATOM 5856 O O . GLU A 1 723 ? 32.514 2.263 75.326 1.00 19.22 724 GLU A O 1
ATOM 5862 N N . VAL A 1 724 ? 31.926 0.380 76.327 1.00 17.83 725 VAL A N 1
ATOM 5863 C CA . VAL A 1 724 ? 31.158 -0.114 75.201 1.00 17.04 725 VAL A CA 1
ATOM 5864 C C . VAL A 1 724 ? 29.860 0.677 75.082 1.00 17.37 725 VAL A C 1
ATOM 5865 O O . VAL A 1 724 ? 29.243 1.011 76.110 1.00 19.61 725 VAL A O 1
ATOM 5869 N N . PRO A 1 725 ? 29.360 1.001 73.868 1.00 17.09 726 PRO A N 1
ATOM 5870 C CA . PRO A 1 725 ? 30.056 0.842 72.582 1.00 16.31 726 PRO A CA 1
ATOM 5871 C C . PRO A 1 725 ? 30.941 2.043 72.213 1.00 16.46 726 PRO A C 1
ATOM 5872 O O . PRO A 1 725 ? 30.511 3.213 72.353 1.00 17.44 726 PRO A O 1
ATOM 5876 N N . SER A 1 726 ? 32.136 1.770 71.696 1.00 15.85 727 SER A N 1
ATOM 5877 C CA . SER A 1 726 ? 33.098 2.774 71.277 1.00 16.01 727 SER A CA 1
ATOM 5878 C C . SER A 1 726 ? 34.248 2.064 70.559 1.00 14.21 727 SER A C 1
ATOM 5879 O O . SER A 1 726 ? 34.350 0.831 70.591 1.00 16.44 727 SER A O 1
ATOM 5882 N N . TRP A 1 727 ? 35.118 2.812 69.908 1.00 16.07 728 TRP A N 1
ATOM 5883 C CA . TRP A 1 727 ? 36.312 2.218 69.289 1.00 14.48 728 TRP A CA 1
ATOM 5884 C C . TRP A 1 727 ? 37.343 1.738 70.320 1.00 15.53 728 TRP A C 1
ATOM 5885 O O . TRP A 1 727 ? 37.855 0.624 70.229 1.00 15.52 728 TRP A O 1
ATOM 5896 N N . LEU A 1 728 ? 37.649 2.571 71.318 1.00 15.50 729 LEU A N 1
ATOM 5897 C CA . LEU A 1 728 ? 38.741 2.240 72.233 1.00 15.23 729 LEU A CA 1
ATOM 5898 C C . LEU A 1 728 ? 38.325 1.174 73.235 1.00 16.30 729 LEU A C 1
ATOM 5899 O O . LEU A 1 728 ? 39.209 0.568 73.839 1.00 17.14 729 LEU A O 1
ATOM 5904 N N . TYR A 1 729 ? 37.024 0.919 73.387 1.00 15.87 730 TYR A N 1
ATOM 5905 C CA . TYR A 1 729 ? 36.624 -0.256 74.174 1.00 15.51 730 TYR A CA 1
ATOM 5906 C C . TYR A 1 729 ? 37.309 -1.494 73.601 1.00 15.63 730 TYR A C 1
ATOM 5907 O O . TYR A 1 729 ? 37.802 -2.335 74.330 1.00 16.26 730 TYR A O 1
ATOM 5916 N N . GLN A 1 730 ? 37.283 -1.611 72.270 1.00 15.28 731 GLN A N 1
ATOM 5917 C CA . GLN A 1 730 ? 37.847 -2.818 71.655 1.00 14.03 731 GLN A CA 1
ATOM 5918 C C . GLN A 1 730 ? 39.361 -2.881 71.920 1.00 15.02 731 GLN A C 1
ATOM 5919 O O . GLN A 1 730 ? 39.895 -3.954 72.173 1.00 16.51 731 GLN A O 1
ATOM 5925 N N . VAL A 1 731 ? 40.023 -1.718 72.000 1.00 15.05 732 VAL A N 1
ATOM 5926 C CA . VAL A 1 731 ? 41.456 -1.624 72.264 1.00 15.53 732 VAL A CA 1
ATOM 5927 C C . VAL A 1 731 ? 41.769 -2.049 73.723 1.00 16.96 732 VAL A C 1
ATOM 5928 O O . VAL A 1 731 ? 42.700 -2.836 74.000 1.00 18.08 732 VAL A O 1
ATOM 5932 N N . VAL A 1 732 ? 41.012 -1.523 74.678 1.00 17.56 733 VAL A N 1
ATOM 5933 C CA . VAL A 1 732 ? 41.297 -1.792 76.084 1.00 18.47 733 VAL A CA 1
ATOM 5934 C C . VAL A 1 732 ? 40.885 -3.226 76.435 1.00 19.88 733 VAL A C 1
ATOM 5935 O O . VAL A 1 732 ? 41.350 -3.712 77.455 1.00 22.54 733 VAL A O 1
ATOM 5939 N N . MET A 1 733 ? 40.080 -3.896 75.591 1.00 17.66 734 MET A N 1
ATOM 5940 C CA . MET A 1 733 ? 39.755 -5.325 75.761 1.00 16.51 734 MET A CA 1
ATOM 5941 C C . MET A 1 733 ? 40.800 -6.215 75.065 1.00 18.72 734 MET A C 1
ATOM 5942 O O . MET A 1 733 ? 40.596 -7.415 74.913 1.00 21.63 734 MET A O 1
ATOM 5947 N N . ASN A 1 734 ? 41.939 -5.634 74.707 1.00 17.84 735 ASN A N 1
ATOM 5948 C CA . ASN A 1 734 ? 43.113 -6.306 74.106 1.00 18.74 735 ASN A CA 1
ATOM 5949 C C . ASN A 1 734 ? 42.827 -6.676 72.662 1.00 18.13 735 ASN A C 1
ATOM 5950 O O . ASN A 1 734 ? 43.476 -7.558 72.107 1.00 18.64 735 ASN A O 1
ATOM 5955 N N . GLY A 1 735 ? 41.868 -6.010 72.044 1.00 16.76 736 GLY A N 1
ATOM 5956 C CA . GLY A 1 735 ? 41.710 -6.111 70.609 1.00 15.22 736 GLY A CA 1
ATOM 5957 C C . GLY A 1 735 ? 42.934 -5.628 69.856 1.00 15.20 736 GLY A C 1
ATOM 5958 O O . GLY A 1 735 ? 43.552 -4.631 70.261 1.00 16.48 736 GLY A O 1
ATOM 5959 N N . THR A 1 736 ? 43.274 -6.330 68.768 1.00 13.35 737 THR A N 1
ATOM 5960 C CA . THR A 1 736 ? 44.395 -5.989 67.910 1.00 15.07 737 THR A CA 1
ATOM 5961 C C . THR A 1 736 ? 43.947 -5.807 66.444 1.00 13.05 737 THR A C 1
ATOM 5962 O O . THR A 1 736 ? 44.782 -5.641 65.550 1.00 13.52 737 THR A O 1
ATOM 5966 N N . THR A 1 737 ? 42.629 -5.785 66.264 1.00 12.79 738 THR A N 1
ATOM 5967 C CA . THR A 1 737 ? 41.920 -5.622 65.008 1.00 12.79 738 THR A CA 1
ATOM 5968 C C . THR A 1 737 ? 40.622 -4.914 65.374 1.00 13.68 738 THR A C 1
ATOM 5969 O O . THR A 1 737 ? 40.257 -4.910 66.536 1.00 14.65 738 THR A O 1
ATOM 5973 N N . THR A 1 738 ? 39.927 -4.361 64.383 1.00 13.55 739 THR A N 1
ATOM 5974 C CA . THR A 1 738 ? 38.578 -3.860 64.622 1.00 13.25 739 THR A CA 1
ATOM 5975 C C . THR A 1 738 ? 37.604 -5.029 64.506 1.00 13.29 739 THR A C 1
ATOM 5976 O O . THR A 1 738 ? 37.787 -5.954 63.722 1.00 13.25 739 THR A O 1
ATOM 5980 N N . TRP A 1 739 ? 36.517 -4.954 65.287 1.00 13.77 740 TRP A N 1
ATOM 5981 C CA . TRP A 1 739 ? 35.558 -6.074 65.398 1.00 14.50 740 TRP A CA 1
ATOM 5982 C C . TRP A 1 739 ? 34.299 -5.759 64.589 1.00 14.21 740 TRP A C 1
ATOM 5983 O O . TRP A 1 739 ? 33.941 -4.607 64.364 1.00 15.56 740 TRP A O 1
ATOM 5994 N N . GLU A 1 740 ? 33.597 -6.792 64.162 1.00 13.23 741 GLU A N 1
ATOM 5995 C CA . GLU A 1 740 ? 32.347 -6.671 63.419 1.00 12.51 741 GLU A CA 1
ATOM 5996 C C . GLU A 1 740 ? 31.304 -5.875 64.200 1.00 15.24 741 GLU A C 1
ATOM 5997 O O . GLU A 1 740 ? 30.660 -4.984 63.637 1.00 14.48 741 GLU A O 1
ATOM 6003 N N . ARG A 1 741 ? 31.065 -6.298 65.441 1.00 13.90 742 ARG A N 1
ATOM 6004 C CA . ARG A 1 741 ? 30.140 -5.660 66.323 1.00 15.69 742 ARG A CA 1
ATOM 6005 C C . ARG A 1 741 ? 30.906 -4.738 67.281 1.00 16.33 742 ARG A C 1
ATOM 6006 O O . ARG A 1 741 ? 32.019 -5.039 67.703 1.00 16.17 742 ARG A O 1
ATOM 6014 N N . TRP A 1 742 ? 30.265 -3.641 67.680 1.00 15.66 743 TRP A N 1
ATOM 6015 C CA . TRP A 1 742 ? 30.866 -2.805 68.733 1.00 15.47 743 TRP A CA 1
ATOM 6016 C C . TRP A 1 742 ? 31.224 -3.702 69.933 1.00 14.55 743 TRP A C 1
ATOM 6017 O O . TRP A 1 742 ? 32.319 -3.587 70.552 1.00 16.58 743 TRP A O 1
ATOM 6028 N N . ASP A 1 743 ? 30.332 -4.655 70.210 1.00 16.84 744 ASP A N 1
ATOM 6029 C CA . ASP A 1 743 ? 30.445 -5.542 71.382 1.00 16.48 744 ASP A CA 1
ATOM 6030 C C . ASP A 1 743 ? 30.687 -7.000 70.944 1.00 16.94 744 ASP A C 1
ATOM 6031 O O . ASP A 1 743 ? 30.064 -7.904 71.496 1.00 16.59 744 ASP A O 1
ATOM 6036 N N . SER A 1 744 ? 31.605 -7.269 70.003 1.00 15.19 745 SER A N 1
ATOM 6037 C CA . SER A 1 744 ? 31.858 -8.668 69.632 1.00 16.09 745 SER A CA 1
ATOM 6038 C C . SER A 1 744 ? 32.265 -9.440 70.885 1.00 16.30 745 SER A C 1
ATOM 6039 O O . SER A 1 744 ? 31.949 -10.625 71.005 1.00 17.81 745 SER A O 1
ATOM 6042 N N . MET A 1 745 ? 33.029 -8.796 71.778 1.00 16.04 746 MET A N 1
ATOM 6043 C CA . MET A 1 745 ? 33.261 -9.332 73.145 1.00 16.61 746 MET A CA 1
ATOM 6044 C C . MET A 1 745 ? 32.573 -8.406 74.157 1.00 17.78 746 MET A C 1
ATOM 6045 O O . MET A 1 745 ? 32.653 -7.173 74.013 1.00 19.03 746 MET A O 1
ATOM 6050 N N . LEU A 1 746 ? 31.918 -9.000 75.157 1.00 20.23 747 LEU A N 1
ATOM 6051 C CA . LEU A 1 746 ? 31.260 -8.256 76.216 1.00 20.17 747 LEU A CA 1
ATOM 6052 C C . LEU A 1 746 ? 32.288 -7.927 77.303 1.00 22.17 747 LEU A C 1
ATOM 6053 O O . LEU A 1 746 ? 33.365 -8.506 77.378 1.00 20.89 747 LEU A O 1
ATOM 6058 N N . PRO A 1 747 ? 32.054 -6.914 78.167 1.00 23.31 748 PRO A N 1
ATOM 6059 C CA . PRO A 1 747 ? 33.091 -6.485 79.109 1.00 25.34 748 PRO A CA 1
ATOM 6060 C C . PRO A 1 747 ? 33.692 -7.522 80.068 1.00 26.78 748 PRO A C 1
ATOM 6061 O O . PRO A 1 747 ? 34.852 -7.354 80.477 1.00 30.69 748 PRO A O 1
ATOM 6065 N N . ASN A 1 748 ? 32.984 -8.618 80.350 1.00 26.53 749 ASN A N 1
ATOM 6066 C CA . ASN A 1 748 ? 33.554 -9.666 81.256 1.00 30.73 749 ASN A CA 1
ATOM 6067 C C . ASN A 1 748 ? 34.347 -10.703 80.459 1.00 29.19 749 ASN A C 1
ATOM 6068 O O . ASN A 1 748 ? 34.875 -11.640 81.032 1.00 32.17 749 ASN A O 1
ATOM 6073 N N . GLY A 1 749 ? 34.389 -10.569 79.133 1.00 27.31 750 GLY A N 1
ATOM 6074 C CA . GLY A 1 749 ? 35.226 -11.448 78.334 1.00 29.62 750 GLY A CA 1
ATOM 6075 C C . GLY A 1 749 ? 34.429 -12.443 77.524 1.00 26.79 750 GLY A C 1
ATOM 6076 O O . GLY A 1 749 ? 35.026 -13.153 76.721 1.00 29.34 750 GLY A O 1
ATOM 6077 N N . SER A 1 750 ? 33.126 -12.569 77.787 1.00 23.74 751 SER A N 1
ATOM 6078 C CA . SER A 1 750 ? 32.260 -13.474 77.017 1.00 23.86 751 SER A CA 1
ATOM 6079 C C . SER A 1 750 ? 32.058 -12.945 75.597 1.00 20.35 751 SER A C 1
ATOM 6080 O O . SER A 1 750 ? 32.000 -11.729 75.395 1.00 22.14 751 SER A O 1
ATOM 6083 N N . ILE A 1 751 ? 31.946 -13.872 74.632 1.00 19.56 752 ILE A N 1
ATOM 6084 C CA . ILE A 1 751 ? 31.680 -13.516 73.253 1.00 18.11 752 ILE A CA 1
ATOM 6085 C C . ILE A 1 751 ? 30.196 -13.170 73.119 1.00 18.20 752 ILE A C 1
ATOM 6086 O O . ILE A 1 751 ? 29.352 -13.746 73.770 1.00 21.51 752 ILE A O 1
ATOM 6091 N N . ASN A 1 752 ? 29.900 -12.170 72.273 1.00 18.23 753 ASN A N 1
ATOM 6092 C CA . ASN A 1 752 ? 28.541 -11.812 71.953 1.00 18.20 753 ASN A CA 1
ATOM 6093 C C . ASN A 1 752 ? 27.754 -13.080 71.615 1.00 18.72 753 ASN A C 1
ATOM 6094 O O . ASN A 1 752 ? 28.251 -13.924 70.871 1.00 19.55 753 ASN A O 1
ATOM 6099 N N . PRO A 1 753 ? 26.505 -13.250 72.117 1.00 19.43 754 PRO A N 1
ATOM 6100 C CA . PRO A 1 753 ? 25.756 -14.474 71.844 1.00 20.56 754 PRO A CA 1
ATOM 6101 C C . PRO A 1 753 ? 25.286 -14.613 70.395 1.00 20.09 754 PRO A C 1
ATOM 6102 O O . PRO A 1 753 ? 24.894 -15.687 69.971 1.00 23.76 754 PRO A O 1
ATOM 6106 N N . GLY A 1 754 ? 25.371 -13.533 69.627 1.00 20.08 755 GLY A N 1
ATOM 6107 C CA . GLY A 1 754 ? 24.963 -13.607 68.255 1.00 19.47 755 GLY A CA 1
ATOM 6108 C C . GLY A 1 754 ? 25.780 -14.635 67.489 1.00 17.55 755 GLY A C 1
ATOM 6109 O O . GLY A 1 754 ? 26.983 -14.701 67.622 1.00 18.80 755 GLY A O 1
ATOM 6110 N N . GLN A 1 755 ? 25.088 -15.375 66.617 1.00 18.15 756 GLN A N 1
ATOM 6111 C CA . GLN A 1 755 ? 25.711 -16.416 65.839 1.00 17.58 756 GLN A CA 1
ATOM 6112 C C . GLN A 1 755 ? 26.715 -15.788 64.862 1.00 15.78 756 GLN A C 1
ATOM 6113 O O . GLN A 1 755 ? 27.725 -16.413 64.475 1.00 17.54 756 GLN A O 1
ATOM 6115 N N . MET A 1 756 ? 26.417 -14.558 64.436 1.00 16.43 757 MET A N 1
ATOM 6116 C CA . MET A 1 756 ? 27.278 -13.769 63.542 1.00 16.20 757 MET A CA 1
ATOM 6117 C C . MET A 1 756 ? 28.124 -12.837 64.417 1.00 15.10 757 MET A C 1
ATOM 6118 O O . MET A 1 756 ? 27.650 -11.768 64.819 1.00 16.19 757 MET A O 1
ATOM 6123 N N . THR A 1 757 ? 29.350 -13.261 64.737 1.00 14.07 758 THR A N 1
ATOM 6124 C CA . THR A 1 757 ? 30.284 -12.464 65.533 1.00 15.14 758 THR A CA 1
ATOM 6125 C C . THR A 1 757 ? 31.716 -12.704 65.069 1.00 14.34 758 THR A C 1
ATOM 6126 O O . THR A 1 757 ? 32.201 -13.841 65.156 1.00 17.64 758 THR A O 1
ATOM 6130 N N . SER A 1 758 ? 32.380 -11.661 64.586 1.00 14.92 759 SER A N 1
ATOM 6131 C CA . SER A 1 758 ? 33.745 -11.703 64.116 1.00 13.81 759 SER A CA 1
ATOM 6132 C C . SER A 1 758 ? 34.580 -10.660 64.874 1.00 12.42 759 SER A C 1
ATOM 6133 O O . SER A 1 758 ? 34.098 -9.552 65.204 1.00 14.52 759 SER A O 1
ATOM 6136 N N . PHE A 1 759 ? 35.870 -10.963 65.068 1.00 13.16 760 PHE A N 1
ATOM 6137 C CA . PHE A 1 759 ? 36.817 -10.043 65.668 1.00 13.34 760 PHE A CA 1
ATOM 6138 C C . PHE A 1 759 ? 37.757 -9.433 64.608 1.00 11.70 760 PHE A C 1
ATOM 6139 O O . PHE A 1 759 ? 38.838 -8.932 64.970 1.00 13.91 760 PHE A O 1
ATOM 6147 N N . ASN A 1 760 ? 37.369 -9.444 63.328 1.00 12.99 761 ASN A N 1
ATOM 6148 C CA . ASN A 1 760 ? 38.258 -8.908 62.305 1.00 11.71 761 ASN A CA 1
ATOM 6149 C C . ASN A 1 760 ? 37.467 -8.483 61.065 1.00 12.87 761 ASN A C 1
ATOM 6150 O O . ASN A 1 760 ? 37.508 -9.132 60.025 1.00 13.13 761 ASN A O 1
ATOM 6155 N N . HIS A 1 761 ? 36.765 -7.355 61.204 1.00 13.14 762 HIS A N 1
ATOM 6156 C CA . HIS A 1 761 ? 35.993 -6.683 60.133 1.00 13.23 762 HIS A CA 1
ATOM 6157 C C . HIS A 1 761 ? 36.475 -5.239 60.056 1.00 13.66 762 HIS A C 1
ATOM 6158 O O . HIS A 1 761 ? 36.566 -4.629 61.116 1.00 13.95 762 HIS A O 1
ATOM 6165 N N . TYR A 1 762 ? 36.792 -4.722 58.860 1.00 12.97 763 TYR A N 1
ATOM 6166 C CA . TYR A 1 762 ? 37.233 -3.309 58.758 1.00 12.44 763 TYR A CA 1
ATOM 6167 C C . TYR A 1 762 ? 36.138 -2.263 58.853 1.00 12.62 763 TYR A C 1
ATOM 6168 O O . TYR A 1 762 ? 36.496 -1.076 58.992 1.00 13.87 763 TYR A O 1
ATOM 6177 N N . ALA A 1 763 ? 34.845 -2.593 58.829 1.00 13.78 764 ALA A N 1
ATOM 6178 C CA . ALA A 1 763 ? 33.821 -1.536 58.778 1.00 14.74 764 ALA A CA 1
ATOM 6179 C C . ALA A 1 763 ? 33.990 -0.511 59.886 1.00 13.65 764 ALA A C 1
ATOM 6180 O O . ALA A 1 763 ? 33.928 0.669 59.579 1.00 14.25 764 ALA A O 1
ATOM 6182 N N . VAL A 1 764 ? 34.106 -0.932 61.156 1.00 15.46 765 VAL A N 1
ATOM 6183 C CA . VAL A 1 764 ? 34.246 0.011 62.330 1.00 16.37 765 VAL A CA 1
ATOM 6184 C C . VAL A 1 764 ? 35.541 0.807 62.170 1.00 12.91 765 VAL A C 1
ATOM 6185 O O . VAL A 1 764 ? 35.647 1.981 62.629 1.00 14.83 765 VAL A O 1
ATOM 6189 N N . GLY A 1 765 ? 36.507 0.233 61.433 1.00 12.79 766 GLY A N 1
ATOM 6190 C CA . GLY A 1 765 ? 37.779 0.861 61.171 1.00 12.14 766 GLY A CA 1
ATOM 6191 C C . GLY A 1 765 ? 37.664 2.021 60.181 1.00 11.42 766 GLY A C 1
ATOM 6192 O O . GLY A 1 765 ? 38.666 2.678 59.925 1.00 11.93 766 GLY A O 1
ATOM 6193 N N . SER A 1 766 ? 36.467 2.271 59.639 1.00 11.25 767 SER A N 1
ATOM 6194 C CA A SER A 1 766 ? 36.200 3.449 58.783 0.50 11.95 767 SER A CA 1
ATOM 6195 C CA B SER A 1 766 ? 36.217 3.445 58.775 0.50 13.16 767 SER A CA 1
ATOM 6196 C C . SER A 1 766 ? 36.450 4.786 59.492 1.00 12.22 767 SER A C 1
ATOM 6197 O O . SER A 1 766 ? 36.562 5.799 58.822 1.00 13.25 767 SER A O 1
ATOM 6202 N N . VAL A 1 767 ? 36.546 4.764 60.818 1.00 12.49 768 VAL A N 1
ATOM 6203 C CA . VAL A 1 767 ? 36.990 5.938 61.580 1.00 12.39 768 VAL A CA 1
ATOM 6204 C C . VAL A 1 767 ? 38.424 6.332 61.207 1.00 12.59 768 VAL A C 1
ATOM 6205 O O . VAL A 1 767 ? 38.827 7.476 61.445 1.00 12.70 768 VAL A O 1
ATOM 6209 N N . GLY A 1 768 ? 39.212 5.451 60.580 1.00 12.40 769 GLY A N 1
ATOM 6210 C CA . GLY A 1 768 ? 40.578 5.739 60.227 1.00 11.37 769 GLY A CA 1
ATOM 6211 C C . GLY A 1 768 ? 40.696 6.999 59.386 1.00 11.05 769 GLY A C 1
ATOM 6212 O O . GLY A 1 768 ? 41.660 7.779 59.536 1.00 11.97 769 GLY A O 1
ATOM 6213 N N . SER A 1 769 ? 39.760 7.204 58.462 1.00 11.27 770 SER A N 1
ATOM 6214 C CA . SER A 1 769 ? 39.812 8.403 57.606 1.00 11.43 770 SER A CA 1
ATOM 6215 C C . SER A 1 769 ? 39.734 9.691 58.409 1.00 10.99 770 SER A C 1
ATOM 6216 O O . SER A 1 769 ? 40.267 10.699 57.960 1.00 12.40 770 SER A O 1
ATOM 6219 N N . TRP A 1 770 ? 39.038 9.657 59.546 1.00 11.07 771 TRP A N 1
ATOM 6220 C CA . TRP A 1 770 ? 38.973 10.853 60.396 1.00 11.47 771 TRP A CA 1
ATOM 6221 C C . TRP A 1 770 ? 40.339 11.079 61.053 1.00 12.85 771 TRP A C 1
ATOM 6222 O O . TRP A 1 770 ? 40.806 12.229 61.209 1.00 13.28 771 TRP A O 1
ATOM 6233 N N . LEU A 1 771 ? 40.997 10.011 61.494 1.00 12.30 772 LEU A N 1
ATOM 6234 C CA . LEU A 1 771 ? 42.364 10.132 62.014 1.00 12.50 772 LEU A CA 1
ATOM 6235 C C . LEU A 1 771 ? 43.282 10.758 60.959 1.00 12.39 772 LEU A C 1
ATOM 6236 O O . LEU A 1 771 ? 44.055 11.679 61.229 1.00 13.99 772 LEU A O 1
ATOM 6241 N N . HIS A 1 772 ? 43.150 10.310 59.723 1.00 12.12 773 HIS A N 1
ATOM 6242 C CA . HIS A 1 772 ? 44.029 10.763 58.656 1.00 12.59 773 HIS A CA 1
ATOM 6243 C C . HIS A 1 772 ? 43.741 12.231 58.320 1.00 11.72 773 HIS A C 1
ATOM 6244 O O . HIS A 1 772 ? 44.700 13.011 58.075 1.00 13.35 773 HIS A O 1
ATOM 6251 N N . GLU A 1 773 ? 42.449 12.532 58.112 1.00 11.76 774 GLU A N 1
ATOM 6252 C CA . GLU A 1 773 ? 42.063 13.807 57.472 1.00 11.96 774 GLU A CA 1
ATOM 6253 C C . GLU A 1 773 ? 41.877 14.956 58.469 1.00 13.32 774 GLU A C 1
ATOM 6254 O O . GLU A 1 773 ? 42.011 16.110 58.074 1.00 14.80 774 GLU A O 1
ATOM 6260 N N . VAL A 1 774 ? 41.533 14.657 59.709 1.00 11.76 775 VAL A N 1
ATOM 6261 C CA . VAL A 1 774 ? 41.199 15.700 60.666 1.00 12.46 775 VAL A CA 1
ATOM 6262 C C . VAL A 1 774 ? 42.293 15.800 61.734 1.00 12.76 775 VAL A C 1
ATOM 6263 O O . VAL A 1 774 ? 42.857 16.875 61.947 1.00 14.84 775 VAL A O 1
ATOM 6267 N N . ILE A 1 775 ? 42.641 14.697 62.396 1.00 12.79 776 ILE A N 1
ATOM 6268 C CA . ILE A 1 775 ? 43.792 14.735 63.345 1.00 14.41 776 ILE A CA 1
ATOM 6269 C C . ILE A 1 775 ? 45.072 15.018 62.549 1.00 13.85 776 ILE A C 1
ATOM 6270 O O . ILE A 1 775 ? 45.866 15.895 62.905 1.00 15.88 776 ILE A O 1
ATOM 6275 N N . GLY A 1 776 ? 45.253 14.292 61.440 1.00 13.79 777 GLY A N 1
ATOM 6276 C CA . GLY A 1 776 ? 46.426 14.454 60.583 1.00 14.90 777 GLY A CA 1
ATOM 6277 C C . GLY A 1 776 ? 46.288 15.578 59.580 1.00 13.15 777 GLY A C 1
ATOM 6278 O O . GLY A 1 776 ? 47.283 15.986 58.980 1.00 14.70 777 GLY A O 1
ATOM 6279 N N . GLY A 1 777 ? 45.050 16.019 59.343 1.00 12.98 778 GLY A N 1
ATOM 6280 C CA . GLY A 1 777 ? 44.787 17.140 58.489 1.00 13.30 778 GLY A CA 1
ATOM 6281 C C . GLY A 1 777 ? 44.784 16.880 56.994 1.00 14.65 778 GLY A C 1
ATOM 6282 O O . GLY A 1 777 ? 44.504 17.809 56.246 1.00 14.45 778 GLY A O 1
ATOM 6283 N N . LEU A 1 778 ? 45.106 15.669 56.515 1.00 13.89 779 LEU A N 1
ATOM 6284 C CA . LEU A 1 778 ? 45.422 15.478 55.100 1.00 13.45 779 LEU A CA 1
ATOM 6285 C C . LEU A 1 778 ? 44.211 14.959 54.321 1.00 13.18 779 LEU A C 1
ATOM 6286 O O . LEU A 1 778 ? 43.664 13.887 54.633 1.00 15.06 779 LEU A O 1
ATOM 6291 N N . SER A 1 779 ? 43.869 15.632 53.229 1.00 13.30 780 SER A N 1
ATOM 6292 C CA . SER A 1 779 ? 42.828 15.144 52.304 1.00 14.05 780 SER A CA 1
ATOM 6293 C C . SER A 1 779 ? 43.152 15.667 50.920 1.00 14.06 780 SER A C 1
ATOM 6294 O O . SER A 1 779 ? 43.811 16.699 50.763 1.00 13.79 780 SER A O 1
ATOM 6297 N N . PRO A 1 780 ? 42.654 15.009 49.862 1.00 12.45 781 PRO A N 1
ATOM 6298 C CA . PRO A 1 780 ? 42.860 15.498 48.501 1.00 12.94 781 PRO A CA 1
ATOM 6299 C C . PRO A 1 780 ? 41.943 16.681 48.182 1.00 14.70 781 PRO A C 1
ATOM 6300 O O . PRO A 1 780 ? 40.741 16.614 48.390 1.00 16.62 781 PRO A O 1
ATOM 6304 N N . ALA A 1 781 ? 42.538 17.743 47.661 1.00 13.48 782 ALA A N 1
ATOM 6305 C CA . ALA A 1 781 ? 41.772 18.909 47.209 1.00 14.90 782 ALA A CA 1
ATOM 6306 C C . ALA A 1 781 ? 41.414 18.803 45.730 1.00 14.19 782 ALA A C 1
ATOM 6307 O O . ALA A 1 781 ? 40.565 19.523 45.251 1.00 18.78 782 ALA A O 1
ATOM 6309 N N . GLU A 1 782 ? 42.091 17.902 45.009 1.00 14.33 783 GLU A N 1
ATOM 6310 C CA . GLU A 1 782 ? 41.802 17.548 43.634 1.00 13.41 783 GLU A CA 1
ATOM 6311 C C . GLU A 1 782 ? 41.906 16.028 43.598 1.00 13.02 783 GLU A C 1
ATOM 6312 O O . GLU A 1 782 ? 42.795 15.470 44.260 1.00 12.86 783 GLU A O 1
ATOM 6318 N N . PRO A 1 783 ? 41.036 15.336 42.842 1.00 13.27 784 PRO A N 1
ATOM 6319 C CA . PRO A 1 783 ? 41.153 13.877 42.749 1.00 12.22 784 PRO A CA 1
ATOM 6320 C C . PRO A 1 783 ? 42.575 13.467 42.362 1.00 13.12 784 PRO A C 1
ATOM 6321 O O . PRO A 1 783 ? 43.083 13.944 41.382 1.00 16.48 784 PRO A O 1
ATOM 6325 N N . GLY A 1 784 ? 43.175 12.548 43.145 1.00 12.21 785 GLY A N 1
ATOM 6326 C CA . GLY A 1 784 ? 44.514 12.114 42.871 1.00 12.35 785 GLY A CA 1
ATOM 6327 C C . GLY A 1 784 ? 45.634 12.829 43.616 1.00 11.27 785 GLY A C 1
ATOM 6328 O O . GLY A 1 784 ? 46.807 12.530 43.361 1.00 11.53 785 GLY A O 1
ATOM 6329 N N . TRP A 1 785 ? 45.297 13.826 44.456 1.00 11.92 786 TRP A N 1
ATOM 6330 C CA . TRP A 1 785 ? 46.229 14.460 45.396 1.00 12.69 786 TRP A CA 1
ATOM 6331 C C . TRP A 1 785 ? 47.244 15.409 44.739 1.00 11.84 786 TRP A C 1
ATOM 6332 O O . TRP A 1 785 ? 48.192 15.786 45.422 1.00 13.29 786 TRP A O 1
ATOM 6343 N N . ARG A 1 786 ? 47.004 15.888 43.516 1.00 11.85 787 ARG A N 1
ATOM 6344 C CA . ARG A 1 786 ? 47.919 16.893 42.971 1.00 12.79 787 ARG A CA 1
ATOM 6345 C C . ARG A 1 786 ? 47.716 18.243 43.671 1.00 12.70 787 ARG A C 1
ATOM 6346 O O . ARG A 1 786 ? 48.620 19.119 43.646 1.00 14.26 787 ARG A O 1
ATOM 6354 N N . ARG A 1 787 ? 46.540 18.408 44.294 1.00 12.47 788 ARG A N 1
ATOM 6355 C CA . ARG A 1 787 ? 46.294 19.521 45.191 1.00 12.64 788 ARG A CA 1
ATOM 6356 C C . ARG A 1 787 ? 45.838 18.914 46.515 1.00 11.85 788 ARG A C 1
ATOM 6357 O O . ARG A 1 787 ? 45.107 17.891 46.498 1.00 12.69 788 ARG A O 1
ATOM 6365 N N . ILE A 1 788 ? 46.416 19.372 47.612 1.00 13.15 789 ILE A N 1
ATOM 6366 C CA . ILE A 1 788 ? 46.280 18.789 48.916 1.00 13.81 789 ILE A CA 1
ATOM 6367 C C . ILE A 1 788 ? 45.683 19.811 49.883 1.00 13.99 789 ILE A C 1
ATOM 6368 O O . ILE A 1 788 ? 46.118 20.976 49.887 1.00 16.21 789 ILE A O 1
ATOM 6373 N N . ASN A 1 789 ? 44.735 19.404 50.727 1.00 13.71 790 ASN A N 1
ATOM 6374 C CA A ASN A 1 789 ? 44.273 20.270 51.850 0.60 14.48 790 ASN A CA 1
ATOM 6375 C CA B ASN A 1 789 ? 44.249 20.207 51.860 0.40 14.95 790 ASN A CA 1
ATOM 6376 C C . ASN A 1 789 ? 44.997 19.769 53.104 1.00 14.51 790 ASN A C 1
ATOM 6377 O O . ASN A 1 789 ? 45.091 18.544 53.320 1.00 15.48 790 ASN A O 1
ATOM 6386 N N . ILE A 1 790 ? 45.535 20.713 53.874 1.00 13.63 791 ILE A N 1
ATOM 6387 C CA . ILE A 1 790 ? 46.239 20.433 55.100 1.00 14.34 791 ILE A CA 1
ATOM 6388 C C . ILE A 1 790 ? 45.566 21.227 56.210 1.00 14.42 791 ILE A C 1
ATOM 6389 O O . ILE A 1 790 ? 45.844 22.448 56.361 1.00 14.83 791 ILE A O 1
ATOM 6394 N N . GLU A 1 791 ? 44.632 20.590 56.907 1.00 14.38 792 GLU A N 1
ATOM 6395 C CA . GLU A 1 791 ? 43.708 21.267 57.827 1.00 14.25 792 GLU A CA 1
ATOM 6396 C C . GLU A 1 791 ? 43.639 20.419 59.105 1.00 15.16 792 GLU A C 1
ATOM 6397 O O . GLU A 1 791 ? 42.670 19.713 59.338 1.00 15.32 792 GLU A O 1
ATOM 6403 N N . VAL A 1 792 ? 44.706 20.511 59.914 1.00 13.42 793 VAL A N 1
ATOM 6404 C CA . VAL A 1 792 ? 44.775 19.865 61.182 1.00 14.85 793 VAL A CA 1
ATOM 6405 C C . VAL A 1 792 ? 43.806 20.519 62.167 1.00 15.11 793 VAL A C 1
ATOM 6406 O O . VAL A 1 792 ? 43.834 21.743 62.328 1.00 16.50 793 VAL A O 1
ATOM 6410 N N . VAL A 1 793 ? 42.986 19.727 62.848 1.00 15.20 794 VAL A N 1
ATOM 6411 C CA . VAL A 1 793 ? 42.100 20.206 63.903 1.00 15.22 794 VAL A CA 1
ATOM 6412 C C . VAL A 1 793 ? 42.503 19.543 65.212 1.00 17.05 794 VAL A C 1
ATOM 6413 O O . VAL A 1 793 ? 42.089 18.418 65.486 1.00 17.66 794 VAL A O 1
ATOM 6417 N N . PRO A 1 794 ? 43.354 20.185 66.041 1.00 18.68 795 PRO A N 1
ATOM 6418 C CA . PRO A 1 794 ? 43.775 19.584 67.297 1.00 21.04 795 PRO A CA 1
ATOM 6419 C C . PRO A 1 794 ? 42.590 19.533 68.268 1.00 19.39 795 PRO A C 1
ATOM 6420 O O . PRO A 1 794 ? 41.652 20.304 68.156 1.00 21.64 795 PRO A O 1
ATOM 6424 N N . GLY A 1 795 ? 42.686 18.601 69.215 1.00 18.60 796 GLY A N 1
ATOM 6425 C CA . GLY A 1 795 ? 41.680 18.413 70.204 1.00 20.14 796 GLY A CA 1
ATOM 6426 C C . GLY A 1 795 ? 41.941 17.138 70.962 1.00 17.79 796 GLY A C 1
ATOM 6427 O O . GLY A 1 795 ? 42.996 16.536 70.830 1.00 19.09 796 GLY A O 1
ATOM 6428 N N . GLY A 1 796 ? 40.984 16.774 71.799 1.00 19.33 797 GLY A N 1
ATOM 6429 C CA . GLY A 1 796 ? 41.026 15.522 72.518 1.00 21.54 797 GLY A CA 1
ATOM 6430 C C . GLY A 1 796 ? 42.210 15.402 73.460 1.00 22.42 797 GLY A C 1
ATOM 6431 O O . GLY A 1 796 ? 42.662 14.288 73.748 1.00 24.47 797 GLY A O 1
ATOM 6432 N N . ASP A 1 797 ? 42.718 16.528 73.969 1.00 24.05 798 ASP A N 1
ATOM 6433 C CA . ASP A 1 797 ? 43.926 16.461 74.831 1.00 25.85 798 ASP A CA 1
ATOM 6434 C C . ASP A 1 797 ? 45.145 15.811 74.130 1.00 25.29 798 ASP A C 1
ATOM 6435 O O . ASP A 1 797 ? 46.121 15.432 74.808 1.00 25.42 798 ASP A O 1
ATOM 6440 N N . LEU A 1 798 ? 45.168 15.743 72.789 1.00 23.08 799 LEU A N 1
ATOM 6441 C CA . LEU A 1 798 ? 46.384 15.327 72.086 1.00 18.39 799 LEU A CA 1
ATOM 6442 C C . LEU A 1 798 ? 47.444 16.420 72.206 1.00 18.86 799 LEU A C 1
ATOM 6443 O O . LEU A 1 798 ? 47.123 17.619 72.092 1.00 22.76 799 LEU A O 1
ATOM 6448 N N . GLN A 1 799 ? 48.692 16.003 72.411 1.00 18.57 800 GLN A N 1
ATOM 6449 C CA A GLN A 1 799 ? 49.824 16.899 72.466 0.50 21.51 800 GLN A CA 1
ATOM 6450 C CA B GLN A 1 799 ? 49.813 16.917 72.452 0.50 20.20 800 GLN A CA 1
ATOM 6451 C C . GLN A 1 799 ? 50.566 16.921 71.120 1.00 18.18 800 GLN A C 1
ATOM 6452 O O . GLN A 1 799 ? 51.303 17.835 70.854 1.00 19.20 800 GLN A O 1
ATOM 6463 N N . GLN A 1 800 ? 50.421 15.863 70.315 1.00 18.74 801 GLN A N 1
ATOM 6464 C CA . GLN A 1 800 ? 51.109 15.775 69.026 1.00 17.67 801 GLN A CA 1
ATOM 6465 C C . GLN A 1 800 ? 50.510 14.665 68.165 1.00 17.87 801 GLN A C 1
ATOM 6466 O O . GLN A 1 800 ? 49.883 13.740 68.688 1.00 16.78 801 GLN A O 1
ATOM 6472 N N . ALA A 1 801 ? 50.714 14.788 66.846 1.00 15.17 802 ALA A N 1
ATOM 6473 C CA . ALA A 1 801 ? 50.377 13.691 65.935 1.00 13.78 802 ALA A CA 1
ATOM 6474 C C . ALA A 1 801 ? 51.234 13.787 64.685 1.00 14.75 802 ALA A C 1
ATOM 6475 O O . ALA A 1 801 ? 51.622 14.878 64.255 1.00 15.96 802 ALA A O 1
ATOM 6477 N N . SER A 1 802 ? 51.525 12.615 64.115 1.00 15.17 803 SER A N 1
ATOM 6478 C CA A SER A 1 802 ? 52.314 12.498 62.907 0.50 15.52 803 SER A CA 1
ATOM 6479 C CA B SER A 1 802 ? 52.345 12.443 62.933 0.50 15.35 803 SER A CA 1
ATOM 6480 C C . SER A 1 802 ? 51.566 11.612 61.914 1.00 13.86 803 SER A C 1
ATOM 6481 O O . SER A 1 802 ? 51.218 10.457 62.212 1.00 15.18 803 SER A O 1
ATOM 6486 N N . THR A 1 803 ? 51.389 12.124 60.704 1.00 13.43 804 THR A N 1
ATOM 6487 C CA . THR A 1 803 ? 50.667 11.459 59.644 1.00 13.47 804 THR A CA 1
ATOM 6488 C C . THR A 1 803 ? 51.488 11.577 58.369 1.00 13.67 804 THR A C 1
ATOM 6489 O O . THR A 1 803 ? 51.932 12.653 58.042 1.00 14.50 804 THR A O 1
ATOM 6493 N N . LYS A 1 804 ? 51.595 10.492 57.589 1.00 13.75 805 LYS A N 1
ATOM 6494 C CA . LYS A 1 804 ? 52.327 10.465 56.357 1.00 14.85 805 LYS A CA 1
ATOM 6495 C C . LYS A 1 804 ? 51.464 9.785 55.291 1.00 12.75 805 LYS A C 1
ATOM 6496 O O . LYS A 1 804 ? 50.816 8.767 55.588 1.00 13.02 805 LYS A O 1
ATOM 6502 N N . PHE A 1 805 ? 51.535 10.279 54.061 1.00 12.77 806 PHE A N 1
ATOM 6503 C CA . PHE A 1 805 ? 50.823 9.696 52.946 1.00 12.30 806 PHE A CA 1
ATOM 6504 C C . PHE A 1 805 ? 51.659 9.794 51.683 1.00 12.22 806 PHE A C 1
ATOM 6505 O O . PHE A 1 805 ? 51.988 10.905 51.231 1.00 12.84 806 PHE A O 1
ATOM 6513 N N . LEU A 1 806 ? 51.951 8.618 51.097 1.00 12.13 807 LEU A N 1
ATOM 6514 C CA . LEU A 1 806 ? 52.682 8.547 49.843 1.00 11.08 807 LEU A CA 1
ATOM 6515 C C . LEU A 1 806 ? 51.720 8.723 48.677 1.00 10.67 807 LEU A C 1
ATOM 6516 O O . LEU A 1 806 ? 51.085 7.803 48.203 1.00 13.66 807 LEU A O 1
ATOM 6521 N N . THR A 1 807 ? 51.567 9.975 48.278 1.00 11.49 808 THR A N 1
ATOM 6522 C CA . THR A 1 807 ? 50.748 10.367 47.166 1.00 11.89 808 THR A CA 1
ATOM 6523 C C . THR A 1 807 ? 51.342 9.823 45.873 1.00 12.08 808 THR A C 1
ATOM 6524 O O . THR A 1 807 ? 52.526 9.433 45.851 1.00 12.62 808 THR A O 1
ATOM 6528 N N . PRO A 1 808 ? 50.573 9.855 44.760 1.00 13.94 809 PRO A N 1
ATOM 6529 C CA . PRO A 1 808 ? 51.144 9.571 43.451 1.00 15.47 809 PRO A CA 1
ATOM 6530 C C . PRO A 1 808 ? 52.340 10.436 43.006 1.00 15.55 809 PRO A C 1
ATOM 6531 O O . PRO A 1 808 ? 52.995 10.114 42.016 1.00 17.13 809 PRO A O 1
ATOM 6535 N N . TYR A 1 809 ? 52.614 11.519 43.747 1.00 13.20 810 TYR A N 1
ATOM 6536 C CA . TYR A 1 809 ? 53.700 12.468 43.473 1.00 12.79 810 TYR A CA 1
ATOM 6537 C C . TYR A 1 809 ? 54.908 12.292 44.401 1.00 13.09 810 TYR A C 1
ATOM 6538 O O . TYR A 1 809 ? 55.991 12.863 44.115 1.00 16.35 810 TYR A O 1
ATOM 6547 N N . GLY A 1 810 ? 54.728 11.601 45.528 1.00 13.14 811 GLY A N 1
ATOM 6548 C CA . GLY A 1 810 ? 55.709 11.563 46.578 1.00 13.09 811 GLY A CA 1
ATOM 6549 C C . GLY A 1 810 ? 55.084 11.835 47.939 1.00 12.26 811 GLY A C 1
ATOM 6550 O O . GLY A 1 810 ? 53.842 11.949 48.088 1.00 13.14 811 GLY A O 1
ATOM 6551 N N . MET A 1 811 ? 55.936 11.868 48.963 1.00 13.79 812 MET A N 1
ATOM 6552 C CA . MET A 1 811 ? 55.448 11.899 50.329 1.00 14.55 812 MET A CA 1
ATOM 6553 C C . MET A 1 811 ? 54.841 13.255 50.699 1.00 14.02 812 MET A C 1
ATOM 6554 O O . MET A 1 811 ? 55.450 14.322 50.468 1.00 15.37 812 MET A O 1
ATOM 6559 N N . ALA A 1 812 ? 53.622 13.203 51.253 1.00 13.44 813 ALA A N 1
ATOM 6560 C CA . ALA A 1 812 ? 53.016 14.305 51.980 1.00 13.65 813 ALA A CA 1
ATOM 6561 C C . ALA A 1 812 ? 53.004 13.949 53.462 1.00 14.18 813 ALA A C 1
ATOM 6562 O O . ALA A 1 812 ? 52.844 12.778 53.812 1.00 14.58 813 ALA A O 1
ATOM 6564 N N . SER A 1 813 ? 53.162 14.917 54.354 1.00 13.53 814 SER A N 1
ATOM 6565 C CA . SER A 1 813 ? 53.112 14.567 55.773 1.00 13.86 814 SER A CA 1
ATOM 6566 C C . SER A 1 813 ? 52.759 15.780 56.599 1.00 12.78 814 SER A C 1
ATOM 6567 O O . SER A 1 813 ? 53.034 16.930 56.193 1.00 14.47 814 SER A O 1
ATOM 6570 N N . THR A 1 814 ? 52.245 15.505 57.799 1.00 12.74 815 THR A N 1
ATOM 6571 C CA . THR A 1 814 ? 52.100 16.510 58.840 1.00 13.94 815 THR A CA 1
ATOM 6572 C C . THR A 1 814 ? 52.715 15.961 60.128 1.00 14.45 815 THR A C 1
ATOM 6573 O O . THR A 1 814 ? 52.587 14.793 60.474 1.00 14.69 815 THR A O 1
ATOM 6577 N N . LYS A 1 815 ? 53.391 16.836 60.851 1.00 15.69 816 LYS A N 1
ATOM 6578 C CA A LYS A 1 815 ? 53.820 16.590 62.211 0.50 15.75 816 LYS A CA 1
ATOM 6579 C CA B LYS A 1 815 ? 53.822 16.593 62.207 0.50 16.06 816 LYS A CA 1
ATOM 6580 C C . LYS A 1 815 ? 53.478 17.861 62.985 1.00 15.97 816 LYS A C 1
ATOM 6581 O O . LYS A 1 815 ? 53.970 18.929 62.646 1.00 17.39 816 LYS A O 1
ATOM 6592 N N . TRP A 1 816 ? 52.598 17.743 63.966 1.00 15.04 817 TRP A N 1
ATOM 6593 C CA . TRP A 1 816 ? 52.226 18.908 64.763 1.00 15.31 817 TRP A CA 1
ATOM 6594 C C . TRP A 1 816 ? 52.334 18.596 66.246 1.00 16.02 817 TRP A C 1
ATOM 6595 O O . TRP A 1 816 ? 52.291 17.445 66.668 1.00 16.43 817 TRP A O 1
ATOM 6606 N N . TRP A 1 817 ? 52.499 19.653 67.036 1.00 16.69 818 TRP A N 1
ATOM 6607 C CA . TRP A 1 817 ? 52.557 19.498 68.458 1.00 17.87 818 TRP A CA 1
ATOM 6608 C C . TRP A 1 817 ? 52.104 20.796 69.110 1.00 17.48 818 TRP A C 1
ATOM 6609 O O . TRP A 1 817 ? 52.098 21.872 68.464 1.00 19.63 818 TRP A O 1
ATOM 6620 N N . LEU A 1 818 ? 51.688 20.671 70.369 1.00 20.47 819 LEU A N 1
ATOM 6621 C CA . LEU A 1 818 ? 51.236 21.809 71.146 1.00 21.43 819 LEU A CA 1
ATOM 6622 C C . LEU A 1 818 ? 52.130 22.031 72.361 1.00 25.70 819 LEU A C 1
ATOM 6623 O O . LEU A 1 818 ? 52.608 21.085 72.960 1.00 29.69 819 LEU A O 1
ATOM 6628 N N . ASP A 1 819 ? 52.230 23.290 72.783 1.00 26.35 820 ASP A N 1
ATOM 6629 C CA . ASP A 1 819 ? 52.817 23.635 74.083 1.00 31.61 820 ASP A CA 1
ATOM 6630 C C . ASP A 1 819 ? 52.408 25.079 74.412 1.00 33.04 820 ASP A C 1
ATOM 6631 O O . ASP A 1 819 ? 51.471 25.595 73.822 1.00 35.87 820 ASP A O 1
ATOM 6636 N N . GLY A 1 820 ? 53.065 25.705 75.386 1.00 40.02 821 GLY A N 1
ATOM 6637 C CA . GLY A 1 820 ? 52.720 27.098 75.808 1.00 43.64 821 GLY A CA 1
ATOM 6638 C C . GLY A 1 820 ? 51.239 27.269 76.163 1.00 55.88 821 GLY A C 1
ATOM 6639 O O . GLY A 1 820 ? 50.635 26.471 76.931 1.00 58.70 821 GLY A O 1
ATOM 6640 N N . GLY A 1 827 ? 45.741 30.986 74.826 1.00 64.09 828 GLY A N 1
ATOM 6641 C CA . GLY A 1 827 ? 45.493 29.580 74.525 1.00 70.07 828 GLY A CA 1
ATOM 6642 C C . GLY A 1 827 ? 46.794 28.801 74.458 1.00 70.01 828 GLY A C 1
ATOM 6643 O O . GLY A 1 827 ? 47.676 28.991 75.290 1.00 74.59 828 GLY A O 1
ATOM 6644 N N . PHE A 1 828 ? 46.923 27.945 73.443 1.00 53.96 829 PHE A N 1
ATOM 6645 C CA . PHE A 1 828 ? 48.106 27.119 73.248 1.00 47.05 829 PHE A CA 1
ATOM 6646 C C . PHE A 1 828 ? 48.909 27.658 72.053 1.00 36.29 829 PHE A C 1
ATOM 6647 O O . PHE A 1 828 ? 48.388 28.390 71.212 1.00 35.01 829 PHE A O 1
ATOM 6655 N N . ASP A 1 829 ? 50.194 27.298 72.006 1.00 28.73 830 ASP A N 1
ATOM 6656 C CA . ASP A 1 829 ? 51.023 27.479 70.867 1.00 26.36 830 ASP A CA 1
ATOM 6657 C C . ASP A 1 829 ? 50.954 26.194 70.026 1.00 24.07 830 ASP A C 1
ATOM 6658 O O . ASP A 1 829 ? 51.103 25.098 70.573 1.00 26.32 830 ASP A O 1
ATOM 6663 N N . PHE A 1 830 ? 50.705 26.358 68.722 1.00 21.38 831 PHE A N 1
ATOM 6664 C CA . PHE A 1 830 ? 50.562 25.255 67.776 1.00 18.78 831 PHE A CA 1
ATOM 6665 C C . PHE A 1 830 ? 51.752 25.298 66.818 1.00 20.09 831 PHE A C 1
ATOM 6666 O O . PHE A 1 830 ? 52.075 26.335 66.264 1.00 23.72 831 PHE A O 1
ATOM 6674 N N . HIS A 1 831 ? 52.362 24.148 66.603 1.00 17.09 832 HIS A N 1
ATOM 6675 C CA . HIS A 1 831 ? 53.522 24.021 65.733 1.00 17.24 832 HIS A CA 1
ATOM 6676 C C . HIS A 1 831 ? 53.220 22.939 64.707 1.00 16.14 832 HIS A C 1
ATOM 6677 O O . HIS A 1 831 ? 52.765 21.852 65.096 1.00 16.65 832 HIS A O 1
ATOM 6684 N N . LEU A 1 832 ? 53.507 23.223 63.436 1.00 14.92 833 LEU A N 1
ATOM 6685 C CA . LEU A 1 832 ? 53.244 22.269 62.353 1.00 14.94 833 LEU A CA 1
ATOM 6686 C C . LEU A 1 832 ? 54.404 22.267 61.366 1.00 15.78 833 LEU A C 1
ATOM 6687 O O . LEU A 1 832 ? 54.825 23.315 60.859 1.00 16.92 833 LEU A O 1
ATOM 6692 N N . VAL A 1 833 ? 54.856 21.062 61.016 1.00 16.17 834 VAL A N 1
ATOM 6693 C CA . VAL A 1 833 ? 55.732 20.835 59.893 1.00 16.59 834 VAL A CA 1
ATOM 6694 C C . VAL A 1 833 ? 54.947 20.062 58.841 1.00 15.44 834 VAL A C 1
ATOM 6695 O O . VAL A 1 833 ? 54.465 18.949 59.124 1.00 16.34 834 VAL A O 1
ATOM 6699 N N . ALA A 1 834 ? 54.808 20.653 57.650 1.00 16.33 835 ALA A N 1
ATOM 6700 C CA . ALA A 1 834 ? 54.029 20.082 56.566 1.00 15.98 835 ALA A CA 1
ATOM 6701 C C . ALA A 1 834 ? 54.967 19.848 55.384 1.00 17.42 835 ALA A C 1
ATOM 6702 O O . ALA A 1 834 ? 55.672 20.745 54.966 1.00 20.28 835 ALA A O 1
ATOM 6704 N N . GLU A 1 835 ? 54.988 18.610 54.905 1.00 14.56 836 GLU A N 1
ATOM 6705 C CA . GLU A 1 835 ? 55.759 18.221 53.734 1.00 14.67 836 GLU A CA 1
ATOM 6706 C C . GLU A 1 835 ? 54.812 18.076 52.549 1.00 13.91 836 GLU A C 1
ATOM 6707 O O . GLU A 1 835 ? 53.804 17.374 52.664 1.00 14.79 836 GLU A O 1
ATOM 6713 N N . VAL A 1 836 ? 55.130 18.763 51.457 1.00 12.60 837 VAL A N 1
ATOM 6714 C CA . VAL A 1 836 ? 54.318 18.827 50.233 1.00 13.92 837 VAL A CA 1
ATOM 6715 C C . VAL A 1 836 ? 55.196 18.319 49.105 1.00 14.95 837 VAL A C 1
ATOM 6716 O O . VAL A 1 836 ? 56.288 18.832 48.896 1.00 14.21 837 VAL A O 1
ATOM 6720 N N . PRO A 1 837 ? 54.785 17.263 48.368 1.00 14.54 838 PRO A N 1
ATOM 6721 C CA . PRO A 1 837 ? 55.685 16.692 47.384 1.00 12.51 838 PRO A CA 1
ATOM 6722 C C . PRO A 1 837 ? 55.859 17.513 46.118 1.00 13.22 838 PRO A C 1
ATOM 6723 O O . PRO A 1 837 ? 54.991 18.337 45.742 1.00 14.02 838 PRO A O 1
ATOM 6727 N N . PRO A 1 838 ? 56.991 17.267 45.412 1.00 12.60 839 PRO A N 1
ATOM 6728 C CA . PRO A 1 838 ? 57.232 17.887 44.121 1.00 13.24 839 PRO A CA 1
ATOM 6729 C C . PRO A 1 838 ? 56.000 17.731 43.220 1.00 13.51 839 PRO A C 1
ATOM 6730 O O . PRO A 1 838 ? 55.379 16.673 43.160 1.00 13.59 839 PRO A O 1
ATOM 6734 N N . ASN A 1 839 ? 55.728 18.762 42.427 1.00 13.81 840 ASN A N 1
ATOM 6735 C CA . ASN A 1 839 ? 54.684 18.791 41.398 1.00 12.09 840 ASN A CA 1
ATOM 6736 C C . ASN A 1 839 ? 53.273 18.932 41.980 1.00 13.03 840 ASN A C 1
ATOM 6737 O O . ASN A 1 839 ? 52.294 18.774 41.226 1.00 15.88 840 ASN A O 1
ATOM 6742 N N . THR A 1 840 ? 53.163 19.197 43.294 1.00 13.04 841 THR A N 1
ATOM 6743 C CA . THR A 1 840 ? 51.860 19.427 43.929 1.00 13.42 841 THR A CA 1
ATOM 6744 C C . THR A 1 840 ? 51.851 20.807 44.604 1.00 13.45 841 THR A C 1
ATOM 6745 O O . THR A 1 840 ? 52.908 21.414 44.816 1.00 14.18 841 THR A O 1
ATOM 6749 N N . ARG A 1 841 ? 50.647 21.191 45.033 1.00 13.25 842 ARG A N 1
ATOM 6750 C CA . ARG A 1 841 ? 50.450 22.386 45.844 1.00 13.65 842 ARG A CA 1
ATOM 6751 C C . ARG A 1 841 ? 49.451 22.043 46.942 1.00 13.96 842 ARG A C 1
ATOM 6752 O O . ARG A 1 841 ? 48.677 21.063 46.809 1.00 14.97 842 ARG A O 1
ATOM 6760 N N . ALA A 1 842 ? 49.499 22.783 48.040 1.00 15.69 843 ALA A N 1
ATOM 6761 C CA . ALA A 1 842 ? 48.603 22.551 49.139 1.00 15.06 843 ALA A CA 1
ATOM 6762 C C . ALA A 1 842 ? 47.994 23.874 49.627 1.00 14.11 843 ALA A C 1
ATOM 6763 O O . ALA A 1 842 ? 48.542 24.963 49.415 1.00 16.80 843 ALA A O 1
ATOM 6765 N N . THR A 1 843 ? 46.850 23.747 50.289 1.00 14.45 844 THR A N 1
ATOM 6766 C CA . THR A 1 843 ? 46.267 24.806 51.073 1.00 15.52 844 THR A CA 1
ATOM 6767 C C . THR A 1 843 ? 46.373 24.401 52.544 1.00 16.53 844 THR A C 1
ATOM 6768 O O . THR A 1 843 ? 45.806 23.375 52.939 1.00 16.25 844 THR A O 1
ATOM 6772 N N . VAL A 1 844 ? 47.164 25.164 53.300 1.00 16.25 845 VAL A N 1
ATOM 6773 C CA . VAL A 1 844 ? 47.321 24.948 54.703 1.00 15.93 845 VAL A CA 1
ATOM 6774 C C . VAL A 1 844 ? 46.320 25.849 55.421 1.00 17.00 845 VAL A C 1
ATOM 6775 O O . VAL A 1 844 ? 46.339 27.074 55.237 1.00 18.93 845 VAL A O 1
ATOM 6779 N N . VAL A 1 845 ? 45.432 25.264 56.209 1.00 16.41 846 VAL A N 1
ATOM 6780 C CA . VAL A 1 845 ? 44.452 25.999 57.007 1.00 16.84 846 VAL A CA 1
ATOM 6781 C C . VAL A 1 845 ? 44.869 25.859 58.472 1.00 18.37 846 VAL A C 1
ATOM 6782 O O . VAL A 1 845 ? 44.755 24.765 59.048 1.00 18.68 846 VAL A O 1
ATOM 6786 N N . LEU A 1 846 ? 45.393 26.944 59.051 1.00 16.89 847 LEU A N 1
ATOM 6787 C CA . LEU A 1 846 ? 45.893 26.853 60.414 1.00 19.34 847 LEU A CA 1
ATOM 6788 C C . LEU A 1 846 ? 44.714 26.897 61.368 1.00 19.30 847 LEU A C 1
ATOM 6789 O O . LEU A 1 846 ? 43.680 27.503 61.044 1.00 22.21 847 LEU A O 1
ATOM 6794 N N . PRO A 1 847 ? 44.833 26.223 62.528 1.00 20.27 848 PRO A N 1
ATOM 6795 C CA . PRO A 1 847 ? 43.724 26.073 63.450 1.00 23.38 848 PRO A CA 1
ATOM 6796 C C . PRO A 1 847 ? 43.301 27.357 64.141 1.00 29.05 848 PRO A C 1
ATOM 6797 O O . PRO A 1 847 ? 44.092 28.305 64.243 1.00 31.68 848 PRO A O 1
ATOM 6801 N N . GLY A 1 848 ? 42.044 27.334 64.608 1.00 32.91 849 GLY A N 1
ATOM 6802 C CA . GLY A 1 848 ? 41.481 28.377 65.427 1.00 41.25 849 GLY A CA 1
ATOM 6803 C C . GLY A 1 848 ? 40.565 29.297 64.639 1.00 37.16 849 GLY A C 1
ATOM 6804 O O . GLY A 1 848 ? 40.463 29.193 63.400 1.00 40.23 849 GLY A O 1
ATOM 6805 N N . LYS A 1 849 ? 39.902 30.191 65.386 1.00 43.93 850 LYS A N 1
ATOM 6806 C CA . LYS A 1 849 ? 39.001 31.236 64.862 1.00 47.29 850 LYS A CA 1
ATOM 6807 C C . LYS A 1 849 ? 39.835 32.195 64.011 1.00 47.93 850 LYS A C 1
ATOM 6808 O O . LYS A 1 849 ? 40.854 32.697 64.483 1.00 51.38 850 LYS A O 1
ATOM 6810 N N . GLY A 1 850 ? 39.416 32.384 62.752 1.00 54.18 851 GLY A N 1
ATOM 6811 C CA . GLY A 1 850 ? 40.112 33.242 61.788 1.00 58.24 851 GLY A CA 1
ATOM 6812 C C . GLY A 1 850 ? 41.498 32.720 61.443 1.00 47.96 851 GLY A C 1
ATOM 6813 O O . GLY A 1 850 ? 42.378 33.468 61.005 1.00 48.75 851 GLY A O 1
ATOM 6814 N N . GLY A 1 851 ? 41.697 31.419 61.642 1.00 39.66 852 GLY A N 1
ATOM 6815 C CA . GLY A 1 851 ? 42.911 30.760 61.216 1.00 42.75 852 GLY A CA 1
ATOM 6816 C C . GLY A 1 851 ? 43.242 31.096 59.767 1.00 34.40 852 GLY A C 1
ATOM 6817 O O . GLY A 1 851 ? 42.352 31.099 58.878 1.00 45.95 852 GLY A O 1
ATOM 6818 N N . GLU A 1 852 ? 44.518 31.423 59.549 1.00 32.42 853 GLU A N 1
ATOM 6819 C CA . GLU A 1 852 ? 45.080 31.783 58.247 1.00 32.05 853 GLU A CA 1
ATOM 6820 C C . GLU A 1 852 ? 45.033 30.572 57.321 1.00 26.57 853 GLU A C 1
ATOM 6821 O O . GLU A 1 852 ? 45.348 29.433 57.745 1.00 26.90 853 GLU A O 1
ATOM 6827 N N . LYS A 1 853 ? 44.669 30.845 56.061 1.00 28.52 854 LYS A N 1
ATOM 6828 C CA . LYS A 1 853 ? 44.740 29.919 54.948 1.00 27.89 854 LYS A CA 1
ATOM 6829 C C . LYS A 1 853 ? 45.872 30.384 54.037 1.00 26.25 854 LYS A C 1
ATOM 6830 O O . LYS A 1 853 ? 45.960 31.584 53.741 1.00 35.12 854 LYS A O 1
ATOM 6836 N N . VAL A 1 854 ? 46.725 29.455 53.633 1.00 21.75 855 VAL A N 1
ATOM 6837 C CA . VAL A 1 854 ? 47.975 29.719 52.946 1.00 22.67 855 VAL A CA 1
ATOM 6838 C C . VAL A 1 854 ? 48.121 28.727 51.792 1.00 18.89 855 VAL A C 1
ATOM 6839 O O . VAL A 1 854 ? 48.063 27.523 52.026 1.00 20.05 855 VAL A O 1
ATOM 6843 N N . ASP A 1 855 ? 48.381 29.213 50.568 1.00 19.02 856 ASP A N 1
ATOM 6844 C CA . ASP A 1 855 ? 48.683 28.370 49.386 1.00 18.25 856 ASP A CA 1
ATOM 6845 C C . ASP A 1 855 ? 50.197 28.151 49.403 1.00 16.54 856 ASP A C 1
ATOM 6846 O O . ASP A 1 855 ? 50.965 29.128 49.495 1.00 19.89 856 ASP A O 1
ATOM 6851 N N . VAL A 1 856 ? 50.644 26.910 49.247 1.00 15.33 857 VAL A N 1
ATOM 6852 C CA . VAL A 1 856 ? 52.045 26.610 49.204 1.00 16.60 857 VAL A CA 1
ATOM 6853 C C . VAL A 1 856 ? 52.331 25.620 48.077 1.00 16.66 857 VAL A C 1
ATOM 6854 O O . VAL A 1 856 ? 51.460 24.811 47.757 1.00 18.71 857 VAL A O 1
ATOM 6858 N N . GLY A 1 857 ? 53.595 25.644 47.607 1.00 16.46 858 GLY A N 1
ATOM 6859 C CA . GLY A 1 857 ? 54.115 24.641 46.712 1.00 16.18 858 GLY A CA 1
ATOM 6860 C C . GLY A 1 857 ? 54.938 23.605 47.464 1.00 17.00 858 GLY A C 1
ATOM 6861 O O . GLY A 1 857 ? 54.848 23.466 48.701 1.00 17.72 858 GLY A O 1
ATOM 6862 N N . SER A 1 858 ? 55.688 22.814 46.703 1.00 15.08 859 SER A N 1
ATOM 6863 C CA . SER A 1 858 ? 56.416 21.683 47.285 1.00 14.53 859 SER A CA 1
ATOM 6864 C C . SER A 1 858 ? 57.455 22.155 48.308 1.00 16.49 859 SER A C 1
ATOM 6865 O O . SER A 1 858 ? 57.907 23.334 48.301 1.00 17.54 859 SER A O 1
ATOM 6868 N N . GLY A 1 859 ? 57.819 21.243 49.208 1.00 16.44 860 GLY A N 1
ATOM 6869 C CA . GLY A 1 859 ? 58.893 21.445 50.164 1.00 17.35 860 GLY A CA 1
ATOM 6870 C C . GLY A 1 859 ? 58.428 21.167 51.575 1.00 17.49 860 GLY A C 1
ATOM 6871 O O . GLY A 1 859 ? 57.373 20.580 51.782 1.00 20.56 860 GLY A O 1
ATOM 6872 N N . VAL A 1 860 ? 59.247 21.577 52.539 1.00 20.26 861 VAL A N 1
ATOM 6873 C CA . VAL A 1 860 ? 58.966 21.371 53.940 1.00 19.99 861 VAL A CA 1
ATOM 6874 C C . VAL A 1 860 ? 58.674 22.750 54.519 1.00 20.45 861 VAL A C 1
ATOM 6875 O O . VAL A 1 860 ? 59.517 23.663 54.437 1.00 27.52 861 VAL A O 1
ATOM 6879 N N . HIS A 1 861 ? 57.448 22.910 55.019 1.00 17.99 862 HIS A N 1
ATOM 6880 C CA . HIS A 1 861 ? 56.957 24.160 55.528 1.00 18.34 862 HIS A CA 1
ATOM 6881 C C . HIS A 1 861 ? 56.733 24.067 57.038 1.00 19.39 862 HIS A C 1
ATOM 6882 O O . HIS A 1 861 ? 56.107 23.130 57.489 1.00 19.42 862 HIS A O 1
ATOM 6889 N N . GLU A 1 862 ? 57.190 25.051 57.783 1.00 20.05 863 GLU A N 1
ATOM 6890 C CA . GLU A 1 862 ? 57.074 25.078 59.241 1.00 18.55 863 GLU A CA 1
ATOM 6891 C C . GLU A 1 862 ? 56.179 26.263 59.619 1.00 15.89 863 GLU A C 1
ATOM 6892 O O . GLU A 1 862 ? 56.427 27.401 59.129 1.00 17.94 863 GLU A O 1
ATOM 6898 N N . TYR A 1 863 ? 55.193 26.013 60.477 1.00 16.49 864 TYR A N 1
ATOM 6899 C CA . TYR A 1 863 ? 54.266 27.044 60.950 1.00 16.75 864 TYR A CA 1
ATOM 6900 C C . TYR A 1 863 ? 54.249 27.075 62.481 1.00 16.65 864 TYR A C 1
ATOM 6901 O O . TYR A 1 863 ? 54.103 26.048 63.128 1.00 17.39 864 TYR A O 1
ATOM 6910 N N . HIS A 1 864 ? 54.379 28.283 63.045 1.00 17.58 865 HIS A N 1
ATOM 6911 C CA . HIS A 1 864 ? 54.299 28.437 64.472 1.00 18.55 865 HIS A CA 1
ATOM 6912 C C . HIS A 1 864 ? 53.190 29.430 64.759 1.00 18.66 865 HIS A C 1
ATOM 6913 O O . HIS A 1 864 ? 53.316 30.585 64.362 1.00 24.08 865 HIS A O 1
ATOM 6920 N N . VAL A 1 865 ? 52.101 28.961 65.364 1.00 19.45 866 VAL A N 1
ATOM 6921 C CA . VAL A 1 865 ? 50.942 29.780 65.626 1.00 23.05 866 VAL A CA 1
ATOM 6922 C C . VAL A 1 865 ? 50.837 29.972 67.124 1.00 23.73 866 VAL A C 1
ATOM 6923 O O . VAL A 1 865 ? 50.552 29.036 67.868 1.00 23.63 866 VAL A O 1
ATOM 6927 N N . ARG A 1 866 ? 51.037 31.220 67.554 1.00 29.21 867 ARG A N 1
ATOM 6928 C CA A ARG A 1 866 ? 51.088 31.535 68.962 0.50 31.22 867 ARG A CA 1
ATOM 6929 C CA B ARG A 1 866 ? 51.091 31.529 68.945 0.50 30.82 867 ARG A CA 1
ATOM 6930 C C . ARG A 1 866 ? 49.672 31.889 69.413 1.00 33.11 867 ARG A C 1
ATOM 6931 O O . ARG A 1 866 ? 48.939 32.523 68.681 1.00 37.87 867 ARG A O 1
ATOM 6946 N N . CYS A 1 867 ? 49.301 31.438 70.612 1.00 35.13 868 CYS A N 1
ATOM 6947 C CA . CYS A 1 867 ? 48.051 31.861 71.290 1.00 43.04 868 CYS A CA 1
ATOM 6948 C C . CYS A 1 867 ? 46.815 31.533 70.433 1.00 40.46 868 CYS A C 1
ATOM 6949 O O . CYS A 1 867 ? 45.963 32.394 70.158 1.00 43.91 868 CYS A O 1
ATOM 6952 N N . VAL A 1 868 ? 46.728 30.269 70.021 1.00 41.12 869 VAL A N 1
ATOM 6953 C CA . VAL A 1 868 ? 45.577 29.756 69.264 1.00 41.00 869 VAL A CA 1
ATOM 6954 C C . VAL A 1 868 ? 44.400 29.587 70.217 1.00 42.58 869 VAL A C 1
ATOM 6955 O O . VAL A 1 868 ? 44.552 28.924 71.242 1.00 42.76 869 VAL A O 1
ATOM 6959 N N . LYS A 1 869 ? 43.227 30.072 69.799 1.00 45.94 870 LYS A N 1
ATOM 6960 C CA . LYS A 1 869 ? 42.006 30.051 70.606 1.00 56.43 870 LYS A CA 1
ATOM 6961 C C . LYS A 1 869 ? 40.985 29.096 69.965 1.00 56.40 870 LYS A C 1
ATOM 6962 O O . LYS A 1 869 ? 40.713 29.134 68.745 1.00 54.16 870 LYS A O 1
#

Secondary structure (DSSP, 8-state):
--EEEEEEETT-SSEEEES-SS--EEEEEE---SS--EEEEEEEEE-TTSPPEEEEEE----SSBPP-SSPPPTT--EEEEEEEEETTSS-BPPPPPPEEEEE---SGGGGTT--EEEESSPPPSSSPPPPEEEEEEEEE-S-EEEEEEEEEEESEEEEEETTEE-SSB-SBS----TTT-EE-EEEE-TTT--SEEEEEEEEEE-HHHHS-BSSTT-BS-SS-SS-EEEEEEEEEETTS-EEEEE-STT-EEE--SEEEEETTTEEEEEGGG--TTTTSTT---TT-B-EEEE---GGGEE--SSPPEEEEEEE---EEEE-TTS-EEEEEEEEEEEEEEEEE---TT-EEEEEEES-EETTEE--GGG-S---EEEEE---SS-EEE--SS--EEEEEEEEES--TTS--STTTEEEEEEEE-PPB-EEEEES-HHHHHHHHHHHHHHHHHEESEE-S-SSSS----BHHHHHHHHHHHHHHB--HHHHHHHHHHHHHHHHTTTTPPPSBSS--STT-PPP-TTTTTHHHHHHHHHHHHH--HHHHHHHHHHHHHIIIIIS-B-TTSSB-TTS----STT-TTS-TT-TT--SS-HHHHHHHHHHHHHHHHHHHHHHTT-HHHHHHHHHHHHHHHHHHHHHHB-TTS-BSS-SHHHHHHHHHTT-SSSHHHHHHHHHHHHHHHHHTTT-----TTTHHHHHHHHHHTT-HHHHHHHHT--SSSSHHHHHHTT-SS--SSTTSB-TTSPBPSSSS--S--SGGGGGHHHIIIIIS-EEESSTTSSEEEE-----TT--EEEEEEEETTEEEEEEEEEE--EEEEEEEEE-TT-EEEEE-SSTT--EEEE-SEEEEEEEEEE-